Protein 5EOC (pdb70)

B-factor: mean 36.23, std 10.95, range [14.94, 250.22]

Structure (mmCIF, N/CA/C/O backbone):
data_5EOC
#
_entry.id   5EOC
#
_cell.length_a   54.972
_cell.length_b   56.191
_cell.length_c   77.153
_cell.angle_alpha   90.35
_cell.angle_beta   90.18
_cell.angle_gamma   94.98
#
_symmetry.space_group_name_H-M   'P 1'
#
loop_
_entity.id
_entity.type
_entity.pdbx_description
1 polymer 'Fab fragment (Heavy chain)'
2 polymer 'Fab fragment (Light chain)'
3 polymer 'Fab fragment (Heavy chain)'
4 polymer ALA-CYS-GLN-LEU-ILE-ASN-THR-ASN-GLY-SER-TRP-HIS-ILE-CYS
5 water water
#
loop_
_atom_site.group_PDB
_atom_site.id
_atom_site.type_symbol
_atom_site.label_atom_id
_atom_site.label_alt_id
_atom_site.label_comp_id
_atom_site.label_asym_id
_atom_site.label_entity_id
_atom_site.label_seq_id
_atom_site.pdbx_PDB_ins_code
_atom_site.Cartn_x
_atom_site.Cartn_y
_atom_site.Cartn_z
_atom_site.occupancy
_atom_site.B_iso_or_equiv
_atom_site.auth_seq_id
_atom_site.auth_comp_id
_atom_site.auth_asym_id
_atom_site.auth_atom_id
_atom_site.pdbx_PDB_model_num
ATOM 1 N N . GLU A 1 1 ? 41.968 49.357 59.074 1.00 30.75 1 GLU H N 1
ATOM 2 C CA . GLU A 1 1 ? 42.750 49.038 57.863 1.00 31.69 1 GLU H CA 1
ATOM 3 C C . GLU A 1 1 ? 42.622 50.154 56.844 1.00 30.63 1 GLU H C 1
ATOM 4 O O . GLU A 1 1 ? 41.567 50.742 56.684 1.00 29.16 1 GLU H O 1
ATOM 10 N N . VAL A 1 2 ? 43.710 50.424 56.143 1.00 30.70 2 VAL H N 1
ATOM 11 C CA . VAL A 1 2 ? 43.715 51.478 55.127 1.00 30.74 2 VAL H CA 1
ATOM 12 C C . VAL A 1 2 ? 42.866 51.045 53.915 1.00 30.08 2 VAL H C 1
ATOM 13 O O . VAL A 1 2 ? 42.953 49.892 53.455 1.00 29.88 2 VAL H O 1
ATOM 17 N N . GLN A 1 3 ? 42.016 51.965 53.454 1.00 29.04 3 GLN H N 1
ATOM 18 C CA . GLN A 1 3 ? 41.066 51.725 52.374 1.00 28.84 3 GLN H CA 1
ATOM 19 C C . GLN A 1 3 ? 40.833 52.983 51.528 1.00 27.71 3 GLN H C 1
ATOM 20 O O . GLN A 1 3 ? 40.608 54.068 52.037 1.00 25.98 3 GLN H O 1
ATOM 26 N N . LEU A 1 4 ? 40.919 52.784 50.223 1.00 27.15 4 LEU H N 1
ATOM 27 C CA . LEU A 1 4 ? 40.702 53.811 49.235 1.00 26.57 4 LEU H CA 1
ATOM 28 C C . LEU A 1 4 ? 39.422 53.459 48.503 1.00 26.66 4 LEU H C 1
ATOM 29 O O . LEU A 1 4 ? 39.380 52.476 47.766 1.00 25.83 4 LEU H O 1
ATOM 34 N N . GLN A 1 5 ? 38.378 54.262 48.746 1.00 27.23 5 GLN H N 1
ATOM 35 C CA . GLN A 1 5 ? 37.046 54.042 48.185 1.00 28.26 5 GLN H CA 1
ATOM 36 C C . GLN A 1 5 ? 36.841 54.776 46.828 1.00 27.39 5 GLN H C 1
ATOM 37 O O . GLN A 1 5 ? 36.807 56.014 46.784 1.00 26.07 5 GLN H O 1
ATOM 43 N N . GLN A 1 6 ? 36.662 54.007 45.757 1.00 26.63 6 GLN H N 1
ATOM 44 C CA . GLN A 1 6 ? 36.372 54.575 44.426 1.00 26.64 6 GLN H CA 1
ATOM 45 C C . GLN A 1 6 ? 35.085 54.000 43.837 1.00 26.23 6 GLN H C 1
ATOM 46 O O . GLN A 1 6 ? 34.889 52.807 43.886 1.00 25.85 6 GLN H O 1
ATOM 52 N N . PRO A 1 7 ? 34.237 54.839 43.220 1.00 26.04 7 PRO H N 1
ATOM 53 C CA . PRO A 1 7 ? 33.076 54.292 42.507 1.00 25.77 7 PRO H CA 1
ATOM 54 C C . PRO A 1 7 ? 33.491 53.278 41.430 1.00 25.13 7 PRO H C 1
ATOM 55 O O . PRO A 1 7 ? 34.592 53.389 40.875 1.00 23.47 7 PRO H O 1
ATOM 59 N N . GLY A 1 8 ? 32.622 52.311 41.165 1.00 25.07 8 GLY H N 1
ATOM 60 C CA . GLY A 1 8 ? 32.873 51.259 40.160 1.00 25.45 8 GLY H CA 1
ATOM 61 C C . GLY A 1 8 ? 33.080 51.795 38.760 1.00 26.46 8 GLY H C 1
ATOM 62 O O . GLY A 1 8 ? 34.073 51.458 38.105 1.00 26.11 8 GLY H O 1
ATOM 63 N N . ALA A 1 9 ? 32.158 52.650 38.304 1.00 27.68 9 ALA H N 1
ATOM 64 C CA . ALA A 1 9 ? 32.289 53.301 36.989 1.00 29.01 9 ALA H CA 1
ATOM 65 C C . ALA A 1 9 ? 31.699 54.717 36.881 1.00 29.88 9 ALA H C 1
ATOM 66 O O . ALA A 1 9 ? 30.951 55.164 37.752 1.00 29.41 9 ALA H O 1
ATOM 68 N N . GLU A 1 10 ? 32.093 55.425 35.827 1.00 30.65 10 GLU H N 1
ATOM 69 C CA . GLU A 1 10 ? 31.524 56.727 35.477 1.00 31.80 10 GLU H CA 1
ATOM 70 C C . GLU A 1 10 ? 31.170 56.780 33.976 1.00 32.38 10 GLU H C 1
ATOM 71 O O . GLU A 1 10 ? 32.048 56.632 33.124 1.00 31.78 10 GLU H O 1
ATOM 77 N N . LEU A 1 11 ? 29.887 56.990 33.668 1.00 32.98 11 LEU H N 1
ATOM 78 C CA . LEU A 1 11 ? 29.448 57.253 32.297 1.00 34.08 11 LEU H CA 1
ATOM 79 C C . LEU A 1 11 ? 29.432 58.758 32.069 1.00 35.26 11 LEU H C 1
ATOM 80 O O . LEU A 1 11 ? 28.811 59.483 32.838 1.00 34.94 11 LEU H O 1
ATOM 85 N N . VAL A 1 12 ? 30.112 59.212 31.019 1.00 36.14 12 VAL H N 1
ATOM 86 C CA . VAL A 1 12 ? 30.326 60.633 30.759 1.00 37.53 12 VAL H CA 1
ATOM 87 C C . VAL A 1 12 ? 30.079 60.970 29.283 1.00 38.71 12 VAL H C 1
ATOM 88 O O . VAL A 1 12 ? 30.733 60.397 28.394 1.00 38.59 12 VAL H O 1
ATOM 92 N N . ARG A 1 13 ? 29.171 61.908 29.009 1.00 39.72 13 ARG H N 1
ATOM 93 C CA . ARG A 1 13 ? 28.924 62.318 27.637 1.00 40.84 13 ARG H CA 1
ATOM 94 C C . ARG A 1 13 ? 30.222 62.945 27.111 1.00 41.68 13 ARG H C 1
ATOM 95 O O . ARG A 1 13 ? 30.935 63.582 27.891 1.00 41.92 13 ARG H O 1
ATOM 97 N N . PRO A 1 14 ? 30.571 62.735 25.812 1.00 42.76 14 PRO H N 1
ATOM 98 C CA . PRO A 1 14 ? 31.791 63.430 25.373 1.00 43.29 14 PRO H CA 1
ATOM 99 C C . PRO A 1 14 ? 31.575 64.923 25.556 1.00 43.60 14 PRO H C 1
ATOM 100 O O . PRO A 1 14 ? 30.435 65.389 25.487 1.00 43.46 14 PRO H O 1
ATOM 104 N N . GLY A 1 15 ? 32.637 65.654 25.867 1.00 44.20 15 GLY H N 1
ATOM 105 C CA . GLY A 1 15 ? 32.494 67.069 26.216 1.00 44.64 15 GLY H CA 1
ATOM 106 C C . GLY A 1 15 ? 31.962 67.341 27.622 1.00 45.08 15 GLY H C 1
ATOM 107 O O . GLY A 1 15 ? 32.336 68.337 28.209 1.00 45.57 15 GLY H O 1
ATOM 108 N N . GLY A 1 16 ? 31.088 66.492 28.169 1.00 45.57 16 GLY H N 1
ATOM 109 C CA . GLY A 1 16 ? 30.550 66.692 29.531 1.00 45.86 16 GLY H CA 1
ATOM 110 C C . GLY A 1 16 ? 31.678 66.793 30.550 1.00 45.89 16 GLY H C 1
ATOM 111 O O . GLY A 1 16 ? 32.817 67.072 30.212 1.00 47.60 16 GLY H O 1
ATOM 112 N N . SER A 1 17 ? 31.413 66.576 31.809 1.00 45.47 17 SER H N 1
ATOM 113 C CA . SER A 1 17 ? 32.532 66.551 32.746 1.00 44.56 17 SER H CA 1
ATOM 114 C C . SER A 1 17 ? 32.407 65.375 33.682 1.00 42.90 17 SER H C 1
ATOM 115 O O . SER A 1 17 ? 31.363 64.734 33.779 1.00 43.39 17 SER H O 1
ATOM 118 N N . VAL A 1 18 ? 33.490 65.089 34.372 1.00 41.12 18 VAL H N 1
ATOM 119 C CA . VAL A 1 18 ? 33.505 63.987 35.310 1.00 39.86 18 VAL H CA 1
ATOM 120 C C . VAL A 1 18 ? 34.568 64.286 36.331 1.00 38.42 18 VAL H C 1
ATOM 121 O O . VAL A 1 18 ? 35.608 64.823 35.998 1.00 38.46 18 VAL H O 1
ATOM 125 N N . LYS A 1 19 ? 34.276 63.982 37.585 1.00 37.11 19 LYS H N 1
ATOM 126 C CA . LYS A 1 19 ? 35.196 64.279 38.666 1.00 36.01 19 LYS H CA 1
ATOM 127 C C . LYS A 1 19 ? 35.242 63.057 39.570 1.00 34.43 19 LYS H C 1
ATOM 128 O O . LYS A 1 19 ? 34.318 62.796 40.319 1.00 34.84 19 LYS H O 1
ATOM 134 N N . LEU A 1 20 ? 36.323 62.300 39.445 1.00 32.19 20 LEU H N 1
ATOM 135 C CA . LEU A 1 20 ? 36.476 61.019 40.112 1.00 30.87 20 LEU H CA 1
ATOM 136 C C . LEU A 1 20 ? 36.826 61.236 41.572 1.00 29.59 20 LEU H C 1
ATOM 137 O O . LEU A 1 20 ? 37.533 62.178 41.902 1.00 29.09 20 LEU H O 1
ATOM 142 N N . SER A 1 21 ? 36.321 60.360 42.429 1.00 28.29 21 SER H N 1
ATOM 143 C CA . SER A 1 21 ? 36.489 60.484 43.870 1.00 27.54 21 SER H CA 1
ATOM 144 C C . SER A 1 21 ? 37.216 59.291 44.442 1.00 26.91 21 SER H C 1
ATOM 145 O O . SER A 1 21 ? 37.062 58.179 43.995 1.00 25.36 21 SER H O 1
ATOM 148 N N . CYS A 1 22 ? 38.008 59.562 45.459 1.00 27.22 22 CYS H N 1
ATOM 149 C CA . CYS A 1 22 ? 38.738 58.558 46.158 1.00 27.65 22 CYS H CA 1
ATOM 150 C C . CYS A 1 22 ? 38.708 58.886 47.666 1.00 27.55 22 CYS H C 1
ATOM 151 O O . CYS A 1 22 ? 39.385 59.799 48.097 1.00 28.70 22 CYS H O 1
ATOM 154 N N . LYS A 1 23 ? 37.894 58.164 48.437 1.00 27.56 23 LYS H N 1
ATOM 155 C CA . LYS A 1 23 ? 37.699 58.443 49.876 1.00 27.78 23 LYS H CA 1
ATOM 156 C C . LYS A 1 23 ? 38.624 57.568 50.685 1.00 26.35 23 LYS H C 1
ATOM 157 O O . LYS A 1 23 ? 38.534 56.344 50.625 1.00 25.94 23 LYS H O 1
ATOM 163 N N . ALA A 1 24 ? 39.535 58.205 51.407 1.00 25.61 24 ALA H N 1
ATOM 164 C CA . ALA A 1 24 ? 40.521 57.509 52.220 1.00 26.41 24 ALA H CA 1
ATOM 165 C C . ALA A 1 24 ? 39.956 57.299 53.655 1.00 26.98 24 ALA H C 1
ATOM 166 O O . ALA A 1 24 ? 39.265 58.173 54.173 1.00 26.54 24 ALA H O 1
ATOM 168 N N . SER A 1 25 ? 40.236 56.130 54.243 1.00 27.64 25 SER H N 1
ATOM 169 C CA . SER A 1 25 ? 39.849 55.792 55.632 1.00 28.40 25 SER H CA 1
ATOM 170 C C . SER A 1 25 ? 40.930 54.921 56.234 1.00 29.22 25 SER H C 1
ATOM 171 O O . SER A 1 25 ? 41.774 54.404 55.512 1.00 29.55 25 SER H O 1
ATOM 174 N N . GLY A 1 26 ? 40.920 54.744 57.553 1.00 30.56 26 GLY H N 1
ATOM 175 C CA . GLY A 1 26 ? 41.926 53.891 58.212 1.00 30.65 26 GLY H CA 1
ATOM 176 C C . GLY A 1 26 ? 43.237 54.563 58.610 1.00 31.21 26 GLY H C 1
ATOM 177 O O . GLY A 1 26 ? 44.111 53.915 59.188 1.00 31.22 26 GLY H O 1
ATOM 178 N N . TYR A 1 27 ? 43.391 55.857 58.314 1.00 32.34 27 TYR H N 1
ATOM 179 C CA . TYR A 1 27 ? 44.606 56.611 58.682 1.00 32.69 27 TYR H CA 1
ATOM 180 C C . TYR A 1 27 ? 44.345 58.128 58.671 1.00 33.77 27 TYR H C 1
ATOM 181 O O . TYR A 1 27 ? 43.369 58.589 58.080 1.00 33.94 27 TYR H O 1
ATOM 190 N N . SER A 1 28 ? 45.215 58.895 59.334 1.00 34.94 28 SER H N 1
ATOM 191 C CA . SER A 1 28 ? 45.156 60.369 59.312 1.00 35.53 28 SER H CA 1
ATOM 192 C C . SER A 1 28 ? 45.295 60.862 57.869 1.00 34.93 28 SER H C 1
ATOM 193 O O . SER A 1 28 ? 46.337 60.694 57.242 1.00 34.98 28 SER H O 1
ATOM 196 N N . PHE A 1 29 ? 44.233 61.474 57.370 1.00 34.65 29 PHE H N 1
ATOM 197 C CA . PHE A 1 29 ? 44.124 61.862 55.979 1.00 34.29 29 PHE H CA 1
ATOM 198 C C . PHE A 1 29 ? 45.270 62.759 55.550 1.00 33.94 29 PHE H C 1
ATOM 199 O O . PHE A 1 29 ? 45.708 62.684 54.406 1.00 33.57 29 PHE H O 1
ATOM 207 N N . THR A 1 30 ? 45.780 63.568 56.480 1.00 33.00 30 THR H N 1
ATOM 208 C CA . THR A 1 30 ? 46.824 64.544 56.170 1.00 32.73 30 THR H CA 1
ATOM 209 C C . THR A 1 30 ? 48.243 64.030 56.290 1.00 32.21 30 THR H C 1
ATOM 210 O O . THR A 1 30 ? 49.139 64.743 56.752 1.00 31.30 30 THR H O 1
ATOM 214 N N . THR A 1 31 ? 48.440 62.800 55.811 1.00 31.73 31 THR H N 1
ATOM 215 C CA . THR A 1 31 ? 49.738 62.170 55.740 1.00 31.19 31 THR H CA 1
ATOM 216 C C . THR A 1 31 ? 49.871 61.458 54.370 1.00 31.38 31 THR H C 1
ATOM 217 O O . THR A 1 31 ? 48.878 61.055 53.774 1.00 30.74 31 THR H O 1
ATOM 221 N N . TYR A 1 32 ? 51.105 61.351 53.885 1.00 31.37 32 TYR H N 1
ATOM 222 C CA . TYR A 1 32 ? 51.459 60.657 52.628 1.00 31.52 32 TYR H CA 1
ATOM 223 C C . TYR A 1 32 ? 50.992 61.426 51.379 1.00 30.80 32 TYR H C 1
ATOM 224 O O . TYR A 1 32 ? 50.635 62.598 51.453 1.00 30.82 32 TYR H O 1
ATOM 233 N N . TRP A 1 33 ? 51.055 60.772 50.222 1.00 29.92 33 TRP H N 1
ATOM 234 C CA . TRP A 1 33 ? 50.648 61.370 48.953 1.00 28.47 33 TRP H CA 1
ATOM 235 C C . TRP A 1 33 ? 49.624 60.468 48.281 1.00 26.94 33 TRP H C 1
ATOM 236 O O . TRP A 1 33 ? 49.782 59.250 48.300 1.00 25.66 33 TRP H O 1
ATOM 247 N N . MET A 1 34 ? 48.592 61.070 47.692 1.00 25.52 34 MET H N 1
ATOM 248 C CA . MET A 1 34 ? 47.599 60.342 46.932 1.00 24.84 34 MET H CA 1
ATOM 249 C C . MET A 1 34 ? 47.918 60.528 45.463 1.00 24.41 34 MET H C 1
ATOM 250 O O . MET A 1 34 ? 48.028 61.653 45.005 1.00 24.23 34 MET H O 1
ATOM 255 N N . ASN A 1 35 ? 48.102 59.408 44.764 1.00 23.59 35 ASN H N 1
ATOM 256 C CA . ASN A 1 35 ? 48.441 59.370 43.340 1.00 22.68 35 ASN H CA 1
ATOM 257 C C . ASN A 1 35 ? 47.289 58.859 42.506 1.00 22.37 35 ASN H C 1
ATOM 258 O O . ASN A 1 35 ? 46.476 58.058 42.992 1.00 19.79 35 ASN H O 1
ATOM 263 N N . TRP A 1 36 ? 47.243 59.312 41.245 1.00 22.48 36 TRP H N 1
ATOM 264 C CA . TRP A 1 36 ? 46.256 58.881 40.268 1.00 22.40 36 TRP H CA 1
ATOM 265 C C . TRP A 1 36 ? 46.951 58.264 39.047 1.00 22.93 36 TRP H C 1
ATOM 266 O O . TRP A 1 36 ? 47.899 58.844 38.514 1.00 22.49 36 TRP H O 1
ATOM 277 N N . VAL A 1 37 ? 46.440 57.104 38.614 1.00 22.56 37 VAL H N 1
ATOM 278 C CA . VAL A 1 37 ? 47.047 56.260 37.588 1.00 22.29 37 VAL H CA 1
ATOM 279 C C . VAL A 1 37 ? 45.946 55.855 36.580 1.00 22.15 37 VAL H C 1
ATOM 280 O O . VAL A 1 37 ? 44.834 55.459 36.964 1.00 21.58 37 VAL H O 1
ATOM 284 N N . LYS A 1 38 ? 46.279 55.949 35.301 1.00 21.03 38 LYS H N 1
ATOM 285 C CA . LYS A 1 38 ? 45.391 55.584 34.221 1.00 21.26 38 LYS H CA 1
ATOM 286 C C . LYS A 1 38 ? 45.788 54.227 33.624 1.00 21.38 38 LYS H C 1
ATOM 287 O O . LYS A 1 38 ? 46.980 53.946 33.463 1.00 21.92 38 LYS H O 1
ATOM 293 N N . GLN A 1 39 ? 44.794 53.439 33.222 1.00 21.12 39 GLN H N 1
ATOM 294 C CA . GLN A 1 39 ? 45.033 52.155 32.541 1.00 21.63 39 GLN H CA 1
ATOM 295 C C . GLN A 1 39 ? 43.874 51.742 31.620 1.00 22.10 39 GLN H C 1
ATOM 296 O O . GLN A 1 39 ? 42.754 51.559 32.049 1.00 20.86 39 GLN H O 1
ATOM 302 N N . ARG A 1 40 ? 44.144 51.643 30.333 1.00 24.18 40 ARG H N 1
ATOM 303 C CA . ARG A 1 40 ? 43.188 51.038 29.418 1.00 25.89 40 ARG H CA 1
ATOM 304 C C . ARG A 1 40 ? 43.188 49.542 29.728 1.00 25.98 40 ARG H C 1
ATOM 305 O O . ARG A 1 40 ? 44.263 48.973 29.903 1.00 24.82 40 ARG H O 1
ATOM 313 N N . PRO A 1 41 ? 42.001 48.909 29.895 1.00 27.48 41 PRO H N 1
ATOM 314 C CA . PRO A 1 41 ? 42.018 47.436 30.126 1.00 28.10 41 PRO H CA 1
ATOM 315 C C . PRO A 1 41 ? 42.891 46.686 29.101 1.00 28.21 41 PRO H C 1
ATOM 316 O O . PRO A 1 41 ? 42.891 47.031 27.943 1.00 28.34 41 PRO H O 1
ATOM 320 N N . GLY A 1 42 ? 43.702 45.738 29.534 1.00 28.64 42 GLY H N 1
ATOM 321 C CA . GLY A 1 42 ? 44.642 45.083 28.615 1.00 28.75 42 GLY H CA 1
ATOM 322 C C . GLY A 1 42 ? 46.018 45.724 28.486 1.00 28.59 42 GLY H C 1
ATOM 323 O O . GLY A 1 42 ? 46.981 45.037 28.123 1.00 28.89 42 GLY H O 1
ATOM 324 N N . GLN A 1 43 ? 46.129 47.022 28.791 1.00 28.52 43 GLN H N 1
ATOM 325 C CA . GLN A 1 43 ? 47.368 47.776 28.558 1.00 28.86 43 GLN H CA 1
ATOM 326 C C . GLN A 1 43 ? 48.091 48.136 29.873 1.00 27.59 43 GLN H C 1
ATOM 327 O O . GLN A 1 43 ? 47.756 47.620 30.947 1.00 26.36 43 GLN H O 1
ATOM 333 N N . GLY A 1 44 ? 49.091 49.006 29.772 1.00 26.09 44 GLY H N 1
ATOM 334 C CA . GLY A 1 44 ? 49.960 49.304 30.888 1.00 25.97 44 GLY H CA 1
ATOM 335 C C . GLY A 1 44 ? 49.436 50.388 31.826 1.00 25.38 44 GLY H C 1
ATOM 336 O O . GLY A 1 44 ? 48.278 50.809 31.747 1.00 24.23 44 GLY H O 1
ATOM 337 N N . LEU A 1 45 ? 50.310 50.814 32.726 1.00 25.62 45 LEU H N 1
ATOM 338 C CA . LEU A 1 45 ? 50.002 51.875 33.681 1.00 25.43 45 LEU H CA 1
ATOM 339 C C . LEU A 1 45 ? 50.653 53.186 33.266 1.00 25.58 45 LEU H C 1
ATOM 340 O O . LEU A 1 45 ? 51.718 53.211 32.677 1.00 24.88 45 LEU H O 1
ATOM 345 N N . GLU A 1 46 ? 49.967 54.273 33.575 1.00 25.66 46 GLU H N 1
ATOM 346 C CA . GLU A 1 46 ? 50.426 55.600 33.252 1.00 25.48 46 GLU H CA 1
ATOM 347 C C . GLU A 1 46 ? 50.026 56.509 34.415 1.00 25.09 46 GLU H C 1
ATOM 348 O O . GLU A 1 46 ? 48.875 56.523 34.836 1.00 23.89 46 GLU H O 1
ATOM 354 N N . TRP A 1 47 ? 51.020 57.202 34.951 1.00 25.34 47 TRP H N 1
ATOM 355 C CA . TRP A 1 47 ? 50.875 58.098 36.097 1.00 26.12 47 TRP H CA 1
ATOM 356 C C . TRP A 1 47 ? 50.426 59.503 35.698 1.00 25.61 47 TRP H C 1
ATOM 357 O O . TRP A 1 47 ? 51.096 60.172 34.920 1.00 24.32 47 TRP H O 1
ATOM 368 N N . ILE A 1 48 ? 49.287 59.916 36.251 1.00 25.23 48 ILE H N 1
ATOM 369 C CA . ILE A 1 48 ? 48.689 61.206 36.000 1.00 24.99 48 ILE H CA 1
ATOM 370 C C . ILE A 1 48 ? 49.288 62.272 36.904 1.00 25.23 48 ILE H C 1
ATOM 371 O O . ILE A 1 48 ? 49.593 63.358 36.443 1.00 26.79 48 ILE H O 1
ATOM 376 N N . GLY A 1 49 ? 49.444 61.977 38.182 1.00 25.77 49 GLY H N 1
ATOM 377 C CA . GLY A 1 49 ? 49.850 62.992 39.150 1.00 26.06 49 GLY H CA 1
ATOM 378 C C . GLY A 1 49 ? 49.585 62.585 40.590 1.00 26.56 49 GLY H C 1
ATOM 379 O O . GLY A 1 49 ? 49.041 61.503 40.856 1.00 25.66 49 GLY H O 1
ATOM 380 N N . MET A 1 50 ? 49.997 63.461 41.499 1.00 26.87 50 MET H N 1
ATOM 381 C CA . MET A 1 50 ? 49.789 63.278 42.935 1.00 27.62 50 MET H CA 1
ATOM 382 C C . MET A 1 50 ? 49.470 64.555 43.671 1.00 27.79 50 MET H C 1
ATOM 383 O O . MET A 1 50 ? 49.870 65.634 43.263 1.00 27.28 50 MET H O 1
ATOM 388 N N . ILE A 1 51 ? 48.735 64.396 44.772 1.00 27.97 51 ILE H N 1
ATOM 389 C CA . ILE A 1 51 ? 48.432 65.469 45.692 1.00 27.81 51 ILE H CA 1
ATOM 390 C C . ILE A 1 51 ? 48.872 65.050 47.113 1.00 28.83 51 ILE H C 1
ATOM 391 O O . ILE A 1 51 ? 48.703 63.894 47.511 1.00 27.18 51 ILE H O 1
ATOM 396 N N . GLN A 1 52 ? 49.446 66.001 47.847 1.00 29.48 52 GLN H N 1
ATOM 397 C CA . GLN A 1 52 ? 49.832 65.813 49.243 1.00 30.55 52 GLN H CA 1
ATOM 398 C C . GLN A 1 52 ? 48.726 66.402 50.113 1.00 31.57 52 GLN H C 1
ATOM 399 O O . GLN A 1 52 ? 48.529 67.621 50.099 1.00 31.55 52 GLN H O 1
ATOM 405 N N . PRO A 1 53 ? 47.996 65.556 50.863 1.00 32.18 53 PRO H N 1
ATOM 406 C CA . PRO A 1 53 ? 46.894 66.126 51.606 1.00 32.51 53 PRO H CA 1
ATOM 407 C C . PRO A 1 53 ? 47.257 67.108 52.727 1.00 33.01 53 PRO H C 1
ATOM 408 O O . PRO A 1 53 ? 46.450 67.986 53.013 1.00 32.98 53 PRO H O 1
ATOM 412 N N . SER A 1 54 ? 48.446 66.990 53.328 1.00 32.98 54 SER H N 1
ATOM 413 C CA . SER A 1 54 ? 48.838 67.897 54.423 1.00 33.22 54 SER H CA 1
ATOM 414 C C . SER A 1 54 ? 48.796 69.387 54.028 1.00 34.19 54 SER H C 1
ATOM 415 O O . SER A 1 54 ? 48.426 70.214 54.842 1.00 34.86 54 SER H O 1
ATOM 418 N N . ASP A 1 55 ? 49.183 69.712 52.790 1.00 35.35 55 ASP H N 1
ATOM 419 C CA . ASP A 1 55 ? 49.222 71.122 52.301 1.00 35.99 55 ASP H CA 1
ATOM 420 C C . ASP A 1 55 ? 48.703 71.321 50.872 1.00 36.11 55 ASP H C 1
ATOM 421 O O . ASP A 1 55 ? 48.867 72.397 50.296 1.00 35.55 55 ASP H O 1
ATOM 426 N N . SER A 1 56 ? 48.081 70.297 50.297 1.00 36.30 56 SER H N 1
ATOM 427 C CA . SER A 1 56 ? 47.569 70.374 48.921 1.00 36.49 56 SER H CA 1
ATOM 428 C C . SER A 1 56 ? 48.627 70.601 47.841 1.00 35.77 56 SER H C 1
ATOM 429 O O . SER A 1 56 ? 48.270 70.983 46.731 1.00 35.78 56 SER H O 1
ATOM 432 N N . GLU A 1 57 ? 49.911 70.377 48.132 1.00 35.27 57 GLU H N 1
ATOM 433 C CA . GLU A 1 57 ? 50.928 70.477 47.066 1.00 35.00 57 GLU H CA 1
ATOM 434 C C . GLU A 1 57 ? 50.467 69.471 46.015 1.00 34.18 57 GLU H C 1
ATOM 435 O O . GLU A 1 57 ? 49.919 68.408 46.369 1.00 33.15 57 GLU H O 1
ATOM 441 N N . THR A 1 58 ? 50.630 69.822 44.746 1.00 33.44 58 THR H N 1
ATOM 442 C CA . THR A 1 58 ? 50.384 68.871 43.666 1.00 33.15 58 THR H CA 1
ATOM 443 C C . THR A 1 58 ? 51.577 68.757 42.720 1.00 33.22 58 THR H C 1
ATOM 444 O O . THR A 1 58 ? 52.394 69.672 42.592 1.00 31.92 58 THR H O 1
ATOM 448 N N . ARG A 1 59 ? 51.684 67.583 42.105 1.00 32.93 59 ARG H N 1
ATOM 449 C CA . ARG A 1 59 ? 52.591 67.348 41.008 1.00 33.24 59 ARG H CA 1
ATOM 450 C C . ARG A 1 59 ? 51.766 66.645 39.951 1.00 33.24 59 ARG H C 1
ATOM 451 O O . ARG A 1 59 ? 50.915 65.803 40.271 1.00 32.70 59 ARG H O 1
ATOM 459 N N . LEU A 1 60 ? 51.998 67.029 38.698 1.00 33.21 60 LEU H N 1
ATOM 460 C CA . LEU A 1 60 ? 51.161 66.612 37.581 1.00 33.26 60 LEU H CA 1
ATOM 461 C C . LEU A 1 60 ? 52.044 66.228 36.395 1.00 32.97 60 LEU H C 1
ATOM 462 O O . LEU A 1 60 ? 53.076 66.851 36.148 1.00 32.42 60 LEU H O 1
ATOM 467 N N . ASN A 1 61 ? 51.622 65.187 35.691 1.00 32.73 61 ASN H N 1
ATOM 468 C CA . ASN A 1 61 ? 52.315 64.706 34.508 1.00 32.86 61 ASN H CA 1
ATOM 469 C C . ASN A 1 61 ? 51.978 65.665 33.373 1.00 32.45 61 ASN H C 1
ATOM 470 O O . ASN A 1 61 ? 50.864 65.740 32.934 1.00 31.83 61 ASN H O 1
ATOM 475 N N . GLN A 1 62 ? 52.946 66.412 32.895 1.00 33.31 62 GLN H N 1
ATOM 476 C CA . GLN A 1 62 ? 52.647 67.438 31.883 1.00 34.11 62 GLN H CA 1
ATOM 477 C C . GLN A 1 62 ? 51.814 66.964 30.647 1.00 33.09 62 GLN H C 1
ATOM 478 O O . GLN A 1 62 ? 51.116 67.778 30.041 1.00 32.70 62 GLN H O 1
ATOM 484 N N . LYS A 1 63 ? 51.808 65.664 30.328 1.00 31.86 63 LYS H N 1
ATOM 485 C CA . LYS A 1 63 ? 50.908 65.122 29.273 1.00 31.27 63 LYS H CA 1
ATOM 486 C C . LYS A 1 63 ? 49.408 65.311 29.600 1.00 30.25 63 LYS H C 1
ATOM 487 O O . LYS A 1 63 ? 48.584 65.380 28.715 1.00 29.00 63 LYS H O 1
ATOM 493 N N . PHE A 1 64 ? 49.079 65.389 30.884 1.00 29.95 64 PHE H N 1
ATOM 494 C CA . PHE A 1 64 ? 47.724 65.652 31.332 1.00 29.82 64 PHE H CA 1
ATOM 495 C C . PHE A 1 64 ? 47.539 67.118 31.798 1.00 30.16 64 PHE H C 1
ATOM 496 O O . PHE A 1 64 ? 46.523 67.443 32.375 1.00 30.34 64 PHE H O 1
ATOM 504 N N . LYS A 1 65 ? 48.518 67.986 31.518 1.00 31.23 65 LYS H N 1
ATOM 505 C CA . LYS A 1 65 ? 48.455 69.462 31.798 1.00 31.77 65 LYS H CA 1
ATOM 506 C C . LYS A 1 65 ? 47.069 70.055 31.681 1.00 31.47 65 LYS H C 1
ATOM 507 O O . LYS A 1 65 ? 46.650 70.814 32.533 1.00 31.07 65 LYS H O 1
ATOM 513 N N . ASP A 1 66 ? 46.407 69.746 30.556 1.00 31.61 66 ASP H N 1
ATOM 514 C CA . ASP A 1 66 ? 45.123 70.350 30.170 1.00 31.37 66 ASP H CA 1
ATOM 515 C C . ASP A 1 66 ? 43.923 69.412 30.353 1.00 31.37 66 ASP H C 1
ATOM 516 O O . ASP A 1 66 ? 42.793 69.785 30.046 1.00 31.36 66 ASP H O 1
ATOM 521 N N . LYS A 1 67 ? 44.180 68.211 30.889 1.00 32.04 67 LYS H N 1
ATOM 522 C CA . LYS A 1 67 ? 43.145 67.173 31.123 1.00 31.66 67 LYS H CA 1
ATOM 523 C C . LYS A 1 67 ? 42.804 66.983 32.598 1.00 30.35 67 LYS H C 1
ATOM 524 O O . LYS A 1 67 ? 41.652 66.931 32.953 1.00 30.29 67 LYS H O 1
ATOM 530 N N . ALA A 1 68 ? 43.814 66.823 33.436 1.00 29.97 68 ALA H N 1
ATOM 531 C CA . ALA A 1 68 ? 43.597 66.462 34.841 1.00 29.58 68 ALA H CA 1
ATOM 532 C C . ALA A 1 68 ? 43.688 67.667 35.762 1.00 29.52 68 ALA H C 1
ATOM 533 O O . ALA A 1 68 ? 44.675 68.408 35.720 1.00 29.29 68 ALA H O 1
ATOM 535 N N . THR A 1 69 ? 42.674 67.825 36.611 1.00 28.84 69 THR H N 1
ATOM 536 C CA . THR A 1 69 ? 42.772 68.698 37.778 1.00 28.74 69 THR H CA 1
ATOM 537 C C . THR A 1 69 ? 42.608 67.932 39.124 1.00 27.89 69 THR H C 1
ATOM 538 O O . THR A 1 69 ? 41.613 67.287 39.354 1.00 28.01 69 THR H O 1
ATOM 542 N N . LEU A 1 70 ? 43.621 67.982 39.978 1.00 27.77 70 LEU H N 1
ATOM 543 C CA . LEU A 1 70 ? 43.600 67.298 41.294 1.00 28.35 70 LEU H CA 1
ATOM 544 C C . LEU A 1 70 ? 43.234 68.267 42.413 1.00 28.25 70 LEU H C 1
ATOM 545 O O . LEU A 1 70 ? 43.929 69.288 42.593 1.00 28.40 70 LEU H O 1
ATOM 550 N N . THR A 1 71 ? 42.192 67.931 43.168 1.00 27.59 71 THR H N 1
ATOM 551 C CA . THR A 1 71 ? 41.790 68.688 44.330 1.00 27.81 71 THR H CA 1
ATOM 552 C C . THR A 1 71 ? 41.514 67.738 45.505 1.00 28.59 71 THR H C 1
ATOM 553 O O . THR A 1 71 ? 41.720 66.536 45.406 1.00 26.65 71 THR H O 1
ATOM 557 N N . LEU A 1 72 ? 41.024 68.290 46.606 1.00 29.45 72 LEU H N 1
ATOM 558 C CA . LEU A 1 72 ? 40.648 67.480 47.749 1.00 30.96 72 LEU H CA 1
ATOM 559 C C . LEU A 1 72 ? 39.573 68.138 48.629 1.00 32.61 72 LEU H C 1
ATOM 560 O O . LEU A 1 72 ? 39.240 69.312 48.445 1.00 33.05 72 LEU H O 1
ATOM 565 N N . ASP A 1 73 ? 39.042 67.366 49.579 1.00 34.41 73 ASP H N 1
ATOM 566 C CA . ASP A 1 73 ? 38.088 67.846 50.586 1.00 35.78 73 ASP H CA 1
ATOM 567 C C . ASP A 1 73 ? 38.466 67.182 51.911 1.00 36.71 73 ASP H C 1
ATOM 568 O O . ASP A 1 73 ? 38.152 66.008 52.130 1.00 36.35 73 ASP H O 1
ATOM 573 N N . ARG A 1 74 ? 39.146 67.944 52.772 1.00 37.59 74 ARG H N 1
ATOM 574 C CA . ARG A 1 74 ? 39.668 67.436 54.053 1.00 38.83 74 ARG H CA 1
ATOM 575 C C . ARG A 1 74 ? 38.604 66.838 54.965 1.00 38.51 74 ARG H C 1
ATOM 576 O O . ARG A 1 74 ? 38.826 65.826 55.621 1.00 38.83 74 ARG H O 1
ATOM 584 N N . SER A 1 75 ? 37.442 67.466 55.021 1.00 38.80 75 SER H N 1
ATOM 585 C CA . SER A 1 75 ? 36.387 66.995 55.914 1.00 38.85 75 SER H CA 1
ATOM 586 C C . SER A 1 75 ? 35.744 65.703 55.424 1.00 38.10 75 SER H C 1
ATOM 587 O O . SER A 1 75 ? 35.155 64.977 56.215 1.00 37.89 75 SER H O 1
ATOM 590 N N . SER A 1 76 ? 35.891 65.433 54.124 1.00 36.48 76 SER H N 1
ATOM 591 C CA . SER A 1 76 ? 35.372 64.247 53.444 1.00 35.32 76 SER H CA 1
ATOM 592 C C . SER A 1 76 ? 36.435 63.154 53.348 1.00 33.67 76 SER H C 1
ATOM 593 O O . SER A 1 76 ? 36.161 62.021 52.890 1.00 32.24 76 SER H O 1
ATOM 596 N N . SER A 1 77 ? 37.654 63.505 53.739 1.00 31.61 77 SER H N 1
ATOM 597 C CA . SER A 1 77 ? 38.802 62.631 53.553 1.00 30.58 77 SER H CA 1
ATOM 598 C C . SER A 1 77 ? 38.840 62.143 52.109 1.00 29.17 77 SER H C 1
ATOM 599 O O . SER A 1 77 ? 39.144 60.990 51.863 1.00 28.72 77 SER H O 1
ATOM 602 N N . THR A 1 78 ? 38.495 63.014 51.160 1.00 28.67 78 THR H N 1
ATOM 603 C CA . THR A 1 78 ? 38.384 62.595 49.765 1.00 28.35 78 THR H CA 1
ATOM 604 C C . THR A 1 78 ? 39.336 63.393 48.902 1.00 28.21 78 THR H C 1
ATOM 605 O O . THR A 1 78 ? 39.540 64.606 49.127 1.00 28.84 78 THR H O 1
ATOM 609 N N . VAL A 1 79 ? 39.947 62.692 47.951 1.00 27.00 79 VAL H N 1
ATOM 610 C CA . VAL A 1 79 ? 40.780 63.279 46.928 1.00 26.28 79 VAL H CA 1
ATOM 611 C C . VAL A 1 79 ? 40.027 63.193 45.593 1.00 26.09 79 VAL H C 1
ATOM 612 O O . VAL A 1 79 ? 39.297 62.228 45.355 1.00 24.28 79 VAL H O 1
ATOM 616 N N . TYR A 1 80 ? 40.174 64.218 44.741 1.00 26.54 80 TYR H N 1
ATOM 617 C CA . TYR A 1 80 ? 39.452 64.260 43.453 1.00 26.93 80 TYR H CA 1
ATOM 618 C C . TYR A 1 80 ? 40.349 64.451 42.239 1.00 27.44 80 TYR H C 1
ATOM 619 O O . TYR A 1 80 ? 41.337 65.180 42.307 1.00 27.53 80 TYR H O 1
ATOM 628 N N . MET A 1 81 ? 39.967 63.820 41.132 1.00 27.33 81 MET H N 1
ATOM 629 C CA . MET A 1 81 ? 40.522 64.147 39.810 1.00 28.70 81 MET H CA 1
ATOM 630 C C . MET A 1 81 ? 39.380 64.415 38.849 1.00 28.47 81 MET H C 1
ATOM 631 O O . MET A 1 81 ? 38.477 63.596 38.706 1.00 27.71 81 MET H O 1
ATOM 636 N N . GLN A 1 82 ? 39.438 65.592 38.227 1.00 29.11 82 GLN H N 1
ATOM 637 C CA . GLN A 1 82 ? 38.481 66.017 37.221 1.00 30.25 82 GLN H CA 1
ATOM 638 C C . GLN A 1 82 ? 39.184 65.939 35.878 1.00 29.11 82 GLN H C 1
ATOM 639 O O . GLN A 1 82 ? 40.335 66.346 35.733 1.00 27.52 82 GLN H O 1
ATOM 645 N N . LEU A 1 83 ? 38.485 65.422 34.886 1.00 28.74 83 LEU H N 1
ATOM 646 C CA . LEU A 1 83 ? 39.060 65.373 33.563 1.00 28.93 83 LEU H CA 1
ATOM 647 C C . LEU A 1 83 ? 38.308 66.391 32.724 1.00 29.03 83 LEU H C 1
ATOM 648 O O . LEU A 1 83 ? 37.091 66.345 32.691 1.00 28.00 83 LEU H O 1
ATOM 653 N N . SER A 1 84 ? 39.042 67.301 32.071 1.00 30.32 84 SER H N 1
ATOM 654 C CA . SER A 1 84 ? 38.464 68.257 31.099 1.00 31.73 84 SER H CA 1
ATOM 655 C C . SER A 1 84 ? 38.149 67.612 29.721 1.00 32.32 84 SER H C 1
ATOM 656 O O . SER A 1 84 ? 38.858 66.701 29.268 1.00 30.93 84 SER H O 1
ATOM 659 N N . SER A 1 85 ? 37.094 68.129 29.074 1.00 32.97 85 SER H N 1
ATOM 660 C CA . SER A 1 85 ? 36.687 67.747 27.703 1.00 33.66 85 SER H CA 1
ATOM 661 C C . SER A 1 85 ? 36.839 66.247 27.406 1.00 33.66 85 SER H C 1
ATOM 662 O O . SER A 1 85 ? 37.584 65.871 26.498 1.00 34.13 85 SER H O 1
ATOM 665 N N . PRO A 1 86 ? 36.124 65.387 28.160 1.00 33.98 86 PRO H N 1
ATOM 666 C CA . PRO A 1 86 ? 36.301 63.948 27.972 1.00 33.69 86 PRO H CA 1
ATOM 667 C C . PRO A 1 86 ? 36.041 63.509 26.528 1.00 33.01 86 PRO H C 1
ATOM 668 O O . PRO A 1 86 ? 35.014 63.859 25.959 1.00 32.65 86 PRO H O 1
ATOM 672 N N . THR A 1 87 ? 37.006 62.788 25.957 1.00 32.78 87 THR H N 1
ATOM 673 C CA . THR A 1 87 ? 36.859 62.075 24.684 1.00 32.56 87 THR H CA 1
ATOM 674 C C . THR A 1 87 ? 36.837 60.538 24.913 1.00 32.01 87 THR H C 1
ATOM 675 O O . THR A 1 87 ? 36.903 60.048 26.056 1.00 31.80 87 THR H O 1
ATOM 679 N N . SER A 1 88 ? 36.727 59.770 23.830 1.00 30.73 88 SER H N 1
ATOM 680 C CA . SER A 1 88 ? 36.884 58.314 23.913 1.00 29.79 88 SER H CA 1
ATOM 681 C C . SER A 1 88 ? 38.268 57.913 24.390 1.00 28.69 88 SER H C 1
ATOM 682 O O . SER A 1 88 ? 38.428 56.847 24.929 1.00 28.95 88 SER H O 1
ATOM 685 N N . ASP A 1 89 ? 39.264 58.765 24.200 1.00 28.42 89 ASP H N 1
ATOM 686 C CA . ASP A 1 89 ? 40.618 58.480 24.680 1.00 28.58 89 ASP H CA 1
ATOM 687 C C . ASP A 1 89 ? 40.762 58.541 26.202 1.00 27.76 89 ASP H C 1
ATOM 688 O O . ASP A 1 89 ? 41.773 58.108 26.724 1.00 26.44 89 ASP H O 1
ATOM 693 N N . ASP A 1 90 ? 39.785 59.107 26.902 1.00 27.25 90 ASP H N 1
ATOM 694 C CA . ASP A 1 90 ? 39.876 59.194 28.353 1.00 27.42 90 ASP H CA 1
ATOM 695 C C . ASP A 1 90 ? 39.186 57.986 28.993 1.00 27.01 90 ASP H C 1
ATOM 696 O O . ASP A 1 90 ? 39.292 57.801 30.199 1.00 26.49 90 ASP H O 1
ATOM 701 N N . SER A 1 91 ? 38.517 57.168 28.173 1.00 26.41 91 SER H N 1
ATOM 702 C CA . SER A 1 91 ? 37.920 55.891 28.630 1.00 26.65 91 SER H CA 1
ATOM 703 C C . SER A 1 91 ? 39.013 54.906 29.041 1.00 25.06 91 SER H C 1
ATOM 704 O O . SER A 1 91 ? 39.804 54.465 28.217 1.00 25.66 91 SER H O 1
ATOM 707 N N . ALA A 1 92 ? 39.003 54.565 30.323 1.00 23.42 92 ALA H N 1
ATOM 708 C CA . ALA A 1 92 ? 40.050 53.803 31.006 1.00 22.00 92 ALA H CA 1
ATOM 709 C C . ALA A 1 92 ? 39.659 53.616 32.481 1.00 21.45 92 ALA H C 1
ATOM 710 O O . ALA A 1 92 ? 38.739 54.285 32.990 1.00 20.32 92 ALA H O 1
ATOM 712 N N . VAL A 1 93 ? 40.384 52.723 33.153 1.00 19.93 93 VAL H N 1
ATOM 713 C CA . VAL A 1 93 ? 40.325 52.615 34.605 1.00 19.44 93 VAL H CA 1
ATOM 714 C C . VAL A 1 93 ? 41.301 53.673 35.153 1.00 18.60 93 VAL H C 1
ATOM 715 O O . VAL A 1 93 ? 42.411 53.820 34.629 1.00 18.35 93 VAL H O 1
ATOM 719 N N . TYR A 1 94 ? 40.856 54.391 36.181 1.00 17.46 94 TYR H N 1
ATOM 720 C CA . TYR A 1 94 ? 41.631 55.355 36.947 1.00 17.63 94 TYR H CA 1
ATOM 721 C C . TYR A 1 94 ? 41.707 54.859 38.391 1.00 17.95 94 TYR H C 1
ATOM 722 O O . TYR A 1 94 ? 40.682 54.712 39.019 1.00 16.62 94 TYR H O 1
ATOM 731 N N . TYR A 1 95 ? 42.910 54.576 38.862 1.00 18.51 95 TYR H N 1
ATOM 732 C CA . TYR A 1 95 ? 43.130 54.121 40.226 1.00 20.80 95 TYR H CA 1
ATOM 733 C C . TYR A 1 95 ? 43.628 55.302 41.032 1.00 20.19 95 TYR H C 1
ATOM 734 O O . TYR A 1 95 ? 44.373 56.171 40.525 1.00 19.73 95 TYR H O 1
ATOM 743 N N . CYS A 1 96 ? 43.195 55.365 42.273 1.00 20.49 96 CYS H N 1
ATOM 744 C CA . CYS A 1 96 ? 43.923 56.200 43.228 1.00 21.12 96 CYS H CA 1
ATOM 745 C C . CYS A 1 96 ? 44.782 55.262 44.048 1.00 20.59 96 CYS H C 1
ATOM 746 O O . CYS A 1 96 ? 44.421 54.090 44.225 1.00 20.75 96 CYS H O 1
ATOM 749 N N . ALA A 1 97 ? 45.922 55.752 44.502 1.00 20.47 97 ALA H N 1
ATOM 750 C CA . ALA A 1 97 ? 46.855 54.954 45.282 1.00 20.60 97 ALA H CA 1
ATOM 751 C C . ALA A 1 97 ? 47.642 55.839 46.237 1.00 21.99 97 ALA H C 1
ATOM 752 O O . ALA A 1 97 ? 48.017 56.963 45.887 1.00 22.14 97 ALA H O 1
ATOM 754 N N . ARG A 1 98 ? 47.847 55.336 47.445 1.00 22.35 98 ARG H N 1
ATOM 755 C CA . ARG A 1 98 ? 48.550 56.056 48.474 1.00 23.79 98 ARG H CA 1
ATOM 756 C C . ARG A 1 98 ? 49.946 55.484 48.668 1.00 23.99 98 ARG H C 1
ATOM 757 O O . ARG A 1 98 ? 50.139 54.272 48.730 1.00 22.77 98 ARG H O 1
ATOM 765 N N . THR A 1 99 ? 50.922 56.376 48.783 1.00 25.15 99 THR H N 1
ATOM 766 C CA . THR A 1 99 ? 52.296 55.974 49.027 1.00 25.41 99 THR H CA 1
ATOM 767 C C . THR A 1 99 ? 52.417 55.230 50.373 1.00 27.00 99 THR H C 1
ATOM 768 O O . THR A 1 99 ? 51.665 55.511 51.272 1.00 25.46 99 THR H O 1
ATOM 772 N N . GLY A 1 100 ? 53.323 54.264 50.488 1.00 29.05 100 GLY H N 1
ATOM 773 C CA . GLY A 1 100 ? 53.524 53.527 51.760 1.00 30.88 100 GLY H CA 1
ATOM 774 C C . GLY A 1 100 ? 54.362 54.304 52.769 1.00 32.92 100 GLY H C 1
ATOM 775 O O . GLY A 1 100 ? 54.074 54.317 53.988 1.00 32.56 100 GLY H O 1
ATOM 776 N N . ARG A 1 101 ? 55.414 54.936 52.259 1.00 34.74 101 ARG H N 1
ATOM 777 C CA . ARG A 1 101 ? 56.132 55.992 52.990 1.00 36.26 101 ARG H CA 1
ATOM 778 C C . ARG A 1 101 ? 56.355 57.192 52.100 1.00 35.94 101 ARG H C 1
ATOM 779 O O . ARG A 1 101 ? 56.550 57.043 50.894 1.00 36.81 101 ARG H O 1
ATOM 787 N N . GLY A 1 102 ? 56.335 58.378 52.703 1.00 35.58 102 GLY H N 1
ATOM 788 C CA . GLY A 1 102 ? 56.609 59.629 51.992 1.00 35.19 102 GLY H CA 1
ATOM 789 C C . GLY A 1 102 ? 55.859 59.770 50.676 1.00 34.92 102 GLY H C 1
ATOM 790 O O . GLY A 1 102 ? 54.633 59.623 50.638 1.00 34.44 102 GLY H O 1
ATOM 791 N N . ASP A 1 103 ? 56.607 60.040 49.609 1.00 34.22 103 ASP H N 1
ATOM 792 C CA . ASP A 1 103 ? 56.059 60.239 48.256 1.00 34.36 103 ASP H CA 1
ATOM 793 C C . ASP A 1 103 ? 56.366 59.073 47.283 1.00 33.98 103 ASP H C 1
ATOM 794 O O . ASP A 1 103 ? 56.312 59.235 46.063 1.00 34.34 103 ASP H O 1
ATOM 799 N N . ALA A 1 104 ? 56.708 57.911 47.812 1.00 34.30 104 ALA H N 1
ATOM 800 C CA . ALA A 1 104 ? 57.431 56.910 47.006 1.00 34.19 104 ALA H CA 1
ATOM 801 C C . ALA A 1 104 ? 56.540 55.742 46.531 1.00 33.32 104 ALA H C 1
ATOM 802 O O . ALA A 1 104 ? 55.768 55.901 45.609 1.00 33.19 104 ALA H O 1
ATOM 804 N N . TRP A 1 105 ? 56.647 54.580 47.163 1.00 33.05 105 TRP H N 1
ATOM 805 C CA . TRP A 1 105 ? 56.057 53.345 46.625 1.00 31.95 105 TRP H CA 1
ATOM 806 C C . TRP A 1 105 ? 54.546 53.268 46.913 1.00 31.25 105 TRP H C 1
ATOM 807 O O . TRP A 1 105 ? 54.101 53.719 47.958 1.00 29.53 105 TRP H O 1
ATOM 818 N N . LEU A 1 106 ? 53.774 52.684 45.988 1.00 30.00 106 LEU H N 1
ATOM 819 C CA . LEU A 1 106 ? 52.312 52.673 46.092 1.00 29.66 106 LEU H CA 1
ATOM 820 C C . LEU A 1 106 ? 51.754 51.404 46.776 1.00 28.66 106 LEU H C 1
ATOM 821 O O . LEU A 1 106 ? 51.447 50.411 46.122 1.00 29.24 106 LEU H O 1
ATOM 826 N N . THR A 1 107 ? 51.640 51.473 48.103 1.00 27.18 107 THR H N 1
ATOM 827 C CA . THR A 1 107 ? 51.256 50.352 48.948 1.00 26.11 107 THR H CA 1
ATOM 828 C C . THR A 1 107 ? 49.770 50.061 48.834 1.00 25.09 107 THR H C 1
ATOM 829 O O . THR A 1 107 ? 49.384 48.924 48.672 1.00 23.57 107 THR H O 1
ATOM 833 N N . TYR A 1 108 ? 48.962 51.109 48.904 1.00 24.33 108 TYR H N 1
ATOM 834 C CA . TYR A 1 108 ? 47.514 50.979 48.982 1.00 24.55 108 TYR H CA 1
ATOM 835 C C . TYR A 1 108 ? 46.877 51.474 47.688 1.00 23.90 108 TYR H C 1
ATOM 836 O O . TYR A 1 108 ? 47.249 52.530 47.157 1.00 24.17 108 TYR H O 1
ATOM 845 N N . TRP A 1 109 ? 45.937 50.688 47.175 1.00 23.20 109 TRP H N 1
ATOM 846 C CA . TRP A 1 109 ? 45.237 50.998 45.922 1.00 22.10 109 TRP H CA 1
ATOM 847 C C . TRP A 1 109 ? 43.715 50.894 46.020 1.00 21.23 109 TRP H C 1
ATOM 848 O O . TRP A 1 109 ? 43.146 49.940 46.567 1.00 19.39 109 TRP H O 1
ATOM 859 N N . GLY A 1 110 ? 43.060 51.878 45.438 1.00 20.26 110 GLY H N 1
ATOM 860 C CA . GLY A 1 110 ? 41.644 51.770 45.150 1.00 20.69 110 GLY H CA 1
ATOM 861 C C . GLY A 1 110 ? 41.385 50.659 44.160 1.00 20.02 110 GLY H C 1
ATOM 862 O O . GLY A 1 110 ? 42.308 50.127 43.525 1.00 20.76 110 GLY H O 1
ATOM 863 N N . GLN A 1 111 ? 40.119 50.317 44.014 1.00 20.80 111 GLN H N 1
ATOM 864 C CA . GLN A 1 111 ? 39.676 49.230 43.127 1.00 21.51 111 GLN H CA 1
ATOM 865 C C . GLN A 1 111 ? 39.716 49.732 41.678 1.00 21.10 111 GLN H C 1
ATOM 866 O O . GLN A 1 111 ? 39.807 48.957 40.764 1.00 21.51 111 GLN H O 1
ATOM 872 N N . GLY A 1 112 ? 39.643 51.039 41.494 1.00 20.57 112 GLY H N 1
ATOM 873 C CA . GLY A 1 112 ? 39.659 51.653 40.172 1.00 20.83 112 GLY H CA 1
ATOM 874 C C . GLY A 1 112 ? 38.264 52.062 39.761 1.00 20.29 112 GLY H C 1
ATOM 875 O O . GLY A 1 112 ? 37.319 51.363 40.066 1.00 20.62 112 GLY H O 1
ATOM 876 N N . THR A 1 113 ? 38.145 53.217 39.112 1.00 19.31 113 THR H N 1
ATOM 877 C CA . THR A 1 113 ? 36.915 53.640 38.463 1.00 19.51 113 THR H CA 1
ATOM 878 C C . THR A 1 113 ? 37.047 53.506 36.936 1.00 20.28 113 THR H C 1
ATOM 879 O O . THR A 1 113 ? 37.946 54.116 36.326 1.00 19.79 113 THR H O 1
ATOM 883 N N . SER A 1 114 ? 36.194 52.672 36.329 1.00 21.68 114 SER H N 1
ATOM 884 C CA . SER A 1 114 ? 36.163 52.578 34.842 1.00 23.13 114 SER H CA 1
ATOM 885 C C . SER A 1 114 ? 35.285 53.732 34.333 1.00 23.14 114 SER H C 1
ATOM 886 O O . SER A 1 114 ? 34.068 53.772 34.595 1.00 22.72 114 SER H O 1
ATOM 889 N N . VAL A 1 115 ? 35.930 54.695 33.685 1.00 22.79 115 VAL H N 1
ATOM 890 C CA . VAL A 1 115 ? 35.264 55.782 33.009 1.00 23.35 115 VAL H CA 1
ATOM 891 C C . VAL A 1 115 ? 34.948 55.352 31.551 1.00 22.73 115 VAL H C 1
ATOM 892 O O . VAL A 1 115 ? 35.820 54.921 30.866 1.00 22.02 115 VAL H O 1
ATOM 896 N N . THR A 1 116 ? 33.701 55.439 31.121 1.00 23.00 116 THR H N 1
ATOM 897 C CA . THR A 1 116 ? 33.345 55.239 29.723 1.00 24.13 116 THR H CA 1
ATOM 898 C C . THR A 1 116 ? 32.829 56.552 29.161 1.00 25.55 116 THR H C 1
ATOM 899 O O . THR A 1 116 ? 31.873 57.101 29.686 1.00 25.35 116 THR H O 1
ATOM 903 N N . VAL A 1 117 ? 33.475 57.068 28.117 1.00 28.10 117 VAL H N 1
ATOM 904 C CA . VAL A 1 117 ? 33.042 58.341 27.512 1.00 29.48 117 VAL H CA 1
ATOM 905 C C . VAL A 1 117 ? 32.180 58.070 26.300 1.00 31.75 117 VAL H C 1
ATOM 906 O O . VAL A 1 117 ? 32.704 57.760 25.239 1.00 31.52 117 VAL H O 1
ATOM 910 N N . SER A 1 118 ? 30.861 58.196 26.470 1.00 34.42 118 SER H N 1
ATOM 911 C CA . SER A 1 118 ? 29.907 57.768 25.457 1.00 36.73 118 SER H CA 1
ATOM 912 C C . SER A 1 118 ? 28.493 58.381 25.623 1.00 39.44 118 SER H C 1
ATOM 913 O O . SER A 1 118 ? 27.905 58.450 26.740 1.00 40.45 118 SER H O 1
ATOM 916 N N . SER A 1 119 ? 27.942 58.782 24.486 1.00 41.54 119 SER H N 1
ATOM 917 C CA . SER A 1 119 ? 26.560 59.251 24.395 1.00 44.46 119 SER H CA 1
ATOM 918 C C . SER A 1 119 ? 25.512 58.236 24.884 1.00 44.70 119 SER H C 1
ATOM 919 O O . SER A 1 119 ? 24.429 58.631 25.273 1.00 45.06 119 SER H O 1
ATOM 922 N N . ALA A 1 120 ? 25.837 56.941 24.863 1.00 45.68 120 ALA H N 1
ATOM 923 C CA . ALA A 1 120 ? 24.802 55.889 24.822 1.00 45.65 120 ALA H CA 1
ATOM 924 C C . ALA A 1 120 ? 24.007 55.792 26.103 1.00 45.67 120 ALA H C 1
ATOM 925 O O . ALA A 1 120 ? 24.317 56.439 27.088 1.00 46.67 120 ALA H O 1
ATOM 927 N N . LYS A 1 121 ? 22.964 54.984 26.096 1.00 45.81 121 LYS H N 1
ATOM 928 C CA . LYS A 1 121 ? 22.083 54.954 27.256 1.00 45.54 121 LYS H CA 1
ATOM 929 C C . LYS A 1 121 ? 22.834 54.241 28.363 1.00 44.59 121 LYS H C 1
ATOM 930 O O . LYS A 1 121 ? 23.872 53.655 28.113 1.00 44.75 121 LYS H O 1
ATOM 932 N N . THR A 1 122 ? 22.340 54.328 29.591 1.00 43.57 122 THR H N 1
ATOM 933 C CA . THR A 1 122 ? 22.785 53.431 30.648 1.00 42.09 122 THR H CA 1
ATOM 934 C C . THR A 1 122 ? 21.782 52.286 30.683 1.00 41.05 122 THR H C 1
ATOM 935 O O . THR A 1 122 ? 20.604 52.493 30.983 1.00 40.73 122 THR H O 1
ATOM 939 N N . THR A 1 123 ? 22.235 51.086 30.340 1.00 38.76 123 THR H N 1
ATOM 940 C CA . THR A 1 123 ? 21.336 49.938 30.267 1.00 37.64 123 THR H CA 1
ATOM 941 C C . THR A 1 123 ? 21.764 48.882 31.291 1.00 36.74 123 THR H C 1
ATOM 942 O O . THR A 1 123 ? 22.928 48.459 31.299 1.00 36.62 123 THR H O 1
ATOM 946 N N . PRO A 1 124 ? 20.837 48.473 32.176 1.00 35.35 124 PRO H N 1
ATOM 947 C CA . PRO A 1 124 ? 21.159 47.468 33.186 1.00 34.53 124 PRO H CA 1
ATOM 948 C C . PRO A 1 124 ? 21.127 46.080 32.584 1.00 33.25 124 PRO H C 1
ATOM 949 O O . PRO A 1 124 ? 20.406 45.864 31.641 1.00 33.10 124 PRO H O 1
ATOM 953 N N . PRO A 1 125 ? 21.897 45.132 33.134 1.00 32.39 125 PRO H N 1
ATOM 954 C CA . PRO A 1 125 ? 21.916 43.805 32.505 1.00 31.67 125 PRO H CA 1
ATOM 955 C C . PRO A 1 125 ? 20.653 43.039 32.793 1.00 30.49 125 PRO H C 1
ATOM 956 O O . PRO A 1 125 ? 20.029 43.289 33.808 1.00 30.35 125 PRO H O 1
ATOM 960 N N . SER A 1 126 ? 20.283 42.100 31.930 1.00 29.75 126 SER H N 1
ATOM 961 C CA . SER A 1 126 ? 19.350 41.041 32.346 1.00 28.71 126 SER H CA 1
ATOM 962 C C . SER A 1 126 ? 20.184 39.841 32.742 1.00 27.88 126 SER H C 1
ATOM 963 O O . SER A 1 126 ? 21.115 39.437 32.039 1.00 28.16 126 SER H O 1
ATOM 966 N N . VAL A 1 127 ? 19.857 39.251 33.873 1.00 27.07 127 VAL H N 1
ATOM 967 C CA . VAL A 1 127 ? 20.625 38.126 34.382 1.00 25.79 127 VAL H CA 1
ATOM 968 C C . VAL A 1 127 ? 19.794 36.891 34.192 1.00 26.02 127 VAL H C 1
ATOM 969 O O . VAL A 1 127 ? 18.606 36.894 34.524 1.00 26.73 127 VAL H O 1
ATOM 973 N N . TYR A 1 128 ? 20.430 35.827 33.703 1.00 25.87 128 TYR H N 1
ATOM 974 C CA . TYR A 1 128 ? 19.752 34.592 33.387 1.00 26.17 128 TYR H CA 1
ATOM 975 C C . TYR A 1 128 ? 20.488 33.429 33.995 1.00 26.92 128 TYR H C 1
ATOM 976 O O . TYR A 1 128 ? 21.699 33.352 33.901 1.00 25.99 128 TYR H O 1
ATOM 985 N N . PRO A 1 129 ? 19.747 32.527 34.653 1.00 28.44 129 PRO H N 1
ATOM 986 C CA . PRO A 1 129 ? 20.351 31.342 35.215 1.00 29.33 129 PRO H CA 1
ATOM 987 C C . PRO A 1 129 ? 20.639 30.338 34.131 1.00 30.17 129 PRO H C 1
ATOM 988 O O . PRO A 1 129 ? 19.874 30.203 33.186 1.00 30.37 129 PRO H O 1
ATOM 992 N N . LEU A 1 130 ? 21.745 29.639 34.288 1.00 30.92 130 LEU H N 1
ATOM 993 C CA . LEU A 1 130 ? 22.139 28.599 33.381 1.00 31.61 130 LEU H CA 1
ATOM 994 C C . LEU A 1 130 ? 22.237 27.299 34.205 1.00 31.72 130 LEU H C 1
ATOM 995 O O . LEU A 1 130 ? 23.179 27.105 34.946 1.00 29.43 130 LEU H O 1
ATOM 1000 N N . ALA A 1 131 ? 21.243 26.433 34.063 1.00 33.67 131 ALA H N 1
ATOM 1001 C CA . ALA A 1 131 ? 21.197 25.153 34.772 1.00 35.46 131 ALA H CA 1
ATOM 1002 C C . ALA A 1 131 ? 21.186 23.980 33.748 1.00 36.85 131 ALA H C 1
ATOM 1003 O O . ALA A 1 131 ? 20.611 24.123 32.668 1.00 37.29 131 ALA H O 1
ATOM 1005 N N . PRO A 1 132 ? 21.864 22.847 34.063 1.00 38.19 132 PRO H N 1
ATOM 1006 C CA . PRO A 1 132 ? 22.282 21.797 33.102 1.00 39.08 132 PRO H CA 1
ATOM 1007 C C . PRO A 1 132 ? 21.429 21.522 31.838 1.00 40.03 132 PRO H C 1
ATOM 1008 O O . PRO A 1 132 ? 20.258 21.136 31.907 1.00 41.06 132 PRO H O 1
ATOM 1012 N N . SER A 1 138 ? 29.591 13.629 40.128 1.00 45.51 138 SER H N 1
ATOM 1013 C CA . SER A 1 138 ? 30.905 13.968 40.670 1.00 45.64 138 SER H CA 1
ATOM 1014 C C . SER A 1 138 ? 30.977 15.475 40.924 1.00 45.37 138 SER H C 1
ATOM 1015 O O . SER A 1 138 ? 30.826 15.917 42.071 1.00 45.95 138 SER H O 1
ATOM 1018 N N . MET A 1 139 ? 31.177 16.254 39.854 1.00 44.52 139 MET H N 1
ATOM 1019 C CA . MET A 1 139 ? 31.159 17.712 39.912 1.00 43.88 139 MET H CA 1
ATOM 1020 C C . MET A 1 139 ? 30.102 18.209 38.927 1.00 42.09 139 MET H C 1
ATOM 1021 O O . MET A 1 139 ? 29.901 17.593 37.887 1.00 42.72 139 MET H O 1
ATOM 1026 N N . VAL A 1 140 ? 29.404 19.292 39.261 1.00 39.75 140 VAL H N 1
ATOM 1027 C CA . VAL A 1 140 ? 28.404 19.863 38.363 1.00 37.55 140 VAL H CA 1
ATOM 1028 C C . VAL A 1 140 ? 28.715 21.324 38.065 1.00 35.68 140 VAL H C 1
ATOM 1029 O O . VAL A 1 140 ? 29.001 22.106 38.976 1.00 36.00 140 VAL H O 1
ATOM 1033 N N . THR A 1 141 ? 28.631 21.700 36.791 1.00 32.75 141 THR H N 1
ATOM 1034 C CA . THR A 1 141 ? 28.823 23.088 36.413 1.00 30.25 141 THR H CA 1
ATOM 1035 C C . THR A 1 141 ? 27.493 23.833 36.177 1.00 28.86 141 THR H C 1
ATOM 1036 O O . THR A 1 141 ? 26.520 23.306 35.611 1.00 29.09 141 THR H O 1
ATOM 1040 N N . LEU A 1 142 ? 27.456 25.053 36.688 1.00 27.54 142 LEU H N 1
ATOM 1041 C CA . LEU A 1 142 ? 26.301 25.949 36.634 1.00 26.83 142 LEU H CA 1
ATOM 1042 C C . LEU A 1 142 ? 26.768 27.286 36.051 1.00 26.04 142 LEU H C 1
ATOM 1043 O O . LEU A 1 142 ? 27.934 27.523 35.969 1.00 24.95 142 LEU H O 1
ATOM 1048 N N . GLY A 1 143 ? 25.868 28.194 35.721 1.00 26.35 143 GLY H N 1
ATOM 1049 C CA . GLY A 1 143 ? 26.308 29.525 35.400 1.00 26.53 143 GLY H CA 1
ATOM 1050 C C . GLY A 1 143 ? 25.271 30.601 35.438 1.00 27.10 143 GLY H C 1
ATOM 1051 O O . GLY A 1 143 ? 24.103 30.373 35.772 1.00 25.72 143 GLY H O 1
ATOM 1052 N N . CYS A 1 144 ? 25.741 31.795 35.116 1.00 28.09 144 CYS H N 1
ATOM 1053 C CA . CYS A 1 144 ? 24.887 32.945 34.930 1.00 30.51 144 CYS H CA 1
ATOM 1054 C C . CYS A 1 144 ? 25.307 33.647 33.672 1.00 29.27 144 CYS H C 1
ATOM 1055 O O . CYS A 1 144 ? 26.505 33.789 33.394 1.00 27.60 144 CYS H O 1
ATOM 1058 N N . LEU A 1 145 ? 24.309 34.118 32.937 1.00 29.66 145 LEU H N 1
ATOM 1059 C CA . LEU A 1 145 ? 24.541 34.926 31.745 1.00 29.29 145 LEU H CA 1
ATOM 1060 C C . LEU A 1 145 ? 24.076 36.319 32.016 1.00 29.09 145 LEU H C 1
ATOM 1061 O O . LEU A 1 145 ? 22.886 36.528 32.253 1.00 29.75 145 LEU H O 1
ATOM 1066 N N . VAL A 1 146 ? 25.001 37.271 31.992 1.00 28.67 146 VAL H N 1
ATOM 1067 C CA . VAL A 1 146 ? 24.688 38.666 32.223 1.00 28.48 146 VAL H CA 1
ATOM 1068 C C . VAL A 1 146 ? 24.722 39.399 30.885 1.00 28.74 146 VAL H C 1
ATOM 1069 O O . VAL A 1 146 ? 25.783 39.679 30.348 1.00 28.86 146 VAL H O 1
ATOM 1073 N N . LYS A 1 147 ? 23.542 39.697 30.370 1.00 29.29 147 LYS H N 1
ATOM 1074 C CA . LYS A 1 147 ? 23.349 40.108 28.983 1.00 30.66 147 LYS H CA 1
ATOM 1075 C C . LYS A 1 147 ? 22.798 41.503 28.876 1.00 30.37 147 LYS H C 1
ATOM 1076 O O . LYS A 1 147 ? 21.884 41.857 29.589 1.00 31.00 147 LYS H O 1
ATOM 1082 N N . GLY A 1 148 ? 23.363 42.291 27.988 1.00 31.25 148 GLY H N 1
ATOM 1083 C CA . GLY A 1 148 ? 22.696 43.482 27.48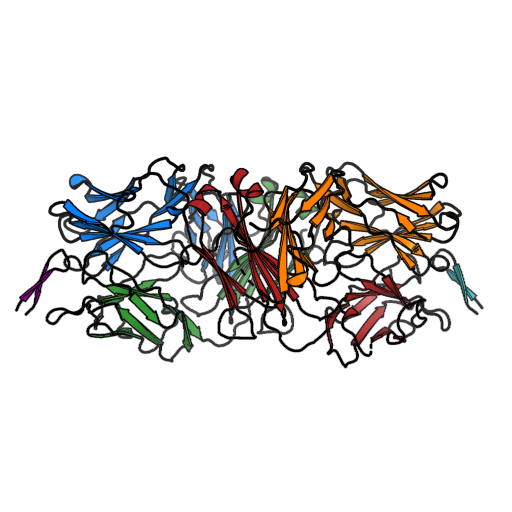5 1.00 31.59 148 GLY H CA 1
ATOM 1084 C C . GLY A 1 148 ? 22.906 44.715 28.330 1.00 31.64 148 GLY H C 1
ATOM 1085 O O . GLY A 1 148 ? 21.980 45.507 28.502 1.00 32.07 148 GLY H O 1
ATOM 1086 N N . TYR A 1 149 ? 24.127 44.901 28.838 1.00 31.34 149 TYR H N 1
ATOM 1087 C CA . TYR A 1 149 ? 24.387 46.039 29.753 1.00 30.69 149 TYR H CA 1
ATOM 1088 C C . TYR A 1 149 ? 25.329 47.032 29.127 1.00 30.94 149 TYR H C 1
ATOM 1089 O O . TYR A 1 149 ? 26.092 46.699 28.218 1.00 29.72 149 TYR H O 1
ATOM 1098 N N . PHE A 1 150 ? 25.240 48.262 29.611 1.00 31.44 150 PHE H N 1
ATOM 1099 C CA . PHE A 1 150 ? 26.152 49.322 29.236 1.00 31.98 150 PHE H CA 1
ATOM 1100 C C . PHE A 1 150 ? 26.192 50.383 30.334 1.00 31.85 150 PHE H C 1
ATOM 1101 O O . PHE A 1 150 ? 25.173 50.653 30.956 1.00 31.91 150 PHE H O 1
ATOM 1109 N N . PRO A 1 151 ? 27.378 50.952 30.608 1.00 31.90 151 PRO H N 1
ATOM 1110 C CA . PRO A 1 151 ? 28.682 50.568 30.099 1.00 31.48 151 PRO H CA 1
ATOM 1111 C C . PRO A 1 151 ? 29.257 49.517 31.037 1.00 31.04 151 PRO H C 1
ATOM 1112 O O . PRO A 1 151 ? 28.561 49.059 31.929 1.00 29.19 151 PRO H O 1
ATOM 1116 N N . GLU A 1 152 ? 30.506 49.122 30.826 1.00 31.24 152 GLU H N 1
ATOM 1117 C CA . GLU A 1 152 ? 31.172 48.228 31.764 1.00 32.08 152 GLU H CA 1
ATOM 1118 C C . GLU A 1 152 ? 31.420 48.978 33.089 1.00 32.07 152 GLU H C 1
ATOM 1119 O O . GLU A 1 152 ? 31.319 50.221 33.120 1.00 32.37 152 GLU H O 1
ATOM 1125 N N . PRO A 1 153 ? 31.770 48.248 34.170 1.00 31.31 153 PRO H N 1
ATOM 1126 C CA . PRO A 1 153 ? 31.841 46.785 34.318 1.00 30.79 153 PRO H CA 1
ATOM 1127 C C . PRO A 1 153 ? 30.628 46.201 35.019 1.00 30.39 153 PRO H C 1
ATOM 1128 O O . PRO A 1 153 ? 29.703 46.923 35.377 1.00 27.48 153 PRO H O 1
ATOM 1132 N N . VAL A 1 154 ? 30.683 44.877 35.174 1.00 31.46 154 VAL H N 1
ATOM 1133 C CA . VAL A 1 154 ? 29.787 44.072 35.980 1.00 31.71 154 VAL H CA 1
ATOM 1134 C C . VAL A 1 154 ? 30.667 43.240 36.947 1.00 32.64 154 VAL H C 1
ATOM 1135 O O . VAL A 1 154 ? 31.772 42.835 36.582 1.00 32.24 154 VAL H O 1
ATOM 1139 N N . THR A 1 155 ? 30.181 43.003 38.168 1.00 33.65 155 THR H N 1
ATOM 1140 C CA . THR A 1 155 ? 30.875 42.182 39.172 1.00 34.96 155 THR H CA 1
ATOM 1141 C C . THR A 1 155 ? 30.012 40.998 39.510 1.00 35.09 155 THR H C 1
ATOM 1142 O O . THR A 1 155 ? 28.853 41.179 39.874 1.00 36.04 155 THR H O 1
ATOM 1146 N N . VAL A 1 156 ? 30.566 39.796 39.405 1.00 35.10 156 VAL H N 1
ATOM 1147 C CA . VAL A 1 156 ? 29.805 38.574 39.654 1.00 34.94 156 VAL H CA 1
ATOM 1148 C C . VAL A 1 156 ? 30.419 37.893 40.853 1.00 35.65 156 VAL H C 1
ATOM 1149 O O . VAL A 1 156 ? 31.636 37.738 40.910 1.00 35.54 156 VAL H O 1
ATOM 1153 N N . THR A 1 157 ? 29.584 37.549 41.831 1.00 36.27 157 THR H N 1
ATOM 1154 C CA . THR A 1 157 ? 29.991 36.670 42.922 1.00 36.85 157 THR H CA 1
ATOM 1155 C C . THR A 1 157 ? 29.008 35.515 42.997 1.00 37.27 157 THR H C 1
ATOM 1156 O O . THR A 1 157 ? 27.910 35.578 42.432 1.00 37.60 157 THR H O 1
ATOM 1160 N N . TRP A 1 158 ? 29.415 34.445 43.660 1.00 37.25 158 TRP H N 1
ATOM 1161 C CA . TRP A 1 158 ? 28.534 33.318 43.873 1.00 37.97 158 TRP H CA 1
ATOM 1162 C C . TRP A 1 158 ? 28.334 33.129 45.388 1.00 38.03 158 TRP H C 1
ATOM 1163 O O . TRP A 1 158 ? 29.305 33.115 46.144 1.00 37.91 158 TRP H O 1
ATOM 1174 N N . ASN A 1 159 ? 27.079 33.024 45.811 1.00 38.28 159 ASN H N 1
ATOM 1175 C CA . ASN A 1 159 ? 26.713 32.928 47.239 1.00 39.03 159 ASN H CA 1
ATOM 1176 C C . ASN A 1 159 ? 27.326 34.045 48.096 1.00 39.95 159 ASN H C 1
ATOM 1177 O O . ASN A 1 159 ? 28.069 33.794 49.047 1.00 40.49 159 ASN H O 1
ATOM 1182 N N . SER A 1 160 ? 27.030 35.285 47.710 1.00 40.80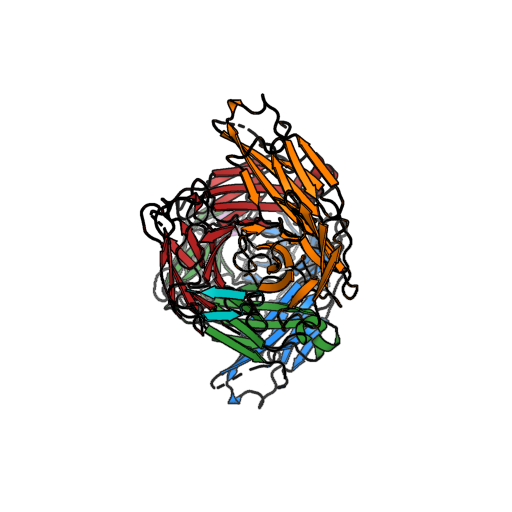 160 SER H N 1
ATOM 1183 C CA . SER A 1 160 ? 27.478 36.476 48.446 1.00 41.83 160 SER H CA 1
ATOM 1184 C C . SER A 1 160 ? 28.984 36.508 48.743 1.00 42.22 160 SER H C 1
ATOM 1185 O O . SER A 1 160 ? 29.442 37.283 49.583 1.00 42.52 160 SER H O 1
ATOM 1188 N N . GLY A 1 161 ? 29.756 35.687 48.037 1.00 42.98 161 GLY H N 1
ATOM 1189 C CA . GLY A 1 161 ? 31.196 35.615 48.249 1.00 42.66 161 GLY H CA 1
ATOM 1190 C C . GLY A 1 161 ? 31.688 34.258 48.700 1.00 42.65 161 GLY H C 1
ATOM 1191 O O . GLY A 1 161 ? 32.864 33.960 48.502 1.00 42.29 161 GLY H O 1
ATOM 1192 N N . SER A 1 162 ? 30.797 33.443 49.285 1.00 42.33 162 SER H N 1
ATOM 1193 C CA . SER A 1 162 ? 31.171 32.139 49.900 1.00 42.32 162 SER H CA 1
ATOM 1194 C C . SER A 1 162 ? 31.630 31.041 48.943 1.00 42.02 162 SER H C 1
ATOM 1195 O O . SER A 1 162 ? 32.353 30.153 49.360 1.00 41.42 162 SER H O 1
ATOM 1198 N N . LEU A 1 163 ? 31.124 31.044 47.708 1.00 41.82 163 LEU H N 1
ATOM 1199 C CA . LEU A 1 163 ? 31.677 30.206 46.631 1.00 41.89 163 LEU H CA 1
ATOM 1200 C C . LEU A 1 163 ? 32.748 31.054 45.927 1.00 41.26 163 LEU H C 1
ATOM 1201 O O . LEU A 1 163 ? 32.423 31.927 45.103 1.00 40.95 163 LEU H O 1
ATOM 1206 N N . SER A 1 164 ? 34.011 30.825 46.302 1.00 40.23 164 SER H N 1
ATOM 1207 C CA . SER A 1 164 ? 35.155 31.571 45.764 1.00 39.47 164 SER H CA 1
ATOM 1208 C C . SER A 1 164 ? 35.826 30.743 44.687 1.00 38.30 164 SER H C 1
ATOM 1209 O O . SER A 1 164 ? 36.184 31.268 43.633 1.00 38.51 164 SER H O 1
ATOM 1212 N N . SER A 1 165 ? 35.974 29.444 44.944 1.00 36.65 165 SER H N 1
ATOM 1213 C CA . SER A 1 165 ? 36.810 28.580 44.107 1.00 35.63 165 SER H CA 1
ATOM 1214 C C . SER A 1 165 ? 35.979 27.814 43.063 1.00 34.05 165 SER H C 1
ATOM 1215 O O . SER A 1 165 ? 34.774 27.669 43.214 1.00 34.41 165 SER H O 1
ATOM 1218 N N . GLY A 1 166 ? 36.623 27.370 41.985 1.00 32.38 166 GLY H N 1
ATOM 1219 C CA . GLY A 1 166 ? 35.931 26.725 40.870 1.00 31.24 166 GLY H CA 1
ATOM 1220 C C . GLY A 1 166 ? 35.041 27.662 40.036 1.00 30.26 166 GLY H C 1
ATOM 1221 O O . GLY A 1 166 ? 34.128 27.191 39.338 1.00 29.54 166 GLY H O 1
ATOM 1222 N N . VAL A 1 167 ? 35.300 28.972 40.111 1.00 28.67 167 VAL H N 1
ATOM 1223 C CA . VAL A 1 167 ? 34.519 29.981 39.390 1.00 27.82 167 VAL H CA 1
ATOM 1224 C C . VAL A 1 167 ? 35.316 30.543 38.201 1.00 27.43 167 VAL H C 1
ATOM 1225 O O . VAL A 1 167 ? 36.541 30.659 38.281 1.00 25.39 167 VAL H O 1
ATOM 1229 N N . HIS A 1 168 ? 34.598 30.872 37.113 1.00 26.38 168 HIS H N 1
ATOM 1230 C CA . HIS A 1 168 ? 35.181 31.503 35.928 1.00 26.51 168 HIS H CA 1
ATOM 1231 C C . HIS A 1 168 ? 34.244 32.590 35.425 1.00 25.80 168 HIS H C 1
ATOM 1232 O O . HIS A 1 168 ? 33.130 32.304 34.986 1.00 26.48 168 HIS H O 1
ATOM 1239 N N . THR A 1 169 ? 34.696 33.829 35.514 1.00 25.15 169 THR H N 1
ATOM 1240 C CA . THR A 1 169 ? 33.924 34.954 35.054 1.00 24.67 169 THR H CA 1
ATOM 1241 C C . THR A 1 169 ? 34.689 35.513 33.861 1.00 23.98 169 THR H C 1
ATOM 1242 O O . THR A 1 169 ? 35.815 36.000 33.990 1.00 24.64 169 THR H O 1
ATOM 1246 N N . PHE A 1 170 ? 34.080 35.356 32.690 1.00 22.98 170 PHE H N 1
ATOM 1247 C CA . PHE A 1 170 ? 34.739 35.563 31.408 1.00 22.75 170 PHE H CA 1
ATOM 1248 C C . PHE A 1 170 ? 34.676 37.056 31.063 1.00 23.16 170 PHE H C 1
ATOM 1249 O O . PHE A 1 170 ? 33.743 37.732 31.489 1.00 22.80 170 PHE H O 1
ATOM 1257 N N . PRO A 1 171 ? 35.678 37.578 30.324 1.00 23.50 171 PRO H N 1
ATOM 1258 C CA . PRO A 1 171 ? 35.575 38.957 29.841 1.00 23.71 171 PRO H CA 1
ATOM 1259 C C . PRO A 1 171 ? 34.306 39.193 29.062 1.00 23.70 171 PRO H C 1
ATOM 1260 O O . PRO A 1 171 ? 33.866 38.325 28.322 1.00 23.90 171 PRO H O 1
ATOM 1264 N N . ALA A 1 172 ? 33.733 40.379 29.196 1.00 24.67 172 ALA H N 1
ATOM 1265 C CA . ALA A 1 172 ? 32.534 40.744 28.440 1.00 24.80 172 ALA H CA 1
ATOM 1266 C C . ALA A 1 172 ? 32.826 40.795 26.940 1.00 25.16 172 ALA H C 1
ATOM 1267 O O . ALA A 1 172 ? 33.951 41.045 26.574 1.00 24.52 172 ALA H O 1
ATOM 1269 N N . VAL A 1 173 ? 31.816 40.514 26.114 1.00 26.85 173 VAL H N 1
ATOM 1270 C CA . VAL A 1 173 ? 31.808 40.851 24.667 1.00 28.28 173 VAL H CA 1
ATOM 1271 C C . VAL A 1 173 ? 30.786 41.973 24.340 1.00 29.46 173 VAL H C 1
ATOM 1272 O O . VAL A 1 173 ? 29.710 42.057 24.927 1.00 26.76 173 VAL H O 1
ATOM 1276 N N . LEU A 1 174 ? 31.148 42.811 23.370 1.00 31.45 174 LEU H N 1
ATOM 1277 C CA . LEU A 1 174 ? 30.366 43.973 22.983 1.00 33.43 174 LEU H CA 1
ATOM 1278 C C . LEU A 1 174 ? 29.645 43.698 21.681 1.00 35.69 174 LEU H C 1
ATOM 1279 O O . LEU A 1 174 ? 30.272 43.357 20.686 1.00 35.94 174 LEU H O 1
ATOM 1284 N N . GLN A 1 175 ? 28.334 43.862 21.675 1.00 38.21 175 GLN H N 1
ATOM 1285 C CA . GLN A 1 175 ? 27.564 43.681 20.449 1.00 40.66 175 GLN H CA 1
ATOM 1286 C C . GLN A 1 175 ? 26.390 44.650 20.409 1.00 41.28 175 GLN H C 1
ATOM 1287 O O . GLN A 1 175 ? 25.306 44.337 20.919 1.00 41.52 175 GLN H O 1
ATOM 1293 N N . SER A 1 176 ? 26.630 45.828 19.824 1.00 42.27 176 SER H N 1
ATOM 1294 C CA . SER A 1 176 ? 25.592 46.841 19.592 1.00 42.99 176 SER H CA 1
ATOM 1295 C C . SER A 1 176 ? 25.450 47.852 20.729 1.00 42.58 176 SER H C 1
ATOM 1296 O O . SER A 1 176 ? 24.326 48.153 21.164 1.00 43.41 176 SER H O 1
ATOM 1299 N N . ASP A 1 177 ? 26.578 48.405 21.182 1.00 42.01 177 ASP H N 1
ATOM 1300 C CA . ASP A 1 177 ? 26.616 49.273 22.376 1.00 40.93 177 ASP H CA 1
ATOM 1301 C C . ASP A 1 177 ? 26.127 48.519 23.622 1.00 39.07 177 ASP H C 1
ATOM 1302 O O . ASP A 1 177 ? 25.752 49.148 24.619 1.00 39.41 177 ASP H O 1
ATOM 1307 N N . LEU A 1 178 ? 26.120 47.180 23.563 1.00 36.81 178 LEU H N 1
ATOM 1308 C CA . LEU A 1 178 ? 25.667 46.349 24.684 1.00 34.73 178 LEU H CA 1
ATOM 1309 C C . LEU A 1 178 ? 26.677 45.192 24.983 1.00 33.11 178 LEU H C 1
ATOM 1310 O O . LEU A 1 178 ? 27.071 44.438 24.085 1.00 32.45 178 LEU H O 1
ATOM 1315 N N . TYR A 1 179 ? 27.104 45.115 26.245 1.00 30.23 179 TYR H N 1
ATOM 1316 C CA . TYR A 1 179 ? 28.006 44.091 26.755 1.00 29.12 179 TYR H CA 1
ATOM 1317 C C . TYR A 1 179 ? 27.241 42.869 27.210 1.00 27.78 179 TYR H C 1
ATOM 1318 O O . TYR A 1 179 ? 26.123 42.987 27.703 1.00 27.39 179 TYR H O 1
ATOM 1327 N N . THR A 1 180 ? 27.841 41.699 26.994 1.00 26.20 180 THR H N 1
ATOM 1328 C CA . THR A 1 180 ? 27.342 40.444 27.531 1.00 25.29 180 THR H CA 1
ATOM 1329 C C . THR A 1 180 ? 28.506 39.637 28.107 1.00 24.58 180 THR H C 1
ATOM 1330 O O . THR A 1 180 ? 29.569 39.504 27.481 1.00 25.10 180 THR H O 1
ATOM 1334 N N . LEU A 1 181 ? 28.305 39.099 29.297 1.00 24.18 181 LEU H N 1
ATOM 1335 C CA . LEU A 1 181 ? 29.271 38.199 29.903 1.00 23.62 181 LEU H CA 1
ATOM 1336 C C . LEU A 1 181 ? 28.595 37.013 30.577 1.00 23.02 181 LEU H C 1
ATOM 1337 O O . LEU A 1 181 ? 27.400 36.997 30.775 1.00 22.72 181 LEU H O 1
ATOM 1342 N N . SER A 1 182 ? 29.399 36.003 30.861 1.00 22.46 182 SER H N 1
ATOM 1343 C CA . SER A 1 182 ? 28.957 34.778 31.479 1.00 21.76 182 SER H CA 1
ATOM 1344 C C . SER A 1 182 ? 29.895 34.435 32.629 1.00 21.09 182 SER H C 1
ATOM 1345 O O . SER A 1 182 ? 31.067 34.827 32.644 1.00 19.83 182 SER H O 1
ATOM 1348 N N . SER A 1 183 ? 29.361 33.739 33.616 1.00 20.97 183 SER H N 1
ATOM 1349 C CA . SER A 1 183 ? 30.161 33.246 34.730 1.00 21.38 183 SER H CA 1
ATOM 1350 C C . SER A 1 183 ? 29.813 31.800 34.947 1.00 20.80 183 SER H C 1
ATOM 1351 O O . SER A 1 183 ? 28.690 31.432 34.810 1.00 21.44 183 SER H O 1
ATOM 1354 N N . SER A 1 184 ? 30.811 30.986 35.221 1.00 22.12 184 SER H N 1
ATOM 1355 C CA . SER A 1 184 ? 30.635 29.561 35.507 1.00 23.33 184 SER H CA 1
ATOM 1356 C C . SER A 1 184 ? 31.040 29.289 36.918 1.00 23.73 184 SER H C 1
ATOM 1357 O O . SER A 1 184 ? 31.979 29.888 37.368 1.00 23.46 184 SER H O 1
ATOM 1360 N N . VAL A 1 185 ? 30.422 28.300 37.561 1.00 25.20 185 VAL H N 1
ATOM 1361 C CA . VAL A 1 185 ? 30.860 27.824 38.875 1.00 25.49 185 VAL H CA 1
ATOM 1362 C C . VAL A 1 185 ? 30.726 26.311 38.918 1.00 25.94 185 VAL H C 1
ATOM 1363 O O . VAL A 1 185 ? 29.738 25.744 38.444 1.00 25.03 185 VAL H O 1
ATOM 1367 N N . THR A 1 186 ? 31.749 25.672 39.454 1.00 26.95 186 THR H N 1
ATOM 1368 C CA . THR A 1 186 ? 31.810 24.223 39.568 1.00 28.52 186 THR H CA 1
ATOM 1369 C C . THR A 1 186 ? 31.795 23.835 41.061 1.00 30.12 186 THR H C 1
ATOM 1370 O O . THR A 1 186 ? 32.689 24.183 41.823 1.00 29.94 186 THR H O 1
ATOM 1374 N N . VAL A 1 187 ? 30.740 23.142 41.470 1.00 32.18 187 VAL H N 1
ATOM 1375 C CA . VAL A 1 187 ? 30.610 22.648 42.838 1.00 33.32 187 VAL H CA 1
ATOM 1376 C C . VAL A 1 187 ? 30.443 21.105 42.865 1.00 35.45 187 VAL H C 1
ATOM 1377 O O . VAL A 1 187 ? 30.237 20.479 41.818 1.00 35.14 187 VAL H O 1
ATOM 1381 N N . PRO A 1 188 ? 30.591 20.474 44.051 1.00 38.21 188 PRO H N 1
ATOM 1382 C CA . PRO A 1 188 ? 30.323 19.023 44.071 1.00 39.55 188 PRO H CA 1
ATOM 1383 C C . PRO A 1 188 ? 28.826 18.713 43.882 1.00 41.38 188 PRO H C 1
ATOM 1384 O O . PRO A 1 188 ? 27.995 19.492 44.343 1.00 41.78 188 PRO H O 1
ATOM 1388 N N . SER A 1 189 ? 28.492 17.611 43.203 1.00 43.84 189 SER H N 1
ATOM 1389 C CA . SER A 1 189 ? 27.088 17.156 43.042 1.00 45.76 189 SER H CA 1
ATOM 1390 C C . SER A 1 189 ? 26.302 17.189 44.354 1.00 47.11 189 SER H C 1
ATOM 1391 O O . SER A 1 189 ? 25.189 17.718 44.408 1.00 47.52 189 SER H O 1
ATOM 1394 N N . SER A 1 190 ? 26.879 16.617 45.411 1.00 48.27 190 SER H N 1
ATOM 1395 C CA . SER A 1 190 ? 26.196 16.539 46.702 1.00 49.13 190 SER H CA 1
ATOM 1396 C C . SER A 1 190 ? 25.732 17.919 47.160 1.00 49.82 190 SER H C 1
ATOM 1397 O O . SER A 1 190 ? 24.715 18.024 47.838 1.00 50.34 190 SER H O 1
ATOM 1400 N N . THR A 1 191 ? 26.467 18.962 46.757 1.00 50.28 191 THR H N 1
ATOM 1401 C CA . THR A 1 191 ? 26.188 20.363 47.134 1.00 50.62 191 THR H CA 1
ATOM 1402 C C . THR A 1 191 ? 24.963 21.007 46.443 1.00 50.69 191 THR H C 1
ATOM 1403 O O . THR A 1 191 ? 24.374 21.939 47.006 1.00 51.05 191 THR H O 1
ATOM 1407 N N . TRP A 1 192 ? 24.588 20.517 45.251 1.00 50.52 192 TRP H N 1
ATOM 1408 C CA . TRP A 1 192 ? 23.458 21.063 44.450 1.00 49.97 192 TRP H CA 1
ATOM 1409 C C . TRP A 1 192 ? 22.729 19.923 43.720 1.00 49.90 192 TRP H C 1
ATOM 1410 O O . TRP A 1 192 ? 23.382 19.037 43.189 1.00 49.93 192 TRP H O 1
ATOM 1421 N N . PRO A 1 193 ? 21.375 19.949 43.659 1.00 50.02 193 PRO H N 1
ATOM 1422 C CA . PRO A 1 193 ? 20.407 20.978 44.090 1.00 49.77 193 PRO H CA 1
ATOM 1423 C C . PRO A 1 193 ? 20.203 21.115 45.597 1.00 49.58 193 PRO H C 1
ATOM 1424 O O . PRO A 1 193 ? 19.522 22.051 46.027 1.00 49.30 193 PRO H O 1
ATOM 1428 N N . SER A 1 194 ? 20.808 20.205 46.368 1.00 49.31 194 SER H N 1
ATOM 1429 C CA . SER A 1 194 ? 20.738 20.182 47.844 1.00 49.17 194 SER H CA 1
ATOM 1430 C C . SER A 1 194 ? 20.862 21.551 48.496 1.00 48.14 194 SER H C 1
ATOM 1431 O O . SER A 1 194 ? 20.065 21.895 49.362 1.00 48.15 194 SER H O 1
ATOM 1434 N N . GLU A 1 195 ? 21.884 22.307 48.098 1.00 47.08 195 GLU H N 1
ATOM 1435 C CA . GLU A 1 195 ? 22.074 23.686 48.560 1.00 46.26 195 GLU H CA 1
ATOM 1436 C C . GLU A 1 195 ? 21.860 24.726 47.438 1.00 45.30 195 GLU H C 1
ATOM 1437 O O . GLU A 1 195 ? 22.260 24.529 46.294 1.00 45.26 195 GLU H O 1
ATOM 1439 N N . THR A 1 196 ? 21.222 25.834 47.802 1.00 44.06 196 THR H N 1
ATOM 1440 C CA . THR A 1 196 ? 21.038 26.993 46.933 1.00 43.11 196 THR H CA 1
ATOM 1441 C C . THR A 1 196 ? 22.374 27.550 46.380 1.00 41.17 196 THR H C 1
ATOM 1442 O O . THR A 1 196 ? 23.349 27.721 47.114 1.00 40.96 196 THR H O 1
ATOM 1446 N N . VAL A 1 197 ? 22.415 27.784 45.067 1.00 38.85 197 VAL H N 1
ATOM 1447 C CA . VAL A 1 197 ? 23.545 28.451 44.420 1.00 36.89 197 VAL H CA 1
ATOM 1448 C C . VAL A 1 197 ? 22.989 29.638 43.652 1.00 35.51 197 VAL H C 1
ATOM 1449 O O . VAL A 1 197 ? 22.101 29.480 42.832 1.00 34.88 197 VAL H O 1
ATOM 1453 N N . THR A 1 198 ? 23.526 30.812 43.945 1.00 33.93 198 THR H N 1
ATOM 1454 C CA . THR A 1 198 ? 22.981 32.080 43.508 1.00 33.76 198 THR H CA 1
ATOM 1455 C C . THR A 1 198 ? 24.125 32.960 43.012 1.00 33.06 198 THR H C 1
ATOM 1456 O O . THR A 1 198 ? 25.104 33.196 43.733 1.00 32.72 198 THR H O 1
ATOM 1460 N N . CYS A 1 199 ? 24.019 33.428 41.775 1.00 32.48 199 CYS H N 1
ATOM 1461 C CA . CYS A 1 199 ? 25.010 34.375 41.280 1.00 32.21 199 CYS H CA 1
ATOM 1462 C C . CYS A 1 199 ? 24.556 35.778 41.645 1.00 30.92 199 CYS H C 1
ATOM 1463 O O . CYS A 1 199 ? 23.370 36.097 41.527 1.00 31.25 199 CYS H O 1
ATOM 1466 N N . ASN A 1 200 ? 25.481 36.603 42.111 1.00 29.58 200 ASN H N 1
ATOM 1467 C CA . ASN A 1 200 ? 25.144 37.994 42.447 1.00 28.84 200 ASN H CA 1
ATOM 1468 C C . ASN A 1 200 ? 25.833 38.953 41.491 1.00 27.18 200 ASN H C 1
ATOM 1469 O O . ASN A 1 200 ? 27.047 38.977 41.408 1.00 25.89 200 ASN H O 1
ATOM 1474 N N . VAL A 1 201 ? 25.049 39.752 40.787 1.00 26.53 201 VAL H N 1
ATOM 1475 C CA . VAL A 1 201 ? 25.561 40.596 39.734 1.00 26.57 201 VAL H CA 1
ATOM 1476 C C . VAL A 1 201 ? 25.461 42.050 40.180 1.00 26.69 201 VAL H C 1
ATOM 1477 O O . VAL A 1 201 ? 24.421 42.493 40.633 1.00 26.47 201 VAL H O 1
ATOM 1481 N N . ALA A 1 202 ? 26.561 42.776 40.084 1.00 26.73 202 ALA H N 1
ATOM 1482 C CA . ALA A 1 202 ? 26.576 44.171 40.351 1.00 27.30 202 ALA H CA 1
ATOM 1483 C C . ALA A 1 202 ? 26.872 44.868 39.030 1.00 27.91 202 ALA H C 1
ATOM 1484 O O . ALA A 1 202 ? 27.781 44.463 38.308 1.00 26.06 202 ALA H O 1
ATOM 1486 N N . HIS A 1 203 ? 26.097 45.908 38.729 1.00 28.72 203 HIS H N 1
ATOM 1487 C CA . HIS A 1 203 ? 26.360 46.780 37.599 1.00 30.22 203 HIS H CA 1
ATOM 1488 C C . HIS A 1 203 ? 26.440 48.236 38.133 1.00 30.87 203 HIS H C 1
ATOM 1489 O O . HIS A 1 203 ? 25.424 48.930 38.236 1.00 30.78 203 HIS H O 1
ATOM 1496 N N . PRO A 1 204 ? 27.653 48.683 38.509 1.00 31.80 204 PRO H N 1
ATOM 1497 C CA . PRO A 1 204 ? 27.782 49.936 39.277 1.00 32.69 204 PRO H CA 1
ATOM 1498 C C . PRO A 1 204 ? 27.176 51.158 38.578 1.00 33.51 204 PRO H C 1
ATOM 1499 O O . PRO A 1 204 ? 26.394 51.888 39.215 1.00 32.78 204 PRO H O 1
ATOM 1503 N N . ALA A 1 205 ? 27.467 51.330 37.281 1.00 33.57 205 ALA H N 1
ATOM 1504 C CA . ALA A 1 205 ? 27.073 52.538 36.536 1.00 34.31 205 ALA H CA 1
ATOM 1505 C C . ALA A 1 205 ? 25.578 52.819 36.506 1.00 34.71 205 ALA H C 1
ATOM 1506 O O . ALA A 1 205 ? 25.173 53.909 36.096 1.00 35.09 205 ALA H O 1
ATOM 1508 N N . SER A 1 206 ? 24.763 51.844 36.898 1.00 34.79 206 SER H N 1
ATOM 1509 C CA . SER A 1 206 ? 23.322 52.035 36.970 1.00 34.84 206 SER H CA 1
ATOM 1510 C C . SER A 1 206 ? 22.781 51.764 38.371 1.00 34.85 206 SER H C 1
ATOM 1511 O O . SER A 1 206 ? 21.579 51.700 38.556 1.00 34.17 206 SER H O 1
ATOM 1514 N N . SER A 1 207 ? 23.688 51.591 39.328 1.00 35.45 207 SER H N 1
ATOM 1515 C CA . SER A 1 207 ? 23.379 51.245 40.717 1.00 35.99 207 SER H CA 1
ATOM 1516 C C . SER A 1 207 ? 22.556 49.965 40.916 1.00 36.16 207 SER H C 1
ATOM 1517 O O . SER A 1 207 ? 21.816 49.858 41.890 1.00 35.73 207 SER H O 1
ATOM 1520 N N . THR A 1 208 ? 22.731 48.997 40.014 1.00 36.29 208 THR H N 1
ATOM 1521 C CA . THR A 1 208 ? 21.971 47.725 40.018 1.00 37.17 208 THR H CA 1
ATOM 1522 C C . THR A 1 208 ? 22.666 46.577 40.737 1.00 37.43 208 THR H C 1
ATOM 1523 O O . THR A 1 208 ? 23.860 46.378 40.572 1.00 36.62 208 THR H O 1
ATOM 1527 N N . LYS A 1 209 ? 21.886 45.785 41.469 1.00 38.89 209 LYS H N 1
ATOM 1528 C CA . LYS A 1 209 ? 22.361 44.550 42.102 1.00 40.23 209 LYS H CA 1
ATOM 1529 C C . LYS A 1 209 ? 21.266 43.501 41.926 1.00 40.78 209 LYS H C 1
ATOM 1530 O O . LYS A 1 209 ? 20.175 43.682 42.442 1.00 40.42 209 LYS H O 1
ATOM 1536 N N . VAL A 1 210 ? 21.551 42.437 41.169 1.00 41.22 210 VAL H N 1
ATOM 1537 C CA . VAL A 1 210 ? 20.594 41.355 40.897 1.00 41.84 210 VAL H CA 1
ATOM 1538 C C . VAL A 1 210 ? 21.087 40.064 41.517 1.00 41.86 210 VAL H C 1
ATOM 1539 O O . VAL A 1 210 ? 22.257 39.733 41.395 1.00 42.26 210 VAL H O 1
ATOM 1543 N N . ASP A 1 211 ? 20.206 39.337 42.192 1.00 42.51 211 ASP H N 1
ATOM 1544 C CA . ASP A 1 211 ? 20.519 37.988 42.664 1.00 42.79 211 ASP H CA 1
ATOM 1545 C C . ASP A 1 211 ? 19.606 37.030 41.894 1.00 42.79 211 ASP H C 1
ATOM 1546 O O . ASP A 1 211 ? 18.444 37.346 41.625 1.00 42.66 211 ASP H O 1
ATOM 1551 N N . LYS A 1 212 ? 20.159 35.892 41.494 1.00 42.38 212 LYS H N 1
ATOM 1552 C CA . LYS A 1 212 ? 19.446 34.906 40.701 1.00 42.39 212 LYS H CA 1
ATOM 1553 C C . LYS A 1 212 ? 19.914 33.525 41.116 1.00 41.92 212 LYS H C 1
ATOM 1554 O O . LYS A 1 212 ? 21.044 33.134 40.831 1.00 41.29 212 LYS H O 1
ATOM 1560 N N . LYS A 1 213 ? 19.037 32.795 41.791 1.00 41.99 213 LYS H N 1
ATOM 1561 C CA . LYS A 1 213 ? 19.325 31.421 42.205 1.00 42.07 213 LYS H CA 1
ATOM 1562 C C . LYS A 1 213 ? 19.225 30.545 40.979 1.00 42.15 213 LYS H C 1
ATOM 1563 O O . LYS A 1 213 ? 18.346 30.756 40.141 1.00 41.54 213 LYS H O 1
ATOM 1565 N N . ILE A 1 214 ? 20.138 29.584 40.863 1.00 42.43 214 ILE H N 1
ATOM 1566 C CA . ILE A 1 214 ? 20.110 28.614 39.784 1.00 42.76 214 ILE H CA 1
ATOM 1567 C C . ILE A 1 214 ? 19.224 27.455 40.226 1.00 43.82 214 ILE H C 1
ATOM 1568 O O . ILE A 1 214 ? 19.616 26.692 41.103 1.00 43.28 214 ILE H O 1
ATOM 1573 N N . VAL A 1 215 ? 18.038 27.327 39.622 1.00 45.06 215 VAL H N 1
ATOM 1574 C CA . VAL A 1 215 ? 17.086 26.256 39.959 1.00 46.21 215 VAL H CA 1
ATOM 1575 C C . VAL A 1 215 ? 17.136 25.167 38.879 1.00 47.28 215 VAL H C 1
ATOM 1576 O O . VAL A 1 215 ? 17.234 25.484 37.695 1.00 46.68 215 VAL H O 1
ATOM 1580 N N . PRO A 1 216 ? 17.091 23.876 39.274 1.00 48.84 216 PRO H N 1
ATOM 1581 C CA . PRO A 1 216 ? 17.086 22.840 38.233 1.00 49.97 216 PRO H CA 1
ATOM 1582 C C . PRO A 1 216 ? 15.774 22.825 37.446 1.00 51.15 216 PRO H C 1
ATOM 1583 O O . PRO A 1 216 ? 14.746 23.308 37.933 1.00 51.25 216 PRO H O 1
ATOM 1587 N N . ARG A 1 217 ? 15.817 22.250 36.251 1.00 52.44 217 ARG H N 1
ATOM 1588 C CA . ARG A 1 217 ? 14.771 22.455 35.244 1.00 53.55 217 ARG H CA 1
ATOM 1589 C C . ARG A 1 217 ? 13.409 21.856 35.605 1.00 53.85 217 ARG H C 1
ATOM 1590 O O . ARG A 1 217 ? 13.161 20.673 35.392 1.00 54.54 217 ARG H O 1
ATOM 1598 N N . ASN B 2 1 ? 61.499 63.143 30.412 1.00 47.66 1 ASN L N 1
ATOM 1599 C CA . ASN B 2 1 ? 60.941 62.015 31.212 1.00 47.97 1 ASN L CA 1
ATOM 1600 C C . ASN B 2 1 ? 61.894 60.808 31.189 1.00 48.37 1 ASN L C 1
ATOM 1601 O O . ASN B 2 1 ? 62.564 60.561 30.189 1.00 48.40 1 ASN L O 1
ATOM 1606 N N . ILE B 2 2 ? 61.967 60.069 32.294 1.00 48.45 2 ILE L N 1
ATOM 1607 C CA . ILE B 2 2 ? 62.676 58.782 32.312 1.00 48.37 2 ILE L CA 1
ATOM 1608 C C . ILE B 2 2 ? 61.775 57.744 31.613 1.00 47.83 2 ILE L C 1
ATOM 1609 O O . ILE B 2 2 ? 60.617 57.584 32.012 1.00 47.94 2 ILE L O 1
ATOM 1614 N N . VAL B 2 3 ? 62.274 57.068 30.570 1.00 47.21 3 VAL L N 1
ATOM 1615 C CA . VAL B 2 3 ? 61.547 55.932 29.957 1.00 46.60 3 VAL L CA 1
ATOM 1616 C C . VAL B 2 3 ? 62.026 54.647 30.614 1.00 45.41 3 VAL L C 1
ATOM 1617 O O . VAL B 2 3 ? 63.230 54.430 30.733 1.00 44.76 3 VAL L O 1
ATOM 1621 N N . LEU B 2 4 ? 61.095 53.806 31.061 1.00 44.43 4 LEU L N 1
ATOM 1622 C CA . LEU B 2 4 ? 61.468 52.534 31.675 1.00 43.58 4 LEU L CA 1
ATOM 1623 C C . LEU B 2 4 ? 61.217 51.401 30.665 1.00 43.36 4 LEU L C 1
ATOM 1624 O O . LEU B 2 4 ? 60.094 51.162 30.233 1.00 43.08 4 LEU L O 1
ATOM 1629 N N . THR B 2 5 ? 62.274 50.700 30.275 1.00 43.23 5 THR L N 1
ATOM 1630 C CA . THR B 2 5 ? 62.133 49.602 29.323 1.00 42.68 5 THR L CA 1
ATOM 1631 C C . THR B 2 5 ? 62.333 48.259 30.034 1.00 42.00 5 THR L C 1
ATOM 1632 O O . THR B 2 5 ? 63.379 48.013 30.628 1.00 41.42 5 THR L O 1
ATOM 1636 N N . GLN B 2 6 ? 61.300 47.424 29.993 1.00 41.85 6 GLN L N 1
ATOM 1637 C CA . GLN B 2 6 ? 61.342 46.064 30.557 1.00 42.21 6 GLN L CA 1
ATOM 1638 C C . GLN B 2 6 ? 61.603 45.006 29.480 1.00 42.68 6 GLN L C 1
ATOM 1639 O O . GLN B 2 6 ? 61.322 45.224 28.306 1.00 41.79 6 GLN L O 1
ATOM 1645 N N . SER B 2 7 ? 62.118 43.852 29.908 1.00 43.73 7 SER L N 1
ATOM 1646 C CA . SER B 2 7 ? 62.278 42.696 29.028 1.00 44.45 7 SER L CA 1
ATOM 1647 C C . SER B 2 7 ? 62.277 41.369 29.812 1.00 44.64 7 SER L C 1
ATOM 1648 O O . SER B 2 7 ? 62.800 41.290 30.917 1.00 44.34 7 SER L O 1
ATOM 1651 N N . PRO B 2 8 ? 61.694 40.317 29.225 1.00 45.38 8 PRO L N 1
ATOM 1652 C CA . PRO B 2 8 ? 61.046 40.317 27.922 1.00 45.94 8 PRO L CA 1
ATOM 1653 C C . PRO B 2 8 ? 59.641 40.881 27.998 1.00 46.89 8 PRO L C 1
ATOM 1654 O O . PRO B 2 8 ? 59.143 41.183 29.082 1.00 47.21 8 PRO L O 1
ATOM 1658 N N . VAL B 2 9 ? 59.018 41.032 26.842 1.00 48.32 9 VAL L N 1
ATOM 1659 C CA . VAL B 2 9 ? 57.632 41.445 26.768 1.00 49.68 9 VAL L CA 1
ATOM 1660 C C . VAL B 2 9 ? 56.738 40.407 27.495 1.00 50.57 9 VAL L C 1
ATOM 1661 O O . VAL B 2 9 ? 55.795 40.782 28.207 1.00 50.25 9 VAL L O 1
ATOM 1665 N N . SER B 2 10 ? 57.074 39.117 27.350 1.00 51.51 10 SER L N 1
ATOM 1666 C CA . SER B 2 10 ? 56.432 38.024 28.114 1.00 52.05 10 SER L CA 1
ATOM 1667 C C . SER B 2 10 ? 57.326 36.783 28.183 1.00 52.41 10 SER L C 1
ATOM 1668 O O . SER B 2 10 ? 58.242 36.640 27.373 1.00 52.65 10 SER L O 1
ATOM 1671 N N . LEU B 2 11 ? 57.065 35.907 29.155 1.00 52.62 11 LEU L N 1
ATOM 1672 C CA . LEU B 2 11 ? 57.839 34.680 29.328 1.00 52.87 11 LEU L CA 1
ATOM 1673 C C . LEU B 2 11 ? 57.006 33.546 29.941 1.00 53.47 11 LEU L C 1
ATOM 1674 O O . LEU B 2 11 ? 56.142 33.786 30.789 1.00 53.16 11 LEU L O 1
ATOM 1679 N N . ALA B 2 12 ? 57.273 32.316 29.492 1.00 53.75 12 ALA L N 1
ATOM 1680 C CA . ALA B 2 12 ? 56.690 31.111 30.081 1.00 54.16 12 ALA L CA 1
ATOM 1681 C C . ALA B 2 12 ? 57.728 30.366 30.931 1.00 54.65 12 ALA L C 1
ATOM 1682 O O . ALA B 2 12 ? 58.846 30.129 30.483 1.00 54.68 12 ALA L O 1
ATOM 1684 N N . VAL B 2 13 ? 57.346 29.996 32.154 1.00 55.33 13 VAL L N 1
ATOM 1685 C CA . VAL B 2 13 ? 58.240 29.321 33.096 1.00 55.98 13 VAL L CA 1
ATOM 1686 C C . VAL B 2 13 ? 57.522 28.178 33.847 1.00 56.67 13 VAL L C 1
ATOM 1687 O O . VAL B 2 13 ? 56.508 28.408 34.498 1.00 56.72 13 VAL L O 1
ATOM 1691 N N . SER B 2 14 ? 58.064 26.959 33.768 1.00 57.31 14 SER L N 1
ATOM 1692 C CA . SER B 2 14 ? 57.453 25.767 34.394 1.00 57.79 14 SER L CA 1
ATOM 1693 C C . SER B 2 14 ? 57.289 25.891 35.901 1.00 58.42 14 SER L C 1
ATOM 1694 O O . SER B 2 14 ? 57.985 26.667 36.553 1.00 58.45 14 SER L O 1
ATOM 1697 N N . LEU B 2 15 ? 56.386 25.069 36.435 1.00 59.14 15 LEU L N 1
ATOM 1698 C CA . LEU B 2 15 ? 55.946 25.099 37.827 1.00 59.67 15 LEU L CA 1
ATOM 1699 C C . LEU B 2 15 ? 57.033 25.063 38.920 1.00 60.13 15 LEU L C 1
ATOM 1700 O O . LEU B 2 15 ? 56.720 25.293 40.084 1.00 60.88 15 LEU L O 1
ATOM 1705 N N . GLY B 2 16 ? 58.274 24.725 38.585 1.00 60.29 16 GLY L N 1
ATOM 1706 C CA . GLY B 2 16 ? 59.394 24.820 39.548 1.00 60.29 16 GLY L CA 1
ATOM 1707 C C . GLY B 2 16 ? 60.510 25.764 39.117 1.00 60.10 16 GLY L C 1
ATOM 1708 O O . GLY B 2 16 ? 61.311 26.197 39.931 1.00 59.65 16 GLY L O 1
ATOM 1709 N N . GLN B 2 17 ? 60.507 26.104 37.831 1.00 60.21 17 GLN L N 1
ATOM 1710 C CA . GLN B 2 17 ? 61.575 26.824 37.136 1.00 60.36 17 GLN L CA 1
ATOM 1711 C C . GLN B 2 17 ? 61.753 28.281 37.645 1.00 60.01 17 GLN L C 1
ATOM 1712 O O . GLN B 2 17 ? 61.237 28.656 38.714 1.00 59.87 17 GLN L O 1
ATOM 1718 N N . ARG B 2 18 ? 62.512 29.081 36.892 1.00 59.57 18 ARG L N 1
ATOM 1719 C CA . ARG B 2 18 ? 62.912 30.437 37.286 1.00 59.08 18 ARG L CA 1
ATOM 1720 C C . ARG B 2 18 ? 62.341 31.499 36.347 1.00 57.94 18 ARG L C 1
ATOM 1721 O O . ARG B 2 18 ? 62.359 31.333 35.122 1.00 58.16 18 ARG L O 1
ATOM 1729 N N . ALA B 2 19 ? 61.851 32.596 36.926 1.00 56.20 19 ALA L N 1
ATOM 1730 C CA . ALA B 2 19 ? 61.475 33.776 36.159 1.00 54.28 19 ALA L CA 1
ATOM 1731 C C . ALA B 2 19 ? 62.362 34.926 36.620 1.00 52.68 19 ALA L C 1
ATOM 1732 O O . ALA B 2 19 ? 62.486 35.190 37.823 1.00 52.19 19 ALA L O 1
ATOM 1734 N N . THR B 2 20 ? 62.999 35.572 35.647 1.00 50.92 20 THR L N 1
ATOM 1735 C CA . THR B 2 20 ? 63.880 36.714 35.874 1.00 49.61 20 THR L CA 1
ATOM 1736 C C . THR B 2 20 ? 63.411 37.829 34.948 1.00 48.13 20 THR L C 1
ATOM 1737 O O . THR B 2 20 ? 63.420 37.664 33.730 1.00 47.77 20 THR L O 1
ATOM 1741 N N . ILE B 2 21 ? 62.971 38.942 35.525 1.00 46.43 21 ILE L N 1
ATOM 1742 C CA . ILE B 2 21 ? 62.417 40.035 34.731 1.00 45.40 21 ILE L CA 1
ATOM 1743 C C . ILE B 2 21 ? 63.322 41.244 34.879 1.00 44.09 21 ILE L C 1
ATOM 1744 O O . ILE B 2 21 ? 63.834 41.508 35.961 1.00 44.33 21 ILE L O 1
ATOM 1749 N N . SER B 2 22 ? 63.522 41.967 33.787 1.00 42.70 22 SER L N 1
ATOM 1750 C CA . SER B 2 22 ? 64.492 43.055 33.770 1.00 42.17 22 SER L CA 1
ATOM 1751 C C . SER B 2 22 ? 63.860 44.435 33.503 1.00 40.72 22 SER L C 1
ATOM 1752 O O . SER B 2 22 ? 62.902 44.539 32.757 1.00 40.00 22 SER L O 1
ATOM 1755 N N . CYS B 2 23 ? 64.418 45.475 34.116 1.00 39.88 23 CYS L N 1
ATOM 1756 C CA . CYS B 2 23 ? 63.946 46.861 33.942 1.00 39.72 23 CYS L CA 1
ATOM 1757 C C . CYS B 2 23 ? 65.130 47.834 33.845 1.00 39.59 23 CYS L C 1
ATOM 1758 O O . CYS B 2 23 ? 65.903 47.966 34.778 1.00 38.25 23 CYS L O 1
ATOM 1761 N N . ARG B 2 24 ? 65.260 48.500 32.702 1.00 40.46 24 ARG L N 1
ATOM 1762 C CA . ARG B 2 24 ? 66.297 49.509 32.496 1.00 41.48 24 ARG L CA 1
ATOM 1763 C C . ARG B 2 24 ? 65.697 50.921 32.368 1.00 41.43 24 ARG L C 1
ATOM 1764 O O . ARG B 2 24 ? 64.807 51.160 31.549 1.00 39.58 24 ARG L O 1
ATOM 1772 N N . ALA B 2 25 ? 66.206 51.842 33.187 1.00 42.31 25 ALA L N 1
ATOM 1773 C CA . ALA B 2 25 ? 65.803 53.259 33.153 1.00 42.98 25 ALA L CA 1
ATOM 1774 C C . ALA B 2 25 ? 66.700 54.101 32.212 1.00 43.81 25 ALA L C 1
ATOM 1775 O O . ALA B 2 25 ? 67.863 53.776 31.995 1.00 43.60 25 ALA L O 1
ATOM 1777 N N . SER B 2 26 ? 66.134 55.187 31.675 1.00 45.12 26 SER L N 1
ATOM 1778 C CA . SER B 2 26 ? 66.821 56.125 30.768 1.00 45.92 26 SER L CA 1
ATOM 1779 C C . SER B 2 26 ? 68.020 56.824 31.396 1.00 46.14 26 SER L C 1
ATOM 1780 O O . SER B 2 26 ? 68.883 57.334 30.687 1.00 46.02 26 SER L O 1
ATOM 1783 N N . LYS B 2 27 ? 68.021 56.913 32.720 1.00 46.33 27 LYS L N 1
ATOM 1784 C CA . LYS B 2 27 ? 69.094 57.552 33.471 1.00 46.64 27 LYS L CA 1
ATOM 1785 C C . LYS B 2 27 ? 68.935 57.002 34.869 1.00 46.11 27 LYS L C 1
ATOM 1786 O O . LYS B 2 27 ? 67.932 56.342 35.138 1.00 46.17 27 LYS L O 1
ATOM 1792 N N . SER B 2 28 ? 69.886 57.280 35.755 1.00 45.31 28 SER L N 1
ATOM 1793 C CA . SER B 2 28 ? 69.898 56.647 37.069 1.00 44.90 28 SER L CA 1
ATOM 1794 C C . SER B 2 28 ? 68.627 56.958 37.865 1.00 44.89 28 SER L C 1
ATOM 1795 O O . SER B 2 28 ? 68.041 58.027 37.723 1.00 44.23 28 SER L O 1
ATOM 1798 N N . VAL B 2 29 ? 68.194 55.996 38.678 1.00 45.17 29 VAL L N 1
ATOM 1799 C CA . VAL B 2 29 ? 67.124 56.240 39.665 1.00 45.40 29 VAL L CA 1
ATOM 1800 C C . VAL B 2 29 ? 67.663 56.061 41.072 1.00 45.42 29 VAL L C 1
ATOM 1801 O O . VAL B 2 29 ? 66.903 55.845 42.015 1.00 45.26 29 VAL L O 1
ATOM 1805 N N . SER B 2 30 ? 68.983 56.194 41.200 1.00 45.71 30 SER L N 1
ATOM 1806 C CA . SER B 2 30 ? 69.661 56.067 42.478 1.00 45.71 30 SER L CA 1
ATOM 1807 C C . SER B 2 30 ? 70.140 57.419 42.987 1.00 45.93 30 SER L C 1
ATOM 1808 O O . SER B 2 30 ? 70.502 58.308 42.221 1.00 45.27 30 SER L O 1
ATOM 1811 N N . THR B 2 31 ? 70.099 57.562 44.303 1.00 46.38 31 THR L N 1
ATOM 1812 C CA . THR B 2 31 ? 70.643 58.718 44.993 1.00 46.61 31 THR L CA 1
ATOM 1813 C C . THR B 2 31 ? 70.957 58.246 46.405 1.00 46.74 31 THR L C 1
ATOM 1814 O O . THR B 2 31 ? 70.203 57.466 46.982 1.00 47.03 31 THR L O 1
ATOM 1816 N N . SER B 2 32 ? 72.088 58.680 46.948 1.00 46.65 32 SER L N 1
ATOM 1817 C CA . SER B 2 32 ? 72.542 58.190 48.239 1.00 46.45 32 SER L CA 1
ATOM 1818 C C . SER B 2 32 ? 72.523 56.645 48.280 1.00 46.41 32 SER L C 1
ATOM 1819 O O . SER B 2 32 ? 72.825 55.997 47.274 1.00 46.44 32 SER L O 1
ATOM 1822 N N . GLY B 2 33 ? 72.180 56.066 49.433 1.00 46.14 33 GLY L N 1
ATOM 1823 C CA . GLY B 2 33 ? 72.026 54.613 49.568 1.00 46.10 33 GLY L CA 1
ATOM 1824 C C . GLY B 2 33 ? 70.681 54.080 49.096 1.00 45.59 33 GLY L C 1
ATOM 1825 O O . GLY B 2 33 ? 70.359 52.943 49.391 1.00 45.88 33 GLY L O 1
ATOM 1826 N N . TYR B 2 34 ? 69.909 54.900 48.370 1.00 45.42 34 TYR L N 1
ATOM 1827 C CA . TYR B 2 34 ? 68.573 54.533 47.838 1.00 45.01 34 TYR L CA 1
ATOM 1828 C C . TYR B 2 34 ? 68.486 54.356 46.327 1.00 44.43 34 TYR L C 1
ATOM 1829 O O . TYR B 2 34 ? 68.966 55.198 45.560 1.00 44.06 34 TYR L O 1
ATOM 1838 N N . SER B 2 35 ? 67.820 53.278 45.912 1.00 43.91 35 SER L N 1
ATOM 1839 C CA . SER B 2 35 ? 67.391 53.101 44.514 1.00 43.32 35 SER L CA 1
ATOM 1840 C C . SER B 2 35 ? 65.856 53.225 44.427 1.00 42.71 35 SER L C 1
ATOM 1841 O O . SER B 2 35 ? 65.138 52.361 44.913 1.00 42.80 35 SER L O 1
ATOM 1844 N N . TYR B 2 36 ? 65.362 54.295 43.808 1.00 41.78 36 TYR L N 1
ATOM 1845 C CA . TYR B 2 36 ? 63.924 54.537 43.701 1.00 41.39 36 TYR L CA 1
ATOM 1846 C C . TYR B 2 36 ? 63.304 53.769 42.549 1.00 40.19 36 TYR L C 1
ATOM 1847 O O . TYR B 2 36 ? 62.780 54.365 41.613 1.00 39.41 36 TYR L O 1
ATOM 1856 N N . MET B 2 37 ? 63.401 52.444 42.621 1.00 39.45 37 MET L N 1
ATOM 1857 C CA . MET B 2 37 ? 62.735 51.553 41.701 1.00 38.81 37 MET L CA 1
ATOM 1858 C C . MET B 2 37 ? 61.792 50.613 42.459 1.00 36.99 37 MET L C 1
ATOM 1859 O O . MET B 2 37 ? 62.130 50.105 43.521 1.00 36.08 37 MET L O 1
ATOM 1864 N N . HIS B 2 38 ? 60.601 50.393 41.918 1.00 35.11 38 HIS L N 1
ATOM 1865 C CA . HIS B 2 38 ? 59.605 49.628 42.656 1.00 34.25 38 HIS L CA 1
ATOM 1866 C C . HIS B 2 38 ? 58.942 48.645 41.713 1.00 33.44 38 HIS L C 1
ATOM 1867 O O . HIS B 2 38 ? 58.889 48.875 40.508 1.00 33.30 38 HIS L O 1
ATOM 1874 N N . TRP B 2 39 ? 58.447 47.545 42.262 1.00 32.23 39 TRP L N 1
ATOM 1875 C CA . TRP B 2 39 ? 57.820 46.519 41.453 1.00 31.61 39 TRP L CA 1
ATOM 1876 C C . TRP B 2 39 ? 56.410 46.205 41.926 1.00 29.65 39 TRP L C 1
ATOM 1877 O O . TRP B 2 39 ? 56.120 46.164 43.122 1.00 29.84 39 TRP L O 1
ATOM 1888 N N . TYR B 2 40 ? 55.578 45.899 40.944 1.00 27.99 40 TYR L N 1
ATOM 1889 C CA . TYR B 2 40 ? 54.181 45.568 41.131 1.00 26.33 40 TYR L CA 1
ATOM 1890 C C . TYR B 2 40 ? 53.728 44.303 40.375 1.00 25.42 40 TYR L C 1
ATOM 1891 O O . TYR B 2 40 ? 54.216 43.966 39.286 1.00 22.93 40 TYR L O 1
ATOM 1900 N N . GLN B 2 41 ? 52.724 43.655 40.953 1.00 24.26 41 GLN L N 1
ATOM 1901 C CA . GLN B 2 41 ? 52.054 42.547 40.317 1.00 24.04 41 GLN L CA 1
ATOM 1902 C C . GLN B 2 41 ? 50.574 42.817 40.083 1.00 23.62 41 GLN L C 1
ATOM 1903 O O . GLN B 2 41 ? 49.836 43.222 41.017 1.00 21.27 41 GLN L O 1
ATOM 1909 N N . GLN B 2 42 ? 50.139 42.511 38.861 1.00 22.13 42 GLN L N 1
ATOM 1910 C CA . GLN B 2 42 ? 48.760 42.664 38.456 1.00 22.47 42 GLN L CA 1
ATOM 1911 C C . GLN B 2 42 ? 48.172 41.407 37.783 1.00 23.44 42 GLN L C 1
ATOM 1912 O O . GLN B 2 42 ? 48.775 40.816 36.882 1.00 22.80 42 GLN L O 1
ATOM 1918 N N . LYS B 2 43 ? 46.984 41.051 38.242 1.00 24.99 43 LYS L N 1
ATOM 1919 C CA . LYS B 2 43 ? 46.169 40.002 37.675 1.00 27.03 43 LYS L CA 1
ATOM 1920 C C . LYS B 2 43 ? 44.912 40.683 37.162 1.00 28.56 43 LYS L C 1
ATOM 1921 O O . LYS B 2 43 ? 44.476 41.693 37.758 1.00 28.42 43 LYS L O 1
ATOM 1927 N N . PRO B 2 44 ? 44.327 40.150 36.058 1.00 29.95 44 PRO L N 1
ATOM 1928 C CA . PRO B 2 44 ? 43.186 40.801 35.401 1.00 30.06 44 PRO L CA 1
ATOM 1929 C C . PRO B 2 44 ? 42.076 41.155 36.372 1.00 29.72 44 PRO L C 1
ATOM 1930 O O . PRO B 2 44 ? 41.870 40.443 37.353 1.00 29.40 44 PRO L O 1
ATOM 1934 N N . GLY B 2 45 ? 41.425 42.294 36.129 1.00 29.44 45 GLY L N 1
ATOM 1935 C CA . GLY B 2 45 ? 40.320 42.770 36.957 1.00 28.85 45 GLY L CA 1
ATOM 1936 C C . GLY B 2 45 ? 40.666 43.272 38.356 1.00 28.29 45 GLY L C 1
ATOM 1937 O O . GLY B 2 45 ? 39.769 43.519 39.143 1.00 27.89 45 GLY L O 1
ATOM 1938 N N . GLN B 2 46 ? 41.955 43.428 38.672 1.00 27.59 46 GLN L N 1
ATOM 1939 C CA . GLN B 2 46 ? 42.381 43.893 40.010 1.00 27.28 46 GLN L CA 1
ATOM 1940 C C . GLN B 2 46 ? 43.379 45.017 39.869 1.00 25.71 46 GLN L C 1
ATOM 1941 O O . GLN B 2 46 ? 44.049 45.083 38.873 1.00 25.02 46 GLN L O 1
ATOM 1947 N N . PRO B 2 47 ? 43.504 45.881 40.899 1.00 24.65 47 PRO L N 1
ATOM 1948 C CA . PRO B 2 47 ? 44.588 46.843 40.931 1.00 23.76 47 PRO L CA 1
ATOM 1949 C C . PRO B 2 47 ? 45.955 46.161 41.083 1.00 22.98 47 PRO L C 1
ATOM 1950 O O . PRO B 2 47 ? 46.017 45.036 41.572 1.00 21.45 47 PRO L O 1
ATOM 1954 N N . PRO B 2 48 ? 47.036 46.850 40.693 1.00 22.62 48 PRO L N 1
ATOM 1955 C CA . PRO B 2 48 ? 48.370 46.373 41.040 1.00 23.09 48 PRO L CA 1
ATOM 1956 C C . PRO B 2 48 ? 48.577 46.207 42.555 1.00 23.75 48 PRO L C 1
ATOM 1957 O O . PRO B 2 48 ? 47.918 46.864 43.366 1.00 22.97 48 PRO L O 1
ATOM 1961 N N . ARG B 2 49 ? 49.477 45.293 42.860 1.00 24.58 49 ARG L N 1
ATOM 1962 C CA A ARG B 2 49 ? 49.864 44.908 44.198 0.50 25.26 49 ARG L CA 1
ATOM 1963 C CA B ARG B 2 49 ? 49.864 44.952 44.208 0.50 25.83 49 ARG L CA 1
ATOM 1964 C C . ARG B 2 49 ? 51.354 45.207 44.292 1.00 25.86 49 ARG L C 1
ATOM 1965 O O . ARG B 2 49 ? 52.124 44.634 43.508 1.00 24.65 49 ARG L O 1
ATOM 1980 N N . LEU B 2 50 ? 51.763 46.095 45.215 1.00 25.93 50 LEU L N 1
ATOM 1981 C CA . LEU B 2 50 ? 53.184 46.331 45.432 1.00 26.94 50 LEU L CA 1
ATOM 1982 C C . LEU B 2 50 ? 53.873 45.052 45.965 1.00 27.56 50 LEU L C 1
ATOM 1983 O O . LEU B 2 50 ? 53.466 44.502 46.979 1.00 26.87 50 LEU L O 1
ATOM 1988 N N . LEU B 2 51 ? 54.903 44.594 45.248 1.00 29.17 51 LEU L N 1
ATOM 1989 C CA . LEU B 2 51 ? 55.755 43.496 45.705 1.00 30.78 51 LEU L CA 1
ATOM 1990 C C . LEU B 2 51 ? 57.055 43.997 46.351 1.00 32.16 51 LEU L C 1
ATOM 1991 O O . LEU B 2 51 ? 57.394 43.603 47.468 1.00 32.58 51 LEU L O 1
ATOM 1996 N N . LEU B 2 52 ? 57.795 44.831 45.628 1.00 33.87 52 LEU L N 1
ATOM 1997 C CA . LEU B 2 52 ? 59.113 45.282 46.070 1.00 35.47 52 LEU L CA 1
ATOM 1998 C C . LEU B 2 52 ? 59.214 46.779 45.965 1.00 35.84 52 LEU L C 1
ATOM 1999 O O . LEU B 2 52 ? 58.800 47.362 44.956 1.00 35.93 52 LEU L O 1
ATOM 2004 N N . TYR B 2 53 ? 59.766 47.394 47.004 1.00 37.01 53 TYR L N 1
ATOM 2005 C CA . TYR B 2 53 ? 60.075 48.820 46.991 1.00 37.90 53 TYR L CA 1
ATOM 2006 C C . TYR B 2 53 ? 61.545 49.064 47.280 1.00 38.49 53 TYR L C 1
ATOM 2007 O O . TYR B 2 53 ? 62.181 48.284 47.976 1.00 38.24 53 TYR L O 1
ATOM 2016 N N . LEU B 2 54 ? 62.075 50.157 46.728 1.00 39.47 54 LEU L N 1
ATOM 2017 C CA . LEU B 2 54 ? 63.456 50.558 46.943 1.00 39.66 54 LEU L CA 1
ATOM 2018 C C . LEU B 2 54 ? 64.363 49.420 46.493 1.00 39.65 54 LEU L C 1
ATOM 2019 O O . LEU B 2 54 ? 65.262 49.003 47.214 1.00 39.72 54 LEU L O 1
ATOM 2024 N N . GLY B 2 55 ? 64.068 48.879 45.317 1.00 39.67 55 GLY L N 1
ATOM 2025 C CA . GLY B 2 55 ? 64.932 47.892 44.681 1.00 40.02 55 GLY L CA 1
ATOM 2026 C C . GLY B 2 55 ? 64.893 46.482 45.248 1.00 39.92 55 GLY L C 1
ATOM 2027 O O . GLY B 2 55 ? 64.857 45.532 44.478 1.00 39.36 55 GLY L O 1
ATOM 2028 N N . SER B 2 56 ? 64.894 46.344 46.581 1.00 40.42 56 SER L N 1
ATOM 2029 C CA . SER B 2 56 ? 65.130 45.044 47.240 1.00 40.89 56 SER L CA 1
ATOM 2030 C C . SER B 2 56 ? 64.383 44.821 48.559 1.00 41.73 56 SER L C 1
ATOM 2031 O O . SER B 2 56 ? 64.676 43.877 49.277 1.00 41.89 56 SER L O 1
ATOM 2034 N N . ASN B 2 57 ? 63.411 45.667 48.874 1.00 42.96 57 ASN L N 1
ATOM 2035 C CA . ASN B 2 57 ? 62.652 45.535 50.113 1.00 44.15 57 ASN L CA 1
ATOM 2036 C C . ASN B 2 57 ? 61.278 44.911 49.827 1.00 44.62 57 ASN L C 1
ATOM 2037 O O . ASN B 2 57 ? 60.494 45.457 49.064 1.00 44.19 57 ASN L O 1
ATOM 2042 N N . LEU B 2 58 ? 61.013 43.752 50.423 1.00 45.51 58 LEU L N 1
ATOM 2043 C CA . LEU B 2 58 ? 59.753 43.053 50.234 1.00 46.38 58 LEU L CA 1
ATOM 2044 C C . LEU B 2 58 ? 58.705 43.764 51.061 1.00 46.52 58 LEU L C 1
ATOM 2045 O O . LEU B 2 58 ? 58.901 43.972 52.251 1.00 46.66 58 LEU L O 1
ATOM 2050 N N . GLU B 2 59 ? 57.592 44.128 50.442 1.00 46.71 59 GLU L N 1
ATOM 2051 C CA . GLU B 2 59 ? 56.460 44.664 51.188 1.00 47.22 59 GLU L CA 1
ATOM 2052 C C . GLU B 2 59 ? 55.933 43.579 52.138 1.00 47.68 59 GLU L C 1
ATOM 2053 O O . GLU B 2 59 ? 56.088 42.389 51.872 1.00 47.64 59 GLU L O 1
ATOM 2059 N N . SER B 2 60 ? 55.322 44.012 53.237 1.00 48.36 60 SER L N 1
ATOM 2060 C CA . SER B 2 60 ? 54.745 43.134 54.254 1.00 48.98 60 SER L CA 1
ATOM 2061 C C . SER B 2 60 ? 53.688 42.181 53.681 1.00 49.36 60 SER L C 1
ATOM 2062 O O . SER B 2 60 ? 52.730 42.620 53.042 1.00 49.30 60 SER L O 1
ATOM 2065 N N . GLY B 2 61 ? 53.869 40.883 53.921 1.00 49.28 61 GLY L N 1
ATOM 2066 C CA . GLY B 2 61 ? 52.946 39.862 53.434 1.00 49.49 61 GLY L CA 1
ATOM 2067 C C . GLY B 2 61 ? 53.362 39.219 52.121 1.00 49.52 61 GLY L C 1
ATOM 2068 O O . GLY B 2 61 ? 52.820 38.193 51.733 1.00 49.46 61 GLY L O 1
ATOM 2069 N N . VAL B 2 62 ? 54.324 39.817 51.428 1.00 49.75 62 VAL L N 1
ATOM 2070 C CA . VAL B 2 62 ? 54.741 39.304 50.134 1.00 49.80 62 VAL L CA 1
ATOM 2071 C C . VAL B 2 62 ? 55.719 38.141 50.312 1.00 50.24 62 VAL L C 1
ATOM 2072 O O . VAL B 2 62 ? 56.719 38.279 51.012 1.00 50.30 62 VAL L O 1
ATOM 2076 N N . PRO B 2 63 ? 55.430 36.989 49.676 1.00 50.89 63 PRO L N 1
ATOM 2077 C CA . PRO B 2 63 ? 56.248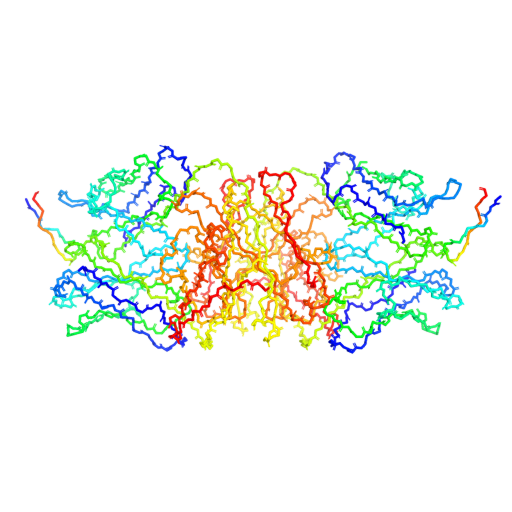 35.802 49.900 1.00 50.84 63 PRO L CA 1
ATOM 2078 C C . PRO B 2 63 ? 57.737 36.008 49.638 1.00 50.84 63 PRO L C 1
ATOM 2079 O O . PRO B 2 63 ? 58.113 36.700 48.677 1.00 50.79 63 PRO L O 1
ATOM 2083 N N . ALA B 2 64 ? 58.560 35.393 50.493 1.00 50.68 64 ALA L N 1
ATOM 2084 C CA . ALA B 2 64 ? 60.027 35.415 50.363 1.00 50.67 64 ALA L CA 1
ATOM 2085 C C . ALA B 2 64 ? 60.530 34.866 49.021 1.00 50.17 64 ALA L C 1
ATOM 2086 O O . ALA B 2 64 ? 61.690 35.044 48.667 1.00 50.34 64 ALA L O 1
ATOM 2088 N N . ARG B 2 65 ? 59.646 34.199 48.288 1.00 49.72 65 ARG L N 1
ATOM 2089 C CA . ARG B 2 65 ? 59.931 33.709 46.935 1.00 48.96 65 ARG L CA 1
ATOM 2090 C C . ARG B 2 65 ? 60.177 34.829 45.904 1.00 48.22 65 ARG L C 1
ATOM 2091 O O . ARG B 2 65 ? 60.664 34.546 44.819 1.00 47.73 65 ARG L O 1
ATOM 2099 N N . PHE B 2 66 ? 59.800 36.069 46.227 1.00 47.58 66 PHE L N 1
ATOM 2100 C CA . PHE B 2 66 ? 60.039 37.236 45.364 1.00 46.95 66 PHE L CA 1
ATOM 2101 C C . PHE B 2 66 ? 61.277 37.993 45.841 1.00 46.59 66 PHE L C 1
ATOM 2102 O O . PHE B 2 66 ? 61.421 38.264 47.031 1.00 46.77 66 PHE L O 1
ATOM 2110 N N . SER B 2 67 ? 62.152 38.362 44.913 1.00 46.09 67 SER L N 1
ATOM 2111 C CA . SER B 2 67 ? 63.365 39.108 45.269 1.00 45.49 67 SER L CA 1
ATOM 2112 C C . SER B 2 67 ? 63.760 40.073 44.162 1.00 45.06 67 SER L C 1
ATOM 2113 O O . SER B 2 67 ? 63.683 39.754 42.972 1.00 44.87 67 SER L O 1
ATOM 2116 N N . GLY B 2 68 ? 64.206 41.250 44.579 1.00 44.67 68 GLY L N 1
ATOM 2117 C CA . GLY B 2 68 ? 64.629 42.287 43.666 1.00 44.28 68 GLY L CA 1
ATOM 2118 C C . GLY B 2 68 ? 66.055 42.741 43.908 1.00 43.88 68 GLY L C 1
ATOM 2119 O O . GLY B 2 68 ? 66.540 42.788 45.029 1.00 43.21 68 GLY L O 1
ATOM 2120 N N . SER B 2 69 ? 66.716 43.096 42.825 1.00 43.97 69 SER L N 1
ATOM 2121 C CA . SER B 2 69 ? 68.058 43.613 42.892 1.00 44.18 69 SER L CA 1
ATOM 2122 C C . SER B 2 69 ? 68.260 44.632 41.781 1.00 44.29 69 SER L C 1
ATOM 2123 O O . SER B 2 69 ? 67.464 44.715 40.836 1.00 43.54 69 SER L O 1
ATOM 2126 N N . GLY B 2 70 ? 69.329 45.411 41.919 1.00 44.91 70 GLY L N 1
ATOM 2127 C CA . GLY B 2 70 ? 69.681 46.419 40.940 1.00 45.20 70 GLY L CA 1
ATOM 2128 C C . GLY B 2 70 ? 70.223 47.689 41.558 1.00 45.48 70 GLY L C 1
ATOM 2129 O O . GLY B 2 70 ? 70.162 47.895 42.768 1.00 44.87 70 GLY L O 1
ATOM 2130 N N . SER B 2 71 ? 70.717 48.548 40.676 1.00 46.16 71 SER L N 1
ATOM 2131 C CA . SER B 2 71 ? 71.466 49.747 41.028 1.00 46.66 71 SER L CA 1
ATOM 2132 C C . SER B 2 71 ? 71.356 50.673 39.838 1.00 46.58 71 SER L C 1
ATOM 2133 O O . SER B 2 71 ? 71.421 50.219 38.704 1.00 47.34 71 SER L O 1
ATOM 2136 N N . GLY B 2 72 ? 71.216 51.962 40.070 1.00 46.32 72 GLY L N 1
ATOM 2137 C CA . GLY B 2 72 ? 71.295 52.911 38.968 1.00 45.78 72 GLY L CA 1
ATOM 2138 C C . GLY B 2 72 ? 70.260 52.799 37.856 1.00 45.12 72 GLY L C 1
ATOM 2139 O O . GLY B 2 72 ? 69.146 53.296 37.990 1.00 45.09 72 GLY L O 1
ATOM 2140 N N . THR B 2 73 ? 70.647 52.191 36.735 1.00 44.35 73 THR L N 1
ATOM 2141 C CA . THR B 2 73 ? 69.787 52.112 35.559 1.00 43.58 73 THR L CA 1
ATOM 2142 C C . THR B 2 73 ? 69.361 50.681 35.212 1.00 43.21 73 THR L C 1
ATOM 2143 O O . THR B 2 73 ? 68.700 50.493 34.190 1.00 43.37 73 THR L O 1
ATOM 2147 N N . ASP B 2 74 ? 69.753 49.681 36.015 1.00 41.82 74 ASP L N 1
ATOM 2148 C CA . ASP B 2 74 ? 69.441 48.272 35.704 1.00 41.15 74 ASP L CA 1
ATOM 2149 C C . ASP B 2 74 ? 68.856 47.578 36.927 1.00 40.20 74 ASP L C 1
ATOM 2150 O O . ASP B 2 74 ? 69.433 47.622 38.020 1.00 39.85 74 ASP L O 1
ATOM 2155 N N . PHE B 2 75 ? 67.699 46.948 36.723 1.00 39.14 75 PHE L N 1
ATOM 2156 C CA . PHE B 2 75 ? 66.960 46.324 37.802 1.00 38.52 75 PHE L CA 1
ATOM 2157 C C . PHE B 2 75 ? 66.399 44.970 37.409 1.00 38.86 75 PHE L C 1
ATOM 2158 O O . PHE B 2 75 ? 66.062 44.724 36.253 1.00 37.59 75 PHE L O 1
ATOM 2166 N N . THR B 2 76 ? 66.307 44.108 38.411 1.00 39.37 76 THR L N 1
ATOM 2167 C CA . THR B 2 76 ? 66.011 42.707 38.213 1.00 40.80 76 THR L CA 1
ATOM 2168 C C . THR B 2 76 ? 64.939 42.240 39.172 1.00 40.76 76 THR L C 1
ATOM 2169 O O . THR B 2 76 ? 65.064 42.460 40.375 1.00 40.40 76 THR L O 1
ATOM 2173 N N . LEU B 2 77 ? 63.884 41.625 38.623 1.00 41.45 77 LEU L N 1
ATOM 2174 C CA . LEU B 2 77 ? 62.888 40.924 39.430 1.00 42.25 77 LEU L CA 1
ATOM 2175 C C . LEU B 2 77 ? 63.111 39.434 39.260 1.00 43.10 77 LEU L C 1
ATOM 2176 O O . LEU B 2 77 ? 63.028 38.914 38.135 1.00 43.12 77 LEU L O 1
ATOM 2181 N N . ASN B 2 78 ? 63.385 38.767 40.384 1.00 43.99 78 ASN L N 1
ATOM 2182 C CA . ASN B 2 78 ? 63.551 37.328 40.424 1.00 44.94 78 ASN L CA 1
ATOM 2183 C C . ASN B 2 78 ? 62.464 36.717 41.304 1.00 45.12 78 ASN L C 1
ATOM 2184 O O . ASN B 2 78 ? 62.088 37.279 42.338 1.00 44.57 78 ASN L O 1
ATOM 2189 N N . ILE B 2 79 ? 61.942 35.577 40.859 1.00 45.85 79 ILE L N 1
ATOM 2190 C CA . ILE B 2 79 ? 60.897 34.850 41.578 1.00 46.37 79 ILE L CA 1
ATOM 2191 C C . ILE B 2 79 ? 61.355 33.407 41.888 1.00 47.21 79 ILE L C 1
ATOM 2192 O O . ILE B 2 79 ? 61.390 32.568 40.987 1.00 46.54 79 ILE L O 1
ATOM 2197 N N . HIS B 2 80 ? 61.694 33.173 43.170 1.00 48.30 80 HIS L N 1
ATOM 2198 C CA . HIS B 2 80 ? 62.253 31.907 43.741 1.00 49.12 80 HIS L CA 1
ATOM 2199 C C . HIS B 2 80 ? 61.797 30.609 43.086 1.00 49.99 80 HIS L C 1
ATOM 2200 O O . HIS B 2 80 ? 62.193 30.320 41.954 1.00 50.39 80 HIS L O 1
ATOM 2201 N N . PRO B 2 81 ? 60.998 29.799 43.806 1.00 50.97 81 PRO L N 1
ATOM 2202 C CA . PRO B 2 81 ? 60.191 28.771 43.122 1.00 51.57 81 PRO L CA 1
ATOM 2203 C C . PRO B 2 81 ? 58.875 29.395 42.581 1.00 51.96 81 PRO L C 1
ATOM 2204 O O . PRO B 2 81 ? 58.103 29.974 43.340 1.00 52.73 81 PRO L O 1
ATOM 2208 N N . VAL B 2 82 ? 58.637 29.313 41.281 1.00 52.19 82 VAL L N 1
ATOM 2209 C CA . VAL B 2 82 ? 57.429 29.905 40.703 1.00 51.91 82 VAL L CA 1
ATOM 2210 C C . VAL B 2 82 ? 56.188 29.060 41.033 1.00 51.23 82 VAL L C 1
ATOM 2211 O O . VAL B 2 82 ? 56.084 27.908 40.609 1.00 50.86 82 VAL L O 1
ATOM 2215 N N . GLU B 2 83 ? 55.264 29.632 41.800 1.00 50.08 83 GLU L N 1
ATOM 2216 C CA . GLU B 2 83 ? 53.990 28.979 42.071 1.00 49.54 83 GLU L CA 1
ATOM 2217 C C . GLU B 2 83 ? 52.925 29.424 41.036 1.00 48.40 83 GLU L C 1
ATOM 2218 O O . GLU B 2 83 ? 53.145 30.346 40.214 1.00 49.34 83 GLU L O 1
ATOM 2224 N N . GLU B 2 84 ? 51.805 28.721 41.031 1.00 46.37 84 GLU L N 1
ATOM 2225 C CA . GLU B 2 84 ? 50.751 28.957 40.048 1.00 44.19 84 GLU L CA 1
ATOM 2226 C C . GLU B 2 84 ? 50.134 30.360 40.161 1.00 41.83 84 GLU L C 1
ATOM 2227 O O . GLU B 2 84 ? 49.814 31.001 39.162 1.00 39.91 84 GLU L O 1
ATOM 2233 N N . GLU B 2 85 ? 49.992 30.822 41.390 1.00 39.86 85 GLU L N 1
ATOM 2234 C CA . GLU B 2 85 ? 49.439 32.149 41.672 1.00 38.91 85 GLU L CA 1
ATOM 2235 C C . GLU B 2 85 ? 50.305 33.318 41.165 1.00 36.92 85 GLU L C 1
ATOM 2236 O O . GLU B 2 85 ? 49.920 34.471 41.309 1.00 36.26 85 GLU L O 1
ATOM 2242 N N . ASP B 2 86 ? 51.453 33.023 40.551 1.00 35.21 86 ASP L N 1
ATOM 2243 C CA . ASP B 2 86 ? 52.358 34.068 40.021 1.00 33.93 86 ASP L CA 1
ATOM 2244 C C . ASP B 2 86 ? 52.063 34.496 38.593 1.00 32.49 86 ASP L C 1
ATOM 2245 O O . ASP B 2 86 ? 52.692 35.422 38.065 1.00 32.86 86 ASP L O 1
ATOM 2250 N N . ALA B 2 87 ? 51.129 33.803 37.962 1.00 31.25 87 ALA L N 1
ATOM 2251 C CA . ALA B 2 87 ? 50.637 34.195 36.650 1.00 29.99 87 ALA L CA 1
ATOM 2252 C C . ALA B 2 87 ? 50.010 35.601 36.839 1.00 29.30 87 ALA L C 1
ATOM 2253 O O . ALA B 2 87 ? 49.074 35.785 37.629 1.00 27.80 87 ALA L O 1
ATOM 2255 N N . ALA B 2 88 ? 50.594 36.565 36.138 1.00 28.08 88 ALA L N 1
ATOM 2256 C CA . ALA B 2 88 ? 50.376 37.978 36.354 1.00 27.65 88 ALA L CA 1
ATOM 2257 C C . ALA B 2 88 ? 51.158 38.753 35.296 1.00 26.98 88 ALA L C 1
ATOM 2258 O O . ALA B 2 88 ? 51.847 38.151 34.453 1.00 27.31 88 ALA L O 1
ATOM 2260 N N . THR B 2 89 ? 50.974 40.068 35.308 1.00 25.72 89 THR L N 1
ATOM 2261 C CA . THR B 2 89 ? 51.809 41.010 34.611 1.00 25.22 89 THR L CA 1
ATOM 2262 C C . THR B 2 89 ? 52.551 41.798 35.688 1.00 25.72 89 THR L C 1
ATOM 2263 O O . THR B 2 89 ? 51.958 42.156 36.713 1.00 25.88 89 THR L O 1
ATOM 2267 N N . TYR B 2 90 ? 53.838 42.046 35.454 1.00 25.82 90 TYR L N 1
ATOM 2268 C CA . TYR B 2 90 ? 54.734 42.636 36.429 1.00 25.70 90 TYR L CA 1
ATOM 2269 C C . TYR B 2 90 ? 55.217 43.961 35.897 1.00 25.08 90 TYR L C 1
ATOM 2270 O O . TYR B 2 90 ? 55.556 44.068 34.724 1.00 24.61 90 TYR L O 1
ATOM 2279 N N . TYR B 2 91 ? 55.202 44.986 36.746 1.00 23.95 91 TYR L N 1
ATOM 2280 C CA . TYR B 2 91 ? 55.576 46.321 36.319 1.00 24.44 91 TYR L CA 1
ATOM 2281 C C . TYR B 2 91 ? 56.657 46.893 37.227 1.00 24.31 91 TYR L C 1
ATOM 2282 O O . TYR B 2 91 ? 56.575 46.755 38.455 1.00 24.16 91 TYR L O 1
ATOM 2291 N N . CYS B 2 92 ? 57.647 47.538 36.622 1.00 23.74 92 CYS L N 1
ATOM 2292 C CA . CYS B 2 92 ? 58.592 48.332 37.369 1.00 24.52 92 CYS L CA 1
ATOM 2293 C C . CYS B 2 92 ? 58.090 49.751 37.348 1.00 24.03 92 CYS L C 1
ATOM 2294 O O . CYS B 2 92 ? 57.418 50.151 36.409 1.00 20.25 92 CYS L O 1
ATOM 2297 N N . GLN B 2 93 ? 58.453 50.500 38.379 1.00 25.38 93 GLN L N 1
ATOM 2298 C CA . GLN B 2 93 ? 58.031 51.906 38.519 1.00 27.04 93 GLN L CA 1
ATOM 2299 C C . GLN B 2 93 ? 59.075 52.644 39.332 1.00 28.05 93 GLN L C 1
ATOM 2300 O O . GLN B 2 93 ? 59.522 52.119 40.348 1.00 28.64 93 GLN L O 1
ATOM 2306 N N . HIS B 2 94 ? 59.441 53.846 38.891 1.00 29.87 94 HIS L N 1
ATOM 2307 C CA . HIS B 2 94 ? 60.414 54.688 39.590 1.00 31.49 94 HIS L CA 1
ATOM 2308 C C . HIS B 2 94 ? 59.740 55.805 40.399 1.00 32.96 94 HIS L C 1
ATOM 2309 O O . HIS B 2 94 ? 58.729 56.352 39.974 1.00 32.54 94 HIS L O 1
ATOM 2316 N N . ILE B 2 95 ? 60.334 56.131 41.554 1.00 34.80 95 ILE L N 1
ATOM 2317 C CA . ILE B 2 95 ? 59.925 57.267 42.378 1.00 35.96 95 ILE L CA 1
ATOM 2318 C C . ILE B 2 95 ? 61.009 58.382 42.376 1.00 37.51 95 ILE L C 1
ATOM 2319 O O . ILE B 2 95 ? 60.910 59.334 43.144 1.00 38.53 95 ILE L O 1
ATOM 2321 N N . ARG B 2 96 ? 62.029 58.270 41.515 1.00 39.09 96 ARG L N 1
ATOM 2322 C CA . ARG B 2 96 ? 63.141 59.242 41.486 1.00 39.75 96 ARG L CA 1
ATOM 2323 C C . ARG B 2 96 ? 62.754 60.695 41.235 1.00 40.02 96 ARG L C 1
ATOM 2324 O O . ARG B 2 96 ? 63.300 61.577 41.880 1.00 40.63 96 ARG L O 1
ATOM 2332 N N . GLU B 2 97 ? 61.865 60.948 40.277 1.00 40.26 97 GLU L N 1
ATOM 2333 C CA . GLU B 2 97 ? 61.521 62.326 39.894 1.00 40.26 97 GLU L CA 1
ATOM 2334 C C . GLU B 2 97 ? 60.053 62.473 39.478 1.00 40.16 97 GLU L C 1
ATOM 2335 O O . GLU B 2 97 ? 59.353 61.468 39.287 1.00 39.96 97 GLU L O 1
ATOM 2341 N N . LEU B 2 98 ? 59.597 63.723 39.347 1.00 40.19 98 LEU L N 1
ATOM 2342 C CA . LEU B 2 98 ? 58.197 64.005 39.017 1.00 40.34 98 LEU L CA 1
ATOM 2343 C C . LEU B 2 98 ? 57.969 63.674 37.574 1.00 39.14 98 LEU L C 1
ATOM 2344 O O . LEU B 2 98 ? 58.790 63.989 36.729 1.00 39.58 98 LEU L O 1
ATOM 2349 N N . THR B 2 99 ? 56.775 63.138 37.324 1.00 37.84 99 THR L N 1
ATOM 2350 C CA . THR B 2 99 ? 56.485 62.178 36.280 1.00 36.23 99 THR L CA 1
ATOM 2351 C C . THR B 2 99 ? 57.132 60.879 36.698 1.00 34.79 99 THR L C 1
ATOM 2352 O O . THR B 2 99 ? 58.279 60.573 36.345 1.00 34.30 99 THR L O 1
ATOM 2356 N N . ARG B 2 100 ? 56.379 60.141 37.507 1.00 32.98 100 ARG L N 1
ATOM 2357 C CA . ARG B 2 100 ? 56.629 58.728 37.715 1.00 31.45 100 ARG L CA 1
ATOM 2358 C C . ARG B 2 100 ? 56.358 58.067 36.378 1.00 29.70 100 ARG L C 1
ATOM 2359 O O . ARG B 2 100 ? 55.480 58.500 35.652 1.00 27.48 100 ARG L O 1
ATOM 2367 N N . SER B 2 101 ? 57.125 57.021 36.078 1.00 28.74 101 SER L N 1
ATOM 2368 C CA . SER B 2 101 ? 56.969 56.230 34.862 1.00 28.44 101 SER L CA 1
ATOM 2369 C C . SER B 2 101 ? 56.931 54.804 35.279 1.00 27.41 101 SER L C 1
ATOM 2370 O O . SER B 2 101 ? 57.612 54.411 36.225 1.00 26.78 101 SER L O 1
ATOM 2373 N N . PHE B 2 102 ? 56.127 54.033 34.573 1.00 26.56 102 PHE L N 1
ATOM 2374 C CA . PHE B 2 102 ? 56.128 52.597 34.755 1.00 27.03 102 PHE L CA 1
ATOM 2375 C C . PHE B 2 102 ? 56.858 51.939 33.559 1.00 27.00 102 PHE L C 1
ATOM 2376 O O . PHE B 2 102 ? 56.848 52.488 32.447 1.00 26.33 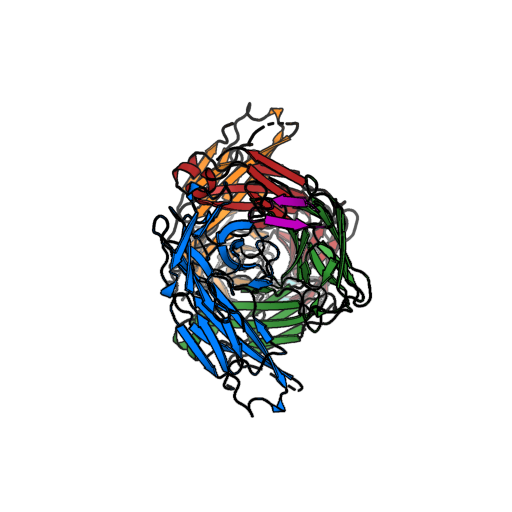102 PHE L O 1
ATOM 2384 N N . GLY B 2 103 ? 57.427 50.751 33.766 1.00 26.78 103 GLY L N 1
ATOM 2385 C CA . GLY B 2 103 ? 57.765 49.886 32.641 1.00 27.36 103 GLY L CA 1
ATOM 2386 C C . GLY B 2 103 ? 56.536 49.426 31.866 1.00 27.61 103 GLY L C 1
ATOM 2387 O O . GLY B 2 103 ? 55.398 49.607 32.301 1.00 26.33 103 GLY L O 1
ATOM 2388 N N . GLY B 2 104 ? 56.768 48.829 30.702 1.00 28.09 104 GLY L N 1
ATOM 2389 C CA . GLY B 2 104 ? 55.683 48.406 29.801 1.00 28.40 104 GLY L CA 1
ATOM 2390 C C . GLY B 2 104 ? 54.980 47.141 30.253 1.00 28.84 104 GLY L C 1
ATOM 2391 O O . GLY B 2 104 ? 53.926 46.793 29.730 1.00 29.87 104 GLY L O 1
ATOM 2392 N N . GLY B 2 105 ? 55.542 46.460 31.234 1.00 28.50 105 GLY L N 1
ATOM 2393 C CA . GLY B 2 105 ? 54.929 45.274 31.747 1.00 29.08 105 GLY L CA 1
ATOM 2394 C C . GLY B 2 105 ? 55.592 44.027 31.207 1.00 29.71 105 GLY L C 1
ATOM 2395 O O . GLY B 2 105 ? 56.167 44.028 30.111 1.00 29.00 105 GLY L O 1
ATOM 2396 N N . THR B 2 106 ? 55.514 42.970 32.001 1.00 30.11 106 THR L N 1
ATOM 2397 C CA . THR B 2 106 ? 55.936 41.641 31.581 1.00 30.89 106 THR L CA 1
ATOM 2398 C C . THR B 2 106 ? 54.936 40.622 32.096 1.00 31.21 106 THR L C 1
ATOM 2399 O O . THR B 2 106 ? 54.779 40.447 33.291 1.00 30.07 106 THR L O 1
ATOM 2403 N N . LYS B 2 107 ? 54.256 39.974 31.162 1.00 33.07 107 LYS L N 1
ATOM 2404 C CA . LYS B 2 107 ? 53.302 38.914 31.459 1.00 34.58 107 LYS L CA 1
ATOM 2405 C C . LYS B 2 107 ? 54.046 37.587 31.700 1.00 34.98 107 LYS L C 1
ATOM 2406 O O . LYS B 2 107 ? 54.785 37.103 30.829 1.00 34.83 107 LYS L O 1
ATOM 2412 N N . LEU B 2 108 ? 53.874 37.038 32.896 1.00 34.87 108 LEU L N 1
ATOM 2413 C CA . LEU B 2 108 ? 54.389 35.731 33.232 1.00 35.43 108 LEU L CA 1
ATOM 2414 C C . LEU B 2 108 ? 53.277 34.686 33.057 1.00 36.43 108 LEU L C 1
ATOM 2415 O O . LEU B 2 108 ? 52.232 34.765 33.685 1.00 35.20 108 LEU L O 1
ATOM 2420 N N . GLU B 2 109 ? 53.532 33.734 32.166 1.00 37.52 109 GLU L N 1
ATOM 2421 C CA . GLU B 2 109 ? 52.692 32.585 31.969 1.00 39.01 109 GLU L CA 1
ATOM 2422 C C . GLU B 2 109 ? 53.391 31.392 32.620 1.00 39.20 109 GLU L C 1
ATOM 2423 O O . GLU B 2 109 ? 54.627 31.296 32.600 1.00 38.77 109 GLU L O 1
ATOM 2429 N N . ILE B 2 110 ? 52.603 30.502 33.225 1.00 39.46 110 ILE L N 1
ATOM 2430 C CA . ILE B 2 110 ? 53.115 29.276 33.810 1.00 39.62 110 ILE L CA 1
ATOM 2431 C C . ILE B 2 110 ? 52.972 28.116 32.813 1.00 40.49 110 ILE L C 1
ATOM 2432 O O . ILE B 2 110 ? 51.983 28.032 32.061 1.00 40.32 110 ILE L O 1
ATOM 2437 N N . LYS B 2 111 ? 53.979 27.242 32.812 1.00 40.56 111 LYS L N 1
ATOM 2438 C CA . LYS B 2 111 ? 54.016 26.067 31.946 1.00 40.90 111 LYS L CA 1
ATOM 2439 C C . LYS B 2 111 ? 53.548 24.849 32.756 1.00 40.16 111 LYS L C 1
ATOM 2440 O O . LYS B 2 111 ? 53.771 24.771 33.967 1.00 40.44 111 LYS L O 1
ATOM 2446 N N . ARG B 2 112 ? 52.904 23.912 32.074 1.00 39.43 112 ARG L N 1
ATOM 2447 C CA . ARG B 2 112 ? 51.983 22.989 32.718 1.00 38.84 112 ARG L CA 1
ATOM 2448 C C . ARG B 2 112 ? 51.720 21.767 31.845 1.00 37.75 112 ARG L C 1
ATOM 2449 O O . ARG B 2 112 ? 51.721 21.882 30.646 1.00 37.28 112 ARG L O 1
ATOM 2457 N N . ALA B 2 113 ? 51.459 20.618 32.463 1.00 36.96 113 ALA L N 1
ATOM 2458 C CA . ALA B 2 113 ? 51.018 19.424 31.740 1.00 36.58 113 ALA L CA 1
ATOM 2459 C C . ALA B 2 113 ? 49.638 19.673 31.099 1.00 35.95 113 ALA L C 1
ATOM 2460 O O . ALA B 2 113 ? 48.849 20.489 31.596 1.00 35.10 113 ALA L O 1
ATOM 2462 N N . ASP B 2 114 ? 49.369 19.014 29.976 1.00 35.13 114 ASP L N 1
ATOM 2463 C CA . ASP B 2 114 ? 48.119 19.211 29.236 1.00 34.90 114 ASP L CA 1
ATOM 2464 C C . ASP B 2 114 ? 46.913 18.804 30.102 1.00 34.24 114 ASP L C 1
ATOM 2465 O O . ASP B 2 114 ? 47.038 17.955 30.955 1.00 34.42 114 ASP L O 1
ATOM 2470 N N . ALA B 2 115 ? 45.762 19.430 29.873 1.00 33.87 115 ALA L N 1
ATOM 2471 C CA . ALA B 2 115 ? 44.474 19.014 30.456 1.00 33.22 115 ALA L CA 1
ATOM 2472 C C . ALA B 2 115 ? 43.369 19.230 29.421 1.00 32.84 115 ALA L C 1
ATOM 2473 O O . ALA B 2 115 ? 43.367 20.245 28.727 1.00 32.59 115 ALA L O 1
ATOM 2475 N N . ALA B 2 116 ? 42.456 18.268 29.297 1.00 32.06 116 ALA L N 1
ATOM 2476 C CA . ALA B 2 116 ? 41.336 18.375 28.366 1.00 31.27 116 ALA L CA 1
ATOM 2477 C C . ALA B 2 116 ? 40.287 19.339 28.910 1.00 31.16 116 ALA L C 1
ATOM 2478 O O . ALA B 2 116 ? 40.109 19.431 30.124 1.00 29.42 116 ALA L O 1
ATOM 2480 N N . PRO B 2 117 ? 39.568 20.034 28.011 1.00 31.09 117 PRO L N 1
ATOM 2481 C CA . PRO B 2 117 ? 38.446 20.861 28.446 1.00 31.12 117 PRO L CA 1
ATOM 2482 C C . PRO B 2 117 ? 37.298 20.054 29.058 1.00 31.06 117 PRO L C 1
ATOM 2483 O O . PRO B 2 117 ? 36.894 19.035 28.494 1.00 30.87 117 PRO L O 1
ATOM 2487 N N . THR B 2 118 ? 36.780 20.528 30.190 1.00 30.03 118 THR L N 1
ATOM 2488 C CA . THR B 2 118 ? 35.501 20.064 30.712 1.00 29.16 118 THR L CA 1
ATOM 2489 C C . THR B 2 118 ? 34.396 20.908 30.038 1.00 28.22 118 THR L C 1
ATOM 2490 O O . THR B 2 118 ? 34.342 22.122 30.217 1.00 26.00 118 THR L O 1
ATOM 2494 N N . VAL B 2 119 ? 33.522 20.256 29.269 1.00 27.50 119 VAL L N 1
ATOM 2495 C CA . VAL B 2 119 ? 32.539 20.957 28.425 1.00 27.48 119 VAL L CA 1
ATOM 2496 C C . VAL B 2 119 ? 31.129 20.814 29.007 1.00 27.39 119 VAL L C 1
ATOM 2497 O O . VAL B 2 119 ? 30.724 19.702 29.378 1.00 27.04 119 VAL L O 1
ATOM 2501 N N . SER B 2 120 ? 30.388 21.927 29.077 1.00 26.47 120 SER L N 1
ATOM 2502 C CA . SER B 2 120 ? 29.037 21.939 29.639 1.00 25.71 120 SER L CA 1
ATOM 2503 C C . SER B 2 120 ? 28.146 22.822 28.759 1.00 26.17 120 SER L C 1
ATOM 2504 O O . SER B 2 120 ? 28.538 23.937 28.384 1.00 23.65 120 SER L O 1
ATOM 2507 N N . ILE B 2 121 ? 26.967 22.311 28.422 1.00 26.33 121 ILE L N 1
ATOM 2508 C CA . ILE B 2 121 ? 26.058 23.014 27.556 1.00 28.04 121 ILE L CA 1
ATOM 2509 C C . ILE B 2 121 ? 24.814 23.407 28.326 1.00 28.45 121 ILE L C 1
ATOM 2510 O O . ILE B 2 121 ? 24.371 22.677 29.214 1.00 27.76 121 ILE L O 1
ATOM 2515 N N . PHE B 2 122 ? 24.249 24.565 27.995 1.00 28.39 122 PHE L N 1
ATOM 2516 C CA . PHE B 2 122 ? 23.108 25.069 28.743 1.00 29.25 122 PHE L CA 1
ATOM 2517 C C . PHE B 2 122 ? 22.033 25.638 27.814 1.00 29.35 122 PHE L C 1
ATOM 2518 O O . PHE B 2 122 ? 22.324 26.505 26.988 1.00 29.14 122 PHE L O 1
ATOM 2526 N N . PRO B 2 123 ? 20.789 25.153 27.958 1.00 30.07 123 PRO L N 1
ATOM 2527 C CA . PRO B 2 123 ? 19.698 25.709 27.191 1.00 29.96 123 PRO L CA 1
ATOM 2528 C C . PRO B 2 123 ? 19.324 27.096 27.685 1.00 29.84 123 PRO L C 1
ATOM 2529 O O . PRO B 2 123 ? 19.707 27.482 28.814 1.00 28.43 123 PRO L O 1
ATOM 2533 N N . PRO B 2 124 ? 18.596 27.851 26.838 1.00 29.90 124 PRO L N 1
ATOM 2534 C CA . PRO B 2 124 ? 18.045 29.140 27.257 1.00 29.66 124 PRO L CA 1
ATOM 2535 C C . PRO B 2 124 ? 17.200 28.965 28.513 1.00 30.09 124 PRO L C 1
ATOM 2536 O O . PRO B 2 124 ? 16.504 27.950 28.670 1.00 28.29 124 PRO L O 1
ATOM 2540 N N . SER B 2 125 ? 17.287 29.949 29.399 1.00 30.41 125 SER L N 1
ATOM 2541 C CA . SER B 2 125 ? 16.441 29.961 30.583 1.00 31.91 125 SER L CA 1
ATOM 2542 C C . SER B 2 125 ? 14.992 30.357 30.201 1.00 33.25 125 SER L C 1
ATOM 2543 O O . SER B 2 125 ? 14.761 31.034 29.172 1.00 32.45 125 SER L O 1
ATOM 2546 N N . SER B 2 126 ? 14.033 29.951 31.047 1.00 34.61 126 SER L N 1
ATOM 2547 C CA . SER B 2 126 ? 12.631 30.307 30.860 1.00 35.49 126 SER L CA 1
ATOM 2548 C C . SER B 2 126 ? 12.478 31.831 30.890 1.00 35.99 126 SER L C 1
ATOM 2549 O O . SER B 2 126 ? 11.682 32.384 30.129 1.00 36.49 126 SER L O 1
ATOM 2552 N N . GLU B 2 127 ? 13.283 32.520 31.705 1.00 35.88 127 GLU L N 1
ATOM 2553 C CA . GLU B 2 127 ? 13.198 33.988 31.791 1.00 36.00 127 GLU L CA 1
ATOM 2554 C C . GLU B 2 127 ? 13.596 34.687 30.502 1.00 34.88 127 GLU L C 1
ATOM 2555 O O . GLU B 2 127 ? 13.046 35.744 30.161 1.00 34.54 127 GLU L O 1
ATOM 2561 N N . GLN B 2 128 ? 14.579 34.126 29.811 1.00 33.19 128 GLN L N 1
ATOM 2562 C CA . GLN B 2 128 ? 15.054 34.733 28.576 1.00 32.24 128 GLN L CA 1
ATOM 2563 C C . GLN B 2 128 ? 14.032 34.516 27.474 1.00 31.36 128 GLN L C 1
ATOM 2564 O O . GLN B 2 128 ? 13.659 35.460 26.776 1.00 30.90 128 GLN L O 1
ATOM 2570 N N . LEU B 2 129 ? 13.559 33.285 27.347 1.00 30.97 129 LEU L N 1
ATOM 2571 C CA . LEU B 2 129 ? 12.567 32.933 26.321 1.00 31.71 129 LEU L CA 1
ATOM 2572 C C . LEU B 2 129 ? 11.328 33.869 26.379 1.00 32.26 129 LEU L C 1
ATOM 2573 O O . LEU B 2 129 ? 10.808 34.312 25.358 1.00 31.22 129 LEU L O 1
ATOM 2578 N N . THR B 2 130 ? 10.928 34.206 27.597 1.00 32.82 130 THR L N 1
ATOM 2579 C CA . THR B 2 130 ? 9.884 35.178 27.851 1.00 33.78 130 THR L CA 1
ATOM 2580 C C . THR B 2 130 ? 10.129 36.536 27.175 1.00 34.58 130 THR L C 1
ATOM 2581 O O . THR B 2 130 ? 9.182 37.238 26.844 1.00 35.13 130 THR L O 1
ATOM 2585 N N . SER B 2 131 ? 11.388 36.911 26.980 1.00 35.55 131 SER L N 1
ATOM 2586 C CA . SER B 2 131 ? 11.724 38.202 26.356 1.00 36.43 131 SER L CA 1
ATOM 2587 C C . SER B 2 131 ? 11.950 38.127 24.838 1.00 36.15 131 SER L C 1
ATOM 2588 O O . SER B 2 131 ? 12.205 39.160 24.218 1.00 36.77 131 SER L O 1
ATOM 2591 N N . GLY B 2 132 ? 11.874 36.931 24.248 1.00 35.41 132 GLY L N 1
ATOM 2592 C CA . GLY B 2 132 ? 11.983 36.765 22.775 1.00 35.10 132 GLY L CA 1
ATOM 2593 C C . GLY B 2 132 ? 13.359 36.310 22.302 1.00 34.51 132 GLY L C 1
ATOM 2594 O O . GLY B 2 132 ? 13.592 36.147 21.097 1.00 34.12 132 GLY L O 1
ATOM 2595 N N . GLY B 2 133 ? 14.253 36.100 23.273 1.00 33.53 133 GLY L N 1
ATOM 2596 C CA . GLY B 2 133 ? 15.630 35.691 23.047 1.00 32.81 133 GLY L CA 1
ATOM 2597 C C . GLY B 2 133 ? 15.928 34.270 23.499 1.00 31.80 133 GLY L C 1
ATOM 2598 O O . GLY B 2 133 ? 15.190 33.676 24.306 1.00 32.02 133 GLY L O 1
ATOM 2599 N N . ALA B 2 134 ? 17.026 33.730 22.970 1.00 30.15 134 ALA L N 1
ATOM 2600 C CA . ALA B 2 134 ? 17.434 32.363 23.241 1.00 29.22 134 ALA L CA 1
ATOM 2601 C C . ALA B 2 134 ? 18.954 32.202 23.033 1.00 28.15 134 ALA L C 1
ATOM 2602 O O . ALA B 2 134 ? 19.439 32.004 21.897 1.00 27.82 134 ALA L O 1
ATOM 2604 N N . SER B 2 135 ? 19.692 32.341 24.131 1.00 26.11 135 SER L N 1
ATOM 2605 C CA . SER B 2 135 ? 21.120 32.102 24.140 1.00 24.77 135 SER L CA 1
ATOM 2606 C C . SER B 2 135 ? 21.349 30.670 24.650 1.00 24.91 135 SER L C 1
ATOM 2607 O O . SER B 2 135 ? 20.698 30.213 25.623 1.00 23.77 135 SER L O 1
ATOM 2610 N N . VAL B 2 136 ? 22.235 29.971 23.950 1.00 24.25 136 VAL L N 1
ATOM 2611 C CA . VAL B 2 136 ? 22.657 28.640 24.310 1.00 24.38 136 VAL L CA 1
ATOM 2612 C C . VAL B 2 136 ? 24.097 28.864 24.682 1.00 24.88 136 VAL L C 1
ATOM 2613 O O . VAL B 2 136 ? 24.838 29.546 23.942 1.00 24.48 136 VAL L O 1
ATOM 2617 N N . VAL B 2 137 ? 24.483 28.360 25.846 1.00 24.49 137 VAL L N 1
ATOM 2618 C CA . VAL B 2 137 ? 25.774 28.648 26.395 1.00 24.66 137 VAL L CA 1
ATOM 2619 C C . VAL B 2 137 ? 26.555 27.369 26.493 1.00 25.72 137 VAL L C 1
ATOM 2620 O O . VAL B 2 137 ? 26.002 26.310 26.864 1.00 25.52 137 VAL L O 1
ATOM 2624 N N . CYS B 2 138 ? 27.842 27.479 26.168 1.00 25.31 138 CYS L N 1
ATOM 2625 C CA . CYS B 2 138 ? 28.777 26.380 26.305 1.00 26.58 138 CYS L CA 1
ATOM 2626 C C . CYS B 2 138 ? 30.054 26.865 26.979 1.00 25.65 138 CYS L C 1
ATOM 2627 O O . CYS B 2 138 ? 30.681 27.823 26.527 1.00 26.26 138 CYS L O 1
ATOM 2630 N N . PHE B 2 139 ? 30.424 26.220 28.073 1.00 24.98 139 PHE L N 1
ATOM 2631 C CA . PHE B 2 139 ? 31.670 26.486 28.735 1.00 24.63 139 PHE L CA 1
ATOM 2632 C C . PHE B 2 139 ? 32.626 25.368 28.396 1.00 25.04 139 PHE L C 1
ATOM 2633 O O . PHE B 2 139 ? 32.250 24.203 28.462 1.00 24.29 139 PHE L O 1
ATOM 2641 N N . LEU B 2 140 ? 33.860 25.747 28.070 1.00 24.21 140 LEU L N 1
ATOM 2642 C CA . LEU B 2 140 ? 34.951 24.853 27.877 1.00 24.25 140 LEU L CA 1
ATOM 2643 C C . LEU B 2 140 ? 35.958 25.205 28.947 1.00 24.26 140 LEU L C 1
ATOM 2644 O O . LEU B 2 140 ? 36.767 26.129 28.778 1.00 24.65 140 LEU L O 1
ATOM 2649 N N . ASN B 2 141 ? 35.909 24.480 30.058 1.00 24.02 141 ASN L N 1
ATOM 2650 C CA . ASN B 2 141 ? 36.662 24.853 31.253 1.00 25.04 141 ASN L CA 1
ATOM 2651 C C . ASN B 2 141 ? 37.910 24.008 31.573 1.00 25.77 141 ASN L C 1
ATOM 2652 O O . ASN B 2 141 ? 37.962 22.791 31.315 1.00 24.44 141 ASN L O 1
ATOM 2657 N N . ASN B 2 142 ? 38.892 24.707 32.131 1.00 26.25 142 ASN L N 1
ATOM 2658 C CA . ASN B 2 142 ? 40.100 24.141 32.716 1.00 28.15 142 ASN L CA 1
ATOM 2659 C C . ASN B 2 142 ? 40.949 23.251 31.778 1.00 28.35 142 ASN L C 1
ATOM 2660 O O . ASN B 2 142 ? 41.183 22.074 32.043 1.00 28.55 142 ASN L O 1
ATOM 2665 N N . PHE B 2 143 ? 41.404 23.848 30.674 1.00 28.18 143 PHE L N 1
ATOM 2666 C CA . PHE B 2 143 ? 42.269 23.162 29.718 1.00 28.01 143 PHE L CA 1
ATOM 2667 C C . PHE B 2 143 ? 43.629 23.855 29.587 1.00 29.93 143 PHE L C 1
ATOM 2668 O O . PHE B 2 143 ? 43.785 25.035 29.942 1.00 27.39 143 PHE L O 1
ATOM 2676 N N . TYR B 2 144 ? 44.600 23.095 29.071 1.00 31.53 144 TYR L N 1
ATOM 2677 C CA . TYR B 2 144 ? 45.938 23.590 28.734 1.00 34.29 144 TYR L CA 1
ATOM 2678 C C . TYR B 2 144 ? 46.449 22.759 27.517 1.00 35.82 144 TYR L C 1
ATOM 2679 O O . TYR B 2 144 ? 46.185 21.539 27.423 1.00 38.07 144 TYR L O 1
ATOM 2688 N N . PRO B 2 145 ? 47.151 23.380 26.577 1.00 36.38 145 PRO L N 1
ATOM 2689 C CA . PRO B 2 145 ? 47.495 24.765 26.397 1.00 36.56 145 PRO L CA 1
ATOM 2690 C C . PRO B 2 145 ? 46.308 25.581 25.865 1.00 35.94 145 PRO L C 1
ATOM 2691 O O . PRO B 2 145 ? 45.202 25.050 25.706 1.00 35.34 145 PRO L O 1
ATOM 2695 N N . LYS B 2 146 ? 46.536 26.861 25.602 1.00 35.59 146 LYS L N 1
ATOM 2696 C CA . LYS B 2 146 ? 45.438 27.830 25.534 1.00 35.48 146 LYS L CA 1
ATOM 2697 C C . LYS B 2 146 ? 44.614 27.787 24.242 1.00 35.09 146 LYS L C 1
ATOM 2698 O O . LYS B 2 146 ? 43.504 28.322 24.203 1.00 34.30 146 LYS L O 1
ATOM 2704 N N . ASP B 2 147 ? 45.126 27.101 23.212 1.00 34.79 147 ASP L N 1
ATOM 2705 C CA . ASP B 2 147 ? 44.517 27.139 21.891 1.00 34.52 147 ASP L CA 1
ATOM 2706 C C . ASP B 2 147 ? 43.374 26.138 21.872 1.00 33.65 147 ASP L C 1
ATOM 2707 O O . ASP B 2 147 ? 43.561 24.997 22.274 1.00 33.69 147 ASP L O 1
ATOM 2712 N N . ILE B 2 148 ? 42.200 26.568 21.417 1.00 32.68 148 ILE L N 1
ATOM 2713 C CA . ILE B 2 148 ? 41.012 25.737 21.386 1.00 32.71 148 ILE L CA 1
ATOM 2714 C C . ILE B 2 148 ? 40.046 26.268 20.330 1.00 32.92 148 ILE L C 1
ATOM 2715 O O . ILE B 2 148 ? 40.090 27.446 19.982 1.00 32.69 148 ILE L O 1
ATOM 2720 N N . ASN B 2 149 ? 39.193 25.395 19.800 1.00 33.20 149 ASN L N 1
ATOM 2721 C CA . ASN B 2 149 ? 38.172 25.806 18.842 1.00 33.84 149 ASN L CA 1
ATOM 2722 C C . ASN B 2 149 ? 36.812 25.164 19.165 1.00 33.53 149 ASN L C 1
ATOM 2723 O O . ASN B 2 149 ? 36.761 24.025 19.645 1.00 33.04 149 ASN L O 1
ATOM 2728 N N . VAL B 2 150 ? 35.725 25.904 18.916 1.00 32.80 150 VAL L N 1
ATOM 2729 C CA . VAL B 2 150 ? 34.386 25.430 19.182 1.00 32.54 150 VAL L CA 1
ATOM 2730 C C . VAL B 2 150 ? 33.546 25.384 17.894 1.00 32.97 150 VAL L C 1
ATOM 2731 O O . VAL B 2 150 ? 33.550 26.313 17.061 1.00 31.52 150 VAL L O 1
ATOM 2735 N N . LYS B 2 151 ? 32.837 24.279 17.730 1.00 32.98 151 LYS L N 1
ATOM 2736 C CA . LYS B 2 151 ? 31.870 24.155 16.652 1.00 33.69 151 LYS L CA 1
ATOM 2737 C C . LYS B 2 151 ? 30.454 24.021 17.211 1.00 32.33 151 LYS L C 1
ATOM 2738 O O . LYS B 2 151 ? 30.193 23.213 18.117 1.00 31.73 151 LYS L O 1
ATOM 2744 N N . TRP B 2 152 ? 29.554 24.836 16.688 1.00 30.97 152 TRP L N 1
ATOM 2745 C CA . TRP B 2 152 ? 28.145 24.702 16.993 1.00 30.93 152 TRP L CA 1
ATOM 2746 C C . TRP B 2 152 ? 27.435 23.941 15.900 1.00 31.03 152 TRP L C 1
ATOM 2747 O O . TRP B 2 152 ? 27.696 24.135 14.709 1.00 31.24 152 TRP L O 1
ATOM 2758 N N . LYS B 2 153 ? 26.543 23.058 16.311 1.00 31.37 153 LYS L N 1
ATOM 2759 C CA . LYS B 2 153 ? 25.643 22.414 15.372 1.00 31.27 153 LYS L CA 1
ATOM 2760 C C . LYS B 2 153 ? 24.225 22.509 15.887 1.00 31.03 153 LYS L C 1
ATOM 2761 O O . LYS B 2 153 ? 23.980 22.337 17.084 1.00 29.48 153 LYS L O 1
ATOM 2767 N N . ILE B 2 154 ? 23.314 22.812 14.966 1.00 31.55 154 ILE L N 1
ATOM 2768 C CA . ILE B 2 154 ? 21.872 22.812 15.198 1.00 32.20 154 ILE L CA 1
ATOM 2769 C C . ILE B 2 154 ? 21.208 21.764 14.279 1.00 32.93 154 ILE L C 1
ATOM 2770 O O . ILE B 2 154 ? 21.356 21.831 13.049 1.00 32.94 154 ILE L O 1
ATOM 2775 N N . ASP B 2 155 ? 20.479 20.823 14.876 1.00 34.00 155 ASP L N 1
ATOM 2776 C CA . ASP B 2 155 ? 19.905 19.646 14.173 1.00 35.33 155 ASP L CA 1
ATOM 2777 C C . ASP B 2 155 ? 20.925 18.956 13.259 1.00 35.94 155 ASP L C 1
ATOM 2778 O O . ASP B 2 155 ? 20.562 18.469 12.202 1.00 35.78 155 ASP L O 1
ATOM 2783 N N . GLY B 2 156 ? 22.197 18.943 13.657 1.00 37.14 156 GLY L N 1
ATOM 2784 C CA . GLY B 2 156 ? 23.262 18.290 12.874 1.00 37.80 156 GLY L CA 1
ATOM 2785 C C . GLY B 2 156 ? 24.048 19.158 11.892 1.00 38.48 156 GLY L C 1
ATOM 2786 O O . GLY B 2 156 ? 25.053 18.713 11.339 1.00 38.01 156 GLY L O 1
ATOM 2787 N N . SER B 2 157 ? 23.596 20.388 11.663 1.00 39.21 157 SER L N 1
ATOM 2788 C CA . SER B 2 157 ? 24.264 21.302 10.741 1.00 39.97 157 SER L CA 1
ATOM 2789 C C . SER B 2 157 ? 25.102 22.324 11.480 1.00 40.67 157 SER L C 1
ATOM 2790 O O . SER B 2 157 ? 24.603 23.002 12.387 1.00 40.51 157 SER L O 1
ATOM 2793 N N . GLU B 2 158 ? 26.353 22.475 11.062 1.00 41.28 158 GLU L N 1
ATOM 2794 C CA . GLU B 2 158 ? 27.210 23.497 11.628 1.00 42.37 158 GLU L CA 1
ATOM 2795 C C . GLU B 2 158 ? 26.516 24.872 11.529 1.00 43.39 158 GLU L C 1
ATOM 2796 O O . GLU B 2 158 ? 25.791 25.133 10.574 1.00 42.93 158 GLU L O 1
ATOM 2802 N N . ARG B 2 159 ? 26.717 25.724 12.538 1.00 44.57 159 ARG L N 1
ATOM 2803 C CA . ARG B 2 159 ? 26.179 27.093 12.538 1.00 45.40 159 ARG L CA 1
ATOM 2804 C C . ARG B 2 159 ? 27.274 28.101 12.881 1.00 45.50 159 ARG L C 1
ATOM 2805 O O . ARG B 2 159 ? 27.946 27.970 13.906 1.00 45.76 159 ARG L O 1
ATOM 2813 N N . GLN B 2 160 ? 27.457 29.106 12.024 1.00 45.79 160 GLN L N 1
ATOM 2814 C CA . GLN B 2 160 ? 28.512 30.116 12.224 1.00 46.04 160 GLN L CA 1
ATOM 2815 C C . GLN B 2 160 ? 28.000 31.497 12.718 1.00 44.63 160 GLN L C 1
ATOM 2816 O O . GLN B 2 160 ? 28.670 32.148 13.520 1.00 44.69 160 GLN L O 1
ATOM 2822 N N . ASN B 2 161 ? 26.843 31.953 12.249 1.00 43.01 161 ASN L N 1
ATOM 2823 C CA . ASN B 2 161 ? 26.308 33.242 12.724 1.00 41.81 161 ASN L CA 1
ATOM 2824 C C . ASN B 2 161 ? 25.771 33.161 14.178 1.00 39.89 161 ASN L C 1
ATOM 2825 O O . ASN B 2 161 ? 25.236 32.130 14.595 1.00 39.13 161 ASN L O 1
ATOM 2830 N N . GLY B 2 162 ? 25.954 34.247 14.934 1.00 38.04 162 GLY L N 1
ATOM 2831 C CA . GLY B 2 162 ? 25.325 34.417 16.251 1.00 36.56 162 GLY L CA 1
ATOM 2832 C C . GLY B 2 162 ? 26.121 33.876 17.434 1.00 35.04 162 GLY L C 1
ATOM 2833 O O . GLY B 2 162 ? 25.621 33.875 18.568 1.00 33.60 162 GLY L O 1
ATOM 2834 N N . VAL B 2 163 ? 27.361 33.447 17.167 1.00 33.61 163 VAL L N 1
ATOM 2835 C CA . VAL B 2 163 ? 28.249 32.925 18.186 1.00 32.56 163 VAL L CA 1
ATOM 2836 C C . VAL B 2 163 ? 29.191 34.036 18.645 1.00 31.93 163 VAL L C 1
ATOM 2837 O O . VAL B 2 163 ? 29.671 34.816 17.839 1.00 30.31 163 VAL L O 1
ATOM 2841 N N . LEU B 2 164 ? 29.427 34.101 19.948 1.00 30.74 164 LEU L N 1
ATOM 2842 C CA . LEU B 2 164 ? 30.399 35.003 20.507 1.00 30.53 164 LEU L CA 1
ATOM 2843 C C . LEU B 2 164 ? 31.185 34.288 21.632 1.00 30.14 164 LEU L C 1
ATOM 2844 O O . LEU B 2 164 ? 30.611 33.646 22.517 1.00 29.20 164 LEU L O 1
ATOM 2849 N N . ASN B 2 165 ? 32.508 34.375 21.534 1.00 29.33 165 ASN L N 1
ATOM 2850 C CA . ASN B 2 165 ? 33.419 33.672 22.393 1.00 28.83 165 ASN L CA 1
ATOM 2851 C C . ASN B 2 165 ? 34.166 34.652 23.310 1.00 27.84 165 ASN L C 1
ATOM 2852 O O . ASN B 2 165 ? 34.440 35.811 22.941 1.00 27.19 165 ASN L O 1
ATOM 2857 N N . SER B 2 166 ? 34.486 34.159 24.507 1.00 25.67 166 SER L N 1
ATOM 2858 C CA . SER B 2 166 ? 35.308 34.860 25.468 1.00 25.21 166 SER L CA 1
ATOM 2859 C C . SER B 2 166 ? 36.245 33.875 26.180 1.00 24.21 166 SER L C 1
ATOM 2860 O O . SER B 2 166 ? 35.846 32.745 26.457 1.00 21.99 166 SER L O 1
ATOM 2863 N N . TRP B 2 167 ? 37.453 34.339 26.492 1.00 23.18 167 TRP L N 1
ATOM 2864 C CA . TRP B 2 167 ? 38.521 33.516 27.033 1.00 24.25 167 TRP L CA 1
ATOM 2865 C C . TRP B 2 167 ? 39.053 34.087 28.331 1.00 24.17 167 TRP L C 1
ATOM 2866 O O . TRP B 2 167 ? 39.219 35.294 28.427 1.00 23.41 167 TRP L O 1
ATOM 2877 N N . THR B 2 168 ? 39.340 33.245 29.328 1.00 25.13 168 THR L N 1
ATOM 2878 C CA . THR B 2 168 ? 40.067 33.722 30.529 1.00 26.08 168 THR L CA 1
ATOM 2879 C C . THR B 2 168 ? 41.591 33.693 30.361 1.00 27.12 168 THR L C 1
ATOM 2880 O O . THR B 2 168 ? 42.124 32.947 29.563 1.00 28.44 168 THR L O 1
ATOM 2884 N N . ASP B 2 169 ? 42.280 34.523 31.128 1.00 28.53 169 ASP L N 1
ATOM 2885 C CA . ASP B 2 169 ? 43.710 34.372 31.349 1.00 28.92 169 ASP L CA 1
ATOM 2886 C C . ASP B 2 169 ? 43.926 33.176 32.260 1.00 28.41 169 ASP L C 1
ATOM 2887 O O . ASP B 2 169 ? 43.009 32.686 32.895 1.00 26.17 169 ASP L O 1
ATOM 2892 N N . GLN B 2 170 ? 45.172 32.760 32.357 1.00 28.30 170 GLN L N 1
ATOM 2893 C CA . GLN B 2 170 ? 45.538 31.635 33.194 1.00 29.14 170 GLN L CA 1
ATOM 2894 C C . GLN B 2 170 ? 45.055 31.706 34.653 1.00 28.90 170 GLN L C 1
ATOM 2895 O O . GLN B 2 170 ? 45.270 32.687 35.372 1.00 28.17 170 GLN L O 1
ATOM 2901 N N . ASP B 2 171 ? 44.456 30.608 35.071 1.00 28.65 171 ASP L N 1
ATOM 2902 C CA . ASP B 2 171 ? 43.870 30.474 36.373 1.00 27.86 171 ASP L CA 1
ATOM 2903 C C . ASP B 2 171 ? 44.948 30.429 37.428 1.00 28.15 171 ASP L C 1
ATOM 2904 O O . ASP B 2 171 ? 45.992 29.796 37.238 1.00 28.01 171 ASP L O 1
ATOM 2909 N N . SER B 2 172 ? 44.699 31.111 38.536 1.00 27.52 172 SER L N 1
ATOM 2910 C CA . SER B 2 172 ? 45.698 31.258 39.584 1.00 28.38 172 SER L CA 1
ATOM 2911 C C . SER B 2 172 ? 45.912 30.006 40.458 1.00 28.40 172 SER L C 1
ATOM 2912 O O . SER B 2 172 ? 46.857 29.960 41.228 1.00 28.20 172 SER L O 1
ATOM 2915 N N . LYS B 2 173 ? 45.049 29.003 40.346 1.00 29.28 173 LYS L N 1
ATOM 2916 C CA . LYS B 2 173 ? 45.167 27.820 41.213 1.00 30.07 173 LYS L CA 1
ATOM 2917 C C . LYS B 2 173 ? 45.593 26.575 40.447 1.00 29.91 173 LYS L C 1
ATOM 2918 O O . LYS B 2 173 ? 46.381 25.775 40.970 1.00 30.77 173 LYS L O 1
ATOM 2924 N N . ASP B 2 174 ? 45.102 26.389 39.223 1.00 29.26 174 ASP L N 1
ATOM 2925 C CA . ASP B 2 174 ? 45.526 25.218 38.432 1.00 27.79 174 ASP L CA 1
ATOM 2926 C C . ASP B 2 174 ? 46.246 25.531 37.100 1.00 26.71 174 ASP L C 1
ATOM 2927 O O . ASP B 2 174 ? 46.475 24.631 36.331 1.00 24.71 174 ASP L O 1
ATOM 2932 N N . SER B 2 175 ? 46.590 26.804 36.825 1.00 26.18 175 SER L N 1
ATOM 2933 C CA . SER B 2 175 ? 47.281 27.208 35.564 1.00 25.08 175 SER L CA 1
ATOM 2934 C C . SER B 2 175 ? 46.622 26.859 34.208 1.00 25.33 175 SER L C 1
ATOM 2935 O O . SER B 2 175 ? 47.253 26.985 33.141 1.00 24.51 175 SER L O 1
ATOM 2938 N N . THR B 2 176 ? 45.344 26.491 34.244 1.00 25.38 176 THR L N 1
ATOM 2939 C CA . THR B 2 176 ? 44.566 26.225 33.063 1.00 25.27 176 THR L CA 1
ATOM 2940 C C . THR B 2 176 ? 43.921 27.515 32.515 1.00 25.72 176 THR L C 1
ATOM 2941 O O . THR B 2 176 ? 43.965 28.583 33.148 1.00 25.98 176 THR L O 1
ATOM 2945 N N . TYR B 2 177 ? 43.313 27.356 31.344 1.00 24.90 177 TYR L N 1
ATOM 2946 C CA . TYR B 2 177 ? 42.582 28.361 30.635 1.00 24.82 177 TYR L CA 1
ATOM 2947 C C . TYR B 2 177 ? 41.134 27.897 30.533 1.00 24.41 177 TYR L C 1
ATOM 2948 O O . TYR B 2 177 ? 40.824 26.703 30.688 1.00 23.90 177 TYR L O 1
ATOM 2957 N N . SER B 2 178 ? 40.239 28.826 30.279 1.00 22.94 178 SER L N 1
ATOM 2958 C CA . SER B 2 178 ? 38.848 28.473 30.023 1.00 23.08 178 SER L CA 1
ATOM 2959 C C . SER B 2 178 ? 38.271 29.399 28.962 1.00 22.81 178 SER L C 1
ATOM 2960 O O . SER B 2 178 ? 38.746 30.527 28.795 1.00 21.70 178 SER L O 1
ATOM 2963 N N . MET B 2 179 ? 37.232 28.925 28.292 1.00 22.66 179 MET L N 1
ATOM 2964 C CA . MET B 2 179 ? 36.532 29.713 27.281 1.00 23.84 179 MET L CA 1
ATOM 2965 C C . MET B 2 179 ? 35.036 29.525 27.411 1.00 23.86 179 MET L C 1
ATOM 2966 O O . MET B 2 179 ? 34.561 28.455 27.824 1.00 22.77 179 MET L O 1
ATOM 2971 N N . SER B 2 180 ? 34.309 30.572 27.055 1.00 22.53 180 SER L N 1
ATOM 2972 C CA . SER B 2 180 ? 32.890 30.531 27.013 1.00 23.71 180 SER L CA 1
ATOM 2973 C C . SER B 2 180 ? 32.417 30.905 25.614 1.00 24.05 180 SER L C 1
ATOM 2974 O O . SER B 2 180 ? 32.910 31.869 25.032 1.00 24.23 180 SER L O 1
ATOM 2977 N N . SER B 2 181 ? 31.495 30.116 25.077 1.00 24.50 181 SER L N 1
ATOM 2978 C CA . SER B 2 181 ? 30.886 30.346 23.769 1.00 24.90 181 SER L CA 1
ATOM 2979 C C . SER B 2 181 ? 29.363 30.433 23.911 1.00 24.72 181 SER L C 1
ATOM 2980 O O . SER B 2 181 ? 28.716 29.492 24.400 1.00 22.91 181 SER L O 1
ATOM 2983 N N . THR B 2 182 ? 28.796 31.547 23.451 1.00 24.39 182 THR L N 1
ATOM 2984 C CA . THR B 2 182 ? 27.358 31.744 23.453 1.00 25.37 182 THR L CA 1
ATOM 2985 C C . THR B 2 182 ? 26.794 31.862 22.030 1.00 26.64 182 THR L C 1
ATOM 2986 O O . THR B 2 182 ? 27.307 32.648 21.224 1.00 25.69 182 THR L O 1
ATOM 2990 N N . LEU B 2 183 ? 25.745 31.079 21.759 1.00 26.66 183 LEU L N 1
ATOM 2991 C CA . LEU B 2 183 ? 25.001 31.101 20.497 1.00 27.97 183 LEU L CA 1
ATOM 2992 C C . LEU B 2 183 ? 23.659 31.764 20.782 1.00 28.38 183 LEU L C 1
ATOM 2993 O O . LEU B 2 183 ? 22.818 31.197 21.494 1.00 29.03 183 LEU L O 1
ATOM 2998 N N . THR B 2 184 ? 23.492 32.975 20.267 1.00 28.52 184 THR L N 1
ATOM 2999 C CA . THR B 2 184 ? 22.298 33.770 20.479 1.00 28.70 184 THR L CA 1
ATOM 3000 C C . THR B 2 184 ? 21.393 33.640 19.291 1.00 28.60 184 THR L C 1
ATOM 3001 O O . THR B 2 184 ? 21.767 34.015 18.176 1.00 28.54 184 THR L O 1
ATOM 3005 N N . LEU B 2 185 ? 20.211 33.098 19.545 1.00 28.05 185 LEU L N 1
ATOM 3006 C CA . LEU B 2 185 ? 19.151 32.982 18.572 1.00 28.01 185 LEU L CA 1
ATOM 3007 C C . LEU B 2 185 ? 17.920 33.783 19.036 1.00 28.67 185 LEU L C 1
ATOM 3008 O O . LEU B 2 185 ? 17.829 34.211 20.215 1.00 28.17 185 LEU L O 1
ATOM 3013 N N . THR B 2 186 ? 16.954 33.940 18.133 1.00 28.14 186 THR L N 1
ATOM 3014 C CA . THR B 2 186 ? 15.615 34.355 18.530 1.00 29.01 186 THR L CA 1
ATOM 3015 C C . THR B 2 186 ? 14.857 33.145 19.101 1.00 29.46 186 THR L C 1
ATOM 3016 O O . THR B 2 186 ? 15.203 31.990 18.824 1.00 28.90 186 THR L O 1
ATOM 3020 N N . LYS B 2 187 ? 13.846 33.423 19.913 1.00 30.36 187 LYS L N 1
ATOM 3021 C CA . LYS B 2 187 ? 12.914 32.393 20.394 1.00 31.83 187 LYS L CA 1
ATOM 3022 C C . LYS B 2 187 ? 12.371 31.572 19.233 1.00 31.28 187 LYS L C 1
ATOM 3023 O O . LYS B 2 187 ? 12.458 30.361 19.255 1.00 30.41 187 LYS L O 1
ATOM 3029 N N . ASP B 2 188 ? 11.833 32.228 18.205 1.00 31.82 188 ASP L N 1
ATOM 3030 C CA . ASP B 2 188 ? 11.253 31.476 17.061 1.00 32.32 188 ASP L CA 1
ATOM 3031 C C . ASP B 2 188 ? 12.266 30.542 16.393 1.00 31.91 188 ASP L C 1
ATOM 3032 O O . ASP B 2 188 ? 11.953 29.390 16.112 1.00 32.04 188 ASP L O 1
ATOM 3037 N N . GLU B 2 189 ? 13.468 31.044 16.151 1.00 32.38 189 GLU L N 1
ATOM 3038 C CA . GLU B 2 189 ? 14.583 30.246 15.611 1.00 33.21 189 GLU L CA 1
ATOM 3039 C C . GLU B 2 189 ? 14.852 29.039 16.509 1.00 32.63 189 GLU L C 1
ATOM 3040 O O . GLU B 2 189 ? 14.822 27.890 16.067 1.00 31.95 189 GLU L O 1
ATOM 3046 N N . TYR B 2 190 ? 15.109 29.323 17.785 1.00 32.08 190 TYR L N 1
ATOM 3047 C CA . TYR B 2 190 ? 15.400 28.291 18.766 1.00 31.73 190 TYR L CA 1
ATOM 3048 C C . TYR B 2 190 ? 14.327 27.235 18.712 1.00 31.44 190 TYR L C 1
ATOM 3049 O O . TYR B 2 190 ? 14.624 26.052 18.729 1.00 30.40 190 TYR L O 1
ATOM 3058 N N . GLU B 2 191 ? 13.079 27.686 18.665 1.00 31.98 191 GLU L N 1
ATOM 3059 C CA . GLU B 2 191 ? 11.942 26.785 18.632 1.00 33.13 191 GLU L CA 1
ATOM 3060 C C . GLU B 2 191 ? 11.709 26.067 17.280 1.00 33.09 191 GLU L C 1
ATOM 3061 O O . GLU B 2 191 ? 10.891 25.173 17.223 1.00 32.98 191 GLU L O 1
ATOM 3067 N N . ARG B 2 192 ? 12.408 26.441 16.210 1.00 33.70 192 ARG L N 1
ATOM 3068 C CA . ARG B 2 192 ? 12.302 25.693 14.940 1.00 34.21 192 ARG L CA 1
ATOM 3069 C C . ARG B 2 192 ? 13.093 24.398 14.963 1.00 34.49 192 ARG L C 1
ATOM 3070 O O . ARG B 2 192 ? 12.937 23.561 14.058 1.00 33.87 192 ARG L O 1
ATOM 3078 N N . HIS B 2 193 ? 13.983 24.248 15.945 1.00 34.76 193 HIS L N 1
ATOM 3079 C CA . HIS B 2 193 ? 14.907 23.103 15.957 1.00 35.08 193 HIS L CA 1
ATOM 3080 C C . HIS B 2 193 ? 14.872 22.332 17.278 1.00 34.96 193 HIS L C 1
ATOM 3081 O O . HIS B 2 193 ? 14.271 22.784 18.256 1.00 34.37 193 HIS L O 1
ATOM 3088 N N . ASN B 2 194 ? 15.495 21.152 17.271 1.00 34.99 194 ASN L N 1
ATOM 3089 C CA . ASN B 2 194 ? 15.433 20.207 18.381 1.00 35.60 194 ASN L CA 1
ATOM 3090 C C . ASN B 2 194 ? 16.806 20.004 19.054 1.00 35.14 194 ASN L C 1
ATOM 3091 O O . ASN B 2 194 ? 16.959 20.172 20.265 1.00 34.56 194 ASN L O 1
ATOM 3096 N N . SER B 2 195 ? 17.800 19.663 18.248 1.00 34.62 195 SER L N 1
ATOM 3097 C CA . SER B 2 195 ? 19.090 19.277 18.762 1.00 34.46 195 SER L CA 1
ATOM 3098 C C . SER B 2 195 ? 20.097 20.442 18.693 1.00 33.35 195 SER L C 1
ATOM 3099 O O . SER B 2 195 ? 20.257 21.088 17.652 1.00 32.76 195 SER L O 1
ATOM 3102 N N . TYR B 2 196 ? 20.750 20.698 19.823 1.00 32.63 196 TYR L N 1
ATOM 3103 C CA . TYR B 2 196 ? 21.787 21.735 19.950 1.00 32.48 196 TYR L CA 1
ATOM 3104 C C . TYR B 2 196 ? 23.052 21.140 20.542 1.00 31.92 196 TYR L C 1
ATOM 3105 O O . TYR B 2 196 ? 23.023 20.505 21.611 1.00 31.69 196 TYR L O 1
ATOM 3114 N N . THR B 2 197 ? 24.153 21.389 19.845 1.00 31.44 197 THR L N 1
ATOM 3115 C CA . THR B 2 197 ? 25.400 20.696 20.048 1.00 30.94 197 THR L CA 1
ATOM 3116 C C . THR B 2 197 ? 26.583 21.618 20.032 1.00 31.31 197 THR L C 1
ATOM 3117 O O . THR B 2 197 ? 26.735 22.425 19.122 1.00 30.80 197 THR L O 1
ATOM 3121 N N . CYS B 2 198 ? 27.435 21.439 21.032 1.00 31.66 198 CYS L N 1
ATOM 3122 C CA . CYS B 2 198 ? 28.657 22.179 21.206 1.00 32.70 198 CYS L CA 1
ATOM 3123 C C . CYS B 2 198 ? 29.819 21.176 21.187 1.00 32.91 198 CYS L C 1
ATOM 3124 O O . CYS B 2 198 ? 29.842 20.255 22.015 1.00 32.89 198 CYS L O 1
ATOM 3127 N N . GLU B 2 199 ? 30.778 21.368 20.275 1.00 33.45 199 GLU L N 1
ATOM 3128 C CA . GLU B 2 199 ? 31.962 20.483 20.132 1.00 34.07 199 GLU L CA 1
ATOM 3129 C C . GLU B 2 199 ? 33.267 21.260 20.291 1.00 34.51 199 GLU L C 1
ATOM 3130 O O . GLU B 2 199 ? 33.439 22.331 19.707 1.00 34.20 199 GLU L O 1
ATOM 3136 N N . ALA B 2 200 ? 34.185 20.722 21.086 1.00 35.01 200 ALA L N 1
ATOM 3137 C CA . ALA B 2 200 ? 35.441 21.398 21.383 1.00 35.69 200 ALA L CA 1
ATOM 3138 C C . ALA B 2 200 ? 36.564 20.571 20.813 1.00 35.98 200 ALA L C 1
ATOM 3139 O O . ALA B 2 200 ? 36.618 19.384 21.091 1.00 36.03 200 ALA L O 1
ATOM 3141 N N . THR B 2 201 ? 37.433 21.193 20.010 1.00 36.05 201 THR L N 1
ATOM 3142 C CA . THR B 2 201 ? 38.645 20.545 19.488 1.00 36.36 201 THR L CA 1
ATOM 3143 C C . THR B 2 201 ? 39.869 21.141 20.160 1.00 36.27 201 THR L C 1
ATOM 3144 O O . THR B 2 201 ? 40.120 22.334 20.061 1.00 36.53 201 THR L O 1
ATOM 3148 N N . HIS B 2 202 ? 40.630 20.301 20.849 1.00 36.63 202 HIS L N 1
ATOM 3149 C CA . HIS B 2 202 ? 41.753 20.754 21.648 1.00 36.23 202 HIS L CA 1
ATOM 3150 C C . HIS B 2 202 ? 42.911 19.805 21.337 1.00 37.25 202 HIS L C 1
ATOM 3151 O O . HIS B 2 202 ? 42.681 18.734 20.786 1.00 36.83 202 HIS L O 1
ATOM 3158 N N . LYS B 2 203 ? 44.146 20.202 21.637 1.00 38.14 203 LYS L N 1
ATOM 3159 C CA . LYS B 2 203 ? 45.314 19.377 21.277 1.00 39.81 203 LYS L CA 1
ATOM 3160 C C . LYS B 2 203 ? 45.240 18.005 21.973 1.00 40.58 203 LYS L C 1
ATOM 3161 O O . LYS B 2 203 ? 45.566 16.986 21.365 1.00 40.41 203 LYS L O 1
ATOM 3167 N N . THR B 2 204 ? 44.780 17.989 23.233 1.00 41.66 204 THR L N 1
ATOM 3168 C CA . THR B 2 204 ? 44.690 16.744 24.028 1.00 42.49 204 THR L CA 1
ATOM 3169 C C . THR B 2 204 ? 44.044 15.523 23.337 1.00 43.11 204 THR L C 1
ATOM 3170 O O . THR B 2 204 ? 44.338 14.388 23.715 1.00 43.84 204 THR L O 1
ATOM 3174 N N . SER B 2 205 ? 43.168 15.748 22.359 1.00 43.58 205 SER L N 1
ATOM 3175 C CA . SER B 2 205 ? 42.467 14.661 21.673 1.00 43.78 205 SER L CA 1
ATOM 3176 C C . SER B 2 205 ? 42.269 14.950 20.171 1.00 43.62 205 SER L C 1
ATOM 3177 O O . SER B 2 205 ? 42.114 16.107 19.758 1.00 43.34 205 SER L O 1
ATOM 3180 N N . THR B 2 206 ? 42.295 13.885 19.366 1.00 43.13 206 THR L N 1
ATOM 3181 C CA . THR B 2 206 ? 42.059 13.987 17.926 1.00 42.58 206 THR L CA 1
ATOM 3182 C C . THR B 2 206 ? 40.567 14.128 17.640 1.00 42.02 206 THR L C 1
ATOM 3183 O O . THR B 2 206 ? 40.180 14.737 16.633 1.00 42.08 206 THR L O 1
ATOM 3187 N N . SER B 2 207 ? 39.739 13.584 18.530 1.00 40.99 207 SER L N 1
ATOM 3188 C CA . SER B 2 207 ? 38.278 13.714 18.426 1.00 40.81 207 SER L CA 1
ATOM 3189 C C . SER B 2 207 ? 37.652 14.820 19.329 1.00 40.30 207 SER L C 1
ATOM 3190 O O . SER B 2 207 ? 37.951 14.908 20.523 1.00 39.40 207 SER L O 1
ATOM 3193 N N . PRO B 2 208 ? 36.767 15.653 18.747 1.00 40.07 208 PRO L N 1
ATOM 3194 C CA . PRO B 2 208 ? 36.078 16.679 19.522 1.00 39.64 208 PRO L CA 1
ATOM 3195 C C . PRO B 2 208 ? 35.338 16.140 20.746 1.00 39.13 208 PRO L C 1
ATOM 3196 O O . PRO B 2 208 ? 34.771 15.033 20.700 1.00 38.50 208 PRO L O 1
ATOM 3200 N N . ILE B 2 209 ? 35.342 16.916 21.827 1.00 37.96 209 ILE L N 1
ATOM 3201 C CA . ILE B 2 209 ? 34.491 16.597 22.956 1.00 37.79 209 ILE L CA 1
ATOM 3202 C C . ILE B 2 209 ? 33.105 17.202 22.699 1.00 37.43 209 ILE L C 1
ATOM 3203 O O . ILE B 2 209 ? 32.958 18.418 22.612 1.00 37.44 209 ILE L O 1
ATOM 3208 N N . VAL B 2 210 ? 32.105 16.337 22.577 1.00 37.14 210 VAL L N 1
ATOM 3209 C CA . VAL B 2 210 ? 30.758 16.719 22.186 1.00 37.45 210 VAL L CA 1
ATOM 3210 C C . VAL B 2 210 ? 29.795 16.738 23.378 1.00 37.70 210 VAL L C 1
ATOM 3211 O O . VAL B 2 210 ? 29.771 15.811 24.190 1.00 37.21 210 VAL L O 1
ATOM 3215 N N . LYS B 2 211 ? 29.001 17.809 23.469 1.00 37.78 211 LYS L N 1
ATOM 3216 C CA . LYS B 2 211 ? 27.983 17.942 24.494 1.00 38.12 211 LYS L CA 1
ATOM 3217 C C . LYS B 2 211 ? 26.684 18.408 23.851 1.00 38.42 211 LYS L C 1
ATOM 3218 O O . LYS B 2 211 ? 26.710 19.288 23.006 1.00 37.98 211 LYS L O 1
ATOM 3224 N N . SER B 2 212 ? 25.564 17.800 24.256 1.00 39.09 212 SER L N 1
ATOM 3225 C CA . SER B 2 212 ? 24.288 17.947 23.562 1.00 39.95 212 SER L CA 1
ATOM 3226 C C . SER B 2 212 ? 23.073 18.054 24.454 1.00 40.68 212 SER L C 1
ATOM 3227 O O . SER B 2 212 ? 23.039 17.509 25.542 1.00 41.25 212 SER L O 1
ATOM 3230 N N . PHE B 2 213 ? 22.065 18.765 23.977 1.00 41.88 213 PHE L N 1
ATOM 3231 C CA . PHE B 2 213 ? 20.725 18.628 24.534 1.00 42.82 213 PHE L CA 1
ATOM 3232 C C . PHE B 2 213 ? 19.686 18.751 23.439 1.00 44.53 213 PHE L C 1
ATOM 3233 O O . PHE B 2 213 ? 19.915 19.367 22.388 1.00 42.60 213 PHE L O 1
ATOM 3241 N N . ASN B 2 214 ? 18.535 18.152 23.721 1.00 47.01 214 ASN L N 1
ATOM 3242 C CA . ASN B 2 214 ? 17.396 18.190 22.843 1.00 49.32 214 ASN L CA 1
ATOM 3243 C C . ASN B 2 214 ? 16.341 19.063 23.475 1.00 51.18 214 ASN L C 1
ATOM 3244 O O . ASN B 2 214 ? 16.027 18.883 24.646 1.00 52.19 214 ASN L O 1
ATOM 3249 N N . ARG B 2 215 ? 15.777 20.012 22.744 1.00 52.91 215 ARG L N 1
ATOM 3250 C CA . ARG B 2 215 ? 14.558 20.630 23.256 1.00 54.56 215 ARG L CA 1
ATOM 3251 C C . ARG B 2 215 ? 13.472 19.530 23.179 1.00 55.72 215 ARG L C 1
ATOM 3252 O O . ARG B 2 215 ? 13.490 18.719 22.248 1.00 56.47 215 ARG L O 1
ATOM 3260 N N . ASN B 2 216 ? 12.558 19.487 24.150 1.00 56.70 216 ASN L N 1
ATOM 3261 C CA . ASN B 2 216 ? 11.575 18.383 24.308 1.00 57.30 216 ASN L CA 1
ATOM 3262 C C . ASN B 2 216 ? 12.145 17.252 25.196 1.00 57.58 216 ASN L C 1
ATOM 3263 O O . ASN B 2 216 ? 12.904 16.378 24.750 1.00 57.42 216 ASN L O 1
ATOM 3268 N N . VAL C 3 2 ? 24.549 28.120 -23.731 1.00 39.63 2 VAL J N 1
ATOM 3269 C CA . VAL C 3 2 ? 23.593 27.667 -22.676 1.00 40.74 2 VAL J CA 1
ATOM 3270 C C . VAL C 3 2 ? 23.840 28.463 -21.393 1.00 40.68 2 VAL J C 1
ATOM 3271 O O . VAL C 3 2 ? 24.924 28.398 -20.824 1.00 41.53 2 VAL J O 1
ATOM 3275 N N . GLN C 3 3 ? 22.849 29.236 -20.965 1.00 40.84 3 GLN J N 1
ATOM 3276 C CA . GLN C 3 3 ? 22.991 30.129 -19.815 1.00 40.64 3 GLN J CA 1
ATOM 3277 C C . GLN C 3 3 ? 21.734 30.138 -18.934 1.00 40.03 3 GLN J C 1
ATOM 3278 O O . GLN C 3 3 ? 20.624 30.295 -19.445 1.00 40.03 3 GLN J O 1
ATOM 3284 N N . LEU C 3 4 ? 21.943 29.987 -17.620 1.00 38.53 4 LEU J N 1
ATOM 3285 C CA . LEU C 3 4 ? 20.888 30.024 -16.612 1.00 37.15 4 LEU J CA 1
ATOM 3286 C C . LEU C 3 4 ? 21.030 31.333 -15.821 1.00 36.59 4 LEU J C 1
ATOM 3287 O O . LEU C 3 4 ? 22.042 31.580 -15.178 1.00 36.21 4 LEU J O 1
ATOM 3292 N N . GLN C 3 5 ? 20.008 32.181 -15.922 1.00 35.80 5 GLN J N 1
ATOM 3293 C CA . GLN C 3 5 ? 20.052 33.554 -15.475 1.00 35.76 5 GLN J CA 1
ATOM 3294 C C . GLN C 3 5 ? 19.150 33.768 -14.255 1.00 34.56 5 GLN J C 1
ATOM 3295 O O . GLN C 3 5 ? 17.900 33.738 -14.350 1.00 34.04 5 GLN J O 1
ATOM 3301 N N . GLN C 3 6 ? 19.808 34.012 -13.125 1.00 33.11 6 GLN J N 1
ATOM 3302 C CA . GLN C 3 6 ? 19.167 34.175 -11.828 1.00 32.36 6 GLN J CA 1
ATOM 3303 C C . GLN C 3 6 ? 19.579 35.522 -11.299 1.00 31.79 6 GLN J C 1
ATOM 3304 O O . GLN C 3 6 ? 20.741 35.902 -11.438 1.00 31.85 6 GLN J O 1
ATOM 3310 N N . PRO C 3 7 ? 18.668 36.232 -10.634 1.00 31.44 7 PRO J N 1
ATOM 3311 C CA . PRO C 3 7 ? 19.142 37.439 -10.014 1.00 30.65 7 PRO J CA 1
ATOM 3312 C C . PRO C 3 7 ? 20.208 37.156 -8.927 1.00 30.47 7 PRO J C 1
ATOM 3313 O O . PRO C 3 7 ? 20.321 35.998 -8.416 1.00 29.61 7 PRO J O 1
ATOM 3317 N N . GLY C 3 8 ? 20.941 38.215 -8.575 1.00 28.32 8 GLY J N 1
ATOM 3318 C CA . GLY C 3 8 ? 21.993 38.165 -7.594 1.00 27.92 8 GLY J CA 1
ATOM 3319 C C . GLY C 3 8 ? 21.541 38.009 -6.150 1.00 27.48 8 GLY J C 1
ATOM 3320 O O . GLY C 3 8 ? 22.136 37.232 -5.412 1.00 25.65 8 GLY J O 1
ATOM 3321 N N . ALA C 3 9 ? 20.504 38.765 -5.755 1.00 27.46 9 ALA J N 1
ATOM 3322 C CA . ALA C 3 9 ? 19.963 38.736 -4.396 1.00 27.72 9 ALA J CA 1
ATOM 3323 C C . ALA C 3 9 ? 18.435 38.893 -4.347 1.00 27.84 9 ALA J C 1
ATOM 3324 O O . ALA C 3 9 ? 17.828 39.463 -5.242 1.00 26.85 9 ALA J O 1
ATOM 3326 N N . GLU C 3 10 ? 17.827 38.341 -3.303 1.00 27.59 10 GLU J N 1
ATOM 3327 C CA . GLU C 3 10 ? 16.478 38.722 -2.919 1.00 28.81 10 GLU J CA 1
ATOM 3328 C C . GLU C 3 10 ? 16.474 39.009 -1.414 1.00 28.51 10 GLU J C 1
ATOM 3329 O O . GLU C 3 10 ? 16.897 38.173 -0.601 1.00 27.14 10 GLU J O 1
ATOM 3335 N N . LEU C 3 11 ? 16.060 40.222 -1.065 1.00 29.10 11 LEU J N 1
ATOM 3336 C CA . LEU C 3 11 ? 15.781 40.605 0.316 1.00 30.03 11 LEU J CA 1
ATOM 3337 C C . LEU C 3 11 ? 14.301 40.304 0.565 1.00 30.59 11 LEU J C 1
ATOM 3338 O O . LEU C 3 11 ? 13.433 40.792 -0.161 1.00 30.73 11 LEU J O 1
ATOM 3343 N N . VAL C 3 12 ? 14.029 39.495 1.587 1.00 30.89 12 VAL J N 1
ATOM 3344 C CA . VAL C 3 12 ? 12.710 38.899 1.815 1.00 31.04 12 VAL J CA 1
ATOM 3345 C C . VAL C 3 12 ? 12.265 39.168 3.247 1.00 31.03 12 VAL J C 1
ATOM 3346 O O . VAL C 3 12 ? 12.952 38.781 4.186 1.00 30.40 12 VAL J O 1
ATOM 3350 N N . ARG C 3 13 ? 11.132 39.855 3.422 1.00 31.24 13 ARG J N 1
ATOM 3351 C CA . ARG C 3 13 ? 10.542 40.016 4.744 1.00 31.56 13 ARG J CA 1
ATOM 3352 C C . ARG C 3 13 ? 10.218 38.626 5.289 1.00 31.72 13 ARG J C 1
ATOM 3353 O O . ARG C 3 13 ? 9.664 37.802 4.578 1.00 31.93 13 ARG J O 1
ATOM 3355 N N . PRO C 3 14 ? 10.557 38.346 6.549 1.00 32.34 14 PRO J N 1
ATOM 3356 C CA . PRO C 3 14 ? 10.088 37.069 7.101 1.00 32.75 14 PRO J CA 1
ATOM 3357 C C . PRO C 3 14 ? 8.569 36.882 6.907 1.00 32.85 14 PRO J C 1
ATOM 3358 O O . PRO C 3 14 ? 7.826 37.835 7.109 1.00 31.53 14 PRO J O 1
ATOM 3362 N N . GLY C 3 15 ? 8.135 35.683 6.497 1.00 33.17 15 GLY J N 1
ATOM 3363 C CA . GLY C 3 15 ? 6.707 35.351 6.368 1.00 33.92 15 GLY J CA 1
ATOM 3364 C C . GLY C 3 15 ? 6.107 35.506 4.969 1.00 34.73 15 GLY J C 1
ATOM 3365 O O . GLY C 3 15 ? 5.277 34.678 4.559 1.00 35.58 15 GLY J O 1
ATOM 3366 N N . GLY C 3 16 ? 6.540 36.535 4.235 1.00 34.70 16 GLY J N 1
ATOM 3367 C CA . GLY C 3 16 ? 6.097 36.796 2.863 1.00 35.13 16 GLY J CA 1
ATOM 3368 C C . GLY C 3 16 ? 6.805 35.910 1.855 1.00 35.29 16 GLY J C 1
ATOM 3369 O O . GLY C 3 16 ? 8.034 35.885 1.812 1.00 36.75 16 GLY J O 1
ATOM 3370 N N . SER C 3 17 ? 6.055 35.178 1.043 1.00 34.98 17 SER J N 1
ATOM 3371 C CA . SER C 3 17 ? 6.655 34.275 0.057 1.00 34.69 17 SER J CA 1
ATOM 3372 C C . SER C 3 17 ? 7.497 35.022 -0.974 1.00 33.80 17 SER J C 1
ATOM 3373 O O . SER C 3 17 ? 7.230 36.180 -1.277 1.00 33.90 17 SER J O 1
ATOM 3376 N N . VAL C 3 18 ? 8.534 34.351 -1.478 1.00 32.51 18 VAL J N 1
ATOM 3377 C CA . VAL C 3 18 ? 9.415 34.892 -2.513 1.00 30.91 18 VAL J CA 1
ATOM 3378 C C . VAL C 3 18 ? 9.605 33.883 -3.664 1.00 29.95 18 VAL J C 1
ATOM 3379 O O . VAL C 3 18 ? 9.692 32.672 -3.458 1.00 27.69 18 VAL J O 1
ATOM 3383 N N . LYS C 3 19 ? 9.679 34.403 -4.878 1.00 29.51 19 LYS J N 1
ATOM 3384 C CA . LYS C 3 19 ? 9.635 33.586 -6.081 1.00 29.70 19 LYS J CA 1
ATOM 3385 C C . LYS C 3 19 ? 10.961 33.726 -6.804 1.00 29.83 19 LYS J C 1
ATOM 3386 O O . LYS C 3 19 ? 11.237 34.753 -7.369 1.00 28.80 19 LYS J O 1
ATOM 3392 N N . LEU C 3 20 ? 11.793 32.695 -6.755 1.00 30.12 20 LEU J N 1
ATOM 3393 C CA . LEU C 3 20 ? 13.112 32.786 -7.364 1.00 30.72 20 LEU J CA 1
ATOM 3394 C C . LEU C 3 20 ? 13.010 32.410 -8.842 1.00 31.47 20 LEU J C 1
ATOM 3395 O O . LEU C 3 20 ? 12.354 31.419 -9.182 1.00 31.55 20 LEU J O 1
ATOM 3400 N N . SER C 3 21 ? 13.582 33.240 -9.715 1.00 32.27 21 SER J N 1
ATOM 3401 C CA . SER C 3 21 ? 13.522 33.012 -11.171 1.00 33.31 21 SER J CA 1
ATOM 3402 C C . SER C 3 21 ? 14.821 32.453 -11.749 1.00 34.04 21 SER J C 1
ATOM 3403 O O . SER C 3 21 ? 15.911 32.781 -11.277 1.00 34.24 21 SER J O 1
ATOM 3406 N N . CYS C 3 22 ? 14.686 31.642 -12.796 1.00 35.36 22 CYS J N 1
ATOM 3407 C CA . CYS C 3 22 ? 15.809 31.046 -13.501 1.00 36.90 22 CYS J CA 1
ATOM 3408 C C . CYS C 3 22 ? 15.547 31.008 -15.024 1.00 38.48 22 CYS J C 1
ATOM 3409 O O . CYS C 3 22 ? 15.071 30.004 -15.565 1.00 37.66 22 CYS J O 1
ATOM 3412 N N . LYS C 3 23 ? 15.854 32.125 -15.697 1.00 40.94 23 LYS J N 1
ATOM 3413 C CA . LYS C 3 23 ? 15.585 32.312 -17.152 1.00 42.55 23 LYS J CA 1
ATOM 3414 C C . LYS C 3 23 ? 16.587 31.542 -18.032 1.00 43.42 23 LYS J C 1
ATOM 3415 O O . LYS C 3 23 ? 17.751 31.921 -18.108 1.00 43.63 23 LYS J O 1
ATOM 3421 N N . ALA C 3 24 ? 16.136 30.456 -18.669 1.00 44.61 24 ALA J N 1
ATOM 3422 C CA . ALA C 3 24 ? 16.990 29.604 -19.505 1.00 45.55 24 ALA J CA 1
ATOM 3423 C C . ALA C 3 24 ? 17.017 30.042 -20.987 1.00 47.14 24 ALA J C 1
ATOM 3424 O O . ALA C 3 24 ? 16.050 30.610 -21.505 1.00 46.81 24 ALA J O 1
ATOM 3426 N N . SER C 3 25 ? 18.145 29.759 -21.652 1.00 48.49 25 SER J N 1
ATOM 3427 C CA . SER C 3 25 ? 18.386 30.199 -23.031 1.00 49.41 25 SER J CA 1
ATOM 3428 C C . SER C 3 25 ? 19.567 29.463 -23.684 1.00 49.99 25 SER J C 1
ATOM 3429 O O . SER C 3 25 ? 20.227 28.628 -23.052 1.00 49.71 25 SER J O 1
ATOM 3432 N N . GLY C 3 26 ? 19.817 29.774 -24.958 1.00 50.38 26 GLY J N 1
ATOM 3433 C CA . GLY C 3 26 ? 20.849 29.089 -25.724 1.00 50.70 26 GLY J CA 1
ATOM 3434 C C . GLY C 3 26 ? 20.555 27.618 -25.983 1.00 51.01 26 GLY J C 1
ATOM 3435 O O . GLY C 3 26 ? 21.443 26.859 -26.389 1.00 51.20 26 GLY J O 1
ATOM 3436 N N . TYR C 3 27 ? 19.319 27.198 -25.737 1.00 51.06 27 TYR J N 1
ATOM 3437 C CA . TYR C 3 27 ? 18.893 25.837 -26.078 1.00 51.16 27 TYR J CA 1
ATOM 3438 C C . TYR C 3 27 ? 17.380 25.790 -26.098 1.00 51.04 27 TYR J C 1
ATOM 3439 O O . TYR C 3 27 ? 16.731 26.804 -25.821 1.00 49.96 27 TYR J O 1
ATOM 3448 N N . SER C 3 28 ? 16.838 24.611 -26.428 1.00 51.15 28 SER J N 1
ATOM 3449 C CA . SER C 3 28 ? 15.397 24.424 -26.480 1.00 51.39 28 SER J CA 1
ATOM 3450 C C . SER C 3 28 ? 14.842 24.130 -25.089 1.00 50.74 28 SER J C 1
ATOM 3451 O O . SER C 3 28 ? 15.026 23.026 -24.548 1.00 49.64 28 SER J O 1
ATOM 3454 N N . PHE C 3 29 ? 14.133 25.125 -24.555 1.00 50.38 29 PHE J N 1
ATOM 3455 C CA . PHE C 3 29 ? 13.656 25.140 -23.170 1.00 50.68 29 PHE J CA 1
ATOM 3456 C C . PHE C 3 29 ? 12.878 23.909 -22.747 1.00 50.16 29 PHE J C 1
ATOM 3457 O O . PHE C 3 29 ? 12.836 23.616 -21.561 1.00 50.63 29 PHE J O 1
ATOM 3465 N N . THR C 3 30 ? 12.287 23.190 -23.711 1.00 49.52 30 THR J N 1
ATOM 3466 C CA . THR C 3 30 ? 11.470 22.006 -23.436 1.00 48.74 30 THR J CA 1
ATOM 3467 C C . THR C 3 30 ? 12.243 20.685 -23.498 1.00 48.09 30 THR J C 1
ATOM 3468 O O . THR C 3 30 ? 11.684 19.643 -23.814 1.00 47.30 30 THR J O 1
ATOM 3472 N N . THR C 3 31 ? 13.520 20.733 -23.130 1.00 47.50 31 THR J N 1
ATOM 3473 C CA . THR C 3 31 ? 14.341 19.535 -22.952 1.00 47.23 31 THR J CA 1
ATOM 3474 C C . THR C 3 31 ? 15.035 19.523 -21.575 1.00 46.28 31 THR J C 1
ATOM 3475 O O . THR C 3 31 ? 15.080 20.545 -20.888 1.00 46.17 31 THR J O 1
ATOM 3479 N N . TYR C 3 32 ? 15.557 18.351 -21.202 1.00 45.43 32 TYR J N 1
ATOM 3480 C CA . TYR C 3 32 ? 16.296 18.106 -19.945 1.00 44.99 32 TYR J CA 1
ATOM 3481 C C . TYR C 3 32 ? 15.486 18.455 -18.651 1.00 44.09 32 TYR J C 1
ATOM 3482 O O . TYR C 3 32 ? 14.292 18.746 -18.722 1.00 44.51 32 TYR J O 1
ATOM 3491 N N . TRP C 3 33 ? 16.115 18.411 -17.476 1.00 42.36 33 TRP J N 1
ATOM 3492 C CA . TRP C 3 33 ? 15.436 18.784 -16.223 1.00 40.70 33 TRP J CA 1
ATOM 3493 C C . TRP C 3 33 ? 16.109 19.982 -15.568 1.00 38.77 33 TRP J C 1
ATOM 3494 O O . TRP C 3 33 ? 17.334 20.101 -15.602 1.00 36.94 33 TRP J O 1
ATOM 3505 N N . MET C 3 34 ? 15.301 20.869 -14.991 1.00 36.67 34 MET J N 1
ATOM 3506 C CA . MET C 3 34 ? 15.820 21.991 -14.214 1.00 35.84 34 MET J CA 1
ATOM 3507 C C . MET C 3 34 ? 15.739 21.617 -12.760 1.00 33.84 34 MET J C 1
ATOM 3508 O O . MET C 3 34 ? 14.693 21.202 -12.266 1.00 33.27 34 MET J O 1
ATOM 3513 N N . MET C 3 35 ? 16.858 21.796 -12.073 1.00 32.02 35 MET J N 1
ATOM 3514 C CA . MET C 3 35 ? 17.009 21.401 -10.691 1.00 29.42 35 MET J CA 1
ATOM 3515 C C . MET C 3 35 ? 17.275 22.623 -9.789 1.00 27.99 35 MET J C 1
ATOM 3516 O O . MET C 3 35 ? 17.764 23.651 -10.260 1.00 26.70 35 MET J O 1
ATOM 3521 N N . TRP C 3 36 ? 16.939 22.495 -8.505 1.00 25.62 36 TRP J N 1
ATOM 3522 C CA . TRP C 3 36 ? 17.185 23.540 -7.529 1.00 24.64 36 TRP J CA 1
ATOM 3523 C C . TRP C 3 36 ? 17.941 23.034 -6.297 1.00 23.53 36 TRP J C 1
ATOM 3524 O O . TRP C 3 36 ? 17.520 22.059 -5.662 1.00 22.73 36 TRP J O 1
ATOM 3535 N N . VAL C 3 37 ? 19.006 23.753 -5.948 1.00 21.83 37 VAL J N 1
ATOM 3536 C CA . VAL C 3 37 ? 19.951 23.372 -4.915 1.00 21.53 37 VAL J CA 1
ATOM 3537 C C . VAL C 3 37 ? 20.136 24.545 -3.929 1.00 21.49 37 VAL J C 1
ATOM 3538 O O . VAL C 3 37 ? 20.350 25.676 -4.295 1.00 21.81 37 VAL J O 1
ATOM 3542 N N . LYS C 3 38 ? 20.034 24.253 -2.649 1.00 22.76 38 LYS J N 1
ATOM 3543 C CA . LYS C 3 38 ? 20.267 25.248 -1.597 1.00 19.81 38 LYS J CA 1
ATOM 3544 C C . LYS C 3 38 ? 21.675 25.068 -1.035 1.00 19.01 38 LYS J C 1
ATOM 3545 O O . LYS C 3 38 ? 22.131 23.933 -0.855 1.00 17.98 38 LYS J O 1
ATOM 3551 N N . GLN C 3 39 ? 22.348 26.176 -0.758 1.00 18.21 39 GLN J N 1
ATOM 3552 C CA . GLN C 3 39 ? 23.653 26.177 -0.070 1.00 19.81 39 GLN J CA 1
ATOM 3553 C C . GLN C 3 39 ? 23.785 27.372 0.890 1.00 20.42 39 GLN J C 1
ATOM 3554 O O . GLN C 3 39 ? 23.762 28.525 0.446 1.00 19.79 39 GLN J O 1
ATOM 3560 N N . ARG C 3 40 ? 23.893 27.105 2.199 1.00 22.38 40 ARG J N 1
ATOM 3561 C CA . ARG C 3 40 ? 24.268 28.160 3.160 1.00 24.57 40 ARG J CA 1
ATOM 3562 C C . ARG C 3 40 ? 25.723 28.520 2.920 1.00 25.99 40 ARG J C 1
ATOM 3563 O O . ARG C 3 40 ? 26.531 27.617 2.669 1.00 25.19 40 ARG J O 1
ATOM 3571 N N . PRO C 3 41 ? 26.063 29.827 2.989 1.00 28.04 41 PRO J N 1
ATOM 3572 C CA . PRO C 3 41 ? 27.450 30.243 2.669 1.00 29.40 41 PRO J CA 1
ATOM 3573 C C . PRO C 3 41 ? 28.430 29.518 3.582 1.00 29.35 41 PRO J C 1
ATOM 3574 O O . PRO C 3 41 ? 28.195 29.426 4.763 1.00 29.08 41 PRO J O 1
ATOM 3578 N N . GLY C 3 42 ? 29.478 28.944 3.010 1.00 30.37 42 GLY J N 1
ATOM 3579 C CA . GLY C 3 42 ? 30.422 28.118 3.775 1.00 30.17 42 GLY J CA 1
ATOM 3580 C C . GLY C 3 42 ? 30.027 26.665 4.027 1.00 29.86 42 GLY J C 1
ATOM 3581 O O . GLY C 3 42 ? 30.870 25.874 4.434 1.00 29.79 42 GLY J O 1
ATOM 3582 N N . GLN C 3 43 ? 28.762 26.284 3.795 1.00 29.57 43 GLN J N 1
ATOM 3583 C CA . GLN C 3 43 ? 28.309 24.892 4.070 1.00 28.78 43 GLN J CA 1
ATOM 3584 C C . GLN C 3 43 ? 28.068 24.087 2.769 1.00 27.57 43 GLN J C 1
ATOM 3585 O O . GLN C 3 43 ? 28.425 24.535 1.674 1.00 26.83 43 GLN J O 1
ATOM 3591 N N . GLY C 3 44 ? 27.465 22.905 2.916 1.00 25.35 44 GLY J N 1
ATOM 3592 C CA . GLY C 3 44 ? 27.252 21.971 1.830 1.00 24.94 44 GLY J CA 1
ATOM 3593 C C . GLY C 3 44 ? 26.093 22.249 0.892 1.00 23.61 44 GLY J C 1
ATOM 3594 O O . GLY C 3 44 ? 25.382 23.249 1.039 1.00 22.53 44 GLY J O 1
ATOM 3595 N N . LEU C 3 45 ? 25.926 21.352 -0.084 1.00 22.98 45 LEU J N 1
ATOM 3596 C CA . LEU C 3 45 ? 24.837 21.429 -1.078 1.00 23.07 45 LEU J CA 1
ATOM 3597 C C . LEU C 3 45 ? 23.655 20.580 -0.625 1.00 23.42 45 LEU J C 1
ATOM 3598 O O . LEU C 3 45 ? 23.832 19.487 -0.056 1.00 23.16 45 LEU J O 1
ATOM 3603 N N . GLU C 3 46 ? 22.451 21.085 -0.865 1.00 22.79 46 GLU J N 1
ATOM 3604 C CA . GLU C 3 46 ? 21.228 20.372 -0.497 1.00 23.29 46 GLU J CA 1
ATOM 3605 C C . GLU C 3 46 ? 20.239 20.460 -1.648 1.00 22.07 46 GLU J C 1
ATOM 3606 O O . GLU C 3 46 ? 19.963 21.555 -2.159 1.00 21.11 46 GLU J O 1
ATOM 3612 N N . TRP C 3 47 ? 19.755 19.312 -2.088 1.00 21.47 47 TRP J N 1
ATOM 3613 C CA . TRP C 3 47 ? 18.862 19.217 -3.269 1.00 22.88 47 TRP J CA 1
ATOM 3614 C C . TRP C 3 47 ? 17.404 19.512 -2.898 1.00 22.83 47 TRP J C 1
ATOM 3615 O O . TRP C 3 47 ? 16.861 18.909 -1.968 1.00 23.57 47 TRP J O 1
ATOM 3626 N N . ILE C 3 48 ? 16.798 20.492 -3.551 1.00 22.86 48 ILE J N 1
ATOM 3627 C CA . ILE C 3 48 ? 15.400 20.854 -3.265 1.00 23.31 48 ILE J CA 1
ATOM 3628 C C . ILE C 3 48 ? 14.438 20.067 -4.151 1.00 23.47 48 ILE J C 1
ATOM 3629 O O . ILE C 3 48 ? 13.470 19.508 -3.647 1.00 24.41 48 ILE J O 1
ATOM 3634 N N . GLY C 3 49 ? 14.711 20.024 -5.449 1.00 23.84 49 GLY J N 1
ATOM 3635 C CA . GLY C 3 49 ? 13.879 19.297 -6.401 1.00 24.65 49 GLY J CA 1
ATOM 3636 C C . GLY C 3 49 ? 14.135 19.639 -7.863 1.00 25.66 49 GLY J C 1
ATOM 3637 O O . GLY C 3 49 ? 14.995 20.479 -8.199 1.00 24.81 49 GLY J O 1
ATOM 3638 N N . MET C 3 50 ? 13.382 18.989 -8.735 1.00 26.48 50 MET J N 1
ATOM 3639 C CA . MET C 3 50 ? 13.484 19.235 -10.171 1.00 28.78 50 MET J CA 1
ATOM 3640 C C . MET C 3 50 ? 12.147 19.337 -10.898 1.00 29.70 50 MET J C 1
ATOM 3641 O O . MET C 3 50 ? 11.136 18.801 -10.466 1.00 30.46 50 MET J O 1
ATOM 3646 N N . ILE C 3 51 ? 12.169 20.040 -12.009 1.00 31.14 51 ILE J N 1
ATOM 3647 C CA . ILE C 3 51 ? 11.027 20.166 -12.885 1.00 32.21 51 ILE J CA 1
ATOM 3648 C C . ILE C 3 51 ? 11.474 19.899 -14.336 1.00 33.34 51 ILE J C 1
ATOM 3649 O O . ILE C 3 51 ? 12.506 20.414 -14.763 1.00 32.74 51 ILE J O 1
ATOM 3654 N N . GLN C 3 52 ? 10.724 19.071 -15.065 1.00 34.62 52 GLN J N 1
ATOM 3655 C CA . GLN C 3 52 ? 11.049 18.749 -16.456 1.00 36.22 52 GLN J CA 1
ATOM 3656 C C . GLN C 3 52 ? 10.253 19.690 -17.326 1.00 36.90 52 GLN J C 1
ATOM 3657 O O . GLN C 3 52 ? 9.044 19.529 -17.443 1.00 38.24 52 GLN J O 1
ATOM 3663 N N . PRO C 3 53 ? 10.895 20.675 -17.954 1.00 37.44 53 PRO J N 1
ATOM 3664 C CA . PRO C 3 53 ? 10.001 21.579 -18.662 1.00 37.86 53 PRO J CA 1
ATOM 3665 C C . PRO C 3 53 ? 9.176 20.966 -19.822 1.00 38.08 53 PRO J C 1
ATOM 3666 O O . PRO C 3 53 ? 8.256 21.627 -20.303 1.00 38.31 53 PRO J O 1
ATOM 3670 N N . SER C 3 54 ? 9.474 19.738 -20.254 1.00 39.01 54 SER J N 1
ATOM 3671 C CA . SER C 3 54 ? 8.705 19.117 -21.359 1.00 39.42 54 SER J CA 1
ATOM 3672 C C . SER C 3 54 ? 7.251 18.909 -20.959 1.00 40.00 54 SER J C 1
ATOM 3673 O O . SER C 3 54 ? 6.362 19.313 -21.685 1.00 40.22 54 SER J O 1
ATOM 3676 N N . ASP C 3 55 ? 7.006 18.325 -19.791 1.00 40.77 55 ASP J N 1
ATOM 3677 C CA . ASP C 3 55 ? 5.614 18.082 -19.341 1.00 41.21 55 ASP J CA 1
ATOM 3678 C C . ASP C 3 55 ? 5.231 18.689 -17.962 1.00 40.79 55 ASP J C 1
ATOM 3679 O O . ASP C 3 55 ? 4.202 18.320 -17.369 1.00 40.39 55 ASP J O 1
ATOM 3684 N N . SER C 3 56 ? 6.042 19.641 -17.484 1.00 40.35 56 SER J N 1
ATOM 3685 C CA . SER C 3 56 ? 5.898 20.259 -16.145 1.00 39.58 56 SER J CA 1
ATOM 3686 C C . SER C 3 56 ? 5.838 19.290 -14.977 1.00 39.11 56 SER J C 1
ATOM 3687 O O . SER C 3 56 ? 5.411 19.682 -13.902 1.00 40.24 56 SER J O 1
ATOM 3690 N N . GLU C 3 57 ? 6.247 18.037 -15.183 1.00 38.85 57 GLU J N 1
ATOM 3691 C CA . GLU C 3 57 ? 6.457 17.060 -14.100 1.00 38.43 57 GLU J CA 1
ATOM 3692 C C . GLU C 3 57 ? 7.440 17.615 -13.074 1.00 37.52 57 GLU J C 1
ATOM 3693 O O . GLU C 3 57 ? 8.537 18.042 -13.434 1.00 35.55 57 GLU J O 1
ATOM 3699 N N . THR C 3 58 ? 7.041 17.600 -11.802 1.00 37.30 58 THR J N 1
ATOM 3700 C CA . THR C 3 58 ? 7.931 18.004 -10.715 1.00 36.90 58 THR J CA 1
ATOM 3701 C C . THR C 3 58 ? 8.240 16.773 -9.887 1.00 36.53 58 THR J C 1
ATOM 3702 O O . THR C 3 58 ? 7.483 15.803 -9.883 1.00 35.38 58 THR J O 1
ATOM 3706 N N . ARG C 3 59 ? 9.400 16.822 -9.237 1.00 35.90 59 ARG J N 1
ATOM 3707 C CA . ARG C 3 59 ? 9.815 15.879 -8.223 1.00 35.74 59 ARG J CA 1
ATOM 3708 C C . ARG C 3 59 ? 10.497 16.700 -7.108 1.00 35.30 59 ARG J C 1
ATOM 3709 O O . ARG C 3 59 ? 11.364 17.537 -7.401 1.00 33.86 59 ARG J O 1
ATOM 3717 N N . LEU C 3 60 ? 10.140 16.462 -5.846 1.00 34.52 60 LEU J N 1
ATOM 3718 C CA . LEU C 3 60 ? 10.575 17.356 -4.762 1.00 34.38 60 LEU J CA 1
ATOM 3719 C C . LEU C 3 60 ? 11.166 16.579 -3.590 1.00 33.73 60 LEU J C 1
ATOM 3720 O O . LEU C 3 60 ? 10.694 15.498 -3.246 1.00 34.17 60 LEU J O 1
ATOM 3725 N N . ASN C 3 61 ? 12.230 17.108 -3.002 1.00 32.74 61 ASN J N 1
ATOM 3726 C CA . ASN C 3 61 ? 12.765 16.589 -1.738 1.00 32.36 61 ASN J CA 1
ATOM 3727 C C . ASN C 3 61 ? 11.712 16.782 -0.646 1.00 31.79 61 ASN J C 1
ATOM 3728 O O . ASN C 3 61 ? 11.358 17.900 -0.337 1.00 29.54 61 ASN J O 1
ATOM 3733 N N . GLN C 3 62 ? 11.223 15.694 -0.054 1.00 33.29 62 GLN J N 1
ATOM 3734 C CA . GLN C 3 62 ? 10.138 15.787 0.947 1.00 33.89 62 GLN J CA 1
ATOM 3735 C C . GLN C 3 62 ? 10.440 16.773 2.090 1.00 33.46 62 GLN J C 1
ATOM 3736 O O . GLN C 3 62 ? 9.537 17.363 2.651 1.00 33.10 62 GLN J O 1
ATOM 3742 N N . LYS C 3 63 ? 11.716 16.935 2.426 1.00 32.86 63 LYS J N 1
ATOM 3743 C CA . LYS C 3 63 ? 12.162 17.916 3.415 1.00 32.78 63 LYS J CA 1
ATOM 3744 C C . LYS C 3 63 ? 11.597 19.341 3.149 1.00 31.56 63 LYS J C 1
ATOM 3745 O O . LYS C 3 63 ? 11.326 20.054 4.084 1.00 31.21 63 LYS J O 1
ATOM 3751 N N . PHE C 3 64 ? 11.396 19.700 1.878 1.00 30.42 64 PHE J N 1
ATOM 3752 C CA . PHE C 3 64 ? 10.889 21.020 1.442 1.00 29.68 64 PHE J CA 1
ATOM 3753 C C . PHE C 3 64 ? 9.417 20.995 0.973 1.00 29.70 64 PHE J C 1
ATOM 3754 O O . PHE C 3 64 ? 8.951 21.950 0.340 1.00 27.46 64 PHE J O 1
ATOM 3762 N N . LYS C 3 65 ? 8.700 19.916 1.294 1.00 30.15 65 LYS J N 1
ATOM 3763 C CA . LYS C 3 65 ? 7.293 19.748 0.867 1.00 31.45 65 LYS J CA 1
ATOM 3764 C C . LYS C 3 65 ? 6.418 20.926 1.291 1.00 30.48 65 LYS J C 1
ATOM 3765 O O . LYS C 3 65 ? 5.616 21.392 0.512 1.00 30.67 65 LYS J O 1
ATOM 3771 N N . ASP C 3 66 ? 6.611 21.421 2.513 1.00 30.44 66 ASP J N 1
ATOM 3772 C CA . ASP C 3 66 ? 5.918 22.636 2.966 1.00 30.45 66 ASP J CA 1
ATOM 3773 C C . ASP C 3 66 ? 6.716 23.934 2.750 1.00 29.32 66 ASP J C 1
ATOM 3774 O O . ASP C 3 66 ? 6.382 24.964 3.362 1.00 28.85 66 ASP J O 1
ATOM 3779 N N . LYS C 3 67 ? 7.729 23.911 1.868 1.00 27.84 67 LYS J N 1
ATOM 3780 C CA . LYS C 3 67 ? 8.620 25.073 1.683 1.00 26.88 67 LYS J CA 1
ATOM 3781 C C . LYS C 3 67 ? 8.728 25.619 0.242 1.00 26.50 67 LYS J C 1
ATOM 3782 O O . LYS C 3 67 ? 8.654 26.817 0.034 1.00 24.98 67 LYS J O 1
ATOM 3788 N N . ALA C 3 68 ? 8.880 24.731 -0.729 1.00 26.30 68 ALA J N 1
ATOM 3789 C CA . ALA C 3 68 ? 9.234 25.099 -2.087 1.00 26.15 68 ALA J CA 1
ATOM 3790 C C . ALA C 3 68 ? 8.201 24.555 -3.044 1.00 26.37 68 ALA J C 1
ATOM 3791 O O . ALA C 3 68 ? 7.841 23.364 -2.978 1.00 26.23 68 ALA J O 1
ATOM 3793 N N . THR C 3 69 ? 7.757 25.420 -3.950 1.00 26.37 69 THR J N 1
ATOM 3794 C CA . THR C 3 69 ? 6.852 25.042 -5.016 1.00 26.20 69 THR J CA 1
ATOM 3795 C C . THR C 3 69 ? 7.549 25.376 -6.327 1.00 26.29 69 THR J C 1
ATOM 3796 O O . THR C 3 69 ? 7.964 26.514 -6.526 1.00 25.53 69 THR J O 1
ATOM 3800 N N . LEU C 3 70 ? 7.656 24.383 -7.206 1.00 25.79 70 LEU J N 1
ATOM 3801 C CA . LEU C 3 70 ? 8.293 24.553 -8.515 1.00 27.17 70 LEU J CA 1
ATOM 3802 C C . LEU C 3 70 ? 7.253 24.738 -9.622 1.00 27.63 70 LEU J C 1
ATOM 3803 O O . LEU C 3 70 ? 6.312 23.939 -9.741 1.00 24.19 70 LEU J O 1
ATOM 3808 N N . THR C 3 71 ? 7.417 25.824 -10.387 1.00 29.19 71 THR J N 1
ATOM 3809 C CA . THR C 3 71 ? 6.596 26.098 -11.563 1.00 31.37 71 THR J CA 1
ATOM 3810 C C . THR C 3 71 ? 7.490 26.480 -12.754 1.00 33.76 71 THR J C 1
ATOM 3811 O O . THR C 3 71 ? 8.726 26.465 -12.653 1.00 33.82 71 THR J O 1
ATOM 3815 N N . LEU C 3 72 ? 6.864 26.806 -13.877 1.00 36.54 72 LEU J N 1
ATOM 3816 C CA . LEU C 3 72 ? 7.594 27.301 -15.037 1.00 39.11 72 LEU J CA 1
ATOM 3817 C C . LEU C 3 72 ? 6.735 28.209 -15.883 1.00 40.68 72 LEU J C 1
ATOM 3818 O O . LEU C 3 72 ? 5.516 28.228 -15.738 1.00 41.66 72 LEU J O 1
ATOM 3823 N N . ASP C 3 73 ? 7.392 28.967 -16.753 1.00 42.45 73 ASP J N 1
ATOM 3824 C CA . ASP C 3 73 ? 6.720 29.827 -17.732 1.00 43.66 73 ASP J CA 1
ATOM 3825 C C . ASP C 3 73 ? 7.409 29.644 -19.089 1.00 44.56 73 ASP J C 1
ATOM 3826 O O . ASP C 3 73 ? 8.322 30.392 -19.454 1.00 44.39 73 ASP J O 1
ATOM 3831 N N . ARG C 3 74 ? 6.946 28.633 -19.821 1.00 45.71 74 ARG J N 1
ATOM 3832 C CA . ARG C 3 74 ? 7.480 28.266 -21.136 1.00 46.29 74 ARG J CA 1
ATOM 3833 C C . ARG C 3 74 ? 7.586 29.429 -22.117 1.00 46.52 74 ARG J C 1
ATOM 3834 O O . ARG C 3 74 ? 8.363 29.354 -23.062 1.00 47.12 74 ARG J O 1
ATOM 3842 N N . SER C 3 75 ? 6.806 30.485 -21.888 1.00 46.74 75 SER J N 1
ATOM 3843 C CA . SER C 3 75 ? 6.824 31.705 -22.702 1.00 46.81 75 SER J CA 1
ATOM 3844 C C . SER C 3 75 ? 8.091 32.570 -22.511 1.00 46.53 75 SER J C 1
ATOM 3845 O O . SER C 3 75 ? 8.576 33.186 -23.462 1.00 46.30 75 SER J O 1
ATOM 3848 N N . SER C 3 76 ? 8.599 32.634 -21.280 1.00 45.83 76 SER J N 1
ATOM 3849 C CA . SER C 3 76 ? 9.837 33.370 -20.967 1.00 45.19 76 SER J CA 1
ATOM 3850 C C . SER C 3 76 ? 11.070 32.458 -20.920 1.00 44.26 76 SER J C 1
ATOM 3851 O O . SER C 3 76 ? 12.201 32.953 -20.811 1.00 45.37 76 SER J O 1
ATOM 3854 N N . SER C 3 77 ? 10.855 31.144 -20.995 1.00 42.58 77 SER J N 1
ATOM 3855 C CA . SER C 3 77 ? 11.877 30.137 -20.652 1.00 41.72 77 SER J CA 1
ATOM 3856 C C . SER C 3 77 ? 12.423 30.373 -19.225 1.00 40.23 77 SER J C 1
ATOM 3857 O O . SER C 3 77 ? 13.622 30.240 -18.974 1.00 39.69 77 SER J O 1
ATOM 3860 N N . THR C 3 78 ? 11.532 30.747 -18.305 1.00 38.42 78 THR J N 1
ATOM 3861 C CA . THR C 3 78 ? 11.875 30.923 -16.896 1.00 37.15 78 THR J CA 1
ATOM 3862 C C . THR C 3 78 ? 11.313 29.745 -16.077 1.00 35.98 78 THR J C 1
ATOM 3863 O O . THR C 3 78 ? 10.134 29.420 -16.169 1.00 36.05 78 THR J O 1
ATOM 3867 N N . VAL C 3 79 ? 12.166 29.076 -15.311 1.00 34.60 79 VAL J N 1
ATOM 3868 C CA . VAL C 3 79 ? 11.700 28.169 -14.248 1.00 33.21 79 VAL J CA 1
ATOM 3869 C C . VAL C 3 79 ? 11.686 28.931 -12.923 1.00 31.88 79 VAL J C 1
ATOM 3870 O O . VAL C 3 79 ? 12.461 29.860 -12.757 1.00 31.63 79 VAL J O 1
ATOM 3874 N N . TYR C 3 80 ? 10.761 28.579 -12.015 1.00 30.66 80 TYR J N 1
ATOM 3875 C CA . TYR C 3 80 ? 10.558 29.309 -10.748 1.00 29.29 80 TYR J CA 1
ATOM 3876 C C . TYR C 3 80 ? 10.479 28.408 -9.502 1.00 28.20 80 TYR J C 1
ATOM 3877 O O . TYR C 3 80 ? 9.861 27.328 -9.520 1.00 26.69 80 TYR J O 1
ATOM 3886 N N . MET C 3 81 ? 11.063 28.881 -8.406 1.00 26.63 81 MET J N 1
ATOM 3887 C CA . MET C 3 81 ? 10.917 28.214 -7.117 1.00 26.01 81 MET J CA 1
ATOM 3888 C C . MET C 3 81 ? 10.473 29.211 -6.089 1.00 25.13 81 MET J C 1
ATOM 3889 O O . MET C 3 81 ? 11.196 30.164 -5.772 1.00 24.15 81 MET J O 1
ATOM 3894 N N . GLN C 3 82 ? 9.287 28.972 -5.553 1.00 24.29 82 GLN J N 1
ATOM 3895 C CA . GLN C 3 82 ? 8.744 29.815 -4.537 1.00 24.45 82 GLN J CA 1
ATOM 3896 C C . GLN C 3 82 ? 8.927 29.221 -3.145 1.00 23.80 82 GLN J C 1
ATOM 3897 O O . GLN C 3 82 ? 8.633 28.036 -2.896 1.00 22.37 82 GLN J O 1
ATOM 3903 N N . LEU C 3 83 ? 9.427 30.060 -2.245 1.00 22.65 83 LEU J N 1
ATOM 3904 C CA . LEU C 3 83 ? 9.633 29.665 -0.863 1.00 23.31 83 LEU J CA 1
ATOM 3905 C C . LEU C 3 83 ? 8.520 30.301 -0.035 1.00 24.11 83 LEU J C 1
ATOM 3906 O O . LEU C 3 83 ? 8.337 31.505 -0.071 1.00 23.23 83 LEU J O 1
ATOM 3911 N N . SER C 3 84 ? 7.759 29.476 0.672 1.00 25.48 84 SER J N 1
ATOM 3912 C CA . SER C 3 84 ? 6.655 29.959 1.514 1.00 26.45 84 SER J CA 1
ATOM 3913 C C . SER C 3 84 ? 7.181 30.257 2.913 1.00 27.17 84 SER J C 1
ATOM 3914 O O . SER C 3 84 ? 8.252 29.753 3.293 1.00 26.83 84 SER J O 1
ATOM 3917 N N . SER C 3 85 ? 6.414 31.055 3.669 1.00 27.18 85 SER J N 1
ATOM 3918 C CA . SER C 3 85 ? 6.709 31.396 5.081 1.00 27.57 85 SER J CA 1
ATOM 3919 C C . SER C 3 85 ? 8.203 31.528 5.399 1.00 26.53 85 SER J C 1
ATOM 3920 O O . SER C 3 85 ? 8.685 30.893 6.309 1.00 28.08 85 SER J O 1
ATOM 3923 N N . PRO C 3 86 ? 8.923 32.374 4.661 1.00 26.48 86 PRO J N 1
ATOM 3924 C CA . PRO C 3 86 ? 10.390 32.358 4.798 1.00 26.17 86 PRO J CA 1
ATOM 3925 C C . PRO C 3 86 ? 10.797 32.768 6.197 1.00 25.51 86 PRO J C 1
ATOM 3926 O O . PRO C 3 86 ? 10.185 33.651 6.796 1.00 25.17 86 PRO J O 1
ATOM 3930 N N . THR C 3 87 ? 11.779 32.053 6.728 1.00 25.47 87 THR J N 1
ATOM 3931 C CA . THR C 3 87 ? 12.416 32.379 7.999 1.00 24.32 87 THR J CA 1
ATOM 3932 C C . THR C 3 87 ? 13.933 32.644 7.705 1.00 24.29 87 THR J C 1
ATOM 3933 O O . THR C 3 87 ? 14.372 32.536 6.543 1.00 24.33 87 THR J O 1
ATOM 3937 N N . SER C 3 88 ? 14.707 32.960 8.743 1.00 23.24 88 SER J N 1
ATOM 3938 C CA . SER C 3 88 ? 16.170 33.119 8.654 1.00 23.52 88 SER J CA 1
ATOM 3939 C C . SER C 3 88 ? 16.885 31.810 8.274 1.00 22.62 88 SER J C 1
ATOM 3940 O O . SER C 3 88 ? 17.977 31.827 7.715 1.00 21.27 88 SER J O 1
ATOM 3943 N N . ASP C 3 89 ? 16.255 30.687 8.583 1.00 22.22 89 ASP J N 1
ATOM 3944 C CA . ASP C 3 89 ? 16.723 29.378 8.122 1.00 22.67 89 ASP J CA 1
ATOM 3945 C C . ASP C 3 89 ? 16.697 29.219 6.583 1.00 22.38 89 ASP J C 1
ATOM 3946 O O . ASP C 3 89 ? 17.253 28.272 6.036 1.00 21.46 89 ASP J O 1
ATOM 3951 N N . ASP C 3 90 ? 15.986 30.106 5.912 1.00 21.90 90 ASP J N 1
ATOM 3952 C CA . ASP C 3 90 ? 15.885 30.033 4.473 1.00 22.03 90 ASP J CA 1
ATOM 3953 C C . ASP C 3 90 ? 16.930 30.923 3.776 1.00 21.40 90 ASP J C 1
ATOM 3954 O O . ASP C 3 90 ? 17.091 30.827 2.560 1.00 20.32 90 ASP J O 1
ATOM 3959 N N . SER C 3 91 ? 17.628 31.755 4.554 1.00 20.73 91 SER J N 1
ATOM 3960 C CA . SER C 3 91 ? 18.776 32.511 4.051 1.00 21.64 91 SER J CA 1
ATOM 3961 C C . SER C 3 91 ? 19.898 31.585 3.592 1.00 21.11 91 SER J C 1
ATOM 3962 O O . SER C 3 91 ? 20.441 30.765 4.360 1.00 22.48 91 SER J O 1
ATOM 3965 N N . ALA C 3 92 ? 20.182 31.694 2.313 1.00 20.53 92 ALA J N 1
ATOM 3966 C CA . ALA C 3 92 ? 21.147 30.861 1.640 1.00 19.88 92 ALA J CA 1
ATOM 3967 C C . ALA C 3 92 ? 21.176 31.250 0.172 1.00 19.40 92 ALA J C 1
ATOM 3968 O O . ALA C 3 92 ? 20.377 32.085 -0.273 1.00 19.35 92 ALA J O 1
ATOM 3970 N N . VAL C 3 93 ? 22.104 30.633 -0.546 1.00 17.64 93 VAL J N 1
ATOM 3971 C CA . VAL C 3 93 ? 22.252 30.731 -1.992 1.00 17.87 93 VAL J CA 1
ATOM 3972 C C . VAL C 3 93 ? 21.447 29.588 -2.575 1.00 18.92 93 VAL J C 1
ATOM 3973 O O . VAL C 3 93 ? 21.560 28.400 -2.119 1.00 17.45 93 VAL J O 1
ATOM 3977 N N . TYR C 3 94 ? 20.586 29.954 -3.514 1.00 18.09 94 TYR J N 1
ATOM 3978 C CA . TYR C 3 94 ? 19.787 29.009 -4.279 1.00 19.99 94 TYR J CA 1
ATOM 3979 C C . TYR C 3 94 ? 20.230 29.020 -5.716 1.00 20.48 94 TYR J C 1
ATOM 3980 O O . TYR C 3 94 ? 20.250 30.076 -6.330 1.00 20.58 94 TYR J O 1
ATOM 3989 N N . TYR C 3 95 ? 20.623 27.848 -6.208 1.00 21.24 95 TYR J N 1
ATOM 3990 C CA . TYR C 3 95 ? 21.097 27.668 -7.574 1.00 22.15 95 TYR J CA 1
ATOM 3991 C C . TYR C 3 95 ? 20.047 26.872 -8.328 1.00 23.49 95 TYR J C 1
ATOM 3992 O O . TYR C 3 95 ? 19.459 25.897 -7.786 1.00 22.15 95 TYR J O 1
ATOM 4001 N N . CYS C 3 96 ? 19.820 27.259 -9.579 1.00 23.93 96 CYS J N 1
ATOM 4002 C CA . CYS C 3 96 ? 19.149 26.359 -10.515 1.00 25.26 96 CYS J CA 1
ATOM 4003 C C . CYS C 3 96 ? 20.210 25.725 -11.397 1.00 25.36 96 CYS J C 1
ATOM 4004 O O . CYS C 3 96 ? 21.220 26.343 -11.663 1.00 21.63 96 CYS J O 1
ATOM 4007 N N . ALA C 3 97 ? 19.961 24.491 -11.827 1.00 26.85 97 ALA J N 1
ATOM 4008 C CA . ALA C 3 97 ? 20.936 23.716 -12.576 1.00 28.20 97 ALA J CA 1
ATOM 4009 C C . ALA C 3 97 ? 20.213 22.778 -13.514 1.00 29.72 97 ALA J C 1
ATOM 4010 O O . ALA C 3 97 ? 19.304 22.025 -13.079 1.00 29.73 97 ALA J O 1
ATOM 4012 N N . ARG C 3 98 ? 20.600 22.831 -14.793 1.00 30.99 98 ARG J N 1
ATOM 4013 C CA . ARG C 3 98 ? 20.043 21.925 -15.794 1.00 32.91 98 ARG J CA 1
ATOM 4014 C C . ARG C 3 98 ? 20.880 20.673 -16.019 1.00 33.51 98 ARG J C 1
ATOM 4015 O O . ARG C 3 98 ? 22.103 20.705 -15.974 1.00 34.51 98 ARG J O 1
ATOM 4023 N N . THR C 3 99 ? 20.214 19.562 -16.291 1.00 34.87 99 THR J N 1
ATOM 4024 C CA . THR C 3 99 ? 20.892 18.295 -16.471 1.00 35.27 99 THR J CA 1
ATOM 4025 C C . THR C 3 99 ? 21.618 18.315 -17.835 1.00 36.72 99 THR J C 1
ATOM 4026 O O . THR C 3 99 ? 21.271 19.100 -18.705 1.00 36.69 99 THR J O 1
ATOM 4030 N N . GLY C 3 100 ? 22.671 17.529 -17.985 1.00 38.36 100 GLY J N 1
ATOM 4031 C CA . GLY C 3 100 ? 23.382 17.452 -19.256 1.00 40.36 100 GLY J CA 1
ATOM 4032 C C . GLY C 3 100 ? 22.786 16.380 -20.154 1.00 41.72 100 GLY J C 1
ATOM 4033 O O . GLY C 3 100 ? 22.660 16.570 -21.362 1.00 42.84 100 GLY J O 1
ATOM 4034 N N . ARG C 3 101 ? 22.453 15.243 -19.548 1.00 43.09 101 ARG J N 1
ATOM 4035 C CA . ARG C 3 101 ? 21.714 14.175 -20.208 1.00 44.17 101 ARG J CA 1
ATOM 4036 C C . ARG C 3 101 ? 20.539 13.776 -19.318 1.00 43.71 101 ARG J C 1
ATOM 4037 O O . ARG C 3 101 ? 20.709 13.560 -18.112 1.00 44.25 101 ARG J O 1
ATOM 4045 N N . GLY C 3 102 ? 19.352 13.699 -19.924 1.00 43.32 102 GLY J N 1
ATOM 4046 C CA . GLY C 3 102 ? 18.130 13.259 -19.248 1.00 42.23 102 GLY J CA 1
ATOM 4047 C C . GLY C 3 102 ? 17.805 14.132 -18.054 1.00 41.20 102 GLY J C 1
ATOM 4048 O O . GLY C 3 102 ? 17.617 15.327 -18.193 1.00 40.48 102 GLY J O 1
ATOM 4049 N N . ASP C 3 103 ? 17.764 13.494 -16.893 1.00 40.76 103 ASP J N 1
ATOM 4050 C CA . ASP C 3 103 ? 17.488 14.116 -15.586 1.00 40.93 103 ASP J CA 1
ATOM 4051 C C . ASP C 3 103 ? 18.673 13.895 -14.633 1.00 40.34 103 ASP J C 1
ATOM 4052 O O . ASP C 3 103 ? 18.544 14.083 -13.420 1.00 39.79 103 ASP J O 1
ATOM 4057 N N . ALA C 3 104 ? 19.804 13.447 -15.188 1.00 39.64 104 ALA J N 1
ATOM 4058 C CA . ALA C 3 104 ? 20.922 12.990 -14.389 1.00 38.97 104 ALA J CA 1
ATOM 4059 C C . ALA C 3 104 ? 21.864 14.149 -13.964 1.00 38.34 104 ALA J C 1
ATOM 4060 O O . ALA C 3 104 ? 21.564 14.829 -12.987 1.00 38.17 104 ALA J O 1
ATOM 4062 N N . TRP C 3 105 ? 22.970 14.374 -14.687 1.00 37.39 105 TRP J N 1
ATOM 4063 C CA . TRP C 3 105 ? 24.095 15.184 -14.165 1.00 36.60 105 TRP J CA 1
ATOM 4064 C C . TRP C 3 105 ? 23.873 16.662 -14.388 1.00 35.26 105 TRP J C 1
ATOM 4065 O O . TRP C 3 105 ? 23.298 17.058 -15.385 1.00 34.05 105 TRP J O 1
ATOM 4076 N N . LEU C 3 106 ? 24.312 17.476 -13.432 1.00 34.46 106 LEU J N 1
ATOM 4077 C CA . LEU C 3 106 ? 24.100 18.911 -13.492 1.00 33.72 106 LEU J CA 1
ATOM 4078 C C . LEU C 3 106 ? 25.300 19.596 -14.166 1.00 34.13 106 LEU J C 1
ATOM 4079 O O . LEU C 3 106 ? 26.334 19.813 -13.523 1.00 33.23 106 LEU J O 1
ATOM 4084 N N . THR C 3 107 ? 25.138 19.921 -15.461 1.00 33.77 107 THR J N 1
ATOM 4085 C CA . THR C 3 107 ? 26.195 20.486 -16.302 1.00 34.07 107 THR J CA 1
ATOM 4086 C C . THR C 3 107 ? 26.177 21.998 -16.287 1.00 34.20 107 THR J C 1
ATOM 4087 O O . THR C 3 107 ? 27.231 22.621 -16.189 1.00 34.10 107 THR J O 1
ATOM 4091 N N . TYR C 3 108 ? 24.988 22.593 -16.423 1.00 33.57 108 TYR J N 1
ATOM 4092 C CA . TYR C 3 108 ? 24.870 24.046 -16.371 1.00 33.58 108 TYR J CA 1
ATOM 4093 C C . TYR C 3 108 ? 24.231 24.568 -15.088 1.00 32.26 108 TYR J C 1
ATOM 4094 O O . TYR C 3 108 ? 23.247 24.029 -14.586 1.00 32.19 108 TYR J O 1
ATOM 4103 N N . TRP C 3 109 ? 24.814 25.643 -14.587 1.00 30.66 109 TRP J N 1
ATOM 4104 C CA . TRP C 3 109 ? 24.432 26.200 -13.331 1.00 29.73 109 TRP J CA 1
ATOM 4105 C C . TRP C 3 109 ? 24.263 27.692 -13.496 1.00 29.33 109 TRP J C 1
ATOM 4106 O O . TRP C 3 109 ? 25.097 28.370 -14.124 1.00 28.95 109 TRP J O 1
ATOM 4117 N N . GLY C 3 110 ? 23.194 28.214 -12.919 1.00 27.51 110 GLY J N 1
ATOM 4118 C CA . GLY C 3 110 ? 23.131 29.635 -12.675 1.00 26.66 110 GLY J CA 1
ATOM 4119 C C . GLY C 3 110 ? 24.159 30.016 -11.626 1.00 25.84 110 GLY J C 1
ATOM 4120 O O . GLY C 3 110 ? 24.795 29.148 -10.991 1.00 24.41 110 GLY J O 1
ATOM 4121 N N . GLN C 3 111 ? 24.311 31.323 -11.471 1.00 25.98 111 GLN J N 1
ATOM 4122 C CA . GLN C 3 111 ? 25.250 31.942 -10.516 1.00 26.02 111 GLN J CA 1
ATOM 4123 C C . GLN C 3 111 ? 24.764 31.856 -9.072 1.00 24.59 111 GLN J C 1
ATOM 4124 O O . GLN C 3 111 ? 25.533 32.064 -8.173 1.00 22.27 111 GLN J O 1
ATOM 4130 N N . GLY C 3 112 ? 23.469 31.634 -8.885 1.00 24.20 112 GLY J N 1
ATOM 4131 C CA . GLY C 3 112 ? 22.870 31.577 -7.559 1.00 24.01 112 GLY J CA 1
ATOM 4132 C C . GLY C 3 112 ? 22.292 32.917 -7.145 1.00 24.00 112 GLY J C 1
ATOM 4133 O O . GLY C 3 112 ? 22.884 33.966 -7.433 1.00 24.05 112 GLY J O 1
ATOM 4134 N N . THR C 3 113 ? 21.121 32.865 -6.498 1.00 22.59 113 THR J N 1
ATOM 4135 C CA . THR C 3 113 ? 20.499 34.011 -5.845 1.00 22.08 113 THR J CA 1
ATOM 4136 C C . THR C 3 113 ? 20.715 33.851 -4.344 1.00 21.80 113 THR J C 1
ATOM 4137 O O . THR C 3 113 ? 20.394 32.794 -3.769 1.00 18.69 113 THR J O 1
ATOM 4141 N N . SER C 3 114 ? 21.321 34.867 -3.744 1.00 22.41 114 SER J N 1
ATOM 4142 C CA . SER C 3 114 ? 21.514 34.895 -2.314 1.00 23.79 114 SER J CA 1
ATOM 4143 C C . SER C 3 114 ? 20.263 35.481 -1.692 1.00 23.53 114 SER J C 1
ATOM 4144 O O . SER C 3 114 ? 19.980 36.691 -1.801 1.00 22.74 114 SER J O 1
ATOM 4147 N N . VAL C 3 115 ? 19.481 34.606 -1.088 1.00 23.20 115 VAL J N 1
ATOM 4148 C CA . VAL C 3 115 ? 18.320 35.051 -0.340 1.00 24.06 115 VAL J CA 1
ATOM 4149 C C . VAL C 3 115 ? 18.694 35.482 1.078 1.00 24.44 115 VAL J C 1
ATOM 4150 O O . VAL C 3 115 ? 19.277 34.704 1.815 1.00 24.13 115 VAL J O 1
ATOM 4154 N N . THR C 3 116 ? 18.312 36.705 1.449 1.00 24.45 116 THR J N 1
ATOM 4155 C CA . THR C 3 116 ? 18.438 37.197 2.818 1.00 25.19 116 THR J CA 1
ATOM 4156 C C . THR C 3 116 ? 17.018 37.377 3.414 1.00 25.53 116 THR J C 1
ATOM 4157 O O . THR C 3 116 ? 16.239 38.202 2.922 1.00 24.33 116 THR J O 1
ATOM 4161 N N . VAL C 3 117 ? 16.659 36.568 4.417 1.00 26.01 117 VAL J N 1
ATOM 4162 C CA . VAL C 3 117 ? 15.347 36.732 5.083 1.00 26.99 117 VAL J CA 1
ATOM 4163 C C . VAL C 3 117 ? 15.545 37.662 6.282 1.00 28.15 117 VAL J C 1
ATOM 4164 O O . VAL C 3 117 ? 16.186 37.286 7.272 1.00 27.34 117 VAL J O 1
ATOM 4168 N N . SER C 3 118 ? 15.038 38.890 6.158 1.00 30.09 118 SER J N 1
ATOM 4169 C CA . SER C 3 118 ? 15.330 39.973 7.133 1.00 31.76 118 SER J CA 1
ATOM 4170 C C . SER C 3 118 ? 14.310 41.129 7.140 1.00 33.22 118 SER J C 1
ATOM 4171 O O . SER C 3 118 ? 13.680 41.405 6.135 1.00 33.40 118 SER J O 1
ATOM 4174 N N . SER C 3 119 ? 14.166 41.810 8.281 1.00 35.70 119 SER J N 1
ATOM 4175 C CA . SER C 3 119 ? 13.369 43.068 8.376 1.00 37.11 119 SER J CA 1
ATOM 4176 C C . SER C 3 119 ? 14.129 44.316 7.926 1.00 37.78 119 SER J C 1
ATOM 4177 O O . SER C 3 119 ? 13.537 45.255 7.381 1.00 37.26 119 SER J O 1
ATOM 4180 N N . ALA C 3 120 ? 15.439 44.322 8.160 1.00 38.56 120 ALA J N 1
ATOM 4181 C CA . ALA C 3 120 ? 16.308 45.470 7.855 1.00 39.11 120 ALA J CA 1
ATOM 4182 C C . ALA C 3 120 ? 16.130 45.929 6.401 1.00 39.83 120 ALA J C 1
ATOM 4183 O O . ALA C 3 120 ? 15.773 45.127 5.536 1.00 40.80 120 ALA J O 1
ATOM 4185 N N . LYS C 3 121 ? 16.391 47.197 6.119 1.00 40.36 121 LYS J N 1
ATOM 4186 C CA . LYS C 3 121 ? 16.156 47.725 4.768 1.00 40.62 121 LYS J CA 1
ATOM 4187 C C . LYS C 3 121 ? 17.432 47.631 3.903 1.00 40.84 121 LYS J C 1
ATOM 4188 O O . LYS C 3 121 ? 18.546 47.628 4.437 1.00 40.76 121 LYS J O 1
ATOM 4190 N N . THR C 3 122 ? 17.254 47.553 2.581 1.00 40.94 122 THR J N 1
ATOM 4191 C CA . THR C 3 122 ? 18.354 47.695 1.616 1.00 41.24 122 THR J CA 1
ATOM 4192 C C . THR C 3 122 ? 19.134 49.017 1.796 1.00 41.00 122 THR J C 1
ATOM 4193 O O . THR C 3 122 ? 18.549 50.101 1.703 1.00 41.20 122 THR J O 1
ATOM 4197 N N . THR C 3 123 ? 20.449 48.902 2.031 1.00 40.44 123 THR J N 1
ATOM 4198 C CA . THR C 3 123 ? 21.385 50.039 2.087 1.00 39.69 123 THR J CA 1
ATOM 4199 C C . THR C 3 123 ? 22.495 49.856 1.027 1.00 39.36 123 THR J C 1
ATOM 4200 O O . THR C 3 123 ? 23.148 48.815 0.978 1.00 38.96 123 THR J O 1
ATOM 4204 N N . PRO C 3 124 ? 22.700 50.855 0.145 1.00 38.77 124 PRO J N 1
ATOM 4205 C CA . PRO C 3 124 ? 23.819 50.691 -0.788 1.00 37.41 124 PRO J CA 1
ATOM 4206 C C . PRO C 3 124 ? 25.176 50.969 -0.134 1.00 35.92 124 PRO J C 1
ATOM 4207 O O . PRO C 3 124 ? 25.231 51.618 0.906 1.00 35.26 124 PRO J O 1
ATOM 4211 N N . PRO C 3 125 ? 26.268 50.452 -0.734 1.00 34.52 125 PRO J N 1
ATOM 4212 C CA . PRO C 3 125 ? 27.588 50.621 -0.126 1.00 33.18 125 PRO J CA 1
ATOM 4213 C C . PRO C 3 125 ? 28.185 52.012 -0.294 1.00 32.00 125 PRO J C 1
ATOM 4214 O O . PRO C 3 125 ? 27.921 52.700 -1.265 1.00 31.78 125 PRO J O 1
ATOM 4218 N N . SER C 3 126 ? 28.999 52.410 0.667 1.00 30.81 126 SER J N 1
ATOM 4219 C CA . SER C 3 126 ? 29.928 53.486 0.444 1.00 29.77 126 SER J CA 1
ATOM 4220 C C . SER C 3 126 ? 31.244 52.868 0.017 1.00 28.92 126 SER J C 1
ATOM 4221 O O . SER C 3 126 ? 31.718 51.900 0.632 1.00 28.55 126 SER J O 1
ATOM 4224 N N . VAL C 3 127 ? 31.806 53.410 -1.058 1.00 27.20 127 VAL J N 1
ATOM 4225 C CA . VAL C 3 127 ? 32.967 52.832 -1.697 1.00 25.90 127 VAL J CA 1
ATOM 4226 C C . VAL C 3 127 ? 34.151 53.818 -1.603 1.00 26.09 127 VAL J C 1
ATOM 4227 O O . VAL C 3 127 ? 34.061 54.969 -2.052 1.00 24.79 127 VAL J O 1
ATOM 4231 N N . TYR C 3 128 ? 35.250 53.378 -0.990 1.00 25.05 128 TYR J N 1
ATOM 4232 C CA . TYR C 3 128 ? 36.380 54.256 -0.792 1.00 25.87 128 TYR J CA 1
ATOM 4233 C C . TYR C 3 128 ? 37.643 53.720 -1.433 1.00 26.50 128 TYR J C 1
ATOM 4234 O O . TYR C 3 128 ? 37.981 52.552 -1.252 1.00 24.61 128 TYR J O 1
ATOM 4243 N N . PRO C 3 129 ? 38.346 54.584 -2.204 1.00 27.06 129 PRO J N 1
ATOM 4244 C CA . PRO C 3 129 ? 39.616 54.186 -2.760 1.00 26.96 129 PRO J CA 1
ATOM 4245 C C . PRO C 3 129 ? 40.678 54.148 -1.661 1.00 27.25 129 PRO J C 1
ATOM 4246 O O . PRO C 3 129 ? 40.658 54.987 -0.757 1.00 28.14 129 PRO J O 1
ATOM 4250 N N . LEU C 3 130 ? 41.561 53.156 -1.736 1.00 27.25 130 LEU J N 1
ATOM 4251 C CA . LEU C 3 130 ? 42.711 53.039 -0.862 1.00 27.73 130 LEU J CA 1
ATOM 4252 C C . LEU C 3 130 ? 43.975 53.174 -1.669 1.00 27.68 130 LEU J C 1
ATOM 4253 O O . LEU C 3 130 ? 44.358 52.258 -2.385 1.00 26.16 130 LEU J O 1
ATOM 4258 N N . ALA C 3 131 ? 44.610 54.330 -1.521 1.00 28.84 131 ALA J N 1
ATOM 4259 C CA . ALA C 3 131 ? 45.895 54.632 -2.127 1.00 30.84 131 ALA J CA 1
ATOM 4260 C C . ALA C 3 131 ? 46.998 54.692 -1.069 1.00 32.24 131 ALA J C 1
ATOM 4261 O O . ALA C 3 131 ? 46.740 55.146 0.048 1.00 31.43 131 ALA J O 1
ATOM 4263 N N . PRO C 3 132 ? 48.225 54.255 -1.433 1.00 34.51 132 PRO J N 1
ATOM 4264 C CA . PRO C 3 132 ? 49.441 54.239 -0.634 1.00 36.49 132 PRO J CA 1
ATOM 4265 C C . PRO C 3 132 ? 49.725 55.515 0.128 1.00 38.77 132 PRO J C 1
ATOM 4266 O O . PRO C 3 132 ? 49.574 56.609 -0.415 1.00 38.62 132 PRO J O 1
ATOM 4270 N N . GLY C 3 133 ? 50.172 55.364 1.373 1.00 41.85 133 GLY J N 1
ATOM 4271 C CA . GLY C 3 133 ? 50.607 56.499 2.177 1.00 44.12 133 GLY J CA 1
ATOM 4272 C C . GLY C 3 133 ? 51.910 57.137 1.714 1.00 46.32 133 GLY J C 1
ATOM 4273 O O . GLY C 3 133 ? 52.190 58.277 2.107 1.00 48.45 133 GLY J O 1
ATOM 4274 N N . SER C 3 134 ? 52.711 56.441 0.895 1.00 47.63 134 SER J N 1
ATOM 4275 C CA . SER C 3 134 ? 54.030 56.964 0.475 1.00 48.38 134 SER J CA 1
ATOM 4276 C C . SER C 3 134 ? 54.714 56.122 -0.592 1.00 48.60 134 SER J C 1
ATOM 4277 O O . SER C 3 134 ? 55.939 56.176 -0.716 1.00 48.67 134 SER J O 1
ATOM 4280 N N . ASN C 3 137 ? 58.807 49.246 -4.305 1.00 52.30 137 ASN J N 1
ATOM 4281 C CA . ASN C 3 137 ? 58.595 50.099 -5.474 1.00 52.28 137 ASN J CA 1
ATOM 4282 C C . ASN C 3 137 ? 58.683 49.372 -6.837 1.00 51.10 137 ASN J C 1
ATOM 4283 O O . ASN C 3 137 ? 58.755 50.007 -7.896 1.00 51.87 137 ASN J O 1
ATOM 4288 N N . SER C 3 138 ? 58.688 48.048 -6.821 1.00 49.35 138 SER J N 1
ATOM 4289 C CA . SER C 3 138 ? 58.560 47.280 -8.061 1.00 47.43 138 SER J CA 1
ATOM 4290 C C . SER C 3 138 ? 57.094 46.915 -8.304 1.00 45.17 138 SER J C 1
ATOM 4291 O O . SER C 3 138 ? 56.659 46.797 -9.450 1.00 44.74 138 SER J O 1
ATOM 4294 N N . MET C 3 139 ? 56.358 46.713 -7.210 1.00 42.54 139 MET J N 1
ATOM 4295 C CA . MET C 3 139 ? 54.945 46.321 -7.244 1.00 40.41 139 MET J CA 1
ATOM 4296 C C . MET C 3 139 ? 54.219 47.140 -6.205 1.00 37.46 139 MET J C 1
ATOM 4297 O O . MET C 3 139 ? 54.674 47.190 -5.076 1.00 37.91 139 MET J O 1
ATOM 4302 N N . VAL C 3 140 ? 53.096 47.755 -6.575 1.00 33.33 140 VAL J N 1
ATOM 4303 C CA . VAL C 3 140 ? 52.334 48.606 -5.685 1.00 30.25 140 VAL J CA 1
ATOM 4304 C C . VAL C 3 140 ? 50.987 47.952 -5.422 1.00 28.08 140 VAL J C 1
ATOM 4305 O O . VAL C 3 140 ? 50.398 47.365 -6.320 1.00 26.01 140 VAL J O 1
ATOM 4309 N N . THR C 3 141 ? 50.516 48.057 -4.179 1.00 25.48 141 THR J N 1
ATOM 4310 C CA . THR C 3 141 ? 49.221 47.549 -3.825 1.00 23.68 141 THR J CA 1
ATOM 4311 C C . THR C 3 141 ? 48.213 48.691 -3.620 1.00 22.93 141 THR J C 1
ATOM 4312 O O . THR C 3 141 ? 48.517 49.696 -2.993 1.00 22.60 141 THR J O 1
ATOM 4316 N N . LEU C 3 142 ? 47.037 48.542 -4.215 1.00 21.85 142 LEU J N 1
ATOM 4317 C CA . LEU C 3 142 ? 45.965 49.503 -4.085 1.00 22.38 142 LEU J CA 1
ATOM 4318 C C . LEU C 3 142 ? 44.769 48.749 -3.536 1.00 21.93 142 LEU J C 1
ATOM 4319 O O . LEU C 3 142 ? 44.718 47.524 -3.583 1.00 19.31 142 LEU J O 1
ATOM 4324 N N . GLY C 3 143 ? 43.806 49.495 -3.023 1.00 21.91 143 GLY J N 1
ATOM 4325 C CA . GLY C 3 143 ? 42.663 48.887 -2.385 1.00 21.73 143 GLY J CA 1
ATOM 4326 C C . GLY C 3 143 ? 41.376 49.630 -2.593 1.00 21.59 143 GLY J C 1
ATOM 4327 O O . GLY C 3 143 ? 41.382 50.787 -3.032 1.00 20.79 143 GLY J O 1
ATOM 4328 N N . CYS C 3 144 ? 40.274 48.925 -2.338 1.00 21.81 144 CYS J N 1
ATOM 4329 C CA . CYS C 3 144 ? 38.947 49.520 -2.232 1.00 23.51 144 CYS J CA 1
ATOM 4330 C C . CYS C 3 144 ? 38.252 48.983 -0.983 1.00 22.97 144 CYS J C 1
ATOM 4331 O O . CYS C 3 144 ? 38.300 47.784 -0.699 1.00 21.42 144 CYS J O 1
ATOM 4334 N N . LEU C 3 145 ? 37.603 49.893 -0.250 1.00 22.73 145 LEU J N 1
ATOM 4335 C CA . LEU C 3 145 ? 36.810 49.544 0.936 1.00 21.48 145 LEU J CA 1
ATOM 4336 C C . LEU C 3 145 ? 35.341 49.794 0.583 1.00 21.80 145 LEU J C 1
ATOM 4337 O O . LEU C 3 145 ? 34.960 50.900 0.139 1.00 19.25 145 LEU J O 1
ATOM 4342 N N . VAL C 3 146 ? 34.542 48.738 0.711 1.00 20.74 146 VAL J N 1
ATOM 4343 C CA . VAL C 3 146 ? 33.135 48.768 0.347 1.00 21.80 146 VAL J CA 1
ATOM 4344 C C . VAL C 3 146 ? 32.349 48.654 1.658 1.00 23.16 146 VAL J C 1
ATOM 4345 O O . VAL C 3 146 ? 32.172 47.573 2.213 1.00 20.56 146 VAL J O 1
ATOM 4349 N N . LYS C 3 147 ? 31.935 49.796 2.166 1.00 25.02 147 LYS J N 1
ATOM 4350 C CA . LYS C 3 147 ? 31.437 49.909 3.531 1.00 26.73 147 LYS J CA 1
ATOM 4351 C C . LYS C 3 147 ? 29.949 50.150 3.588 1.00 28.04 147 LYS J C 1
ATOM 4352 O O . LYS C 3 147 ? 29.401 50.882 2.754 1.00 29.16 147 LYS J O 1
ATOM 4358 N N . GLY C 3 148 ? 29.315 49.543 4.588 1.00 28.94 148 GLY J N 1
ATOM 4359 C CA . GLY C 3 148 ? 27.954 49.878 4.998 1.00 29.96 148 GLY J CA 1
ATOM 4360 C C . GLY C 3 148 ? 26.873 49.535 3.989 1.00 30.24 148 GLY J C 1
ATOM 4361 O O . GLY C 3 148 ? 26.076 50.406 3.619 1.00 30.36 148 GLY J O 1
ATOM 4362 N N . TYR C 3 149 ? 26.853 48.276 3.540 1.00 30.28 149 TYR J N 1
ATOM 4363 C CA . TYR C 3 149 ? 25.762 47.767 2.698 1.00 29.92 149 TYR J CA 1
ATOM 4364 C C . TYR C 3 149 ? 24.951 46.663 3.391 1.00 30.38 149 TYR J C 1
ATOM 4365 O O . TYR C 3 149 ? 25.396 46.060 4.372 1.00 30.05 149 TYR J O 1
ATOM 4374 N N . PHE C 3 150 ? 23.728 46.467 2.902 1.00 31.04 150 PHE J N 1
ATOM 4375 C CA . PHE C 3 150 ? 22.850 45.351 3.299 1.00 31.56 150 PHE J CA 1
ATOM 4376 C C . PHE C 3 150 ? 21.842 45.084 2.173 1.00 31.39 150 PHE J C 1
ATOM 4377 O O . PHE C 3 150 ? 21.472 46.000 1.452 1.00 32.06 150 PHE J O 1
ATOM 4385 N N . PRO C 3 151 ? 21.474 43.821 1.928 1.00 31.55 151 PRO J N 1
ATOM 4386 C CA . PRO C 3 151 ? 22.100 42.549 2.299 1.00 31.22 151 PRO J CA 1
ATOM 4387 C C . PRO C 3 151 ? 23.331 42.294 1.431 1.00 30.06 151 PRO J C 1
ATOM 4388 O O . PRO C 3 151 ? 23.647 43.089 0.563 1.00 28.15 151 PRO J O 1
ATOM 4392 N N . GLU C 3 152 ? 23.969 41.149 1.640 1.00 29.52 152 GLU J N 1
ATOM 4393 C CA . GLU C 3 152 ? 24.906 40.618 0.685 1.00 30.26 152 GLU J CA 1
ATOM 4394 C C . GLU C 3 152 ? 24.168 40.261 -0.633 1.00 29.81 152 GLU J C 1
ATOM 4395 O O . GLU C 3 152 ? 22.948 40.107 -0.644 1.00 28.96 152 GLU J O 1
ATOM 4401 N N . PRO C 3 153 ? 24.901 40.104 -1.742 1.00 30.41 153 PRO J N 1
ATOM 4402 C CA . PRO C 3 153 ? 26.328 40.234 -1.896 1.00 30.55 153 PRO J CA 1
ATOM 4403 C C . PRO C 3 153 ? 26.718 41.527 -2.594 1.00 30.46 153 PRO J C 1
ATOM 4404 O O . PRO C 3 153 ? 25.874 42.331 -2.936 1.00 29.61 153 PRO J O 1
ATOM 4408 N N . VAL C 3 154 ? 28.018 41.712 -2.778 1.00 31.31 154 VAL J N 1
ATOM 4409 C CA . VAL C 3 154 ? 28.562 42.788 -3.590 1.00 30.76 154 VAL J CA 1
ATOM 4410 C C . VAL C 3 154 ? 29.516 42.099 -4.581 1.00 31.06 154 VAL J C 1
ATOM 4411 O O . VAL C 3 154 ? 30.051 41.037 -4.260 1.00 30.84 154 VAL J O 1
ATOM 4415 N N . THR C 3 155 ? 29.674 42.647 -5.791 1.00 30.77 155 THR J N 1
ATOM 4416 C CA . THR C 3 155 ? 30.647 42.117 -6.769 1.00 31.16 155 THR J CA 1
ATOM 4417 C C . THR C 3 155 ? 31.709 43.190 -6.953 1.00 30.01 155 THR J C 1
ATOM 4418 O O . THR C 3 155 ? 31.367 44.335 -7.214 1.00 30.18 155 THR J O 1
ATOM 4422 N N . VAL C 3 156 ? 32.976 42.826 -6.795 1.00 28.66 156 VAL J N 1
ATOM 4423 C CA . VAL C 3 156 ? 34.067 43.749 -7.010 1.00 27.79 156 VAL J CA 1
ATOM 4424 C C . VAL C 3 156 ? 34.929 43.276 -8.189 1.00 26.82 156 VAL J C 1
ATOM 4425 O O . VAL C 3 156 ? 35.394 42.143 -8.225 1.00 24.64 156 VAL J O 1
ATOM 4429 N N . THR C 3 157 ? 35.130 44.181 -9.134 1.00 25.45 157 THR J N 1
ATOM 4430 C CA . THR C 3 157 ? 36.064 43.977 -10.219 1.00 25.45 157 THR J CA 1
ATOM 4431 C C . THR C 3 157 ? 37.043 45.123 -10.214 1.00 24.94 157 THR J C 1
ATOM 4432 O O . THR C 3 157 ? 36.812 46.141 -9.571 1.00 24.94 157 THR J O 1
ATOM 4436 N N . TRP C 3 158 ? 38.161 44.925 -10.903 1.00 24.10 158 TRP J N 1
ATOM 4437 C CA . TRP C 3 158 ? 39.133 45.963 -11.079 1.00 24.27 158 TRP J CA 1
ATOM 4438 C C . TRP C 3 158 ? 39.263 46.232 -12.601 1.00 24.22 158 TRP J C 1
ATOM 4439 O O . TRP C 3 158 ? 39.342 45.297 -13.370 1.00 21.23 158 TRP J O 1
ATOM 4450 N N . ASN C 3 159 ? 39.214 47.505 -13.007 1.00 25.28 159 ASN J N 1
ATOM 4451 C CA . ASN C 3 159 ? 39.293 47.908 -14.437 1.00 26.41 159 ASN J CA 1
ATOM 4452 C C . ASN C 3 159 ? 38.329 47.127 -15.320 1.00 27.98 159 ASN J C 1
ATOM 4453 O O . ASN C 3 159 ? 38.735 46.581 -16.346 1.00 28.62 159 ASN J O 1
ATOM 4458 N N . SER C 3 160 ? 37.066 47.057 -14.904 1.00 29.45 160 SER J N 1
ATOM 4459 C CA . SER C 3 160 ? 35.997 46.341 -15.651 1.00 30.62 160 SER J CA 1
ATOM 4460 C C . SER C 3 160 ? 36.252 44.846 -15.890 1.00 31.99 160 SER J C 1
ATOM 4461 O O . SER C 3 160 ? 35.716 44.265 -16.838 1.00 32.80 160 SER J O 1
ATOM 4464 N N . GLY C 3 161 ? 37.063 44.227 -15.029 1.00 33.40 161 GLY J N 1
ATOM 4465 C CA . GLY C 3 161 ? 37.475 42.818 -15.194 1.00 33.94 161 GLY J CA 1
ATOM 4466 C C . GLY C 3 161 ? 38.795 42.602 -15.922 1.00 33.85 161 GLY J C 1
ATOM 4467 O O . GLY C 3 161 ? 39.332 41.510 -15.890 1.00 34.08 161 GLY J O 1
ATOM 4468 N N . SER C 3 162 ? 39.321 43.636 -16.577 1.00 34.23 162 SER J N 1
ATOM 4469 C CA . SER C 3 162 ? 40.634 43.560 -17.252 1.00 33.99 162 SER J CA 1
ATOM 4470 C C . SER C 3 162 ? 41.804 43.360 -16.316 1.00 33.37 162 SER J C 1
ATOM 4471 O O . SER C 3 162 ? 42.851 42.905 -16.742 1.00 32.48 162 SER J O 1
ATOM 4474 N N . LEU C 3 163 ? 41.652 43.757 -15.052 1.00 32.50 163 LEU J N 1
ATOM 4475 C CA . LEU C 3 163 ? 42.680 43.488 -14.041 1.00 32.80 163 LEU J CA 1
ATOM 4476 C C . LEU C 3 163 ? 42.247 42.286 -13.186 1.00 32.97 163 LEU J C 1
ATOM 4477 O O . LEU C 3 163 ? 41.425 42.440 -12.286 1.00 31.89 163 LEU J O 1
ATOM 4482 N N . SER C 3 164 ? 42.829 41.116 -13.474 1.00 33.53 164 SER J N 1
ATOM 4483 C CA . SER C 3 164 ? 42.394 39.824 -12.939 1.00 33.74 164 SER J CA 1
ATOM 4484 C C . SER C 3 164 ? 43.369 39.273 -11.942 1.00 32.70 164 SER J C 1
ATOM 4485 O O . SER C 3 164 ? 42.979 38.833 -10.841 1.00 32.50 164 SER J O 1
ATOM 4488 N N . SER C 3 165 ? 44.614 39.198 -12.407 1.00 30.89 165 SER J N 1
ATOM 4489 C CA . SER C 3 165 ? 45.754 38.772 -11.621 1.00 29.85 165 SER J CA 1
ATOM 4490 C C . SER C 3 165 ? 46.016 39.686 -10.437 1.00 27.89 165 SER J C 1
ATOM 4491 O O . SER C 3 165 ? 45.790 40.887 -10.523 1.00 27.24 165 SER J O 1
ATOM 4494 N N . GLY C 3 166 ? 46.533 39.106 -9.355 1.00 26.65 166 GLY J N 1
ATOM 4495 C CA . GLY C 3 166 ? 46.968 39.869 -8.183 1.00 25.30 166 GLY J CA 1
ATOM 4496 C C . GLY C 3 166 ? 45.861 40.583 -7.395 1.00 24.20 166 GLY J C 1
ATOM 4497 O O . GLY C 3 166 ? 46.157 41.542 -6.661 1.00 22.82 166 GLY J O 1
ATOM 4498 N N . VAL C 3 167 ? 44.611 40.125 -7.560 1.00 22.64 167 VAL J N 1
ATOM 4499 C CA . VAL C 3 167 ? 43.429 40.620 -6.815 1.00 22.45 167 VAL J CA 1
ATOM 4500 C C . VAL C 3 167 ? 43.037 39.728 -5.597 1.00 22.24 167 VAL J C 1
ATOM 4501 O O . VAL C 3 167 ? 43.056 38.514 -5.666 1.00 21.44 167 VAL J O 1
ATOM 4505 N N . HIS C 3 168 ? 42.692 40.364 -4.487 1.00 22.52 168 HIS J N 1
ATOM 4506 C CA . HIS C 3 168 ? 42.104 39.681 -3.335 1.00 22.91 168 HIS J CA 1
ATOM 4507 C C . HIS C 3 168 ? 40.908 40.471 -2.849 1.00 22.43 168 HIS J C 1
ATOM 4508 O O . HIS C 3 168 ? 41.043 41.557 -2.279 1.00 21.06 168 HIS J O 1
ATOM 4515 N N . THR C 3 169 ? 39.732 39.899 -3.067 1.00 22.70 169 THR J N 1
ATOM 4516 C CA . THR C 3 169 ? 38.486 40.476 -2.616 1.00 22.40 169 THR J CA 1
ATOM 4517 C C . THR C 3 169 ? 38.083 39.629 -1.400 1.00 22.96 169 THR J C 1
ATOM 4518 O O . THR C 3 169 ? 37.926 38.411 -1.502 1.00 22.50 169 THR J O 1
ATOM 4522 N N . PHE C 3 170 ? 38.007 40.283 -0.248 1.00 22.03 170 PHE J N 1
ATOM 4523 C CA . PHE C 3 170 ? 37.904 39.611 1.031 1.00 21.87 170 PHE J CA 1
ATOM 4524 C C . PHE C 3 170 ? 36.426 39.372 1.426 1.00 22.22 170 PHE J C 1
ATOM 4525 O O . PHE C 3 170 ? 35.546 40.144 1.033 1.00 22.80 170 PHE J O 1
ATOM 4533 N N . PRO C 3 171 ? 36.136 38.274 2.163 1.00 23.25 171 PRO J N 1
ATOM 4534 C CA . PRO C 3 171 ? 34.755 38.039 2.652 1.00 23.58 171 PRO J CA 1
ATOM 4535 C C . PRO C 3 171 ? 34.199 39.223 3.473 1.00 23.43 171 PRO J C 1
ATOM 4536 O O . PRO C 3 171 ? 34.950 39.822 4.253 1.00 22.92 171 PRO J O 1
ATOM 4540 N N . ALA C 3 172 ? 32.924 39.557 3.296 1.00 23.58 172 ALA J N 1
ATOM 4541 C CA . ALA C 3 172 ? 32.279 40.613 4.090 1.00 24.77 172 ALA J CA 1
ATOM 4542 C C . ALA C 3 172 ? 32.330 40.346 5.581 1.00 26.36 172 ALA J C 1
ATOM 4543 O O . ALA C 3 172 ? 32.397 39.213 5.996 1.00 24.86 172 ALA J O 1
ATOM 4545 N N . VAL C 3 173 ? 32.281 41.432 6.355 1.00 29.04 173 VAL J N 1
ATOM 4546 C CA . VAL C 3 173 ? 32.093 41.420 7.803 1.00 30.86 173 VAL J CA 1
ATOM 4547 C C . VAL C 3 173 ? 30.778 42.168 8.186 1.00 32.41 173 VAL J C 1
ATOM 4548 O O . VAL C 3 173 ? 30.498 43.304 7.740 1.00 31.09 173 VAL J O 1
ATOM 4552 N N . LEU C 3 174 ? 29.956 41.500 8.987 1.00 34.10 174 LEU J N 1
ATOM 4553 C CA . LEU C 3 174 ? 28.652 42.036 9.406 1.00 36.03 174 LEU J CA 1
ATOM 4554 C C . LEU C 3 174 ? 2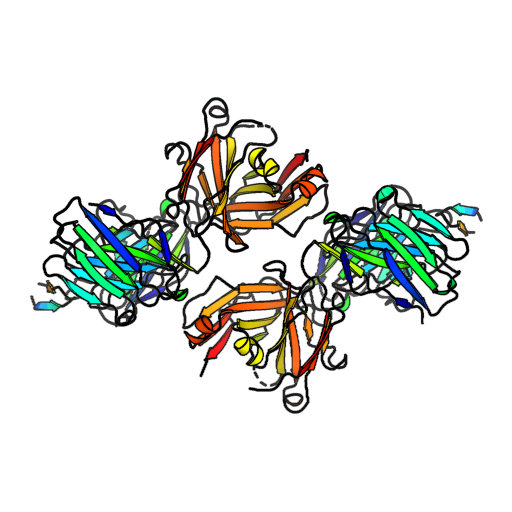8.805 42.842 10.691 1.00 37.22 174 LEU J C 1
ATOM 4555 O O . LEU C 3 174 ? 29.519 42.414 11.601 1.00 37.52 174 LEU J O 1
ATOM 4560 N N . GLN C 3 175 ? 28.139 43.997 10.763 1.00 39.05 175 GLN J N 1
ATOM 4561 C CA . GLN C 3 175 ? 28.112 44.829 11.997 1.00 40.23 175 GLN J CA 1
ATOM 4562 C C . GLN C 3 175 ? 27.066 45.952 11.990 1.00 41.04 175 GLN J C 1
ATOM 4563 O O . GLN C 3 175 ? 27.041 46.794 11.070 1.00 41.58 175 GLN J O 1
ATOM 4569 N N . SER C 3 176 ? 26.228 45.970 13.030 1.00 41.58 176 SER J N 1
ATOM 4570 C CA . SER C 3 176 ? 25.099 46.901 13.153 1.00 42.03 176 SER J CA 1
ATOM 4571 C C . SER C 3 176 ? 24.112 46.694 12.034 1.00 41.83 176 SER J C 1
ATOM 4572 O O . SER C 3 176 ? 23.465 47.652 11.594 1.00 42.39 176 SER J O 1
ATOM 4575 N N . ASP C 3 177 ? 24.001 45.448 11.567 1.00 41.01 177 ASP J N 1
ATOM 4576 C CA . ASP C 3 177 ? 23.129 45.135 10.457 1.00 40.62 177 ASP J CA 1
ATOM 4577 C C . ASP C 3 177 ? 23.671 45.741 9.150 1.00 38.64 177 ASP J C 1
ATOM 4578 O O . ASP C 3 177 ? 22.912 45.989 8.203 1.00 38.66 177 ASP J O 1
ATOM 4583 N N . LEU C 3 178 ? 24.983 45.984 9.089 1.00 36.48 178 LEU J N 1
ATOM 4584 C CA . LEU C 3 178 ? 25.623 46.369 7.820 1.00 34.54 178 LEU J CA 1
ATOM 4585 C C . LEU C 3 178 ? 26.893 45.544 7.563 1.00 32.46 178 LEU J C 1
ATOM 4586 O O . LEU C 3 178 ? 27.627 45.193 8.480 1.00 31.03 178 LEU J O 1
ATOM 4591 N N . TYR C 3 179 ? 27.135 45.256 6.289 1.00 30.59 179 TYR J N 1
ATOM 4592 C CA . TYR C 3 179 ? 28.350 44.590 5.838 1.00 29.11 179 TYR J CA 1
ATOM 4593 C C . TYR C 3 179 ? 29.442 45.549 5.324 1.00 27.66 179 TYR J C 1
ATOM 4594 O O . TYR C 3 179 ? 29.154 46.547 4.671 1.00 26.66 179 TYR J O 1
ATOM 4603 N N . THR C 3 180 ? 30.691 45.186 5.609 1.00 26.56 180 THR J N 1
ATOM 4604 C CA . THR C 3 180 ? 31.859 45.827 5.057 1.00 26.06 180 THR J CA 1
ATOM 4605 C C . THR C 3 180 ? 32.847 44.795 4.515 1.00 25.59 180 THR J C 1
ATOM 4606 O O . THR C 3 180 ? 33.130 43.791 5.164 1.00 24.85 180 THR J O 1
ATOM 4610 N N . LEU C 3 181 ? 33.355 45.079 3.319 1.00 24.01 181 LEU J N 1
ATOM 4611 C CA . LEU C 3 181 ? 34.332 44.226 2.632 1.00 24.51 181 LEU J CA 1
ATOM 4612 C C . LEU C 3 181 ? 35.433 45.120 2.081 1.00 23.68 181 LEU J C 1
ATOM 4613 O O . LEU C 3 181 ? 35.197 46.302 1.866 1.00 23.22 181 LEU J O 1
ATOM 4618 N N . SER C 3 182 ? 36.610 44.545 1.866 1.00 22.71 182 SER J N 1
ATOM 4619 C CA . SER C 3 182 ? 37.699 45.196 1.168 1.00 22.59 182 SER J CA 1
ATOM 4620 C C . SER C 3 182 ? 38.201 44.337 -0.010 1.00 21.76 182 SER J C 1
ATOM 4621 O O . SER C 3 182 ? 38.035 43.109 -0.011 1.00 21.12 182 SER J O 1
ATOM 4624 N N . SER C 3 183 ? 38.797 45.000 -1.000 1.00 20.69 183 SER J N 1
ATOM 4625 C CA . SER C 3 183 ? 39.497 44.337 -2.099 1.00 20.65 183 SER J CA 1
ATOM 4626 C C . SER C 3 183 ? 40.832 45.051 -2.321 1.00 20.15 183 SER J C 1
ATOM 4627 O O . SER C 3 183 ? 40.879 46.270 -2.214 1.00 18.78 183 SER J O 1
ATOM 4630 N N . SER C 3 184 ? 41.896 44.285 -2.592 1.00 19.13 184 SER J N 1
ATOM 4631 C CA . SER C 3 184 ? 43.186 44.819 -2.982 1.00 19.54 184 SER J CA 1
ATOM 4632 C C . SER C 3 184 ? 43.589 44.297 -4.367 1.00 20.00 184 SER J C 1
ATOM 4633 O O . SER C 3 184 ? 43.174 43.198 -4.811 1.00 19.43 184 SER J O 1
ATOM 4636 N N . VAL C 3 185 ? 44.409 45.099 -5.018 1.00 20.50 185 VAL J N 1
ATOM 4637 C CA . VAL C 3 185 ? 45.028 44.732 -6.270 1.00 21.01 185 VAL J CA 1
ATOM 4638 C C . VAL C 3 185 ? 46.498 45.150 -6.197 1.00 22.00 185 VAL J C 1
ATOM 4639 O O . VAL C 3 185 ? 46.849 46.176 -5.595 1.00 20.89 185 VAL J O 1
ATOM 4643 N N . THR C 3 186 ? 47.364 44.280 -6.704 1.00 22.68 186 THR J N 1
ATOM 4644 C CA . THR C 3 186 ? 48.781 44.537 -6.721 1.00 23.93 186 THR J CA 1
ATOM 4645 C C . THR C 3 186 ? 49.207 44.557 -8.201 1.00 25.22 186 THR J C 1
ATOM 4646 O O . THR C 3 186 ? 49.079 43.562 -8.879 1.00 24.02 186 THR J O 1
ATOM 4650 N N . VAL C 3 187 ? 49.681 45.712 -8.675 1.00 26.02 187 VAL J N 1
ATOM 4651 C CA . VAL C 3 187 ? 50.031 45.907 -10.085 1.00 27.16 187 VAL J CA 1
ATOM 4652 C C . VAL C 3 187 ? 51.500 46.343 -10.196 1.00 29.40 187 VAL J C 1
ATOM 4653 O O . VAL C 3 187 ? 52.052 46.875 -9.219 1.00 28.54 187 VAL J O 1
ATOM 4657 N N . PRO C 3 188 ? 52.139 46.134 -11.387 1.00 31.56 188 PRO J N 1
ATOM 4658 C CA . PRO C 3 188 ? 53.485 46.691 -11.556 1.00 32.89 188 PRO J CA 1
ATOM 4659 C C . PRO C 3 188 ? 53.501 48.185 -11.237 1.00 34.20 188 PRO J C 1
ATOM 4660 O O . PRO C 3 188 ? 52.575 48.884 -11.609 1.00 34.15 188 PRO J O 1
ATOM 4664 N N . SER C 3 189 ? 54.532 48.638 -10.521 1.00 36.36 189 SER J N 1
ATOM 4665 C CA . SER C 3 189 ? 54.766 50.061 -10.235 1.00 38.11 189 SER J CA 1
ATOM 4666 C C . SER C 3 189 ? 54.893 50.932 -11.507 1.00 39.25 189 SER J C 1
ATOM 4667 O O . SER C 3 189 ? 54.595 52.128 -11.487 1.00 39.03 189 SER J O 1
ATOM 4670 N N . SER C 3 190 ? 55.347 50.330 -12.606 1.00 40.78 190 SER J N 1
ATOM 4671 C CA . SER C 3 190 ? 55.400 51.021 -13.895 1.00 41.82 190 SER J CA 1
ATOM 4672 C C . SER C 3 190 ? 54.010 51.415 -14.423 1.00 42.76 190 SER J C 1
ATOM 4673 O O . SER C 3 190 ? 53.878 52.411 -15.133 1.00 43.40 190 SER J O 1
ATOM 4676 N N . THR C 3 191 ? 52.967 50.668 -14.058 1.00 43.43 191 THR J N 1
ATOM 4677 C CA . THR C 3 191 ? 51.622 50.880 -14.631 1.00 43.43 191 THR J CA 1
ATOM 4678 C C . THR C 3 191 ? 50.675 51.747 -13.771 1.00 43.59 191 THR J C 1
ATOM 4679 O O . THR C 3 191 ? 49.551 52.019 -14.183 1.00 44.31 191 THR J O 1
ATOM 4683 N N . TRP C 3 192 ? 51.114 52.172 -12.588 1.00 43.29 192 TRP J N 1
ATOM 4684 C CA . TRP C 3 192 ? 50.354 53.121 -11.757 1.00 42.72 192 TRP J CA 1
ATOM 4685 C C . TRP C 3 192 ? 51.337 54.059 -11.062 1.00 42.47 192 TRP J C 1
ATOM 4686 O O . TRP C 3 192 ? 52.311 53.600 -10.485 1.00 43.10 192 TRP J O 1
ATOM 4697 N N . PRO C 3 193 ? 51.072 55.375 -11.074 1.00 42.25 193 PRO J N 1
ATOM 4698 C CA . PRO C 3 193 ? 49.843 56.053 -11.516 1.00 41.66 193 PRO J CA 1
ATOM 4699 C C . PRO C 3 193 ? 49.743 56.372 -13.021 1.00 40.85 193 PRO J C 1
ATOM 4700 O O . PRO C 3 193 ? 48.810 57.040 -13.434 1.00 40.68 193 PRO J O 1
ATOM 4704 N N . SER C 3 194 ? 50.661 55.880 -13.842 1.00 40.43 194 SER J N 1
ATOM 4705 C CA . SER C 3 194 ? 50.628 56.228 -15.262 1.00 39.84 194 SER J CA 1
ATOM 4706 C C . SER C 3 194 ? 49.413 55.624 -15.977 1.00 39.31 194 SER J C 1
ATOM 4707 O O . SER C 3 194 ? 48.832 56.280 -16.835 1.00 39.63 194 SER J O 1
ATOM 4710 N N . GLU C 3 195 ? 49.011 54.398 -15.622 1.00 37.93 195 GLU J N 1
ATOM 4711 C CA . GLU C 3 195 ? 47.668 53.911 -15.983 1.00 37.18 195 GLU J CA 1
ATOM 4712 C C . GLU C 3 195 ? 46.665 54.063 -14.820 1.00 34.86 195 GLU J C 1
ATOM 4713 O O . GLU C 3 195 ? 47.025 53.985 -13.648 1.00 34.50 195 GLU J O 1
ATOM 4719 N N . THR C 3 196 ? 45.402 54.290 -15.163 1.00 32.01 196 THR J N 1
ATOM 4720 C CA . THR C 3 196 ? 44.376 54.456 -14.150 1.00 29.74 196 THR J CA 1
ATOM 4721 C C . THR C 3 196 ? 43.935 53.066 -13.614 1.00 27.25 196 THR J C 1
ATOM 4722 O O . THR C 3 196 ? 43.995 52.060 -14.319 1.00 25.05 196 THR J O 1
ATOM 4726 N N . VAL C 3 197 ? 43.533 53.032 -12.346 1.00 25.69 197 VAL J N 1
ATOM 4727 C CA . VAL C 3 197 ? 43.082 51.801 -11.653 1.00 24.28 197 VAL J CA 1
ATOM 4728 C C . VAL C 3 197 ? 41.787 52.146 -10.940 1.00 23.72 197 VAL J C 1
ATOM 4729 O O . VAL C 3 197 ? 41.757 53.082 -10.165 1.00 21.39 197 VAL J O 1
ATOM 4733 N N . THR C 3 198 ? 40.737 51.385 -11.241 1.00 23.39 198 THR J N 1
ATOM 4734 C CA . THR C 3 198 ? 39.382 51.664 -10.854 1.00 24.25 198 THR J CA 1
ATOM 4735 C C . THR C 3 198 ? 38.822 50.387 -10.267 1.00 25.44 198 THR J C 1
ATOM 4736 O O . THR C 3 198 ? 38.936 49.331 -10.879 1.00 24.05 198 THR J O 1
ATOM 4740 N N . CYS C 3 199 ? 38.255 50.451 -9.068 1.00 25.99 199 CYS J N 1
ATOM 4741 C CA . CYS C 3 199 ? 37.479 49.317 -8.611 1.00 28.01 199 CYS J CA 1
ATOM 4742 C C . CYS C 3 199 ? 36.044 49.581 -9.052 1.00 27.03 199 CYS J C 1
ATOM 4743 O O . CYS C 3 199 ? 35.567 50.711 -8.950 1.00 26.44 199 CYS J O 1
ATOM 4746 N N . ASN C 3 200 ? 35.393 48.534 -9.560 1.00 27.19 200 ASN J N 1
ATOM 4747 C CA . ASN C 3 200 ? 33.981 48.570 -9.953 1.00 27.18 200 ASN J CA 1
ATOM 4748 C C . ASN C 3 200 ? 33.179 47.689 -8.964 1.00 27.29 200 ASN J C 1
ATOM 4749 O O . ASN C 3 200 ? 33.491 46.508 -8.778 1.00 26.28 200 ASN J O 1
ATOM 4754 N N . VAL C 3 201 ? 32.149 48.262 -8.346 1.00 27.50 201 VAL J N 1
ATOM 4755 C CA . VAL C 3 201 ? 31.423 47.610 -7.251 1.00 28.45 201 VAL J CA 1
ATOM 4756 C C . VAL C 3 201 ? 29.924 47.463 -7.582 1.00 29.09 201 VAL J C 1
ATOM 4757 O O . VAL C 3 201 ? 29.240 48.446 -7.863 1.00 28.93 201 VAL J O 1
ATOM 4761 N N . ALA C 3 202 ? 29.419 46.241 -7.551 1.00 30.45 202 ALA J N 1
ATOM 4762 C CA . ALA C 3 202 ? 28.023 45.991 -7.878 1.00 31.92 202 ALA J CA 1
ATOM 4763 C C . ALA C 3 202 ? 27.324 45.501 -6.635 1.00 33.70 202 ALA J C 1
ATOM 4764 O O . ALA C 3 202 ? 27.797 44.552 -5.982 1.00 33.12 202 ALA J O 1
ATOM 4766 N N . HIS C 3 203 ? 26.214 46.164 -6.296 1.00 35.72 203 HIS J N 1
ATOM 4767 C CA . HIS C 3 203 ? 25.351 45.755 -5.193 1.00 37.48 203 HIS J CA 1
ATOM 4768 C C . HIS C 3 203 ? 23.959 45.416 -5.764 1.00 39.14 203 HIS J C 1
ATOM 4769 O O . HIS C 3 203 ? 23.104 46.298 -5.843 1.00 39.19 203 HIS J O 1
ATOM 4776 N N . PRO C 3 204 ? 23.741 44.135 -6.162 1.00 40.58 204 PRO J N 1
ATOM 4777 C CA . PRO C 3 204 ? 22.507 43.716 -6.832 1.00 41.46 204 PRO J CA 1
ATOM 4778 C C . PRO C 3 204 ? 21.230 44.240 -6.164 1.00 42.26 204 PRO J C 1
ATOM 4779 O O . PRO C 3 204 ? 20.389 44.837 -6.838 1.00 43.21 204 PRO J O 1
ATOM 4783 N N . ALA C 3 205 ? 21.121 44.060 -4.851 1.00 42.63 205 ALA J N 1
ATOM 4784 C CA . ALA C 3 205 ? 19.904 44.376 -4.096 1.00 42.83 205 ALA J CA 1
ATOM 4785 C C . ALA C 3 205 ? 19.515 45.853 -4.039 1.00 43.27 205 ALA J C 1
ATOM 4786 O O . ALA C 3 205 ? 18.592 46.208 -3.304 1.00 43.63 205 ALA J O 1
ATOM 4788 N N . SER C 3 206 ? 20.234 46.721 -4.745 1.00 43.11 206 SER J N 1
ATOM 4789 C CA . SER C 3 206 ? 19.794 48.111 -4.911 1.00 43.13 206 SER J CA 1
ATOM 4790 C C . SER C 3 206 ? 19.996 48.609 -6.341 1.00 43.01 206 SER J C 1
ATOM 4791 O O . SER C 3 206 ? 19.806 49.780 -6.615 1.00 42.75 206 SER J O 1
ATOM 4794 N N . SER C 3 207 ? 20.332 47.698 -7.250 1.00 43.22 207 SER J N 1
ATOM 4795 C CA . SER C 3 207 ? 20.669 48.028 -8.643 1.00 43.64 207 SER J CA 1
ATOM 4796 C C . SER C 3 207 ? 21.738 49.119 -8.739 1.00 43.47 207 SER J C 1
ATOM 4797 O O . SER C 3 207 ? 21.784 49.849 -9.716 1.00 43.81 207 SER J O 1
ATOM 4800 N N . THR C 3 208 ? 22.622 49.195 -7.745 1.00 43.23 208 THR J N 1
ATOM 4801 C CA . THR C 3 208 ? 23.709 50.174 -7.763 1.00 43.08 208 THR J CA 1
ATOM 4802 C C . THR C 3 208 ? 24.967 49.610 -8.432 1.00 42.46 208 THR J C 1
ATOM 4803 O O . THR C 3 208 ? 25.245 48.419 -8.345 1.00 42.61 208 THR J O 1
ATOM 4807 N N . LYS C 3 209 ? 25.678 50.478 -9.145 1.00 42.09 209 LYS J N 1
ATOM 4808 C CA . LYS C 3 209 ? 27.022 50.211 -9.660 1.00 41.80 209 LYS J CA 1
ATOM 4809 C C . LYS C 3 209 ? 27.854 51.472 -9.454 1.00 40.71 209 LYS J C 1
ATOM 4810 O O . LYS C 3 209 ? 27.411 52.576 -9.793 1.00 40.17 209 LYS J O 1
ATOM 4816 N N . VAL C 3 210 ? 29.052 51.317 -8.902 1.00 39.01 210 VAL J N 1
ATOM 4817 C CA . VAL C 3 210 ? 29.943 52.446 -8.703 1.00 38.32 210 VAL J CA 1
ATOM 4818 C C . VAL C 3 210 ? 31.384 52.112 -9.102 1.00 37.24 210 VAL J C 1
ATOM 4819 O O . VAL C 3 210 ? 31.898 51.014 -8.821 1.00 35.57 210 VAL J O 1
ATOM 4823 N N . ASP C 3 211 ? 32.001 53.065 -9.793 1.00 36.27 211 ASP J N 1
ATOM 4824 C CA . ASP C 3 211 ? 33.404 53.024 -10.104 1.00 36.24 211 ASP J CA 1
ATOM 4825 C C . ASP C 3 211 ? 34.083 54.044 -9.217 1.00 35.99 211 ASP J C 1
ATOM 4826 O O . ASP C 3 211 ? 33.668 55.212 -9.170 1.00 36.26 211 ASP J O 1
ATOM 4831 N N . LYS C 3 212 ? 35.123 53.611 -8.515 1.00 35.27 212 LYS J N 1
ATOM 4832 C CA . LYS C 3 212 ? 35.995 54.539 -7.814 1.00 34.63 212 LYS J CA 1
ATOM 4833 C C . LYS C 3 212 ? 37.411 54.391 -8.369 1.00 33.30 212 LYS J C 1
ATOM 4834 O O . LYS C 3 212 ? 38.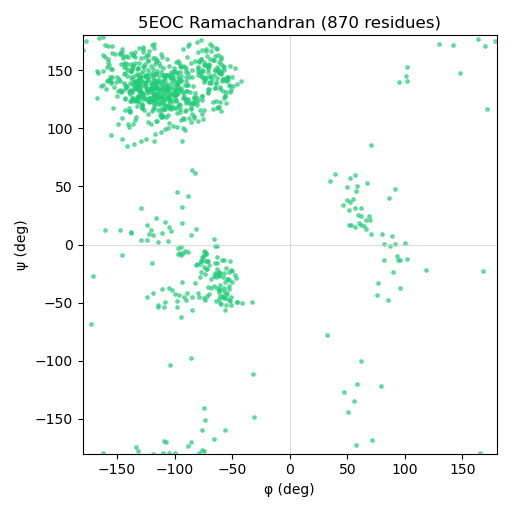037 53.352 -8.268 1.00 31.13 212 LYS J O 1
ATOM 4840 N N . LYS C 3 213 ? 37.878 55.456 -8.999 1.00 33.30 213 LYS J N 1
ATOM 4841 C CA . LYS C 3 213 ? 39.278 55.573 -9.418 1.00 33.90 213 LYS J CA 1
ATOM 4842 C C . LYS C 3 213 ? 40.221 55.765 -8.210 1.00 32.90 213 LYS J C 1
ATOM 4843 O O . LYS C 3 213 ? 39.998 56.606 -7.360 1.00 31.22 213 LYS J O 1
ATOM 4849 N N . ILE C 3 214 ? 41.286 54.975 -8.154 1.00 33.33 214 ILE J N 1
ATOM 4850 C CA . ILE C 3 214 ? 42.348 55.188 -7.179 1.00 33.65 214 ILE J CA 1
ATOM 4851 C C . ILE C 3 214 ? 43.283 56.334 -7.668 1.00 34.60 214 ILE J C 1
ATOM 4852 O O . ILE C 3 214 ? 44.086 56.126 -8.570 1.00 33.92 214 ILE J O 1
ATOM 4857 N N . VAL C 3 215 ? 43.179 57.517 -7.046 1.00 35.51 215 VAL J N 1
ATOM 4858 C CA . VAL C 3 215 ? 44.059 58.683 -7.325 1.00 37.09 215 VAL J CA 1
ATOM 4859 C C . VAL C 3 215 ? 45.242 58.746 -6.351 1.00 37.12 215 VAL J C 1
ATOM 4860 O O . VAL C 3 215 ? 45.030 58.611 -5.147 1.00 35.99 215 VAL J O 1
ATOM 4864 N N . PRO C 3 216 ? 46.482 58.986 -6.845 1.00 38.03 216 PRO J N 1
ATOM 4865 C CA . PRO C 3 216 ? 47.565 59.152 -5.864 1.00 38.75 216 PRO J CA 1
ATOM 4866 C C . PRO C 3 216 ? 47.270 60.332 -4.929 1.00 39.37 216 PRO J C 1
ATOM 4867 O O . PRO C 3 216 ? 46.613 61.272 -5.353 1.00 38.84 216 PRO J O 1
ATOM 4871 N N . ARG C 3 217 ? 47.742 60.272 -3.683 1.00 40.51 217 ARG J N 1
ATOM 4872 C CA . ARG C 3 217 ? 47.374 61.265 -2.655 1.00 41.68 217 ARG J CA 1
ATOM 4873 C C . ARG C 3 217 ? 47.945 62.651 -2.905 1.00 42.25 217 ARG J C 1
ATOM 4874 O O . ARG C 3 217 ? 49.013 62.775 -3.494 1.00 42.70 217 ARG J O 1
ATOM 4882 N N . ASN D 2 1 ? 15.899 7.833 1.904 1.00 49.30 1 ASN M N 1
ATOM 4883 C CA . ASN D 2 1 ? 16.707 8.184 0.703 1.00 49.18 1 ASN M CA 1
ATOM 4884 C C . ASN D 2 1 ? 18.125 7.650 0.850 1.00 48.66 1 ASN M C 1
ATOM 4885 O O . ASN D 2 1 ? 18.522 7.176 1.904 1.00 48.54 1 ASN M O 1
ATOM 4890 N N . ILE D 2 2 ? 18.905 7.779 -0.211 1.00 48.19 2 ILE M N 1
ATOM 4891 C CA . ILE D 2 2 ? 20.317 7.404 -0.177 1.00 47.52 2 ILE M CA 1
ATOM 4892 C C . ILE D 2 2 ? 21.166 8.491 0.523 1.00 46.93 2 ILE M C 1
ATOM 4893 O O . ILE D 2 2 ? 21.218 9.641 0.069 1.00 47.45 2 ILE M O 1
ATOM 4898 N N . VAL D 2 3 ? 21.775 8.131 1.658 1.00 45.72 3 VAL M N 1
ATOM 4899 C CA . VAL D 2 3 ? 22.703 8.996 2.382 1.00 44.39 3 VAL M CA 1
ATOM 4900 C C . VAL D 2 3 ? 24.090 8.775 1.769 1.00 43.32 3 VAL M C 1
ATOM 4901 O O . VAL D 2 3 ? 24.566 7.637 1.737 1.00 42.53 3 VAL M O 1
ATOM 4905 N N . LEU D 2 4 ? 24.703 9.843 1.243 1.00 41.85 4 LEU M N 1
ATOM 4906 C CA . LEU D 2 4 ? 26.076 9.805 0.700 1.00 40.77 4 LEU M CA 1
ATOM 4907 C C . LEU D 2 4 ? 27.051 10.279 1.771 1.00 40.72 4 LEU M C 1
ATOM 4908 O O . LEU D 2 4 ? 26.941 11.399 2.268 1.00 39.47 4 LEU M O 1
ATOM 4913 N N . THR D 2 5 ? 28.006 9.431 2.138 1.00 40.85 5 THR M N 1
ATOM 4914 C CA . THR D 2 5 ? 28.966 9.775 3.192 1.00 41.24 5 THR M CA 1
ATOM 4915 C C . THR D 2 5 ? 30.339 10.026 2.582 1.00 41.05 5 THR M C 1
ATOM 4916 O O . THR D 2 5 ? 31.087 9.095 2.272 1.00 40.98 5 THR M O 1
ATOM 4920 N N . GLN D 2 6 ? 30.653 11.302 2.410 1.00 40.66 6 GLN M N 1
ATOM 4921 C CA . GLN D 2 6 ? 31.932 11.716 1.868 1.00 40.27 6 GLN M CA 1
ATOM 4922 C C . GLN D 2 6 ? 32.942 11.908 3.001 1.00 39.81 6 GLN M C 1
ATOM 4923 O O . GLN D 2 6 ? 32.634 12.546 4.005 1.00 39.14 6 GLN M O 1
ATOM 4929 N N . SER D 2 7 ? 34.139 11.349 2.833 1.00 39.63 7 SER M N 1
ATOM 4930 C CA . SER D 2 7 ? 35.262 11.589 3.747 1.00 39.79 7 SER M CA 1
ATOM 4931 C C . SER D 2 7 ? 36.621 11.577 3.013 1.00 39.61 7 SER M C 1
ATOM 4932 O O . SER D 2 7 ? 36.750 11.012 1.930 1.00 38.52 7 SER M O 1
ATOM 4935 N N . PRO D 2 8 ? 37.628 12.259 3.582 1.00 39.88 8 PRO M N 1
ATOM 4936 C CA . PRO D 2 8 ? 37.575 13.028 4.827 1.00 40.59 8 PRO M CA 1
ATOM 4937 C C . PRO D 2 8 ? 36.859 14.381 4.660 1.00 41.11 8 PRO M C 1
ATOM 4938 O O . PRO D 2 8 ? 36.621 14.800 3.544 1.00 40.53 8 PRO M O 1
ATOM 4942 N N . VAL D 2 9 ? 36.532 15.039 5.770 1.00 42.63 9 VAL M N 1
ATOM 4943 C CA . VAL D 2 9 ? 36.036 16.442 5.764 1.00 43.83 9 VAL M CA 1
ATOM 4944 C C . VAL D 2 9 ? 37.000 17.428 5.039 1.00 43.83 9 VAL M C 1
ATOM 4945 O O . VAL D 2 9 ? 36.593 18.180 4.140 1.00 42.93 9 VAL M O 1
ATOM 4949 N N . SER D 2 10 ? 38.273 17.407 5.432 1.00 44.65 10 SER M N 1
ATOM 4950 C CA . SER D 2 10 ? 39.334 18.156 4.730 1.00 45.03 10 SER M CA 1
ATOM 4951 C C . SER D 2 10 ? 40.553 17.282 4.439 1.00 45.06 10 SER M C 1
ATOM 4952 O O . SER D 2 10 ? 40.664 16.178 4.945 1.00 45.00 10 SER M O 1
ATOM 4955 N N . LEU D 2 11 ? 41.458 17.805 3.620 1.00 45.34 11 LEU M N 1
ATOM 4956 C CA . LEU D 2 11 ? 42.619 17.071 3.132 1.00 45.77 11 LEU M CA 1
ATOM 4957 C C . LEU D 2 11 ? 43.655 18.059 2.559 1.00 45.52 11 LEU M C 1
ATOM 4958 O O . LEU D 2 11 ? 43.285 18.985 1.826 1.00 45.28 11 LEU M O 1
ATOM 4963 N N . ALA D 2 12 ? 44.937 17.848 2.888 1.00 45.09 12 ALA M N 1
ATOM 4964 C CA . ALA D 2 12 ? 46.056 18.633 2.333 1.00 44.80 12 ALA M CA 1
ATOM 4965 C C . ALA D 2 12 ? 47.020 17.773 1.501 1.00 44.60 12 ALA M C 1
ATOM 4966 O O . ALA D 2 12 ? 47.516 16.773 1.981 1.00 44.11 12 ALA M O 1
ATOM 4968 N N . VAL D 2 13 ? 47.291 18.187 0.267 1.00 44.59 13 VAL M N 1
ATOM 4969 C CA . VAL D 2 13 ? 48.179 17.464 -0.635 1.00 45.21 13 VAL M CA 1
ATOM 4970 C C . VAL D 2 13 ? 49.216 18.427 -1.197 1.00 46.26 13 VAL M C 1
ATOM 4971 O O . VAL D 2 13 ? 48.906 19.608 -1.378 1.00 46.11 13 VAL M O 1
ATOM 4975 N N . SER D 2 14 ? 50.437 17.936 -1.468 1.00 47.31 14 SER M N 1
ATOM 4976 C CA . SER D 2 14 ? 51.527 18.779 -1.998 1.00 47.86 14 SER M CA 1
ATOM 4977 C C . SER D 2 14 ? 51.364 18.925 -3.472 1.00 49.03 14 SER M C 1
ATOM 4978 O O . SER D 2 14 ? 50.748 18.082 -4.108 1.00 49.68 14 SER M O 1
ATOM 4981 N N . LEU D 2 15 ? 51.967 19.980 -4.007 1.00 50.24 15 LEU M N 1
ATOM 4982 C CA . LEU D 2 15 ? 51.877 20.329 -5.414 1.00 51.01 15 LEU M CA 1
ATOM 4983 C C . LEU D 2 15 ? 52.321 19.180 -6.311 1.00 51.64 15 LEU M C 1
ATOM 4984 O O . LEU D 2 15 ? 51.984 19.156 -7.498 1.00 52.72 15 LEU M O 1
ATOM 4989 N N . GLY D 2 16 ? 53.087 18.233 -5.782 1.00 51.58 16 GLY M N 1
ATOM 4990 C CA . GLY D 2 16 ? 53.390 17.027 -6.554 1.00 51.81 16 GLY M CA 1
ATOM 4991 C C . GLY D 2 16 ? 52.259 15.984 -6.586 1.00 51.52 16 GLY M C 1
ATOM 4992 O O . GLY D 2 16 ? 51.890 15.486 -7.649 1.00 51.71 16 GLY M O 1
ATOM 4993 N N . GLN D 2 17 ? 51.672 15.730 -5.419 1.00 50.95 17 GLN M N 1
ATOM 4994 C CA . GLN D 2 17 ? 51.076 14.438 -5.052 1.00 50.48 17 GLN M CA 1
ATOM 4995 C C . GLN D 2 17 ? 49.695 14.021 -5.622 1.00 50.04 17 GLN M C 1
ATOM 4996 O O . GLN D 2 17 ? 49.244 14.509 -6.662 1.00 50.08 17 GLN M O 1
ATOM 4998 N N . ARG D 2 18 ? 49.061 13.079 -4.921 1.00 49.44 18 ARG M N 1
ATOM 4999 C CA . ARG D 2 18 ? 47.784 12.483 -5.328 1.00 49.24 18 ARG M CA 1
ATOM 5000 C C . ARG D 2 18 ? 46.735 12.678 -4.233 1.00 48.33 18 ARG M C 1
ATOM 5001 O O . ARG D 2 18 ? 46.949 12.304 -3.071 1.00 48.52 18 ARG M O 1
ATOM 5009 N N . ALA D 2 19 ? 45.601 13.259 -4.607 1.00 46.99 19 ALA M N 1
ATOM 5010 C CA . ALA D 2 19 ? 44.497 13.423 -3.669 1.00 46.14 19 ALA M CA 1
ATOM 5011 C C . ALA D 2 19 ? 43.500 12.258 -3.828 1.00 45.18 19 ALA M C 1
ATOM 5012 O O . ALA D 2 19 ? 43.114 11.906 -4.943 1.00 44.85 19 ALA M O 1
ATOM 5014 N N . THR D 2 20 ? 43.092 11.674 -2.705 1.00 44.23 20 THR M N 1
ATOM 5015 C CA . THR D 2 20 ? 42.149 10.561 -2.706 1.00 43.64 20 THR M CA 1
ATOM 5016 C C . THR D 2 20 ? 40.930 10.897 -1.850 1.00 42.47 20 THR M C 1
ATOM 5017 O O . THR D 2 20 ? 41.047 11.044 -0.627 1.00 43.08 20 THR M O 1
ATOM 5021 N N . ILE D 2 21 ? 39.777 11.045 -2.506 1.00 41.00 21 ILE M N 1
ATOM 5022 C CA . ILE D 2 21 ? 38.537 11.506 -1.879 1.00 39.50 21 ILE M CA 1
ATOM 5023 C C . ILE D 2 21 ? 37.506 10.405 -2.049 1.00 38.90 21 ILE M C 1
ATOM 5024 O O . ILE D 2 21 ? 37.374 9.870 -3.131 1.00 37.52 21 ILE M O 1
ATOM 5029 N N . SER D 2 22 ? 36.751 10.084 -1.000 1.00 38.41 22 SER M N 1
ATOM 5030 C CA . SER D 2 22 ? 35.796 8.985 -1.109 1.00 39.07 22 SER M CA 1
ATOM 5031 C C . SER D 2 22 ? 34.354 9.337 -0.750 1.00 38.71 22 SER M C 1
ATOM 5032 O O . SER D 2 22 ? 34.093 10.134 0.163 1.00 38.07 22 SER M O 1
ATOM 5035 N N . CYS D 2 23 ? 33.446 8.692 -1.481 1.00 38.72 23 CYS M N 1
ATOM 5036 C CA . CYS D 2 23 ? 32.013 8.814 -1.303 1.00 39.21 23 CYS M CA 1
ATOM 5037 C C . CYS D 2 23 ? 31.412 7.419 -1.131 1.00 40.11 23 CYS M C 1
ATOM 5038 O O . CYS D 2 23 ? 31.491 6.595 -2.030 1.00 39.99 23 CYS M O 1
ATOM 5041 N N . ARG D 2 24 ? 30.841 7.151 0.032 1.00 41.47 24 ARG M N 1
ATOM 5042 C CA . ARG D 2 24 ? 30.167 5.883 0.281 1.00 43.07 24 ARG M CA 1
ATOM 5043 C C . ARG D 2 24 ? 28.667 6.164 0.295 1.00 43.33 24 ARG M C 1
ATOM 5044 O O . ARG D 2 24 ? 28.216 7.117 0.939 1.00 43.62 24 ARG M O 1
ATOM 5052 N N . ALA D 2 25 ? 27.906 5.362 -0.444 1.00 43.70 25 ALA M N 1
ATOM 5053 C CA . ALA D 2 25 ? 26.450 5.456 -0.453 1.00 44.02 25 ALA M CA 1
ATOM 5054 C C . ALA D 2 25 ? 25.813 4.357 0.411 1.00 44.59 25 ALA M C 1
ATOM 5055 O O . ALA D 2 25 ? 26.298 3.223 0.442 1.00 43.82 25 ALA M O 1
ATOM 5057 N N . SER D 2 26 ? 24.734 4.710 1.120 1.00 45.38 26 SER M N 1
ATOM 5058 C CA . SER D 2 26 ? 23.896 3.738 1.840 1.00 46.12 26 SER M CA 1
ATOM 5059 C C . SER D 2 26 ? 23.391 2.565 0.975 1.00 46.90 26 SER M C 1
ATOM 5060 O O . SER D 2 26 ? 23.275 1.440 1.448 1.00 47.60 26 SER M O 1
ATOM 5063 N N . LYS D 2 27 ? 23.096 2.840 -0.286 1.00 47.88 27 LYS M N 1
ATOM 5064 C CA . LYS D 2 27 ? 22.481 1.877 -1.191 1.00 48.92 27 LYS M CA 1
ATOM 5065 C C . LYS D 2 27 ? 23.250 2.001 -2.504 1.00 48.92 27 LYS M C 1
ATOM 5066 O O . LYS D 2 27 ? 23.972 2.977 -2.717 1.00 49.30 27 LYS M O 1
ATOM 5072 N N . SER D 2 28 ? 23.111 1.006 -3.374 1.00 48.87 28 SER M N 1
ATOM 5073 C CA . SER D 2 28 ? 23.763 1.027 -4.671 1.00 48.57 28 SER M CA 1
ATOM 5074 C C . SER D 2 28 ? 23.109 2.079 -5.541 1.00 48.75 28 SER M C 1
ATOM 5075 O O . SER D 2 28 ? 21.952 2.456 -5.319 1.00 48.97 28 SER M O 1
ATOM 5078 N N . VAL D 2 29 ? 23.878 2.571 -6.506 1.00 48.74 29 VAL M N 1
ATOM 5079 C CA . VAL D 2 29 ? 23.416 3.545 -7.490 1.00 48.95 29 VAL M CA 1
ATOM 5080 C C . VAL D 2 29 ? 23.741 3.096 -8.916 1.00 49.76 29 VAL M C 1
ATOM 5081 O O . VAL D 2 29 ? 23.480 3.816 -9.869 1.00 49.23 29 VAL M O 1
ATOM 5085 N N . SER D 2 30 ? 24.297 1.895 -9.062 1.00 51.34 30 SER M N 1
ATOM 5086 C CA . SER D 2 30 ? 24.594 1.350 -10.386 1.00 52.61 30 SER M CA 1
ATOM 5087 C C . SER D 2 30 ? 23.495 0.435 -10.892 1.00 53.29 30 SER M C 1
ATOM 5088 O O . SER D 2 30 ? 22.722 -0.118 -10.119 1.00 53.20 30 SER M O 1
ATOM 5091 N N . THR D 2 31 ? 23.437 0.300 -12.209 1.00 54.36 31 THR M N 1
ATOM 5092 C CA . THR D 2 31 ? 22.691 -0.777 -12.843 1.00 55.21 31 THR M CA 1
ATOM 5093 C C . THR D 2 31 ? 23.533 -1.315 -13.980 1.00 54.96 31 THR M C 1
ATOM 5094 O O . THR D 2 31 ? 23.904 -0.571 -14.881 1.00 54.75 31 THR M O 1
ATOM 5098 N N . SER D 2 32 ? 23.807 -2.617 -13.932 1.00 55.07 32 SER M N 1
ATOM 5099 C CA . SER D 2 32 ? 24.900 -3.222 -14.695 1.00 55.11 32 SER M CA 1
ATOM 5100 C C . SER D 2 32 ? 26.191 -2.491 -14.313 1.00 54.79 32 SER M C 1
ATOM 5101 O O . SER D 2 32 ? 26.432 -2.256 -13.116 1.00 54.46 32 SER M O 1
ATOM 5104 N N . GLY D 2 33 ? 27.003 -2.129 -15.306 1.00 54.36 33 GLY M N 1
ATOM 5105 C CA . GLY D 2 33 ? 28.237 -1.390 -15.062 1.00 54.30 33 GLY M CA 1
ATOM 5106 C C . GLY D 2 33 ? 28.063 0.096 -15.289 1.00 53.96 33 GLY M C 1
ATOM 5107 O O . GLY D 2 33 ? 28.899 0.726 -15.923 1.00 54.11 33 GLY M O 1
ATOM 5108 N N . TYR D 2 34 ? 26.968 0.649 -14.774 1.00 53.84 34 TYR M N 1
ATOM 5109 C CA . TYR D 2 34 ? 26.636 2.068 -14.941 1.00 53.56 34 TYR M CA 1
ATOM 5110 C C . TYR D 2 34 ? 26.213 2.626 -13.608 1.00 52.37 34 TYR M C 1
ATOM 5111 O O . TYR D 2 34 ? 25.125 2.322 -13.141 1.00 51.99 34 TYR M O 1
ATOM 5120 N N . SER D 2 35 ? 27.076 3.437 -13.004 1.00 51.25 35 SER M N 1
ATOM 5121 C CA . SER D 2 35 ? 26.834 3.975 -11.671 1.00 50.28 35 SER M CA 1
ATOM 5122 C C . SER D 2 35 ? 26.422 5.438 -11.763 1.00 49.84 35 SER M C 1
ATOM 5123 O O . SER D 2 35 ? 27.135 6.249 -12.352 1.00 50.20 35 SER M O 1
ATOM 5126 N N . TYR D 2 36 ? 25.268 5.762 -11.182 1.00 48.91 36 TYR M N 1
ATOM 5127 C CA . TYR D 2 36 ? 24.703 7.114 -11.236 1.00 48.04 36 TYR M CA 1
ATOM 5128 C C . TYR D 2 36 ? 25.278 7.997 -10.131 1.00 46.85 36 TYR M C 1
ATOM 5129 O O . TYR D 2 36 ? 24.571 8.470 -9.235 1.00 46.49 36 TYR M O 1
ATOM 5138 N N . MET D 2 37 ? 26.589 8.216 -10.235 1.00 45.28 37 MET M N 1
ATOM 5139 C CA . MET D 2 37 ? 27.342 9.004 -9.282 1.00 43.44 37 MET M CA 1
ATOM 5140 C C . MET D 2 37 ? 28.140 10.029 -10.060 1.00 41.68 37 MET M C 1
ATOM 5141 O O . MET D 2 37 ? 28.777 9.711 -11.066 1.00 40.68 37 MET M O 1
ATOM 5146 N N . HIS D 2 38 ? 28.041 11.275 -9.602 1.00 39.61 38 HIS M N 1
ATOM 5147 C CA . HIS D 2 38 ? 28.625 12.411 -10.259 1.00 37.75 38 HIS M CA 1
ATOM 5148 C C . HIS D 2 38 ? 29.469 13.198 -9.258 1.00 35.28 38 HIS M C 1
ATOM 5149 O O . HIS D 2 38 ? 29.244 13.129 -8.064 1.00 35.82 38 HIS M O 1
ATOM 5156 N N . TRP D 2 39 ? 30.464 13.909 -9.765 1.00 32.67 39 TRP M N 1
ATOM 5157 C CA . TRP D 2 39 ? 31.395 14.679 -8.952 1.00 30.38 39 TRP M CA 1
ATOM 5158 C C . TRP D 2 39 ? 31.510 16.097 -9.484 1.00 28.61 39 TRP M C 1
ATOM 5159 O O . TRP D 2 39 ? 31.679 16.317 -10.683 1.00 27.17 39 TRP M O 1
ATOM 5170 N N . TYR D 2 40 ? 31.431 17.044 -8.560 1.00 27.41 40 TYR M N 1
ATOM 5171 C CA . TYR D 2 40 ? 31.516 18.471 -8.842 1.00 26.80 40 TYR M CA 1
ATOM 5172 C C . TYR D 2 40 ? 32.642 19.061 -8.027 1.00 25.43 40 TYR M C 1
ATOM 5173 O O . TYR D 2 40 ? 33.039 18.514 -7.009 1.00 23.91 40 TYR M O 1
ATOM 5182 N N . GLN D 2 41 ? 33.115 20.200 -8.499 1.00 24.95 41 GLN M N 1
ATOM 5183 C CA . GLN D 2 41 ? 34.179 20.975 -7.878 1.00 24.59 41 GLN M CA 1
ATOM 5184 C C . GLN D 2 41 ? 33.638 22.377 -7.638 1.00 24.33 41 GLN M C 1
ATOM 5185 O O . GLN D 2 41 ? 33.071 22.970 -8.546 1.00 22.34 41 GLN M O 1
ATOM 5191 N N . GLN D 2 42 ? 33.835 22.928 -6.443 1.00 24.36 42 GLN M N 1
ATOM 5192 C CA . GLN D 2 42 ? 33.335 24.289 -6.179 1.00 24.66 42 GLN M CA 1
ATOM 5193 C C . GLN D 2 42 ? 34.434 25.162 -5.613 1.00 25.99 42 GLN M C 1
ATOM 5194 O O . GLN D 2 42 ? 35.093 24.812 -4.641 1.00 23.28 42 GLN M O 1
ATOM 5200 N N . LYS D 2 43 ? 34.606 26.309 -6.255 1.00 28.62 43 LYS M N 1
ATOM 5201 C CA . LYS D 2 43 ? 35.432 27.376 -5.732 1.00 30.85 43 LYS M CA 1
ATOM 5202 C C . LYS D 2 43 ? 34.613 28.489 -5.076 1.00 32.44 43 LYS M C 1
ATOM 5203 O O . LYS D 2 43 ? 33.442 28.747 -5.441 1.00 30.94 43 LYS M O 1
ATOM 5209 N N . PRO D 2 44 ? 35.231 29.173 -4.092 1.00 33.98 44 PRO M N 1
ATOM 5210 C CA . PRO D 2 44 ? 34.481 30.140 -3.302 1.00 34.49 44 PRO M CA 1
ATOM 5211 C C . PRO D 2 44 ? 33.898 31.227 -4.196 1.00 34.17 44 PRO M C 1
ATOM 5212 O O . PRO D 2 44 ? 34.513 31.604 -5.194 1.00 34.20 44 PRO M O 1
ATOM 5216 N N . GLY D 2 45 ? 32.670 31.639 -3.877 1.00 34.39 45 GLY M N 1
ATOM 5217 C CA . GLY D 2 45 ? 31.910 32.599 -4.692 1.00 33.86 45 GLY M CA 1
ATOM 5218 C C . GLY D 2 45 ? 31.575 32.195 -6.122 1.00 33.01 45 GLY M C 1
ATOM 5219 O O . GLY D 2 45 ? 31.381 33.049 -6.965 1.00 33.42 45 GLY M O 1
ATOM 5220 N N . GLN D 2 46 ? 31.515 30.897 -6.410 1.00 32.48 46 GLN M N 1
ATOM 5221 C CA . GLN D 2 46 ? 31.146 30.403 -7.742 1.00 31.84 46 GLN M CA 1
ATOM 5222 C C . GLN D 2 46 ? 30.196 29.206 -7.584 1.00 30.83 46 GLN M C 1
ATOM 5223 O O . GLN D 2 46 ? 30.236 28.534 -6.553 1.00 28.20 46 GLN M O 1
ATOM 5229 N N . PRO D 2 47 ? 29.355 28.935 -8.618 1.00 29.91 47 PRO M N 1
ATOM 5230 C CA . PRO D 2 47 ? 28.574 27.701 -8.604 1.00 29.39 47 PRO M CA 1
ATOM 5231 C C . PRO D 2 47 ? 29.506 26.495 -8.604 1.00 28.90 47 PRO M C 1
ATOM 5232 O O . PRO D 2 47 ? 30.640 26.634 -9.054 1.00 27.50 47 PRO M O 1
ATOM 5236 N N . PRO D 2 48 ? 29.023 25.324 -8.126 1.00 28.42 48 PRO M N 1
ATOM 5237 C CA . PRO D 2 48 ? 29.752 24.095 -8.380 1.00 28.68 48 PRO M CA 1
ATOM 5238 C C . PRO D 2 48 ? 29.887 23.845 -9.877 1.00 29.84 48 PRO M C 1
ATOM 5239 O O . PRO D 2 48 ? 29.081 24.306 -10.695 1.00 27.89 48 PRO M O 1
ATOM 5243 N N . ARG D 2 49 ? 30.903 23.089 -10.235 1.00 32.10 49 ARG M N 1
ATOM 5244 C CA . ARG D 2 49 ? 31.055 22.743 -11.623 1.00 34.10 49 ARG M CA 1
ATOM 5245 C C . ARG D 2 49 ? 31.326 21.281 -11.833 1.00 33.24 49 ARG M C 1
ATOM 5246 O O . ARG D 2 49 ? 32.055 20.666 -11.084 1.00 32.61 49 ARG M O 1
ATOM 5254 N N . LEU D 2 50 ? 30.712 20.751 -12.885 1.00 34.10 50 LEU M N 1
ATOM 5255 C CA . LEU D 2 50 ? 30.712 19.317 -13.170 1.00 34.69 50 LEU M CA 1
ATOM 5256 C C . LEU D 2 50 ? 32.048 18.874 -13.749 1.00 35.53 50 LEU M C 1
ATOM 5257 O O . LEU D 2 50 ? 32.514 19.465 -14.723 1.00 35.53 50 LEU M O 1
ATOM 5262 N N . LEU D 2 51 ? 32.617 17.839 -13.135 1.00 36.59 51 LEU M N 1
ATOM 5263 C CA . LEU D 2 51 ? 33.897 17.228 -13.516 1.00 37.85 51 LEU M CA 1
ATOM 5264 C C . LEU D 2 51 ? 33.716 15.776 -14.021 1.00 39.87 51 LEU M C 1
ATOM 5265 O O . LEU D 2 51 ? 34.202 15.422 -15.102 1.00 39.53 51 LEU M O 1
ATOM 5270 N N . LEU D 2 52 ? 33.031 14.950 -13.222 1.00 42.05 52 LEU M N 1
ATOM 5271 C CA . LEU D 2 52 ? 32.787 13.538 -13.561 1.00 44.40 52 LEU M CA 1
ATOM 5272 C C . LEU D 2 52 ? 31.304 13.119 -13.454 1.00 46.52 52 LEU M C 1
ATOM 5273 O O . LEU D 2 52 ? 30.505 13.741 -12.756 1.00 46.39 52 LEU M O 1
ATOM 5278 N N . TYR D 2 53 ? 31.012 12.012 -14.140 1.00 49.19 53 TYR M N 1
ATOM 5279 C CA . TYR D 2 53 ? 29.679 11.434 -14.414 1.00 51.09 53 TYR M CA 1
ATOM 5280 C C . TYR D 2 53 ? 30.061 10.343 -15.411 1.00 52.38 53 TYR M C 1
ATOM 5281 O O . TYR D 2 53 ? 30.521 10.703 -16.477 1.00 53.05 53 TYR M O 1
ATOM 5290 N N . LEU D 2 54 ? 29.896 9.041 -15.189 1.00 54.03 54 LEU M N 1
ATOM 5291 C CA . LEU D 2 54 ? 28.945 8.373 -14.337 1.00 54.78 54 LEU M CA 1
ATOM 5292 C C . LEU D 2 54 ? 29.843 7.460 -13.531 1.00 55.53 54 LEU M C 1
ATOM 5293 O O . LEU D 2 54 ? 30.141 6.343 -13.956 1.00 55.87 54 LEU M O 1
ATOM 5298 N N . GLY D 2 55 ? 30.337 7.952 -12.407 1.00 56.22 55 GLY M N 1
ATOM 5299 C CA . GLY D 2 55 ? 31.367 7.256 -11.654 1.00 56.59 55 GLY M CA 1
ATOM 5300 C C . GLY D 2 55 ? 32.745 7.600 -12.189 1.00 56.92 55 GLY M C 1
ATOM 5301 O O . GLY D 2 55 ? 33.636 7.963 -11.413 1.00 57.04 55 GLY M O 1
ATOM 5302 N N . SER D 2 56 ? 32.896 7.530 -13.512 1.00 57.06 56 SER M N 1
ATOM 5303 C CA . SER D 2 56 ? 34.209 7.484 -14.156 1.00 57.57 56 SER M CA 1
ATOM 5304 C C . SER D 2 56 ? 34.303 8.182 -15.509 1.00 57.84 56 SER M C 1
ATOM 5305 O O . SER D 2 56 ? 35.391 8.317 -16.048 1.00 57.84 56 SER M O 1
ATOM 5308 N N . ASN D 2 57 ? 33.194 8.607 -16.090 1.00 58.58 57 ASN M N 1
ATOM 5309 C CA . ASN D 2 57 ? 33.296 9.383 -17.327 1.00 59.55 57 ASN M CA 1
ATOM 5310 C C . ASN D 2 57 ? 33.658 10.815 -16.980 1.00 59.60 57 ASN M C 1
ATOM 5311 O O . ASN D 2 57 ? 33.341 11.312 -15.905 1.00 59.81 57 ASN M O 1
ATOM 5316 N N . LEU D 2 58 ? 34.323 11.475 -17.910 1.00 59.77 58 LEU M N 1
ATOM 5317 C CA . LEU D 2 58 ? 35.023 12.709 -17.644 1.00 59.46 58 LEU M CA 1
ATOM 5318 C C . LEU D 2 58 ? 34.313 13.787 -18.432 1.00 59.21 58 LEU M C 1
ATOM 5319 O O . LEU D 2 58 ? 34.028 13.582 -19.607 1.00 58.96 58 LEU M O 1
ATOM 5324 N N . GLU D 2 59 ? 33.997 14.920 -17.802 1.00 58.93 59 GLU M N 1
ATOM 5325 C CA . GLU D 2 59 ? 33.272 15.994 -18.498 1.00 58.71 59 GLU M CA 1
ATOM 5326 C C . GLU D 2 59 ? 34.156 16.660 -19.542 1.00 59.08 59 GLU M C 1
ATOM 5327 O O . GLU D 2 59 ? 35.369 16.660 -19.419 1.00 59.01 59 GLU M O 1
ATOM 5333 N N . SER D 2 60 ? 33.525 17.228 -20.565 1.00 59.50 60 SER M N 1
ATOM 5334 C CA . SER D 2 60 ? 34.224 17.918 -21.643 1.00 59.78 60 SER M CA 1
ATOM 5335 C C . SER D 2 60 ? 34.929 19.196 -21.176 1.00 59.71 60 SER M C 1
ATOM 5336 O O . SER D 2 60 ? 34.286 20.101 -20.643 1.00 60.22 60 SER M O 1
ATOM 5339 N N . GLY D 2 61 ? 36.243 19.268 -21.398 1.00 59.44 61 GLY M N 1
ATOM 5340 C CA . GLY D 2 61 ? 37.043 20.448 -21.047 1.00 59.01 61 GLY M CA 1
ATOM 5341 C C . GLY D 2 61 ? 37.834 20.278 -19.767 1.00 58.42 61 GLY M C 1
ATOM 5342 O O . GLY D 2 61 ? 38.731 21.056 -19.475 1.00 58.08 61 GLY M O 1
ATOM 5343 N N . VAL D 2 62 ? 37.508 19.232 -19.020 1.00 58.02 62 VAL M N 1
ATOM 5344 C CA . VAL D 2 62 ? 38.068 19.010 -17.697 1.00 57.68 62 VAL M CA 1
ATOM 5345 C C . VAL D 2 62 ? 39.356 18.168 -17.820 1.00 57.25 62 VAL M C 1
ATOM 5346 O O . VAL D 2 62 ? 39.321 17.060 -18.372 1.00 57.54 62 VAL M O 1
ATOM 5350 N N . PRO D 2 63 ? 40.501 18.698 -17.330 1.00 56.13 63 PRO M N 1
ATOM 5351 C CA . PRO D 2 63 ? 41.812 18.041 -17.451 1.00 55.10 63 PRO M CA 1
ATOM 5352 C C . PRO D 2 63 ? 41.858 16.558 -17.082 1.00 53.90 63 PRO M C 1
ATOM 5353 O O . PRO D 2 63 ? 41.091 16.093 -16.233 1.00 54.06 63 PRO M O 1
ATOM 5357 N N . ALA D 2 64 ? 42.791 15.846 -17.699 1.00 51.93 64 ALA M N 1
ATOM 5358 C CA . ALA D 2 64 ? 42.882 14.400 -17.594 1.00 50.78 64 ALA M CA 1
ATOM 5359 C C . ALA D 2 64 ? 43.371 13.866 -16.236 1.00 49.45 64 ALA M C 1
ATOM 5360 O O . ALA D 2 64 ? 43.222 12.682 -15.962 1.00 49.21 64 ALA M O 1
ATOM 5362 N N . ARG D 2 65 ? 43.934 14.721 -15.382 1.00 47.99 65 ARG M N 1
ATOM 5363 C CA . ARG D 2 65 ? 44.436 14.280 -14.069 1.00 46.85 65 ARG M CA 1
ATOM 5364 C C . ARG D 2 65 ? 43.324 13.955 -13.065 1.00 45.92 65 ARG M C 1
ATOM 5365 O O . ARG D 2 65 ? 43.605 13.472 -11.967 1.00 46.19 65 ARG M O 1
ATOM 5373 N N . PHE D 2 66 ? 42.076 14.248 -13.433 1.00 44.92 66 PHE M N 1
ATOM 5374 C CA . PHE D 2 66 ? 40.895 13.869 -12.644 1.00 44.05 66 PHE M CA 1
ATOM 5375 C C . PHE D 2 66 ? 40.377 12.487 -13.057 1.00 43.44 66 PHE M C 1
ATOM 5376 O O . PHE D 2 66 ? 40.085 12.264 -14.232 1.00 42.86 66 PHE M O 1
ATOM 5384 N N . SER D 2 67 ? 40.240 11.572 -12.098 1.00 43.29 67 SER M N 1
ATOM 5385 C CA . SER D 2 67 ? 39.676 10.268 -12.408 1.00 43.16 67 SER M CA 1
ATOM 5386 C C . SER D 2 67 ? 38.802 9.703 -11.279 1.00 43.29 67 SER M C 1
ATOM 5387 O O . SER D 2 67 ? 39.051 9.938 -10.093 1.00 42.80 67 SER M O 1
ATOM 5390 N N . GLY D 2 68 ? 37.775 8.958 -11.695 1.00 43.60 68 GLY M N 1
ATOM 5391 C CA . GLY D 2 68 ? 36.741 8.424 -10.814 1.00 44.01 68 GLY M CA 1
ATOM 5392 C C . GLY D 2 68 ? 36.597 6.915 -10.905 1.00 43.95 68 GLY M C 1
ATOM 5393 O O . GLY D 2 68 ? 36.670 6.323 -11.964 1.00 44.05 68 GLY M O 1
ATOM 5394 N N . SER D 2 69 ? 36.365 6.297 -9.766 1.00 44.29 69 SER M N 1
ATOM 5395 C CA . SER D 2 69 ? 36.435 4.864 -9.656 1.00 44.80 69 SER M CA 1
ATOM 5396 C C . SER D 2 69 ? 35.258 4.424 -8.801 1.00 44.94 69 SER M C 1
ATOM 5397 O O . SER D 2 69 ? 34.770 5.200 -7.965 1.00 45.39 69 SER M O 1
ATOM 5400 N N . GLY D 2 70 ? 34.752 3.223 -9.068 1.00 44.66 70 GLY M N 1
ATOM 5401 C CA . GLY D 2 70 ? 33.763 2.597 -8.185 1.00 44.61 70 GLY M CA 1
ATOM 5402 C C . GLY D 2 70 ? 32.488 2.053 -8.816 1.00 44.25 70 GLY M C 1
ATOM 5403 O O . GLY D 2 70 ? 32.204 2.253 -9.989 1.00 44.20 70 GLY M O 1
ATOM 5404 N N . SER D 2 71 ? 31.723 1.366 -7.983 1.00 44.30 71 SER M N 1
ATOM 5405 C CA . SER D 2 71 ? 30.467 0.721 -8.355 1.00 44.29 71 SER M CA 1
ATOM 5406 C C . SER D 2 71 ? 29.796 0.376 -7.047 1.00 44.05 71 SER M C 1
ATOM 5407 O O . SER D 2 71 ? 30.493 0.087 -6.072 1.00 43.44 71 SER M O 1
ATOM 5410 N N . GLY D 2 72 ? 28.462 0.396 -7.009 1.00 44.00 72 GLY M N 1
ATOM 5411 C CA . GLY D 2 72 ? 27.745 -0.037 -5.803 1.00 43.80 72 GLY M CA 1
ATOM 5412 C C . GLY D 2 72 ? 27.709 1.008 -4.700 1.00 43.71 72 GLY M C 1
ATOM 5413 O O . GLY D 2 72 ? 27.188 2.092 -4.933 1.00 43.86 72 GLY M O 1
ATOM 5414 N N . THR D 2 73 ? 28.218 0.699 -3.497 1.00 43.51 73 THR M N 1
ATOM 5415 C CA . THR D 2 73 ? 28.233 1.697 -2.422 1.00 43.54 73 THR M CA 1
ATOM 5416 C C . THR D 2 73 ? 29.472 2.621 -2.504 1.00 42.63 73 THR M C 1
ATOM 5417 O O . THR D 2 73 ? 29.303 3.835 -2.576 1.00 42.30 73 THR M O 1
ATOM 5421 N N . ASP D 2 74 ? 30.691 2.056 -2.498 1.00 41.34 74 ASP M N 1
ATOM 5422 C CA . ASP D 2 74 ? 31.926 2.859 -2.342 1.00 40.31 74 ASP M CA 1
ATOM 5423 C C . ASP D 2 74 ? 32.436 3.485 -3.667 1.00 39.13 74 ASP M C 1
ATOM 5424 O O . ASP D 2 74 ? 32.615 2.788 -4.659 1.00 37.56 74 ASP M O 1
ATOM 5429 N N . PHE D 2 75 ? 32.655 4.807 -3.653 1.00 37.83 75 PHE M N 1
ATOM 5430 C CA . PHE D 2 75 ? 33.162 5.571 -4.806 1.00 37.41 75 PHE M CA 1
ATOM 5431 C C . PHE D 2 75 ? 34.323 6.506 -4.429 1.00 36.94 75 PHE M C 1
ATOM 5432 O O . PHE D 2 75 ? 34.400 7.009 -3.305 1.00 36.23 75 PHE M O 1
ATOM 5440 N N . THR D 2 76 ? 35.187 6.776 -5.397 1.00 36.38 76 THR M N 1
ATOM 5441 C CA . THR D 2 76 ? 36.479 7.404 -5.099 1.00 36.83 76 THR M CA 1
ATOM 5442 C C . THR D 2 76 ? 36.879 8.392 -6.194 1.00 36.68 76 THR M C 1
ATOM 5443 O O . THR D 2 76 ? 36.864 8.048 -7.374 1.00 36.79 76 THR M O 1
ATOM 5447 N N . LEU D 2 77 ? 37.163 9.635 -5.794 1.00 36.88 77 LEU M N 1
ATOM 5448 C CA . LEU D 2 77 ? 37.705 10.647 -6.698 1.00 37.16 77 LEU M CA 1
ATOM 5449 C C . LEU D 2 77 ? 39.199 10.766 -6.436 1.00 37.23 77 LEU M C 1
ATOM 5450 O O . LEU D 2 77 ? 39.643 10.913 -5.284 1.00 36.69 77 LEU M O 1
ATOM 5455 N N . ASN D 2 78 ? 39.947 10.684 -7.534 1.00 37.95 78 ASN M N 1
ATOM 5456 C CA . ASN D 2 78 ? 41.410 10.758 -7.548 1.00 38.07 78 ASN M CA 1
ATOM 5457 C C . ASN D 2 78 ? 41.895 11.917 -8.413 1.00 37.17 78 ASN M C 1
ATOM 5458 O O . ASN D 2 78 ? 41.418 12.102 -9.527 1.00 37.10 78 ASN M O 1
ATOM 5463 N N . ILE D 2 79 ? 42.857 12.680 -7.882 1.00 36.99 79 ILE M N 1
ATOM 5464 C CA . ILE D 2 79 ? 43.488 13.795 -8.599 1.00 36.10 79 ILE M CA 1
ATOM 5465 C C . ILE D 2 79 ? 45.014 13.658 -8.521 1.00 36.09 79 ILE M C 1
ATOM 5466 O O . ILE D 2 79 ? 45.566 13.525 -7.413 1.00 35.71 79 ILE M O 1
ATOM 5471 N N . PRO D 2 81 ? 48.290 14.479 -11.140 1.00 54.52 81 PRO M N 1
ATOM 5472 C CA . PRO D 2 81 ? 48.982 15.287 -10.116 1.00 54.22 81 PRO M CA 1
ATOM 5473 C C . PRO D 2 81 ? 48.217 16.574 -9.721 1.00 53.21 81 PRO M C 1
ATOM 5474 O O . PRO D 2 81 ? 47.760 17.289 -10.596 1.00 53.26 81 PRO M O 1
ATOM 5478 N N . VAL D 2 82 ? 48.099 16.883 -8.431 1.00 52.04 82 VAL M N 1
ATOM 5479 C CA . VAL D 2 82 ? 47.392 18.099 -8.052 1.00 50.81 82 VAL M CA 1
ATOM 5480 C C . VAL D 2 82 ? 48.134 19.334 -8.565 1.00 49.14 82 VAL M C 1
ATOM 5481 O O . VAL D 2 82 ? 49.354 19.363 -8.585 1.00 49.99 82 VAL M O 1
ATOM 5485 N N . GLU D 2 83 ? 47.387 20.316 -9.052 1.00 46.61 83 GLU M N 1
ATOM 5486 C CA . GLU D 2 83 ? 47.924 21.625 -9.397 1.00 44.63 83 GLU M CA 1
ATOM 5487 C C . GLU D 2 83 ? 47.241 22.687 -8.506 1.00 42.33 83 GLU M C 1
ATOM 5488 O O . GLU D 2 83 ? 46.318 22.368 -7.734 1.00 41.13 83 GLU M O 1
ATOM 5494 N N . GLU D 2 84 ? 47.728 23.926 -8.577 1.00 39.73 84 GLU M N 1
ATOM 5495 C CA . GLU D 2 84 ? 47.273 24.991 -7.678 1.00 38.28 84 GLU M CA 1
ATOM 5496 C C . GLU D 2 84 ? 45.787 25.242 -7.842 1.00 36.56 84 GLU M C 1
ATOM 5497 O O . GLU D 2 84 ? 45.058 25.333 -6.867 1.00 35.11 84 GLU M O 1
ATOM 5503 N N . GLU D 2 85 ? 45.345 25.302 -9.094 1.00 35.63 85 GLU M N 1
ATOM 5504 C CA . GLU D 2 85 ? 43.950 25.586 -9.410 1.00 35.44 85 GLU M CA 1
ATOM 5505 C C . GLU D 2 85 ? 42.940 24.529 -8.892 1.00 33.30 85 GLU M C 1
ATOM 5506 O O . GLU D 2 85 ? 41.742 24.705 -9.079 1.00 33.10 85 GLU M O 1
ATOM 5512 N N . ASP D 2 86 ? 43.416 23.466 -8.240 1.00 30.95 86 ASP M N 1
ATOM 5513 C CA . ASP D 2 86 ? 42.544 22.423 -7.715 1.00 30.26 86 ASP M CA 1
ATOM 5514 C C . ASP D 2 86 ? 42.111 22.674 -6.286 1.00 28.23 86 ASP M C 1
ATOM 5515 O O . ASP D 2 86 ? 41.318 21.902 -5.774 1.00 27.22 86 ASP M O 1
ATOM 5520 N N . ALA D 2 87 ? 42.642 23.712 -5.632 1.00 26.97 87 ALA M N 1
ATOM 5521 C CA . ALA D 2 87 ? 42.162 24.114 -4.294 1.00 26.37 87 ALA M CA 1
ATOM 5522 C C . ALA D 2 87 ? 40.683 24.466 -4.456 1.00 25.78 87 ALA M C 1
ATOM 5523 O O . ALA D 2 87 ? 40.331 25.268 -5.307 1.00 25.61 87 ALA M O 1
ATOM 5525 N N . ALA D 2 88 ? 39.832 23.797 -3.699 1.00 24.84 88 ALA M N 1
ATOM 5526 C CA . ALA D 2 88 ? 38.393 23.827 -3.935 1.00 24.62 88 ALA M CA 1
ATOM 5527 C C . ALA D 2 88 ? 37.771 22.784 -3.077 1.00 24.65 88 ALA M C 1
ATOM 5528 O O . ALA D 2 88 ? 38.484 21.981 -2.494 1.00 25.05 88 ALA M O 1
ATOM 5530 N N . THR D 2 89 ? 36.442 22.777 -3.012 1.00 24.64 89 THR M N 1
ATOM 5531 C CA . THR D 2 89 ? 35.705 21.744 -2.308 1.00 24.33 89 THR M CA 1
ATOM 5532 C C . THR D 2 89 ? 35.015 20.861 -3.330 1.00 24.48 89 THR M C 1
ATOM 5533 O O . THR D 2 89 ? 34.414 21.390 -4.277 1.00 25.17 89 THR M O 1
ATOM 5537 N N . TYR D 2 90 ? 35.088 19.540 -3.118 1.00 24.10 90 TYR M N 1
ATOM 5538 C CA . TYR D 2 90 ? 34.574 18.545 -4.034 1.00 24.21 90 TYR M CA 1
ATOM 5539 C C . TYR D 2 90 ? 33.323 17.878 -3.487 1.00 24.12 90 TYR M C 1
ATOM 5540 O O . TYR D 2 90 ? 33.227 17.622 -2.293 1.00 23.08 90 TYR M O 1
ATOM 5549 N N . TYR D 2 91 ? 32.355 17.604 -4.362 1.00 24.38 91 TYR M N 1
ATOM 5550 C CA . TYR D 2 91 ? 31.116 16.952 -3.902 1.00 25.18 91 TYR M CA 1
ATOM 5551 C C . TYR D 2 91 ? 30.740 15.768 -4.784 1.00 25.99 91 TYR M C 1
ATOM 5552 O O . TYR D 2 91 ? 30.780 15.854 -6.012 1.00 26.03 91 TYR M O 1
ATOM 5561 N N . CYS D 2 92 ? 30.369 14.670 -4.149 1.00 27.10 92 CYS M N 1
ATOM 5562 C CA . CYS D 2 92 ? 29.661 13.614 -4.843 1.00 28.27 92 CYS M CA 1
ATOM 5563 C C . CYS D 2 92 ? 28.136 13.826 -4.810 1.00 28.56 92 CYS M C 1
ATOM 5564 O O . CYS D 2 92 ? 27.577 14.367 -3.824 1.00 27.59 92 CYS M O 1
ATOM 5567 N N . GLN D 2 93 ? 27.480 13.384 -5.887 1.00 29.46 93 GLN M N 1
ATOM 5568 C CA . GLN D 2 93 ? 26.013 13.410 -5.998 1.00 30.79 93 GLN M CA 1
ATOM 5569 C C . GLN D 2 93 ? 25.468 12.268 -6.844 1.00 32.34 93 GLN M C 1
ATOM 5570 O O . GLN D 2 93 ? 25.932 12.067 -7.984 1.00 32.75 93 GLN M O 1
ATOM 5576 N N . HIS D 2 94 ? 24.442 11.592 -6.326 1.00 33.47 94 HIS M N 1
ATOM 5577 C CA . HIS D 2 94 ? 23.765 10.552 -7.083 1.00 35.49 94 HIS M CA 1
ATOM 5578 C C . HIS D 2 94 ? 22.516 11.055 -7.799 1.00 36.78 94 HIS M C 1
ATOM 5579 O O . HIS D 2 94 ? 21.874 12.035 -7.389 1.00 35.63 94 HIS M O 1
ATOM 5586 N N . ILE D 2 95 ? 22.180 10.373 -8.885 1.00 38.78 95 ILE M N 1
ATOM 5587 C CA . ILE D 2 95 ? 20.886 10.550 -9.515 1.00 40.42 95 ILE M CA 1
ATOM 5588 C C . ILE D 2 95 ? 20.212 9.197 -9.729 1.00 41.37 95 ILE M C 1
ATOM 5589 O O . ILE D 2 95 ? 19.446 9.015 -10.673 1.00 42.29 95 ILE M O 1
ATOM 5594 N N . ARG D 2 96 ? 20.485 8.253 -8.837 1.00 42.88 96 ARG M N 1
ATOM 5595 C CA . ARG D 2 96 ? 19.864 6.940 -8.922 1.00 43.66 96 ARG M CA 1
ATOM 5596 C C . ARG D 2 96 ? 18.355 7.078 -8.793 1.00 44.02 96 ARG M C 1
ATOM 5597 O O . ARG D 2 96 ? 17.597 6.490 -9.577 1.00 44.88 96 ARG M O 1
ATOM 5605 N N . GLU D 2 97 ? 17.943 7.859 -7.799 1.00 43.46 97 GLU M N 1
ATOM 5606 C CA . GLU D 2 97 ? 16.553 8.003 -7.452 1.00 43.14 97 GLU M CA 1
ATOM 5607 C C . GLU D 2 97 ? 16.262 9.326 -6.762 1.00 42.41 97 GLU M C 1
ATOM 5608 O O . GLU D 2 97 ? 17.143 10.043 -6.295 1.00 42.31 97 GLU M O 1
ATOM 5614 N N . LEU D 2 98 ? 14.986 9.632 -6.708 1.00 41.59 98 LEU M N 1
ATOM 5615 C CA . LEU D 2 98 ? 14.518 10.807 -6.048 1.00 40.68 98 LEU M CA 1
ATOM 5616 C C . LEU D 2 98 ? 14.302 10.422 -4.598 1.00 39.01 98 LEU M C 1
ATOM 5617 O O . LEU D 2 98 ? 13.521 9.547 -4.316 1.00 39.21 98 LEU M O 1
ATOM 5622 N N . THR D 2 99 ? 14.939 11.089 -3.659 1.00 37.10 99 THR M N 1
ATOM 5623 C CA . THR D 2 99 ? 15.505 12.415 -3.817 1.00 35.65 99 THR M CA 1
ATOM 5624 C C . THR D 2 99 ? 17.027 12.394 -4.141 1.00 33.73 99 THR M C 1
ATOM 5625 O O . THR D 2 99 ? 17.762 11.563 -3.610 1.00 31.04 99 THR M O 1
ATOM 5629 N N . ARG D 2 100 ? 17.479 13.277 -5.049 1.00 32.52 100 ARG M N 1
ATOM 5630 C CA . ARG D 2 100 ? 18.927 13.493 -5.259 1.00 30.67 100 ARG M CA 1
ATOM 5631 C C . ARG D 2 100 ? 19.492 13.918 -3.927 1.00 29.63 100 ARG M C 1
ATOM 5632 O O . ARG D 2 100 ? 18.818 14.613 -3.167 1.00 28.15 100 ARG M O 1
ATOM 5640 N N . SER D 2 101 ? 20.698 13.457 -3.622 1.00 28.33 101 SER M N 1
ATOM 5641 C CA . SER D 2 101 ? 21.403 13.907 -2.442 1.00 28.20 101 SER M CA 1
ATOM 5642 C C . SER D 2 101 ? 22.879 14.072 -2.782 1.00 27.81 101 SER M C 1
ATOM 5643 O O . SER D 2 101 ? 23.363 13.512 -3.790 1.00 28.56 101 SER M O 1
ATOM 5646 N N . PHE D 2 102 ? 23.572 14.836 -1.941 1.00 26.60 102 PHE M N 1
ATOM 5647 C CA . PHE D 2 102 ? 25.015 15.116 -2.077 1.00 25.88 102 PHE M CA 1
ATOM 5648 C C . PHE D 2 102 ? 25.812 14.613 -0.898 1.00 25.19 102 PHE M C 1
ATOM 5649 O O . PHE D 2 102 ? 25.316 14.583 0.237 1.00 25.18 102 PHE M O 1
ATOM 5657 N N . GLY D 2 103 ? 27.067 14.271 -1.149 1.00 24.79 103 GLY M N 1
ATOM 5658 C CA . GLY D 2 103 ? 28.047 14.147 -0.068 1.00 24.06 103 GLY M CA 1
ATOM 5659 C C . GLY D 2 103 ? 28.178 15.475 0.668 1.00 23.80 103 GLY M C 1
ATOM 5660 O O . GLY D 2 103 ? 27.758 16.514 0.155 1.00 21.94 103 GLY M O 1
ATOM 5661 N N . GLY D 2 104 ? 28.729 15.411 1.883 1.00 24.57 104 GLY M N 1
ATOM 5662 C CA . GLY D 2 104 ? 28.984 16.585 2.717 1.00 25.62 104 GLY M CA 1
ATOM 5663 C C . GLY D 2 104 ? 30.124 17.489 2.301 1.00 25.69 104 GLY M C 1
ATOM 5664 O O . GLY D 2 104 ? 30.282 18.545 2.879 1.00 26.48 104 GLY M O 1
ATOM 5665 N N . GLY D 2 105 ? 30.917 17.074 1.306 1.00 25.83 105 GLY M N 1
ATOM 5666 C CA . GLY D 2 105 ? 32.016 17.889 0.760 1.00 25.36 105 GLY M CA 1
ATOM 5667 C C . GLY D 2 105 ? 33.395 17.493 1.258 1.00 25.34 105 GLY M C 1
ATOM 5668 O O . GLY D 2 105 ? 33.538 17.040 2.388 1.00 24.90 105 GLY M O 1
ATOM 5669 N N . THR D 2 106 ? 34.403 17.611 0.400 1.00 24.61 106 THR M N 1
ATOM 5670 C CA . THR D 2 106 ? 35.788 17.493 0.823 1.00 25.63 106 THR M CA 1
ATOM 5671 C C . THR D 2 106 ? 36.578 18.696 0.329 1.00 26.33 106 THR M C 1
ATOM 5672 O O . THR D 2 106 ? 36.687 18.926 -0.873 1.00 25.47 106 THR M O 1
ATOM 5676 N N . LYS D 2 107 ? 37.126 19.452 1.262 1.00 27.73 107 LYS M N 1
ATOM 5677 C CA . LYS D 2 107 ? 37.857 20.639 0.923 1.00 28.93 107 LYS M CA 1
ATOM 5678 C C . LYS D 2 107 ? 39.300 20.244 0.741 1.00 28.55 107 LYS M C 1
ATOM 5679 O O . LYS D 2 107 ? 39.924 19.789 1.672 1.00 28.97 107 LYS M O 1
ATOM 5685 N N . LEU D 2 108 ? 39.808 20.402 -0.475 1.00 28.72 108 LEU M N 1
ATOM 5686 C CA . LEU D 2 108 ? 41.213 20.143 -0.797 1.00 28.85 108 LEU M CA 1
ATOM 5687 C C . LEU D 2 108 ? 42.052 21.426 -0.671 1.00 29.79 108 LEU M C 1
ATOM 5688 O O . LEU D 2 108 ? 41.723 22.450 -1.283 1.00 27.89 108 LEU M O 1
ATOM 5693 N N . GLU D 2 109 ? 43.126 21.342 0.123 1.00 31.85 109 GLU M N 1
ATOM 5694 C CA . GLU D 2 109 ? 44.106 22.429 0.335 1.00 33.61 109 GLU M CA 1
ATOM 5695 C C . GLU D 2 109 ? 45.429 22.027 -0.310 1.00 34.47 109 GLU M C 1
ATOM 5696 O O . GLU D 2 109 ? 45.899 20.908 -0.118 1.00 34.53 109 GLU M O 1
ATOM 5702 N N . ILE D 2 110 ? 46.026 22.927 -1.076 1.00 34.95 110 ILE M N 1
ATOM 5703 C CA . ILE D 2 110 ? 47.246 22.619 -1.797 1.00 35.91 110 ILE M CA 1
ATOM 5704 C C . ILE D 2 110 ? 48.488 23.074 -0.978 1.00 36.00 110 ILE M C 1
ATOM 5705 O O . ILE D 2 110 ? 48.618 24.250 -0.636 1.00 36.59 110 ILE M O 1
ATOM 5710 N N . LYS D 2 111 ? 49.374 22.140 -0.625 1.00 35.84 111 LYS M N 1
ATOM 5711 C CA . LYS D 2 111 ? 50.575 22.487 0.146 1.00 35.94 111 LYS M CA 1
ATOM 5712 C C . LYS D 2 111 ? 51.560 23.265 -0.707 1.00 35.32 111 LYS M C 1
ATOM 5713 O O . LYS D 2 111 ? 51.598 23.154 -1.953 1.00 35.34 111 LYS M O 1
ATOM 5719 N N . ARG D 2 112 ? 52.343 24.082 -0.025 1.00 34.39 112 ARG M N 1
ATOM 5720 C CA . ARG D 2 112 ? 53.373 24.851 -0.673 1.00 33.69 112 ARG M CA 1
ATOM 5721 C C . ARG D 2 112 ? 54.431 25.247 0.339 1.00 32.22 112 ARG M C 1
ATOM 5722 O O . ARG D 2 112 ? 54.287 25.025 1.556 1.00 30.37 112 ARG M O 1
ATOM 5730 N N . ALA D 2 113 ? 55.516 25.791 -0.200 1.00 31.07 113 ALA M N 1
ATOM 5731 C CA . ALA D 2 113 ? 56.559 26.404 0.620 1.00 30.26 113 ALA M CA 1
ATOM 5732 C C . ALA D 2 113 ? 55.994 27.591 1.451 1.00 29.30 113 ALA M C 1
ATOM 5733 O O . ALA D 2 113 ? 55.247 28.433 0.920 1.00 28.33 113 ALA M O 1
ATOM 5735 N N . ASP D 2 114 ? 56.364 27.649 2.734 1.00 28.29 114 ASP M N 1
ATOM 5736 C CA . ASP D 2 114 ? 56.121 28.817 3.584 1.00 27.41 114 ASP M CA 1
ATOM 5737 C C . ASP D 2 114 ? 56.409 30.173 2.862 1.00 26.20 114 ASP M C 1
ATOM 5738 O O . ASP D 2 114 ? 57.387 30.284 2.117 1.00 25.29 114 ASP M O 1
ATOM 5743 N N . ALA D 2 115 ? 55.578 31.192 3.101 1.00 24.49 115 ALA M N 1
ATOM 5744 C CA . ALA D 2 115 ? 55.777 32.519 2.490 1.00 23.98 115 ALA M CA 1
ATOM 5745 C C . ALA D 2 115 ? 55.347 33.624 3.427 1.00 23.99 115 ALA M C 1
ATOM 5746 O O . ALA D 2 115 ? 54.244 33.553 3.991 1.00 22.47 115 ALA M O 1
ATOM 5748 N N . ALA D 2 116 ? 56.198 34.644 3.579 1.00 22.87 116 ALA M N 1
ATOM 5749 C CA . ALA D 2 116 ? 55.896 35.722 4.491 1.00 24.27 116 ALA M CA 1
ATOM 5750 C C . ALA D 2 116 ? 54.876 36.668 3.810 1.00 24.33 116 ALA M C 1
ATOM 5751 O O . ALA D 2 116 ? 54.876 36.802 2.577 1.00 24.46 116 ALA M O 1
ATOM 5753 N N . PRO D 2 117 ? 54.003 37.294 4.608 1.00 24.02 117 PRO M N 1
ATOM 5754 C CA . PRO D 2 117 ? 53.015 38.230 4.036 1.00 24.72 117 PRO M CA 1
ATOM 5755 C C . PRO D 2 117 ? 53.638 39.497 3.470 1.00 24.85 117 PRO M C 1
ATOM 5756 O O . PRO D 2 117 ? 54.624 40.016 4.000 1.00 25.74 117 PRO M O 1
ATOM 5760 N N . THR D 2 118 ? 53.085 39.965 2.365 1.00 25.27 118 THR M N 1
ATOM 5761 C CA . THR D 2 118 ? 53.372 41.307 1.870 1.00 24.83 118 THR M CA 1
ATOM 5762 C C . THR D 2 118 ? 52.425 42.237 2.592 1.00 23.37 118 THR M C 1
ATOM 5763 O O . THR D 2 118 ? 51.238 42.151 2.390 1.00 22.98 118 THR M O 1
ATOM 5767 N N . VAL D 2 119 ? 52.937 43.102 3.461 1.00 22.95 119 VAL M N 1
ATOM 5768 C CA . VAL D 2 119 ? 52.079 43.959 4.290 1.00 22.18 119 VAL M CA 1
ATOM 5769 C C . VAL D 2 119 ? 51.935 45.357 3.652 1.00 22.50 119 VAL M C 1
ATOM 5770 O O . VAL D 2 119 ? 52.939 45.981 3.256 1.00 21.03 119 VAL M O 1
ATOM 5774 N N . SER D 2 120 ? 50.692 45.836 3.520 1.00 22.21 120 SER M N 1
ATOM 5775 C CA . SER D 2 120 ? 50.457 47.195 3.021 1.00 22.67 120 SER M CA 1
ATOM 5776 C C . SER D 2 120 ? 49.470 47.926 3.944 1.00 22.92 120 SER M C 1
ATOM 5777 O O . SER D 2 120 ? 48.447 47.362 4.299 1.00 23.62 120 SER M O 1
ATOM 5780 N N . ILE D 2 121 ? 49.798 49.166 4.325 1.00 22.66 121 ILE M N 1
ATOM 5781 C CA . ILE D 2 121 ? 48.936 49.988 5.166 1.00 22.17 121 ILE M CA 1
ATOM 5782 C C . ILE D 2 121 ? 48.351 51.162 4.387 1.00 22.05 121 ILE M C 1
ATOM 5783 O O . ILE D 2 121 ? 49.049 51.803 3.587 1.00 20.81 121 ILE M O 1
ATOM 5788 N N . PHE D 2 122 ? 47.059 51.414 4.586 1.00 22.28 122 PHE M N 1
ATOM 5789 C CA . PHE D 2 122 ? 46.381 52.534 3.927 1.00 22.65 122 PHE M CA 1
ATOM 5790 C C . PHE D 2 122 ? 45.652 53.476 4.912 1.00 23.48 122 PHE M C 1
ATOM 5791 O O . PHE D 2 122 ? 44.837 53.039 5.743 1.00 22.47 122 PHE M O 1
ATOM 5799 N N . PRO D 2 123 ? 45.965 54.777 4.837 1.00 24.09 123 PRO M N 1
ATOM 5800 C CA . PRO D 2 123 ? 45.233 55.774 5.638 1.00 24.07 123 PRO M CA 1
ATOM 5801 C C . PRO D 2 123 ? 43.798 55.863 5.192 1.00 23.95 123 PRO M C 1
ATOM 5802 O O . PRO D 2 123 ? 43.497 55.438 4.087 1.00 22.24 123 PRO M O 1
ATOM 5806 N N . PRO D 2 124 ? 42.892 56.377 6.047 1.00 24.27 124 PRO M N 1
ATOM 5807 C CA . PRO D 2 124 ? 41.531 56.534 5.582 1.00 25.06 124 PRO M CA 1
ATOM 5808 C C . PRO D 2 124 ? 41.504 57.495 4.383 1.00 25.71 124 PRO M C 1
ATOM 5809 O O . PRO D 2 124 ? 42.340 58.385 4.332 1.00 25.65 124 PRO M O 1
ATOM 5813 N N . SER D 2 125 ? 40.573 57.297 3.450 1.00 26.37 125 SER M N 1
ATOM 5814 C CA . SER D 2 125 ? 40.426 58.198 2.285 1.00 27.69 125 SER M CA 1
ATOM 5815 C C . SER D 2 125 ? 39.843 59.563 2.667 1.00 28.73 125 SER M C 1
ATOM 5816 O O . SER D 2 125 ? 39.130 59.668 3.667 1.00 27.53 125 SER M O 1
ATOM 5819 N N . SER D 2 126 ? 40.132 60.605 1.867 1.00 29.88 126 SER M N 1
ATOM 5820 C CA . SER D 2 126 ? 39.480 61.907 2.066 1.00 30.74 126 SER M CA 1
ATOM 5821 C C . SER D 2 126 ? 37.968 61.699 2.107 1.00 30.83 126 SER M C 1
ATOM 5822 O O . SER D 2 126 ? 37.267 62.171 3.025 1.00 30.90 126 SER M O 1
ATOM 5825 N N . GLU D 2 127 ? 37.474 60.966 1.121 1.00 30.42 127 GLU M N 1
ATOM 5826 C CA . GLU D 2 127 ? 36.044 60.729 0.996 1.00 30.78 127 GLU M CA 1
ATOM 5827 C C . GLU D 2 127 ? 35.411 60.142 2.261 1.00 29.67 127 GLU M C 1
ATOM 5828 O O . GLU D 2 127 ? 34.305 60.561 2.647 1.00 27.92 127 GLU M O 1
ATOM 5834 N N . GLN D 2 128 ? 36.079 59.179 2.902 1.00 28.33 128 GLN M N 1
ATOM 5835 C CA . GLN D 2 128 ? 35.546 58.674 4.167 1.00 29.16 128 GLN M CA 1
ATOM 5836 C C . GLN D 2 128 ? 35.672 59.714 5.265 1.00 29.63 128 GLN M C 1
ATOM 5837 O O . GLN D 2 128 ? 34.751 59.885 6.010 1.00 28.85 128 GLN M O 1
ATOM 5843 N N . LEU D 2 129 ? 36.807 60.399 5.352 1.00 32.19 129 LEU M N 1
ATOM 5844 C CA . LEU D 2 129 ? 37.064 61.350 6.450 1.00 34.82 129 LEU M CA 1
ATOM 5845 C C . LEU D 2 129 ? 36.071 62.519 6.531 1.00 36.65 129 LEU M C 1
ATOM 5846 O O . LEU D 2 129 ? 35.900 63.104 7.605 1.00 37.56 129 LEU M O 1
ATOM 5851 N N . THR D 2 130 ? 35.428 62.861 5.410 1.00 38.12 130 THR M N 1
ATOM 5852 C CA . THR D 2 130 ? 34.288 63.796 5.438 1.00 39.05 130 THR M CA 1
ATOM 5853 C C . THR D 2 130 ? 33.004 63.166 6.010 1.00 39.57 130 THR M C 1
ATOM 5854 O O . THR D 2 130 ? 32.037 63.867 6.316 1.00 40.61 130 THR M O 1
ATOM 5858 N N . SER D 2 131 ? 32.962 61.850 6.139 1.00 39.67 131 SER M N 1
ATOM 5859 C CA . SER D 2 131 ? 31.775 61.219 6.679 1.00 39.76 131 SER M CA 1
ATOM 5860 C C . SER D 2 131 ? 31.761 61.270 8.206 1.00 39.15 131 SER M C 1
ATOM 5861 O O . SER D 2 131 ? 30.718 61.072 8.812 1.00 39.85 131 SER M O 1
ATOM 5864 N N . GLY D 2 132 ? 32.913 61.515 8.826 1.00 38.13 132 GLY M N 1
ATOM 5865 C CA . GLY D 2 132 ? 33.035 61.431 10.277 1.00 37.11 132 GLY M CA 1
ATOM 5866 C C . GLY D 2 132 ? 33.467 60.048 10.750 1.00 36.00 132 GLY M C 1
ATOM 5867 O O . GLY D 2 132 ? 33.575 59.800 11.967 1.00 35.24 132 GLY M O 1
ATOM 5868 N N . GLY D 2 133 ? 33.678 59.143 9.787 1.00 34.03 133 GLY M N 1
ATOM 5869 C CA . GLY D 2 133 ? 34.267 57.818 10.048 1.00 32.52 133 GLY M CA 1
ATOM 5870 C C . GLY D 2 133 ? 35.695 57.846 9.505 1.00 30.54 133 GLY M C 1
ATOM 5871 O O . GLY D 2 133 ? 36.033 58.709 8.705 1.00 30.84 133 GLY M O 1
ATOM 5872 N N . ALA D 2 134 ? 36.538 56.946 9.985 1.00 28.54 134 ALA M N 1
ATOM 5873 C CA . ALA D 2 134 ? 37.923 56.821 9.530 1.00 27.29 134 ALA M CA 1
ATOM 5874 C C . ALA D 2 134 ? 38.382 55.356 9.643 1.00 26.32 134 ALA M C 1
ATOM 5875 O O . ALA D 2 134 ? 38.659 54.864 10.731 1.00 27.33 134 ALA M O 1
ATOM 5877 N N . SER D 2 135 ? 38.441 54.650 8.533 1.00 24.48 135 SER M N 1
ATOM 5878 C CA . SER D 2 135 ? 38.933 53.275 8.558 1.00 23.82 135 SER M CA 1
ATOM 5879 C C . SER D 2 135 ? 40.407 53.247 8.134 1.00 23.47 135 SER M C 1
ATOM 5880 O O . SER D 2 135 ? 40.799 53.854 7.140 1.00 22.31 135 SER M O 1
ATOM 5883 N N . VAL D 2 136 ? 41.241 52.598 8.932 1.00 22.98 136 VAL M N 1
ATOM 5884 C CA . VAL D 2 136 ? 42.614 52.412 8.563 1.00 22.23 136 VAL M CA 1
ATOM 5885 C C . VAL D 2 136 ? 42.715 50.935 8.110 1.00 23.05 136 VAL M C 1
ATOM 5886 O O . VAL D 2 136 ? 42.241 50.027 8.840 1.00 22.45 136 VAL M O 1
ATOM 5890 N N . VAL D 2 137 ? 43.273 50.693 6.918 1.00 21.85 137 VAL M N 1
ATOM 5891 C CA . VAL D 2 137 ? 43.258 49.334 6.330 1.00 22.19 137 VAL M CA 1
ATOM 5892 C C . VAL D 2 137 ? 44.621 48.724 6.149 1.00 22.70 137 VAL M C 1
ATOM 5893 O O . VAL D 2 137 ? 45.574 49.388 5.761 1.00 23.05 137 VAL M O 1
ATOM 5897 N N . CYS D 2 138 ? 44.740 47.435 6.475 1.00 22.89 138 CYS M N 1
ATOM 5898 C CA . CYS D 2 138 ? 46.009 46.779 6.341 1.00 22.79 138 CYS M CA 1
ATOM 5899 C C . CYS D 2 138 ? 45.843 45.445 5.643 1.00 21.91 138 CYS M C 1
ATOM 5900 O O . CYS D 2 138 ? 45.058 44.605 6.086 1.00 22.32 138 CYS M O 1
ATOM 5903 N N . PHE D 2 139 ? 46.563 45.269 4.536 1.00 20.83 139 PHE M N 1
ATOM 5904 C CA . PHE D 2 139 ? 46.551 44.022 3.807 1.00 20.28 139 PHE M CA 1
ATOM 5905 C C . PHE D 2 139 ? 47.775 43.173 4.170 1.00 20.39 139 PHE M C 1
ATOM 5906 O O . PHE D 2 139 ? 48.912 43.597 4.008 1.00 20.69 139 PHE M O 1
ATOM 5914 N N . LEU D 2 140 ? 47.527 41.958 4.627 1.00 21.01 140 LEU M N 1
ATOM 5915 C CA . LEU D 2 140 ? 48.575 40.965 4.808 1.00 21.72 140 LEU M CA 1
ATOM 5916 C C . LEU D 2 140 ? 48.412 39.950 3.687 1.00 21.42 140 LEU M C 1
ATOM 5917 O O . LEU D 2 140 ? 47.522 39.102 3.749 1.00 22.05 140 LEU M O 1
ATOM 5922 N N . ASN D 2 141 ? 49.214 40.042 2.639 1.00 20.34 141 ASN M N 1
ATOM 5923 C CA . ASN D 2 141 ? 48.847 39.329 1.414 1.00 20.51 141 ASN M CA 1
ATOM 5924 C C . ASN D 2 141 ? 49.817 38.250 1.029 1.00 19.94 141 ASN M C 1
ATOM 5925 O O . ASN D 2 141 ? 51.000 38.399 1.280 1.00 17.95 141 ASN M O 1
ATOM 5930 N N . ASN D 2 142 ? 49.281 37.188 0.425 1.00 19.97 142 ASN M N 1
ATOM 5931 C CA . ASN D 2 142 ? 50.075 36.132 -0.206 1.00 20.75 142 ASN M CA 1
ATOM 5932 C C . ASN D 2 142 ? 51.061 35.419 0.709 1.00 21.57 142 ASN M C 1
ATOM 5933 O O . ASN D 2 142 ? 52.250 35.314 0.403 1.00 20.63 142 ASN M O 1
ATOM 5938 N N . PHE D 2 143 ? 50.545 34.970 1.856 1.00 23.11 143 PHE M N 1
ATOM 5939 C CA . PHE D 2 143 ? 51.323 34.199 2.854 1.00 24.25 143 PHE M CA 1
ATOM 5940 C C . PHE D 2 143 ? 50.876 32.703 2.986 1.00 24.97 143 PHE M C 1
ATOM 5941 O O . PHE D 2 143 ? 49.819 32.306 2.511 1.00 23.06 143 PHE M O 1
ATOM 5949 N N . TYR D 2 144 ? 51.737 31.891 3.605 1.00 26.87 144 TYR M N 1
ATOM 5950 C CA . TYR D 2 144 ? 51.468 30.469 3.849 1.00 28.42 144 TYR M CA 1
ATOM 5951 C C . TYR D 2 144 ? 52.370 29.972 4.970 1.00 28.96 144 TYR M C 1
ATOM 5952 O O . TYR D 2 144 ? 53.569 30.242 4.947 1.00 28.74 144 TYR M O 1
ATOM 5961 N N . PRO D 2 145 ? 51.812 29.225 5.953 1.00 30.07 145 PRO M N 1
ATOM 5962 C CA . PRO D 2 145 ? 50.433 28.741 6.126 1.00 30.36 145 PRO M CA 1
ATOM 5963 C C . PRO D 2 145 ? 49.415 29.778 6.617 1.00 30.74 145 PRO M C 1
ATOM 5964 O O . PRO D 2 145 ? 49.779 30.918 6.917 1.00 29.47 145 PRO M O 1
ATOM 5968 N N . LYS D 2 146 ? 48.152 29.347 6.697 1.00 31.65 146 LYS M N 1
ATOM 5969 C CA . LYS D 2 146 ? 47.000 30.236 6.901 1.00 32.45 146 LYS M CA 1
ATOM 5970 C C . LYS D 2 146 ? 46.982 31.039 8.192 1.00 32.09 146 LYS M C 1
ATOM 5971 O O . LYS D 2 146 ? 46.375 32.119 8.244 1.00 31.17 146 LYS M O 1
ATOM 5977 N N . ASP D 2 147 ? 47.615 30.534 9.243 1.00 32.14 147 ASP M N 1
ATOM 5978 C CA . ASP D 2 147 ? 47.543 31.228 10.522 1.00 32.16 147 ASP M CA 1
ATOM 5979 C C . ASP D 2 147 ? 48.423 32.478 10.513 1.00 31.39 147 ASP M C 1
ATOM 5980 O O . ASP D 2 147 ? 49.489 32.470 9.951 1.00 30.15 147 ASP M O 1
ATOM 5985 N N . ILE D 2 148 ? 47.952 33.539 11.157 1.00 31.25 148 ILE M N 1
ATOM 5986 C CA . ILE D 2 148 ? 48.643 34.831 11.140 1.00 31.10 148 ILE M CA 1
ATOM 5987 C C . ILE D 2 148 ? 48.023 35.711 12.198 1.00 30.99 148 ILE M C 1
ATOM 5988 O O . ILE D 2 148 ? 46.844 35.571 12.505 1.00 29.31 148 ILE M O 1
ATOM 5993 N N . ASN D 2 149 ? 48.825 36.601 12.777 1.00 31.80 149 ASN M N 1
ATOM 5994 C CA . ASN D 2 149 ? 48.292 37.540 13.742 1.00 33.37 149 ASN M CA 1
ATOM 5995 C C . ASN D 2 149 ? 48.682 38.986 13.405 1.00 32.91 149 ASN M C 1
ATOM 5996 O O . ASN D 2 149 ? 49.782 39.244 12.936 1.00 32.39 149 ASN M O 1
ATOM 6001 N N . VAL D 2 150 ? 47.737 39.906 13.605 1.00 33.52 150 VAL M N 1
ATOM 6002 C CA . VAL D 2 150 ? 47.968 41.330 13.392 1.00 33.17 150 VAL M CA 1
ATOM 6003 C C . VAL D 2 150 ? 47.765 42.117 14.696 1.00 33.22 150 VAL M C 1
ATOM 6004 O O . VAL D 2 150 ? 46.867 41.831 15.475 1.00 33.19 150 VAL M O 1
ATOM 6008 N N . LYS D 2 151 ? 48.653 43.071 14.927 1.00 33.67 151 LYS M N 1
ATOM 6009 C CA . LYS D 2 151 ? 48.544 44.030 16.009 1.00 34.10 151 LYS M CA 1
ATOM 6010 C C . LYS D 2 151 ? 48.559 45.450 15.443 1.00 33.39 151 LYS M C 1
ATOM 6011 O O . LYS D 2 151 ? 49.398 45.787 14.590 1.00 32.53 151 LYS M O 1
ATOM 6017 N N . TRP D 2 152 ? 47.624 46.259 15.934 1.00 32.20 152 TRP M N 1
ATOM 6018 C CA . TRP D 2 152 ? 47.510 47.670 15.568 1.00 31.67 152 TRP M CA 1
ATOM 6019 C C . TRP D 2 152 ? 48.125 48.547 16.671 1.00 32.14 152 TRP M C 1
ATOM 6020 O O . TRP D 2 152 ? 47.891 48.312 17.850 1.00 32.02 152 TRP M O 1
ATOM 6031 N N . LYS D 2 153 ? 48.931 49.526 16.278 1.00 32.73 153 LYS M N 1
ATOM 6032 C CA . LYS D 2 153 ? 49.421 50.557 17.199 1.00 33.02 153 LYS M CA 1
ATOM 6033 C C . LYS D 2 153 ? 49.069 51.967 16.704 1.00 32.94 153 LYS M C 1
ATOM 6034 O O . LYS D 2 153 ? 49.285 52.336 15.539 1.00 29.69 153 LYS M O 1
ATOM 6040 N N . ILE D 2 154 ? 48.499 52.731 17.633 1.00 33.40 154 ILE M N 1
ATOM 6041 C CA . ILE D 2 154 ? 48.235 54.144 17.469 1.00 34.41 154 ILE M CA 1
ATOM 6042 C C . ILE D 2 154 ? 49.209 54.915 18.376 1.00 34.14 154 ILE M C 1
ATOM 6043 O O . ILE D 2 154 ? 49.185 54.764 19.601 1.00 32.94 154 ILE M O 1
ATOM 6048 N N . ASP D 2 155 ? 50.079 55.716 17.766 1.00 35.32 155 ASP M N 1
ATOM 6049 C CA . ASP D 2 155 ? 51.143 56.471 18.488 1.00 36.41 155 ASP M CA 1
ATOM 6050 C C . ASP D 2 155 ? 52.001 55.564 19.388 1.00 37.25 155 ASP M C 1
ATOM 6051 O O . ASP D 2 155 ? 52.393 55.964 20.494 1.00 37.77 155 ASP M O 1
ATOM 6056 N N . GLY D 2 156 ? 52.257 54.339 18.925 1.00 37.67 156 GLY M N 1
ATOM 6057 C CA . GLY D 2 156 ? 53.072 53.380 19.660 1.00 38.32 156 GLY M CA 1
ATOM 6058 C C . GLY D 2 156 ? 52.370 52.589 20.764 1.00 38.93 156 GLY M C 1
ATOM 6059 O O . GLY D 2 156 ? 53.009 51.775 21.425 1.00 39.05 156 GLY M O 1
ATOM 6060 N N . SER D 2 157 ? 51.076 52.811 20.976 1.00 39.71 157 SER M N 1
ATOM 6061 C CA . SER D 2 157 ? 50.326 52.044 21.980 1.00 40.78 157 SER M CA 1
ATOM 6062 C C . SER D 2 157 ? 49.432 51.061 21.264 1.00 41.35 157 SER M C 1
ATOM 6063 O O . SER D 2 157 ? 48.731 51.448 20.334 1.00 40.76 157 SER M O 1
ATOM 6066 N N . GLU D 2 158 ? 49.437 49.805 21.704 1.00 42.36 158 GLU M N 1
ATOM 6067 C CA . GLU D 2 158 ? 48.540 48.800 21.139 1.00 43.37 158 GLU M CA 1
ATOM 6068 C C . GLU D 2 158 ? 47.104 49.318 21.208 1.00 43.74 158 GLU M C 1
ATOM 6069 O O . GLU D 2 158 ? 46.731 50.029 22.150 1.00 43.18 158 GLU M O 1
ATOM 6075 N N . ARG D 2 159 ? 46.344 49.016 20.158 1.00 44.38 159 ARG M N 1
ATOM 6076 C CA . ARG D 2 159 ? 44.915 49.289 20.079 1.00 44.98 159 ARG M CA 1
ATOM 6077 C C . ARG D 2 159 ? 44.202 47.974 19.791 1.00 45.42 159 ARG M C 1
ATOM 6078 O O . ARG D 2 159 ? 44.628 47.235 18.912 1.00 45.24 159 ARG M O 1
ATOM 6086 N N . GLN D 2 160 ? 43.113 47.686 20.507 1.00 46.23 160 GLN M N 1
ATOM 6087 C CA . GLN D 2 160 ? 42.411 46.395 20.345 1.00 47.02 160 GLN M CA 1
ATOM 6088 C C . GLN D 2 160 ? 40.956 46.498 19.875 1.00 46.08 160 GLN M C 1
ATOM 6089 O O . GLN D 2 160 ? 40.534 45.695 19.046 1.00 46.62 160 GLN M O 1
ATOM 6095 N N . ASN D 2 161 ? 40.190 47.447 20.409 1.00 44.71 161 ASN M N 1
ATOM 6096 C CA . ASN D 2 161 ? 38.813 47.699 19.931 1.00 43.95 161 ASN M CA 1
ATOM 6097 C C . ASN D 2 161 ? 38.731 48.359 18.530 1.00 42.25 161 ASN M C 1
ATOM 6098 O O . ASN D 2 161 ? 39.633 49.090 18.123 1.00 42.20 161 ASN M O 1
ATOM 6103 N N . GLY D 2 162 ? 37.650 48.078 17.805 1.00 39.99 162 GLY M N 1
ATOM 6104 C CA . GLY D 2 162 ? 37.440 48.606 16.457 1.00 38.75 162 GLY M CA 1
ATOM 6105 C C . GLY D 2 162 ? 38.171 47.895 15.313 1.00 37.36 162 GLY M C 1
ATOM 6106 O O . GLY D 2 162 ? 38.162 48.390 14.192 1.00 37.13 162 GLY M O 1
ATOM 6107 N N . VAL D 2 163 ? 38.799 46.746 15.575 1.00 35.47 163 VAL M N 1
ATOM 6108 C CA . VAL D 2 163 ? 39.508 45.989 14.540 1.00 34.19 163 VAL M CA 1
ATOM 6109 C C . VAL D 2 163 ? 38.609 44.856 14.044 1.00 33.62 163 VAL M C 1
ATOM 6110 O O . VAL D 2 163 ? 38.048 44.099 14.846 1.00 32.85 163 VAL M O 1
ATOM 6114 N N . LEU D 2 164 ? 38.446 44.748 12.727 1.00 31.91 164 LEU M N 1
ATOM 6115 C CA . LEU D 2 164 ? 37.761 43.591 12.149 1.00 31.20 164 LEU M CA 1
ATOM 6116 C C . LEU D 2 164 ? 38.628 43.011 11.027 1.00 30.63 164 LEU M C 1
ATOM 6117 O O . LEU D 2 164 ? 39.231 43.756 10.232 1.00 27.72 164 LEU M O 1
ATOM 6122 N N . ASN D 2 165 ? 38.700 41.676 11.018 1.00 29.73 165 ASN M N 1
ATOM 6123 C CA . ASN D 2 165 ? 39.620 40.929 10.182 1.00 29.82 165 ASN M CA 1
ATOM 6124 C C . ASN D 2 165 ? 38.838 40.032 9.255 1.00 29.26 165 ASN M C 1
ATOM 6125 O O . ASN D 2 165 ? 37.752 39.570 9.605 1.00 28.74 165 ASN M O 1
ATOM 6130 N N . SER D 2 166 ? 39.382 39.811 8.060 1.00 28.58 166 SER M N 1
ATOM 6131 C CA . SER D 2 166 ? 38.779 38.933 7.068 1.00 27.43 166 SER M CA 1
ATOM 6132 C C . SER D 2 166 ? 39.885 38.163 6.351 1.00 26.23 166 SER M C 1
ATOM 6133 O O . SER D 2 166 ? 40.870 38.765 5.935 1.00 26.40 166 SER M O 1
ATOM 6136 N N . TRP D 2 167 ? 39.682 36.854 6.163 1.00 24.70 167 TRP M N 1
ATOM 6137 C CA . TRP D 2 167 ? 40.654 35.966 5.502 1.00 23.48 167 TRP M CA 1
ATOM 6138 C C . TRP D 2 167 ? 40.118 35.402 4.190 1.00 21.47 167 TRP M C 1
ATOM 6139 O O . TRP D 2 167 ? 38.977 35.005 4.133 1.00 17.62 167 TRP M O 1
ATOM 6150 N N . THR D 2 168 ? 40.931 35.394 3.114 1.00 21.87 168 THR M N 1
ATOM 6151 C CA . THR D 2 168 ? 40.520 34.742 1.857 1.00 21.99 168 THR M CA 1
ATOM 6152 C C . THR D 2 168 ? 40.668 33.218 1.980 1.00 23.18 168 THR M C 1
ATOM 6153 O O . THR D 2 168 ? 41.392 32.747 2.809 1.00 22.91 168 THR M O 1
ATOM 6157 N N . ASP D 2 169 ? 39.984 32.462 1.133 1.00 25.31 169 ASP M N 1
ATOM 6158 C CA . ASP D 2 169 ? 40.367 31.066 0.936 1.00 27.06 169 ASP M CA 1
ATOM 6159 C C . ASP D 2 169 ? 41.559 31.030 -0.013 1.00 26.94 169 ASP M C 1
ATOM 6160 O O . ASP D 2 169 ? 41.858 32.008 -0.705 1.00 25.26 169 ASP M O 1
ATOM 6165 N N . GLN D 2 170 ? 42.193 29.863 -0.053 1.00 26.99 170 GLN M N 1
ATOM 6166 C CA . GLN D 2 170 ? 43.424 29.636 -0.766 1.00 27.40 170 GLN M CA 1
ATOM 6167 C C . GLN D 2 170 ? 43.356 30.120 -2.207 1.00 26.23 170 GLN M C 1
ATOM 6168 O O . GLN D 2 170 ? 42.402 29.859 -2.913 1.00 26.51 170 GLN M O 1
ATOM 6174 N N . ASP D 2 171 ? 44.387 30.841 -2.611 1.00 24.87 171 ASP M N 1
ATOM 6175 C CA . ASP D 2 171 ? 44.505 31.406 -3.933 1.00 24.71 171 ASP M CA 1
ATOM 6176 C C . ASP D 2 171 ? 44.692 30.320 -4.980 1.00 24.71 171 ASP M C 1
ATOM 6177 O O . ASP D 2 171 ? 45.470 29.391 -4.776 1.00 23.56 171 ASP M O 1
ATOM 6182 N N . SER D 2 172 ? 44.021 30.490 -6.115 1.00 25.46 172 SER M N 1
ATOM 6183 C CA . SER D 2 172 ? 44.013 29.491 -7.207 1.00 26.30 172 SER M CA 1
ATOM 6184 C C . SER D 2 172 ? 45.294 29.352 -8.014 1.00 26.71 172 SER M C 1
ATOM 6185 O O . SER D 2 172 ? 45.460 28.350 -8.713 1.00 27.37 172 SER M O 1
ATOM 6188 N N . LYS D 2 173 ? 46.146 30.378 -7.985 1.00 26.93 173 LYS M N 1
ATOM 6189 C CA . LYS D 2 173 ? 47.384 30.409 -8.766 1.00 27.27 173 LYS M CA 1
ATOM 6190 C C . LYS D 2 173 ? 48.659 30.099 -7.968 1.00 26.00 173 LYS M C 1
ATOM 6191 O O . LYS D 2 173 ? 49.531 29.383 -8.463 1.00 24.57 173 LYS M O 1
ATOM 6197 N N . ASP D 2 174 ? 48.763 30.596 -6.730 1.00 25.15 174 ASP M N 1
ATOM 6198 C CA . ASP D 2 174 ? 50.010 30.437 -5.966 1.00 24.46 174 ASP M CA 1
ATOM 6199 C C . ASP D 2 174 ? 49.827 29.762 -4.605 1.00 23.76 174 ASP M C 1
ATOM 6200 O O . ASP D 2 174 ? 50.755 29.689 -3.836 1.00 23.65 174 ASP M O 1
ATOM 6205 N N . SER D 2 175 ? 48.610 29.325 -4.306 1.00 22.60 175 SER M N 1
ATOM 6206 C CA . SER D 2 175 ? 48.296 28.543 -3.106 1.00 22.06 175 SER M CA 1
ATOM 6207 C C . SER D 2 175 ? 48.503 29.259 -1.769 1.00 21.87 175 SER M C 1
ATOM 6208 O O . SER D 2 175 ? 48.519 28.608 -0.732 1.00 23.42 175 SER M O 1
ATOM 6211 N N . THR D 2 176 ? 48.628 30.596 -1.791 1.00 20.46 176 THR M N 1
ATOM 6212 C CA . THR D 2 176 ? 48.742 31.393 -0.585 1.00 18.62 176 THR M CA 1
ATOM 6213 C C . THR D 2 176 ? 47.357 31.820 -0.015 1.00 18.94 176 THR M C 1
ATOM 6214 O O . THR D 2 176 ? 46.301 31.620 -0.651 1.00 17.26 176 THR M O 1
ATOM 6218 N N . TYR D 2 177 ? 47.399 32.392 1.193 1.00 18.39 177 TYR M N 1
ATOM 6219 C CA . TYR D 2 177 ? 46.249 32.963 1.865 1.00 19.20 177 TYR M CA 1
ATOM 6220 C C . TYR D 2 177 ? 46.488 34.471 2.027 1.00 19.62 177 TYR M C 1
ATOM 6221 O O . TYR D 2 177 ? 47.647 34.932 2.035 1.00 19.39 177 TYR M O 1
ATOM 6230 N N . SER D 2 178 ? 45.413 35.225 2.187 1.00 18.98 178 SER M N 1
ATOM 6231 C CA . SER D 2 178 ? 45.547 36.633 2.486 1.00 18.83 178 SER M CA 1
ATOM 6232 C C . SER D 2 178 ? 44.572 37.046 3.579 1.00 19.38 178 SER M C 1
ATOM 6233 O O . SER D 2 178 ? 43.588 36.348 3.863 1.00 17.48 178 SER M O 1
ATOM 6236 N N . MET D 2 179 ? 44.849 38.205 4.168 1.00 19.59 179 MET M N 1
ATOM 6237 C CA . MET D 2 179 ? 44.056 38.694 5.270 1.00 21.27 179 MET M CA 1
ATOM 6238 C C . MET D 2 179 ? 44.023 40.226 5.217 1.00 21.61 179 MET M C 1
ATOM 6239 O O . MET D 2 179 ? 45.037 40.876 4.946 1.00 21.22 179 MET M O 1
ATOM 6244 N N . SER D 2 180 ? 42.820 40.757 5.371 1.00 21.84 180 SER M N 1
ATOM 6245 C CA . SER D 2 180 ? 42.579 42.177 5.502 1.00 22.13 180 SER M CA 1
ATOM 6246 C C . SER D 2 180 ? 42.236 42.485 6.939 1.00 22.40 180 SER M C 1
ATOM 6247 O O . SER D 2 180 ? 41.314 41.848 7.484 1.00 22.94 180 SER M O 1
ATOM 6250 N N . SER D 2 181 ? 42.948 43.455 7.534 1.00 23.04 181 SER M N 1
ATOM 6251 C CA . SER D 2 181 ? 42.601 44.028 8.847 1.00 23.52 181 SER M CA 1
ATOM 6252 C C . SER D 2 181 ? 42.187 45.514 8.770 1.00 23.78 181 SER M C 1
ATOM 6253 O O . SER D 2 181 ? 42.923 46.359 8.259 1.00 22.86 181 SER M O 1
ATOM 6256 N N . THR D 2 182 ? 41.024 45.809 9.331 1.00 23.91 182 THR M N 1
ATOM 6257 C CA . THR D 2 182 ? 40.474 47.169 9.350 1.00 25.45 182 THR M CA 1
ATOM 6258 C C . THR D 2 182 ? 40.237 47.652 10.785 1.00 25.37 182 THR M C 1
ATOM 6259 O O . THR D 2 182 ? 39.549 46.990 11.580 1.00 26.07 182 THR M O 1
ATOM 6263 N N . LEU D 2 183 ? 40.868 48.781 11.091 1.00 25.08 183 LEU M N 1
ATOM 6264 C CA . LEU D 2 183 ? 40.707 49.501 12.327 1.00 23.97 183 LEU M CA 1
ATOM 6265 C C . LEU D 2 183 ? 39.804 50.709 12.037 1.00 24.64 183 LEU M C 1
ATOM 6266 O O . LEU D 2 183 ? 40.167 51.583 11.240 1.00 23.53 183 LEU M O 1
ATOM 6271 N N . THR D 2 184 ? 38.633 50.739 12.662 1.00 24.61 184 THR M N 1
ATOM 6272 C CA . THR D 2 184 ? 37.660 51.792 12.401 1.00 26.53 184 THR M CA 1
ATOM 6273 C C . THR D 2 184 ? 37.553 52.723 13.602 1.00 26.98 184 THR M C 1
ATOM 6274 O O . THR D 2 184 ? 37.287 52.295 14.728 1.00 26.62 184 THR M O 1
ATOM 6278 N N . LEU D 2 185 ? 37.794 53.998 13.315 1.00 27.35 185 LEU M N 1
ATOM 6279 C CA . LEU D 2 185 ? 37.768 55.074 14.287 1.00 28.10 185 LEU M CA 1
ATOM 6280 C C . LEU D 2 185 ? 36.713 56.093 13.887 1.00 28.75 185 LEU M C 1
ATOM 6281 O O . LEU D 2 185 ? 36.136 56.005 12.806 1.00 29.02 185 LEU M O 1
ATOM 6286 N N . THR D 2 186 ? 36.468 57.042 14.782 1.00 29.65 186 THR M N 1
ATOM 6287 C CA . THR D 2 186 ? 35.769 58.288 14.439 1.00 30.22 186 THR M CA 1
ATOM 6288 C C . THR D 2 186 ? 36.775 59.203 13.750 1.00 30.35 186 THR M C 1
ATOM 6289 O O . THR D 2 186 ? 37.982 59.047 13.929 1.00 29.20 186 THR M O 1
ATOM 6293 N N . LYS D 2 187 ? 36.280 60.165 12.977 1.00 31.62 187 LYS M N 1
ATOM 6294 C CA . LYS D 2 187 ? 37.135 61.224 12.415 1.00 33.10 187 LYS M CA 1
ATOM 6295 C C . LYS D 2 187 ? 37.933 61.896 13.535 1.00 33.61 187 LYS M C 1
ATOM 6296 O O . LYS D 2 187 ? 39.160 62.057 13.436 1.00 32.89 187 LYS M O 1
ATOM 6302 N N . ASP D 2 188 ? 37.237 62.248 14.617 1.00 34.18 188 ASP M N 1
ATOM 6303 C CA . ASP D 2 188 ? 37.874 62.951 15.742 1.00 34.84 188 ASP M CA 1
ATOM 6304 C C . ASP D 2 188 ? 39.028 62.114 16.350 1.00 34.61 188 ASP M C 1
ATOM 6305 O O . ASP D 2 188 ? 40.138 62.610 16.449 1.00 34.66 188 ASP M O 1
ATOM 6310 N N . GLU D 2 189 ? 38.779 60.844 16.689 1.00 34.59 189 GLU M N 1
ATOM 6311 C CA . GLU D 2 189 ? 39.826 59.933 17.220 1.00 34.39 189 GLU M CA 1
ATOM 6312 C C . GLU D 2 189 ? 41.009 59.839 16.287 1.00 33.39 189 GLU M C 1
ATOM 6313 O O . GLU D 2 189 ? 42.169 59.931 16.696 1.00 33.06 189 GLU M O 1
ATOM 6319 N N . TYR D 2 190 ? 40.716 59.671 15.011 1.00 32.53 190 TYR M N 1
ATOM 6320 C CA . TYR D 2 190 ? 41.765 59.557 14.031 1.00 32.24 190 TYR M CA 1
ATOM 6321 C C . TYR D 2 190 ? 42.625 60.823 13.988 1.00 32.65 190 TYR M C 1
ATOM 6322 O O . TYR D 2 190 ? 43.834 60.743 13.884 1.00 31.75 190 TYR M O 1
ATOM 6331 N N . GLU D 2 191 ? 41.995 61.989 14.078 1.00 33.38 191 GLU M N 1
ATOM 6332 C CA . GLU D 2 191 ? 42.743 63.244 13.997 1.00 34.79 191 GLU M CA 1
ATOM 6333 C C . GLU D 2 191 ? 43.470 63.561 15.321 1.00 34.93 191 GLU M C 1
ATOM 6334 O O . GLU D 2 191 ? 44.370 64.382 15.353 1.00 35.37 191 GLU M O 1
ATOM 6340 N N . ARG D 2 192 ? 43.077 62.914 16.415 1.00 35.23 192 ARG M N 1
ATOM 6341 C CA . ARG D 2 192 ? 43.789 63.108 17.675 1.00 35.62 192 ARG M CA 1
ATOM 6342 C C . ARG D 2 192 ? 45.153 62.416 17.744 1.00 35.02 192 ARG M C 1
ATOM 6343 O O . ARG D 2 192 ? 45.867 62.615 18.704 1.00 33.71 192 ARG M O 1
ATOM 6351 N N . HIS D 2 193 ? 45.522 61.629 16.731 1.00 34.88 193 HIS M N 1
ATOM 6352 C CA . HIS D 2 193 ? 46.787 60.887 16.771 1.00 35.06 193 HIS M CA 1
ATOM 6353 C C . HIS D 2 193 ? 47.508 60.959 15.430 1.00 35.00 193 HIS M C 1
ATOM 6354 O O . HIS D 2 193 ? 46.861 61.070 14.398 1.00 35.12 193 HIS M O 1
ATOM 6361 N N . ASN D 2 194 ? 48.837 60.864 15.472 1.00 34.96 194 ASN M N 1
ATOM 6362 C CA . ASN D 2 194 ? 49.704 60.988 14.300 1.00 35.85 194 ASN M CA 1
ATOM 6363 C C . ASN D 2 194 ? 50.137 59.643 13.684 1.00 35.16 194 ASN M C 1
ATOM 6364 O O . ASN D 2 194 ? 50.053 59.476 12.478 1.00 35.21 194 ASN M O 1
ATOM 6369 N N . SER D 2 195 ? 50.617 58.718 14.515 1.00 34.62 195 SER M N 1
ATOM 6370 C CA . SER D 2 195 ? 51.277 57.480 14.065 1.00 34.29 195 SER M CA 1
ATOM 6371 C C . SER D 2 195 ? 50.347 56.258 14.128 1.00 33.27 195 SER M C 1
ATOM 6372 O O . SER D 2 195 ? 49.746 56.003 15.162 1.00 33.23 195 SER M O 1
ATOM 6375 N N . TYR D 2 196 ? 50.240 55.524 13.011 1.00 31.59 196 TYR M N 1
ATOM 6376 C CA . TYR D 2 196 ? 49.374 54.340 12.863 1.00 30.30 196 TYR M CA 1
ATOM 6377 C C . TYR D 2 196 ? 50.185 53.203 12.275 1.00 29.91 196 TYR M C 1
ATOM 6378 O O . TYR D 2 196 ? 50.832 53.374 11.240 1.00 27.85 196 TYR M O 1
ATOM 6387 N N . THR D 2 197 ? 50.129 52.055 12.928 1.00 29.27 197 THR M N 1
ATOM 6388 C CA . THR D 2 197 ? 51.071 50.979 12.695 1.00 29.66 197 THR M CA 1
ATOM 6389 C C . THR D 2 197 ? 50.340 49.644 12.607 1.00 29.61 197 THR M C 1
ATOM 6390 O O . THR D 2 197 ? 49.466 49.350 13.417 1.00 28.59 197 THR M O 1
ATOM 6394 N N . CYS D 2 198 ? 50.710 48.881 11.582 1.00 29.82 198 CYS M N 1
ATOM 6395 C CA . CYS D 2 198 ? 50.226 47.538 11.332 1.00 30.79 198 CYS M CA 1
ATOM 6396 C C . CYS D 2 198 ? 51.387 46.545 11.550 1.00 30.08 198 CYS M C 1
ATOM 6397 O O . CYS D 2 198 ? 52.455 46.731 10.985 1.00 30.16 198 CYS M O 1
ATOM 6400 N N . GLU D 2 199 ? 51.190 45.521 12.377 1.00 30.02 199 GLU M N 1
ATOM 6401 C CA . GLU D 2 199 ? 52.271 44.558 12.670 1.00 30.34 199 GLU M CA 1
ATOM 6402 C C . GLU D 2 199 ? 51.792 43.124 12.447 1.00 30.13 199 GLU M C 1
ATOM 6403 O O . GLU D 2 199 ? 50.816 42.660 13.073 1.00 29.01 199 GLU M O 1
ATOM 6409 N N . ALA D 2 200 ? 52.488 42.443 11.545 1.00 29.20 200 ALA M N 1
ATOM 6410 C CA . ALA D 2 200 ? 52.080 41.132 11.101 1.00 29.52 200 ALA M CA 1
ATOM 6411 C C . ALA D 2 200 ? 53.077 40.107 11.653 1.00 29.35 200 ALA M C 1
ATOM 6412 O O . ALA D 2 200 ? 54.267 40.151 11.333 1.00 28.81 200 ALA M O 1
ATOM 6414 N N . THR D 2 201 ? 52.587 39.216 12.501 1.00 29.26 201 THR M N 1
ATOM 6415 C CA . THR D 2 201 ? 53.404 38.103 12.991 1.00 29.41 201 THR M CA 1
ATOM 6416 C C . THR D 2 201 ? 52.919 36.815 12.367 1.00 29.12 201 THR M C 1
ATOM 6417 O O . THR D 2 201 ? 51.744 36.509 12.435 1.00 29.14 201 THR M O 1
ATOM 6421 N N . HIS D 2 202 ? 53.843 36.098 11.735 1.00 29.98 202 HIS M N 1
ATOM 6422 C CA . HIS D 2 202 ? 53.581 34.858 10.982 1.00 30.11 202 HIS M CA 1
ATOM 6423 C C . HIS D 2 202 ? 54.734 33.865 11.237 1.00 30.77 202 HIS M C 1
ATOM 6424 O O . HIS D 2 202 ? 55.851 34.286 11.539 1.00 30.11 202 HIS M O 1
ATOM 6431 N N . LYS D 2 203 ? 54.470 32.562 11.093 1.00 31.53 203 LYS M N 1
ATOM 6432 C CA . LYS D 2 203 ? 55.496 31.498 11.270 1.00 32.66 203 LYS M CA 1
ATOM 6433 C C . LYS D 2 203 ? 56.856 31.754 10.563 1.00 33.23 203 LYS M C 1
ATOM 6434 O O . LYS D 2 203 ? 57.888 31.268 11.017 1.00 33.74 203 LYS M O 1
ATOM 6440 N N . THR D 2 204 ? 56.850 32.492 9.453 1.00 33.28 204 THR M N 1
ATOM 6441 C CA . THR D 2 204 ? 58.054 32.761 8.675 1.00 33.15 204 THR M CA 1
ATOM 6442 C C . THR D 2 204 ? 59.141 33.566 9.416 1.00 34.21 204 THR M C 1
ATOM 6443 O O . THR D 2 204 ? 60.305 33.548 9.018 1.00 34.02 204 THR M O 1
ATOM 6447 N N . SER D 2 205 ? 58.776 34.301 10.460 1.00 35.23 205 SER M N 1
ATOM 6448 C CA . SER D 2 205 ? 59.781 35.027 11.255 1.00 36.09 205 SER M CA 1
ATOM 6449 C C . SER D 2 205 ? 59.298 35.285 12.683 1.00 36.47 205 SER M C 1
ATOM 6450 O O . SER D 2 205 ? 58.088 35.398 12.934 1.00 36.68 205 SER M O 1
ATOM 6453 N N . THR D 2 206 ? 60.241 35.362 13.619 1.00 36.55 206 THR M N 1
ATOM 6454 C CA . THR D 2 206 ? 59.899 35.763 14.973 1.00 37.19 206 THR M CA 1
ATOM 6455 C C . THR D 2 206 ? 59.785 37.294 15.040 1.00 37.65 206 THR M C 1
ATOM 6456 O O . THR D 2 206 ? 59.205 37.831 15.985 1.00 37.49 206 THR M O 1
ATOM 6460 N N . SER D 2 207 ? 60.330 37.974 14.028 1.00 37.73 207 SER M N 1
ATOM 6461 C CA . SER D 2 207 ? 60.215 39.431 13.895 1.00 38.31 207 SER M CA 1
ATOM 6462 C C . SER D 2 207 ? 58.962 39.843 13.107 1.00 38.51 207 SER M C 1
ATOM 6463 O O . SER D 2 207 ? 58.692 39.303 12.034 1.00 37.63 207 SER M O 1
ATOM 6466 N N . PRO D 2 208 ? 58.198 40.812 13.639 1.00 39.04 208 PRO M N 1
ATOM 6467 C CA . PRO D 2 208 ? 57.025 41.239 12.906 1.00 39.00 208 PRO M CA 1
ATOM 6468 C C . PRO D 2 208 ? 57.387 42.031 11.656 1.00 38.57 208 PRO M C 1
ATOM 6469 O O . PRO D 2 208 ? 58.414 42.702 11.627 1.00 38.79 208 PRO M O 1
ATOM 6473 N N . ILE D 2 209 ? 56.548 41.914 10.629 1.00 37.85 209 ILE M N 1
ATOM 6474 C CA . ILE D 2 209 ? 56.578 42.819 9.498 1.00 37.28 209 ILE M CA 1
ATOM 6475 C C . ILE D 2 209 ? 55.752 44.033 9.896 1.00 36.52 209 ILE M C 1
ATOM 6476 O O . ILE D 2 209 ? 54.558 43.919 10.210 1.00 36.00 209 ILE M O 1
ATOM 6481 N N . VAL D 2 210 ? 56.404 45.192 9.876 1.00 35.72 210 VAL M N 1
ATOM 6482 C CA . VAL D 2 210 ? 55.837 46.418 10.396 1.00 34.95 210 VAL M CA 1
ATOM 6483 C C . VAL D 2 210 ? 55.679 47.379 9.236 1.00 34.99 210 VAL M C 1
ATOM 6484 O O . VAL D 2 210 ? 56.621 47.587 8.448 1.00 33.75 210 VAL M O 1
ATOM 6488 N N . LYS D 2 211 ? 54.469 47.934 9.116 1.00 34.67 211 LYS M N 1
ATOM 6489 C CA . LYS D 2 211 ? 54.174 49.045 8.204 1.00 34.70 211 LYS M CA 1
ATOM 6490 C C . LYS D 2 211 ? 53.459 50.161 8.960 1.00 34.95 211 LYS M C 1
ATOM 6491 O O . LYS D 2 211 ? 52.580 49.902 9.767 1.00 35.30 211 LYS M O 1
ATOM 6497 N N . SER D 2 212 ? 53.821 51.396 8.643 1.00 35.42 212 SER M N 1
ATOM 6498 C CA . SER D 2 212 ? 53.327 52.574 9.328 1.00 35.51 212 SER M CA 1
ATOM 6499 C C . SER D 2 212 ? 53.087 53.743 8.370 1.00 35.87 212 SER M C 1
ATOM 6500 O O . SER D 2 212 ? 53.609 53.781 7.254 1.00 33.95 212 SER M O 1
ATOM 6503 N N . PHE D 2 213 ? 52.299 54.700 8.843 1.00 37.02 213 PHE M N 1
ATOM 6504 C CA . PHE D 2 213 ? 52.302 56.052 8.271 1.00 38.29 213 PHE M CA 1
ATOM 6505 C C . PHE D 2 213 ? 52.069 57.080 9.378 1.00 39.96 213 PHE M C 1
ATOM 6506 O O . PHE D 2 213 ? 51.580 56.738 10.450 1.00 39.01 213 PHE M O 1
ATOM 6514 N N . ASN D 2 214 ? 52.444 58.326 9.096 1.00 42.49 214 ASN M N 1
ATOM 6515 C CA . ASN D 2 214 ? 52.150 59.480 9.946 1.00 44.10 214 ASN M CA 1
ATOM 6516 C C . ASN D 2 214 ? 51.200 60.473 9.267 1.00 46.03 214 ASN M C 1
ATOM 6517 O O . ASN D 2 214 ? 51.443 60.873 8.132 1.00 46.13 214 ASN M O 1
ATOM 6522 N N . ARG D 2 215 ? 50.122 60.818 9.977 1.00 48.07 215 ARG M N 1
ATOM 6523 C CA . ARG D 2 215 ? 49.292 62.044 9.810 1.00 50.22 215 ARG M CA 1
ATOM 6524 C C . ARG D 2 215 ? 47.833 61.722 10.181 1.00 50.79 215 ARG M C 1
ATOM 6525 O O . ARG D 2 215 ? 47.358 60.624 9.978 1.00 52.04 215 ARG M O 1
ATOM 6533 N N . ASN D 2 216 ? 47.138 62.703 10.729 1.00 51.71 216 ASN M N 1
ATOM 6534 C CA . ASN D 2 216 ? 45.824 62.512 11.336 1.00 51.60 216 ASN M CA 1
ATOM 6535 C C . ASN D 2 216 ? 45.656 63.684 12.291 1.00 51.81 216 ASN M C 1
ATOM 6536 O O . ASN D 2 216 ? 46.630 64.394 12.567 1.00 51.65 216 ASN M O 1
ATOM 6537 N N . CYS E 4 2 ? 75.539 61.941 54.926 1.00 66.51 411 CYS P N 1
ATOM 6538 C CA . CYS E 4 2 ? 74.073 62.167 54.750 1.00 66.51 411 CYS P CA 1
ATOM 6539 C C . CYS E 4 2 ? 73.840 63.251 53.741 1.00 66.83 411 CYS P C 1
ATOM 6540 O O . CYS E 4 2 ? 74.626 64.189 53.652 1.00 67.12 411 CYS P O 1
ATOM 6543 N N . GLN E 4 3 ? 72.751 63.131 52.979 1.00 67.14 412 GLN P N 1
ATOM 6544 C CA . GLN E 4 3 ? 72.359 64.191 52.036 1.00 67.23 412 GLN P CA 1
ATOM 6545 C C . GLN E 4 3 ? 70.852 64.255 51.686 1.00 66.80 412 GLN P C 1
ATOM 6546 O O . GLN E 4 3 ? 70.136 63.252 51.753 1.00 66.79 412 GLN P O 1
ATOM 6552 N N . LEU E 4 4 ? 70.383 65.463 51.363 1.00 66.19 413 LEU P N 1
ATOM 6553 C CA . LEU E 4 4 ? 68.984 65.704 50.994 1.00 65.60 413 LEU P CA 1
ATOM 6554 C C . LEU E 4 4 ? 68.766 65.313 49.545 1.00 65.21 413 LEU P C 1
ATOM 6555 O O . LEU E 4 4 ? 69.426 65.853 48.654 1.00 65.23 413 LEU P O 1
ATOM 6560 N N . ILE E 4 5 ? 67.828 64.400 49.299 1.00 64.41 414 ILE P N 1
ATOM 6561 C CA . ILE E 4 5 ? 67.504 64.026 47.931 1.00 63.91 414 ILE P CA 1
ATOM 6562 C C . ILE E 4 5 ? 66.064 64.423 47.593 1.00 62.98 414 ILE P C 1
ATOM 6563 O O . ILE E 4 5 ? 65.133 64.064 48.312 1.00 62.48 414 ILE P O 1
ATOM 6568 N N . ASN E 4 6 ? 65.899 65.204 46.523 1.00 62.11 415 ASN P N 1
ATOM 6569 C CA . ASN E 4 6 ? 64.581 65.659 46.080 1.00 61.52 415 ASN P CA 1
ATOM 6570 C C . ASN E 4 6 ? 64.006 64.695 45.040 1.00 61.13 415 ASN P C 1
ATOM 6571 O O . ASN E 4 6 ? 64.500 64.623 43.919 1.00 60.97 415 ASN P O 1
ATOM 6576 N N . THR E 4 7 ? 62.981 63.944 45.433 1.00 60.84 416 THR P N 1
ATOM 6577 C CA . THR E 4 7 ? 62.223 63.093 44.516 1.00 60.56 416 THR P CA 1
ATOM 6578 C C . THR E 4 7 ? 60.998 63.906 44.104 1.00 60.35 416 THR P C 1
ATOM 6579 O O . THR E 4 7 ? 60.582 63.880 42.958 1.00 60.44 416 THR P O 1
ATOM 6583 N N . ASN E 4 8 ? 60.401 64.555 45.097 1.00 60.18 417 ASN P N 1
ATOM 6584 C CA . ASN E 4 8 ? 59.630 65.816 44.952 1.00 60.05 417 ASN P CA 1
ATOM 6585 C C . ASN E 4 8 ? 58.832 66.130 46.222 1.00 59.72 417 ASN P C 1
ATOM 6586 O O . ASN E 4 8 ? 58.465 67.261 46.462 1.00 59.58 417 ASN P O 1
ATOM 6591 N N . GLY E 4 9 ? 58.563 65.091 47.002 1.00 59.60 418 GLY P N 1
ATOM 6592 C CA . GLY E 4 9 ? 58.667 65.376 48.418 1.00 59.38 418 GLY P CA 1
ATOM 6593 C C . GLY E 4 9 ? 60.175 65.452 48.655 1.00 58.92 418 GLY P C 1
ATOM 6594 O O . GLY E 4 9 ? 60.906 65.977 47.815 1.00 59.23 418 GLY P O 1
ATOM 6595 N N . SER E 4 10 ? 60.657 64.924 49.775 1.00 58.63 419 SER P N 1
ATOM 6596 C CA . SER E 4 10 ? 62.099 64.901 50.049 1.00 58.24 419 SER P CA 1
ATOM 6597 C C . SER E 4 10 ? 62.506 63.827 51.051 1.00 58.44 419 SER P C 1
ATOM 6598 O O . SER E 4 10 ? 61.687 63.375 51.859 1.00 58.23 419 SER P O 1
ATOM 6601 N N . TRP E 4 11 ? 63.784 63.441 50.985 1.00 58.55 420 TRP P N 1
ATOM 6602 C CA . TRP E 4 11 ? 64.342 62.368 51.806 1.00 58.69 420 TRP P CA 1
ATOM 6603 C C . TRP E 4 11 ? 65.744 62.730 52.341 1.00 59.29 420 TRP P C 1
ATOM 6604 O O . TRP E 4 11 ? 66.579 63.281 51.620 1.00 58.85 420 TRP P O 1
ATOM 6615 N N . HIS E 4 12 ? 65.998 62.395 53.605 1.00 59.93 421 HIS P N 1
ATOM 6616 C CA . HIS E 4 12 ? 67.331 62.517 54.184 1.00 60.53 421 HIS P CA 1
ATOM 6617 C C . HIS E 4 12 ? 67.956 61.141 54.319 1.00 61.02 421 HIS P C 1
ATOM 6618 O O . HIS E 4 12 ? 67.509 60.336 55.139 1.00 61.16 421 HIS P O 1
ATOM 6625 N N . ILE E 4 13 ? 68.996 60.887 53.522 1.00 61.79 422 ILE P N 1
ATOM 6626 C CA . ILE E 4 13 ? 69.613 59.566 53.427 1.00 62.45 422 ILE P CA 1
ATOM 6627 C C . ILE E 4 13 ? 71.067 59.627 53.854 1.00 62.72 422 ILE P C 1
ATOM 6628 O O . ILE E 4 13 ? 71.846 60.389 53.294 1.00 62.57 422 ILE P O 1
ATOM 6633 N N . CYS E 4 14 ? 71.423 58.794 54.825 1.00 63.32 423 CYS P N 1
ATOM 6634 C CA . CYS E 4 14 ? 72.775 58.759 55.380 1.00 63.67 423 CYS P CA 1
ATOM 6635 C C . CYS E 4 14 ? 73.519 57.516 54.899 1.00 63.50 423 CYS P C 1
ATOM 6636 O O . CYS E 4 14 ? 72.968 56.416 54.908 1.00 63.43 423 CYS P O 1
ATOM 6639 N N . CYS F 4 2 ? 18.684 -6.110 -21.678 1.00 68.93 411 CYS Q N 1
ATOM 6640 C CA . CYS F 4 2 ? 18.507 -4.800 -20.981 1.00 68.92 411 CYS Q CA 1
ATOM 6641 C C . CYS F 4 2 ? 17.353 -4.882 -19.993 1.00 69.16 411 CYS Q C 1
ATOM 6642 O O . CYS F 4 2 ? 16.592 -5.847 -20.000 1.00 69.59 411 CYS Q O 1
ATOM 6645 N N . GLN F 4 3 ? 17.232 -3.872 -19.137 1.00 69.21 412 GLN Q N 1
ATOM 6646 C CA . GLN F 4 3 ? 16.100 -3.791 -18.205 1.00 69.23 412 GLN Q CA 1
ATOM 6647 C C . GLN F 4 3 ? 15.867 -2.364 -17.691 1.00 68.54 412 GLN Q C 1
ATOM 6648 O O . GLN F 4 3 ? 16.813 -1.621 -17.426 1.00 68.40 4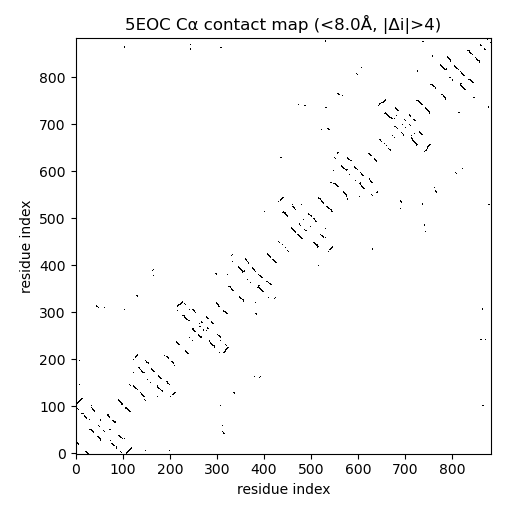12 GLN Q O 1
ATOM 6654 N N . LEU F 4 4 ? 14.588 -2.004 -17.576 1.00 67.93 413 LEU Q N 1
ATOM 6655 C CA . LEU F 4 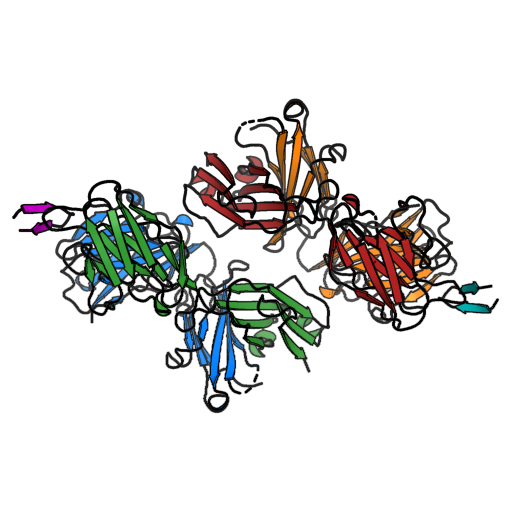4 ? 14.148 -0.624 -17.320 1.00 67.15 413 LEU Q CA 1
ATOM 6656 C C . LEU F 4 4 ? 14.479 -0.169 -15.899 1.00 66.44 413 LEU Q C 1
ATOM 6657 O O . LEU F 4 4 ? 14.226 -0.887 -14.923 1.00 66.23 413 LEU Q O 1
ATOM 6662 N N . ILE F 4 5 ? 15.030 1.035 -15.784 1.00 65.53 414 ILE Q N 1
ATOM 6663 C CA . ILE F 4 5 ? 15.302 1.621 -14.473 1.00 64.75 414 ILE Q CA 1
ATOM 6664 C C . ILE F 4 5 ? 14.668 3.016 -14.342 1.00 63.83 414 ILE Q C 1
ATOM 6665 O O . ILE F 4 5 ? 14.724 3.821 -15.269 1.00 63.65 414 ILE Q O 1
ATOM 6670 N N . ASN F 4 6 ? 14.026 3.267 -13.203 1.00 62.94 415 ASN Q N 1
ATOM 6671 C CA . ASN F 4 6 ? 13.395 4.560 -12.930 1.00 62.42 415 ASN Q CA 1
ATOM 6672 C C . ASN F 4 6 ? 14.296 5.386 -12.014 1.00 62.09 415 ASN Q C 1
ATOM 6673 O O . ASN F 4 6 ? 14.587 4.969 -10.887 1.00 61.79 415 ASN Q O 1
ATOM 6678 N N . THR F 4 7 ? 14.761 6.530 -12.521 1.00 61.82 416 THR Q N 1
ATOM 6679 C CA . THR F 4 7 ? 15.468 7.532 -11.711 1.00 61.40 416 THR Q CA 1
ATOM 6680 C C . THR F 4 7 ? 14.334 8.477 -11.317 1.00 61.38 416 THR Q C 1
ATOM 6681 O O . THR F 4 7 ? 14.052 8.662 -10.135 1.00 61.22 416 THR Q O 1
ATOM 6685 N N . ASN F 4 8 ? 13.735 9.085 -12.345 1.00 61.28 417 ASN Q N 1
ATOM 6686 C CA . ASN F 4 8 ? 12.321 9.527 -12.316 1.00 61.03 417 ASN Q CA 1
ATOM 6687 C C . ASN F 4 8 ? 11.855 9.982 -13.705 1.00 60.89 417 ASN Q C 1
ATOM 6688 O O . ASN F 4 8 ? 10.678 9.908 -14.032 1.00 60.66 417 ASN Q O 1
ATOM 6693 N N . GLY F 4 9 ? 12.802 10.450 -14.506 1.00 60.78 418 GLY Q N 1
ATOM 6694 C CA . GLY F 4 9 ? 12.631 10.087 -15.909 1.00 60.65 418 GLY Q CA 1
ATOM 6695 C C . GLY F 4 9 ? 13.016 8.612 -15.904 1.00 60.46 418 GLY Q C 1
ATOM 6696 O O . GLY F 4 9 ? 12.855 7.951 -14.884 1.00 60.24 418 GLY Q O 1
ATOM 6697 N N . SER F 4 10 ? 13.541 8.073 -17.000 1.00 60.56 419 SER Q N 1
ATOM 6698 C CA . SER F 4 10 ? 14.047 6.691 -16.950 1.00 60.59 419 SER Q CA 1
ATOM 6699 C C . SER F 4 10 ? 14.981 6.317 -18.091 1.00 60.64 419 SER Q C 1
ATOM 6700 O O . SER F 4 10 ? 15.033 6.989 -19.112 1.00 60.59 419 SER Q O 1
ATOM 6703 N N . TRP F 4 11 ? 15.710 5.222 -17.889 1.00 61.07 420 TRP Q N 1
ATOM 6704 C CA . TRP F 4 11 ? 16.845 4.849 -18.731 1.00 61.54 420 TRP Q CA 1
ATOM 6705 C C . TRP F 4 11 ? 16.822 3.355 -19.001 1.00 61.60 420 TRP Q C 1
ATOM 6706 O O . TRP F 4 11 ? 16.447 2.572 -18.138 1.00 61.44 420 TRP Q O 1
ATOM 6717 N N . HIS F 4 12 ? 17.232 2.965 -20.199 1.00 62.10 421 HIS Q N 1
ATOM 6718 C CA . HIS F 4 12 ? 17.333 1.557 -20.552 1.00 62.51 421 HIS Q CA 1
ATOM 6719 C C . HIS F 4 12 ? 18.799 1.118 -20.535 1.00 62.95 421 HIS Q C 1
ATOM 6720 O O . HIS F 4 12 ? 19.615 1.633 -21.306 1.00 62.78 421 HIS Q O 1
ATOM 6727 N N . ILE F 4 13 ? 19.113 0.161 -19.658 1.00 63.59 422 ILE Q N 1
ATOM 6728 C CA . ILE F 4 13 ? 20.497 -0.247 -19.366 1.00 64.16 422 ILE Q CA 1
ATOM 6729 C C . ILE F 4 13 ? 20.764 -1.657 -19.901 1.00 64.59 422 ILE Q C 1
ATOM 6730 O O . ILE F 4 13 ? 20.263 -2.639 -19.357 1.00 64.59 422 ILE Q O 1
ATOM 6735 N N . CYS F 4 14 ? 21.585 -1.746 -20.946 1.00 65.42 423 CYS Q N 1
ATOM 6736 C CA . CYS F 4 14 ? 21.790 -2.987 -21.710 1.00 65.91 423 CYS Q CA 1
ATOM 6737 C C . CYS F 4 14 ? 23.063 -3.745 -21.330 1.00 65.72 423 CYS Q C 1
ATOM 6738 O O . CYS F 4 14 ? 23.794 -3.338 -20.433 1.00 65.70 423 CYS Q O 1
#

Foldseek 3Di:
DWAWEWFAAAEAAQQGKDKTKIAIDDDQLQFFKKWKWWAAVPDDIDTAWIARNVVRDIDGDVVCVPFWDWDADNVRSMIMIMGGRDDQVRFTWMKMFTAPHHHDHGDGIHPTYGYGHHPDDAAAWDKDWAADCKDKTKIKTWFGDDDDKDKDKPVNPQPPQKDKDDWDDDDNGTMTMMMHMDRPVCPPVPWIWMWMAGRNVRDIDIDTHDHD/DKAKAKPDQEDEAEQFGKDKIKIFIPWFQDDDLFRQKWKWWADPPDDTDTQGGRFFHGPPPHDPQWGKHDGTGMIMIIGHGDHLLRQTWMKMWGPRDPPIYIYPIYGYAYDDDWDFWDKDKAWADPVQLVVFKTKIKMKGDFGPDDDKDKWKDFQRHTDDPQKDKDKHQQDSHHRGIMMMIIRMDTSVVVVVTFKIKMWMDDPVDPGTDIDIDTDD/DAWAWFAADEAAQQDKDKTKTQDDPDQLQAFKKWKWWAAVPDDIDTAWIARNNVRDIDGDVVCVVFWDWDADSVRSMIMIMGGRDDQVRFTWMKMFTAPPHHDHGDYIHPTYGYGHDPDDFDAWDKDWAADPPAQKGKIKIKTWFGDDDDKDKDKPVPPQPPQKDKADWDADPRGTMTMMMHIGGRVCPPVPWIWMWMAGRRVRDIDIDIRDHD/DKDKAKDDQEDEDELQDKDKIKIFIPWWQDDDPWHQKFKWWDDPPDDTHGADPDQFHGDPPHDPQWGKDDGIGMIMIMGNDHLQRQTKMKMWGDSDPPIDIHPIYGYAYDDDFDFFDKDKDWFDPVVLVVQKTKIKMKRDFGPDPDKDKWKDFQRHTDDPQKDKDKDQADSHRRGIMMMIIRMDTSVVVQVTFKMKMWMDDPVDPGTDIDMGTHD/DDWDPPPPIDDDD/DDWDCPPPTDDDD

Nearest PDB structures (foldseek):
  5eoc-assembly1_P  TM=1.083E+00  e=6.122E-01  Hepacivirus hominis
  5eoc-assembly1_L  TM=1.005E+00  e=7.470E-44  Mus musculus
  2xqy-assembly2_K  TM=9.982E-01  e=1.242E-39  Mus musculus
  6ltg-assembly2_D  TM=9.850E-01  e=1.016E-38  Mus musculus
  5vxr-assembly1_L  TM=9.473E-01  e=5.131E-39  Mus musculus

Secondary structure (DSSP, 8-state):
--EEE--SEEEE-TTS-EEEEEEEESS-TTSS-EEEEEE-TTS--EEEEEE-TTT--EEE-GGGTTTEEEEEEGGGTEEEEEESS--GGG-EEEEEEEESSTTS-EEEE---EEEEE-SS--BPPEEEEE---EEEEEEEEEEEBSS--EEEEGGGTB-TTEEEPPPEESSS-EEEEEEEEEEGGGTTTS--EEEEEEGGGTEEEEEE----/-EEE--SEEEE-TTS-EEEEEEEESS-TTSS-EEEEEE-TTS--EEEEEEETTTTEEEE-GGGTTTEEEEEETTTTEEEEEE-S--GGG-EEEEEEEESSTTS-EEEE---EEEEE-SSPPBPPEEEEE------EEEEEEEEEEEBSS--EEEEGGGT--TTEEEPPPEEETTEEEEEEEEEEEGGGTTTS--EEEEEEGGGTEEEEEE----/-PPEEEE-SEEEEETTS-EEEEEEESS--EETTEE-EEEEEE-TTS--EEEEETTTEEPTT--TTEEEEEETTEEEEEESS--GGG-EEEEEEE-SSSS--B---EEEEEE---BPPEEEEEPPPHHHHTTTEEEEEEEEEEEBSS--EEEEEETTEEE-TTEEEEEPPPPTTT--EEEEEEEEEEHHHHHH--EEEEEEE-TT-SSPEEEEEE--/-PPEEEE-SEEEEESSS--EEEEEESS--BSSS-EEEEEEEE-TTS--EEEEEESS-B-TT--TT-EEEE-SSEEEEE----GGG-EEEEEEE-SSSSPEE---EEEEEE---B--EEEEEPPPHHHHTTTEEEEEEEEEEEBSS--EEEEEETTEEE-TTEEEEEPPPPTTT--EEEEEEEEEEHHHHHT--EEEEEEE-TT-SSPEEEEEE--/-EEE-SSS-EEE-/-EEEESSSEEEE-

Solvent-accessible surface area: 37949 Å² total; per-residue (Å²): 150,34,97,16,115,12,48,30,10,53,54,5,57,72,57,33,98,10,111,1,32,0,100,5,50,53,45,73,19,58,55,78,8,0,1,0,0,13,14,71,97,73,44,27,16,47,3,0,0,0,2,40,0,62,83,46,80,59,48,44,15,112,145,10,122,116,44,4,68,17,50,34,55,117,114,38,30,8,0,44,0,62,5,52,78,1,35,43,20,10,33,2,25,2,10,0,0,9,0,21,130,32,2,1,9,2,29,74,33,0,114,7,0,19,2,24,11,25,104,25,72,59,42,68,11,52,10,19,16,2,4,74,134,132,26,15,0,0,0,1,0,53,14,0,9,0,50,45,14,77,22,53,4,38,107,36,99,37,84,89,39,46,13,54,1,72,23,37,100,106,88,76,65,39,23,13,5,0,0,0,41,2,62,48,94,51,24,84,96,46,103,1,22,0,25,3,27,0,49,28,33,107,31,178,41,100,53,43,6,106,63,168,138,2,98,10,86,20,60,53,126,49,33,44,7,48,102,59,113,143,0,59,0,42,0,147,5,68,120,54,0,38,12,45,71,58,19,0,0,0,1,0,12,19,30,94,76,70,26,3,123,6,4,0,41,17,3,70,60,63,35,108,80,24,56,101,36,6,55,10,57,39,84,17,55,65,5,35,0,34,0,38,78,0,69,54,66,1,10,10,30,0,9,0,1,0,0,60,58,72,11,5,22,20,2,66,10,0,88,2,38,3,92,87,80,80,25,50,6,83,11,22,18,1,13,3,3,84,66,3,37,123,82,39,17,0,1,0,0,0,0,0,6,44,1,29,25,100,105,17,103,31,92,4,58,14,72,49,56,48,62,140,108,36,30,68,43,12,134,27,65,21,36,40,151,43,2,2,16,1,3,4,0,14,0,46,7,69,71,96,26,9,81,87,35,63,26,0,14,0,22,1,66,12,147,52,44,143,70,57,51,73,90,68,30,92,64,172,68,132,14,113,3,51,20,12,54,58,9,67,76,49,40,68,18,110,0,30,0,99,2,48,63,49,73,16,65,60,78,4,0,0,0,0,11,15,82,101,82,55,28,14,49,3,0,0,0,2,35,0,61,80,43,65,61,63,53,14,134,140,7,136,109,39,3,83,14,64,32,54,108,113,47,29,9,0,46,0,71,0,40,70,2,34,45,25,7,33,2,29,1,11,0,0,9,0,17,142,34,2,0,14,0,30,77,32,0,94,6,0,19,2,21,13,22,108,27,78,50,49,71,17,51,13,22,13,2,6,35,38,147,180,93,112,25,13,0,0,0,3,0,57,12,0,11,0,58,43,20,76,19,50,2,42,100,36,101,41,85,67,40,38,14,55,1,70,24,34,94,112,94,71,62,35,32,14,5,0,0,0,35,4,65,36,92,42,23,83,93,109,88,4,25,0,26,3,26,0,48,26,43,110,28,179,54,99,70,114,3,93,67,151,124,2,96,11,72,18,43,53,127,55,38,47,9,51,75,57,51,177,0,72,0,26,0,113,6,85,112,49,0,20,15,78,78,115,7,5,0,0,0,0,11,19,44,91,90,95,39,2,125,6,1,0,36,29,2,67,85,72,34,106,79,12,53,92,40,6,62,12,56,44,80,16,62,77,4,33,0,36,8,91,1,74,54,91,1,8,9,29,0,9,0,0,0,0,45,38,41,12,2,24,20,2,64,9,0,82,2,37,0,94,85,75,72,20,50,6,80,7,22,16,2,11,2,5,77,71,3,36,118,75,36,19,0,1,0,0,0,0,0,5,49,1,31,35,94,114,15,109,29,82,3,50,11,68,55,62,45,38,123,104,41,34,75,40,13,135,22,64,15,34,42,135,46,2,4,14,1,3,3,0,17,0,57,10,63,85,95,27,10,83,92,42,57,29,0,13,0,23,1,66,10,154,52,52,143,70,61,50,76,81,61,22,91,170,28,121,96,99,21,91,2,45,19,65,23,144,13,124,115,90,101,24,90,1,54,22,60,50,139,10,112

Radius of gyration: 31.76 Å; Cα contacts (8 Å, |Δi|>4): 2398; chains: 6; bounding box: 68×76×86 Å

Sequence (883 aa):
EVQLQQPGAELVRPGGSVKLSCKASGYSFTTYWMNWVKQRPGQGLEWIGMIQPSDSETRLNQKFKDKATLTLDRSSSTVYMQLSSPTSDDSAVYYCARTGRGDAWLTYWGQGTSVTVSSAKTTPPSVYPLAPSMVTLGCLVKGYFPEPVTVTWNSGSLSSGVHTFPAVLQSDLYTLSSSVTVPSSTWPSETVTCNVAHPASSTKVDKKIVPRNIVLTQSPVSLAVSLGQRATISCRASKSVSTSGYSYMHWYQQKPGQPPRRLLLYLGSNLESGVPARFSGSGSGTDFTLNIHPVEEEDAATYYCQHIRELTRSFGGGTKLEIKRADAAPTVSIFPPSSEQLTSGGASVVCFLNNFYPKDINVKWKIDGSERQNGVLNSWTDQDSKDSTYSMSSTLTLTKDEYERHNSYTCEATHKTSTSPIVKSFNRNVQLQQPGAELVRPGGSVKLSCKASGYSFTTYWMMWVKQRPGQGLEWIGMIQPSDSETRLNQKFKDKATLTLDRSSSTVYMQLSSPTSDDSAVYYCARTGRGDAWLTYWGQGTSVTVSSAKTTPPSVYPLAPGSNSMVTLGCLVKGYFPEPVTVTWNSGSLSSGVHTFPAVLQSDLYTLSSSVTVPSSTWPSETVTCNVAHPASSTKVDKKIVPRNIVLTQSPVSLAVSLGQRATISCRASKSVSTSGYSYMHWYQQKPGQPPRLLLYLGSNLESGVPARFSGSGSGTDFTLNIPVEEEDAATYYCQHIRELTRSFGGGTKLEIKRADAAPTVSIFPPSSEQLTSGGASVVCFLNNFYPKDINVKWKIDGSERQNGVLNSWTDQDSKDSTYSMSSTLTLTKDEYERHNSYTCEATHKTSTSPIVKSFNRNCQLINTNGSWHICCQLINTNGSWHIC